Protein AF-A0A8H6ZM53-F1 (afdb_monomer_lite)

Sequence (827 aa):
MFSKSTKFFLAFLAVSLPNMVTGREQWLERDGRAVQLYPRRFGQENPPVIAKLSAACPGQICGVLAGAAITPLLAAQPECSQQDHADAIIDAAKQFDAATQANMIALAIEYRQAEKNTPPDFTTNPPTPRNSVFCQKAPKNPELNGLVQAQDPANDPTIFFDPATKATVRLGDQPNTFPFGQAGGAAPAPAPAVTAAPEAPAPEASPAPETPAPETPAAPAPATGAIGNFGSCSVPQIEFAAGFDNRRETSFRPVDLTSFNHGSAQNPDIIMQFVCDTLVNSCGADQTARTTCATARAAANAAQPAKTGIVADTFNAGFGISTNFAAVQALDNQGAPFGPIVAAPATPAPAPAPAPDASTPATPDTPVVSPPAAGGIGDFGRCTVPQIEFGVGFDNRRETSFRPVDLTNFNHGSAQNINIITRFVCDQLVNFCGADQTARATCATAITAASSAEPAKTGIQADAFNAVFGITTNFASVQAFDDQGRPFGPTGNTAPATPAPAPAPAPATPAAPAPAPVNNAGNLQTFTGALGGVKAPIVTAVGNAFQVENNASFNNLNSALRRSCDVQNRADPFAQFHSIQDAIQALPDSGSFVILVGAGEYHETINITRRGPLTLVGQIAAEASLPSTRTANISESNLVQIWDNKFVVPGMDDADSAVLSVAPSRDAALIGAGPTGAPLQPLSGNADFKAYNIDFQNRAANFSISQALVTDISYANASFYGCSFASYQDTWYTGRNASTYVVDSVIFGQTDYLFGFGTAWFEDVVLANRACGGGIVAWKGTNQTDAPGNRYGAYVSNSRIARSPDANTTVVTADRCFLGENIGLPF

Secondary structure (DSSP, 8-state):
---TTHHHHHHHHTS--------------BTTB--PPPPP-TTSSS-HHHHHHHTSS-HHHHHHHHHHTSGGGSTTS-TTHHHHHHHHHHHHHTTS-HHHHHHHHHHHHHHHTSPPP---BTTSSSPBP-EEPPP-S--SSGGGTT------TTS-TTEEEETTTTEEEETTSSGGGS-TT--S--PPPPP-------------------PPPP-PPPPPPP-TTTT---TTSPPP-EEEEE-GGG-SSEEEEES-TTTS----BSSHHHHHHHHHHHHHHTS---HHHHHHHHHHHHHHHH-SSTTSHHHHHHHHHTTT----GGGSPPB-TTS-B-S---PPPPP-------------------PPPPPPPSSSS---TTSPPP-EEEEE-GGG-SSEEEEES-TTTS----BSSHHHHHHHHHHHIIIII---HHHHHHHHHHHHHHHH-SSTTSHHHHHHHHHHTT----GGGSPEE-TTS-EES--S---PPPPPPPPPP----PPPPPPPPPP-TTB-----PPBTTBPPPPEEEETTEEEETTS-EESSHHHHHHHHHHHHHHT-TT-S-S-HHHHHHTS-SSS-EEEEEPSEEEES-EEE---S-EEEEE---TT-PPPSS----TT---SEEEEE-----TT--GGGG-SEEESSSHHHH---STTT-SPPPS----SSEEEESEEEEE-S-SS--SB--SEEE-SSEEEEES-EEE-SBS-EEE-TT-EEEEES-EEEESBS-EEESSEEEEES-EEEES--SSEEEEE----GGGSTT---EEEEES-EEEE-TTS-TT---TTTSEEEE-TTS--

Foldseek 3Di:
DDDPVVVVVVVVVVVPDQPDFDFDDDDDDDVPDDDDDDDQCPPQLQPVLLVQQCVLDPNVQSVVLSVLLSVCLEALHAQCSQLQSLLVQLVSLVVDDPVSNVSSNVSSLVSQQRARRHDFQPVDVVTADAGEFHDQDAHPDCSCPPGHYDTDPPHDLQWHAHSVVRDIDGQPRDPSSDYHPDDDDDDDDDDDDDDDDDDDDDDDDDDDDDDDDDDDDDDDDDDQPQQFFLAQADQWAKDWDACFVHALWIWIATPPCPLQVDGTDLQVLVRLVSNLVSSVPPRVTDPSNSVLSVVLSVQLVPDPPGSFCSSRQSSCVSRVHHDQRLQYFGADRVNHGDDDSDDDDDDDDDDDDDDDYDDDDDDDDDDDDDADDPDQQFFLAQDDQWAKDWDACFVHALWIWIATPPCPLQVDGTDLAVLVHLVSNLVSSVPPRVTDPSNSVLSVQLSVQLVPFPPRSFCSSRQSSCVSSVHHDDRNQPFTADSVNHTDDDHDDDDDDDDDDDDDDDDDDDDDDDDDDDDPPAFPAPPADQWSNHGQFGWHDDPQWIDGHVDDIGNDPVVNNVVSQLVRLVPNPPDPDSAVQVVLVPDDLADADEDEDIFGEHAAAHEALRAYEYEYTYGADPPDDPPPDLAQDLVDAFRAEQEYQDFDDPPDFLLVLESYEFANDPLQQGQADALVGHDDDPDATYAEYEYERYEFEHPNDLEDDHRREHYGYGNYEYEYYSYEFDDEEQHDEQEYNYEYEYESYEYEYAAQPAEYFAHYEYEAYEYAHLAHDYASHAYSDDDCVVPPPHDGDYHYYNYYYYHRPSRDPPGDPPPRHHNHDYSHDDD

Radius of gyration: 36.06 Å; chains: 1; bounding box: 108×72×116 Å

pLDDT: mean 75.73, std 22.0, range [24.33, 98.62]

InterPro domains:
  IPR000070 Pectinesterase, catalytic [PF01095] (688-820)
  IPR011050 Pectin lyase fold/virulence factor [SSF51126] (572-813)
  IPR012334 Pectin lyase fold [G3DSA:2.160.20.10] (536-824)
  IPR060484 CLU5d, C-terminal domain [PF27672] (532-570)

Organism: Pleurotus ostreatus (NCBI:txid5322)

Structure (mmCIF, N/CA/C/O backbone):
data_AF-A0A8H6ZM53-F1
#
_entry.id   AF-A0A8H6ZM53-F1
#
loop_
_atom_site.group_PDB
_atom_site.id
_atom_site.type_symbol
_atom_site.label_atom_id
_atom_site.label_alt_id
_atom_site.label_comp_id
_atom_site.label_asym_id
_atom_site.label_entity_id
_atom_site.label_seq_id
_atom_site.pdbx_PDB_ins_code
_atom_site.Cartn_x
_atom_site.Cartn_y
_atom_site.Cartn_z
_atom_site.occupancy
_atom_site.B_iso_or_equiv
_atom_site.auth_seq_id
_atom_site.auth_comp_id
_atom_site.auth_asym_id
_atom_site.auth_atom_id
_atom_site.pdbx_PDB_model_num
ATOM 1 N N . MET A 1 1 ? -16.741 -35.962 64.657 1.00 41.09 1 MET A N 1
ATOM 2 C CA . MET A 1 1 ? -17.922 -35.563 63.864 1.00 41.09 1 MET A CA 1
ATOM 3 C C . MET A 1 1 ? -17.644 -34.189 63.269 1.00 41.09 1 MET A C 1
ATOM 5 O O . MET A 1 1 ? -17.834 -33.201 63.956 1.00 41.09 1 MET A O 1
ATOM 9 N N . PHE A 1 2 ? -17.125 -34.110 62.043 1.00 33.84 2 PHE A N 1
ATOM 10 C CA . PHE A 1 2 ? -17.049 -32.843 61.307 1.00 33.84 2 PHE A CA 1
ATOM 11 C C . PHE A 1 2 ? -17.989 -32.955 60.108 1.00 33.84 2 PHE A C 1
ATOM 13 O O . PHE A 1 2 ? -17.917 -33.907 59.331 1.00 33.84 2 PHE A O 1
ATOM 20 N N . SER A 1 3 ? -18.966 -32.052 60.095 1.00 45.28 3 SER A N 1
ATOM 21 C CA . SER A 1 3 ? -20.190 -32.103 59.300 1.00 45.28 3 SER A CA 1
ATOM 22 C C . SER A 1 3 ? -19.923 -32.003 57.797 1.00 45.28 3 SER A C 1
ATOM 24 O O . SER A 1 3 ? -19.054 -31.262 57.342 1.00 45.28 3 SER A O 1
ATOM 26 N N . LYS A 1 4 ? -20.746 -32.720 57.024 1.00 41.47 4 LYS A N 1
ATOM 27 C CA . LYS A 1 4 ? -20.796 -32.730 55.555 1.00 41.47 4 LYS A CA 1
ATOM 28 C C . LYS A 1 4 ? -21.044 -31.341 54.925 1.00 41.47 4 LYS A C 1
ATOM 30 O O . LYS A 1 4 ? -20.901 -31.216 53.715 1.00 41.47 4 LYS A O 1
ATOM 35 N N . SER A 1 5 ? -21.341 -30.300 55.710 1.00 48.53 5 SER A N 1
ATOM 36 C CA . SER A 1 5 ? -21.567 -28.932 55.215 1.00 48.53 5 SER A CA 1
ATOM 37 C C . SER A 1 5 ? -20.317 -28.202 54.713 1.00 48.53 5 SER A C 1
ATOM 39 O O . SER A 1 5 ? -20.440 -27.372 53.818 1.00 48.53 5 SER A O 1
ATOM 41 N N . THR A 1 6 ? -19.110 -28.499 55.207 1.00 45.19 6 THR A N 1
ATOM 42 C CA . THR A 1 6 ? -17.916 -27.713 54.817 1.00 45.19 6 THR A CA 1
ATOM 43 C C . THR A 1 6 ? -17.396 -28.072 53.422 1.00 45.19 6 THR A C 1
ATOM 45 O O . THR A 1 6 ? -16.788 -27.245 52.750 1.00 45.19 6 THR A O 1
ATOM 48 N N . LYS A 1 7 ? -17.687 -29.289 52.938 1.00 41.12 7 LYS A N 1
ATOM 49 C CA . LYS A 1 7 ? -17.311 -29.722 51.581 1.00 41.12 7 LYS A CA 1
ATOM 50 C C . LYS A 1 7 ? -18.216 -29.141 50.492 1.00 41.12 7 LYS A C 1
ATOM 52 O O . LYS A 1 7 ? -17.790 -29.059 49.347 1.00 41.12 7 LYS A O 1
ATOM 57 N N . PHE A 1 8 ? -19.424 -28.697 50.845 1.00 43.62 8 PHE A N 1
ATOM 58 C CA . PHE A 1 8 ? -20.331 -28.049 49.895 1.00 43.62 8 PHE A CA 1
ATOM 59 C C . PHE A 1 8 ? -19.941 -26.583 49.638 1.00 43.62 8 PHE A C 1
ATOM 61 O O . PHE A 1 8 ? -20.109 -26.089 48.530 1.00 43.62 8 PHE A O 1
ATOM 68 N N . PHE A 1 9 ? -19.330 -25.912 50.624 1.00 39.84 9 PHE A N 1
ATOM 69 C CA . PHE A 1 9 ? -18.889 -24.518 50.493 1.00 39.84 9 PHE A CA 1
ATOM 70 C C . PHE A 1 9 ? -17.604 -24.350 49.662 1.00 39.84 9 PHE A C 1
ATOM 72 O O . PHE A 1 9 ? -17.499 -23.384 48.914 1.00 39.84 9 PHE A O 1
ATOM 79 N N . LEU A 1 10 ? -16.658 -25.299 49.715 1.00 39.00 10 LEU A N 1
ATOM 80 C CA . LEU A 1 10 ? -15.466 -25.252 48.849 1.00 39.00 10 LEU A CA 1
ATOM 81 C C . LEU A 1 10 ? -15.773 -25.595 47.382 1.00 39.00 10 LEU A C 1
ATOM 83 O O . LEU A 1 10 ? -15.107 -25.080 46.491 1.00 39.00 10 LEU A O 1
ATOM 87 N N . ALA A 1 11 ? -16.788 -26.425 47.121 1.00 41.00 11 ALA A N 1
ATOM 88 C CA . ALA A 1 11 ? -17.217 -26.727 45.756 1.00 41.00 11 ALA A CA 1
ATOM 89 C C . ALA A 1 11 ? -17.965 -25.545 45.111 1.00 41.00 11 ALA A C 1
ATOM 91 O O . ALA A 1 11 ? -17.824 -25.322 43.914 1.00 41.00 11 ALA A O 1
ATOM 92 N N . PHE A 1 12 ? -18.699 -24.746 45.896 1.00 37.59 12 PHE A N 1
ATOM 93 C CA . PHE A 1 12 ? -19.391 -23.554 45.389 1.00 37.59 12 PHE A CA 1
ATOM 94 C C . PHE A 1 12 ? -18.451 -22.363 45.136 1.00 37.59 12 PHE A C 1
ATOM 96 O O . PHE A 1 12 ? -18.721 -21.569 44.241 1.00 37.59 12 PHE A O 1
ATOM 103 N N . LEU A 1 13 ? -17.320 -22.267 45.851 1.00 33.94 13 LEU A N 1
ATOM 104 C CA . LEU A 1 13 ? -16.314 -21.219 45.614 1.00 33.94 13 LEU A CA 1
ATOM 105 C C . LEU A 1 13 ? -15.494 -21.446 44.327 1.00 33.94 13 LEU A C 1
ATOM 107 O O . LEU A 1 13 ? -14.951 -20.499 43.768 1.00 33.94 13 LEU A O 1
ATOM 111 N N . ALA A 1 14 ? -15.414 -22.691 43.843 1.00 34.22 14 ALA A N 1
ATOM 112 C CA . ALA A 1 14 ? -14.722 -23.037 42.599 1.00 34.22 14 ALA A CA 1
ATOM 113 C C . ALA A 1 14 ? -15.592 -22.848 41.337 1.00 34.22 14 ALA A C 1
ATOM 115 O O . ALA A 1 14 ? -15.062 -22.851 40.231 1.00 34.22 14 ALA A O 1
ATOM 116 N N . VAL A 1 15 ? -16.910 -22.664 41.490 1.00 36.78 15 VAL A N 1
ATOM 117 C CA . VAL A 1 15 ? -17.865 -22.450 40.379 1.00 36.78 15 VAL A CA 1
ATOM 118 C C . VAL A 1 15 ? -18.230 -20.963 40.215 1.00 36.78 15 VAL A C 1
ATOM 120 O O . VAL A 1 15 ? -18.938 -20.592 39.286 1.00 36.78 15 VAL A O 1
ATOM 123 N N . SER A 1 16 ? -17.709 -20.081 41.077 1.00 33.00 16 SER A N 1
ATOM 124 C CA . SER A 1 16 ? -17.955 -18.633 41.031 1.00 33.00 16 SER A CA 1
ATOM 125 C C . SER A 1 16 ? -16.753 -17.808 40.565 1.00 33.00 16 SER A C 1
ATOM 127 O O . SER A 1 16 ? -16.702 -16.614 40.857 1.00 33.00 16 SER A O 1
ATOM 129 N N . LEU A 1 17 ? -15.770 -18.406 39.886 1.00 33.53 17 LEU A N 1
ATOM 130 C CA . LEU A 1 17 ? -14.734 -17.617 39.224 1.00 33.53 17 LEU A CA 1
ATOM 131 C C . LEU A 1 17 ? -15.349 -17.027 37.949 1.00 33.53 17 LEU A C 1
ATOM 133 O O . LEU A 1 17 ? -15.679 -17.795 37.042 1.00 33.53 17 LEU A O 1
ATOM 137 N N . PRO A 1 18 ? -15.552 -15.702 37.856 1.00 36.59 18 PRO A N 1
ATOM 138 C CA . PRO A 1 18 ? -15.854 -15.115 36.567 1.00 36.59 18 PRO A CA 1
ATOM 139 C C . PRO A 1 18 ? -14.715 -15.442 35.605 1.00 36.59 18 PRO A C 1
ATOM 141 O O . PRO A 1 18 ? -13.553 -15.446 36.014 1.00 36.59 18 PRO A O 1
ATOM 144 N N . ASN A 1 19 ? -15.061 -15.749 34.355 1.00 37.78 19 ASN A N 1
ATOM 145 C CA . ASN A 1 19 ? -14.115 -16.005 33.273 1.00 37.78 19 ASN A CA 1
ATOM 146 C C . ASN A 1 19 ? -13.007 -14.941 33.299 1.00 37.78 19 ASN A C 1
ATOM 148 O O . ASN A 1 19 ? -13.241 -13.799 32.909 1.00 37.78 19 ASN A O 1
ATOM 152 N N . MET A 1 20 ? -11.824 -15.289 33.811 1.00 36.81 20 MET A N 1
ATOM 153 C CA . MET A 1 20 ? -10.717 -14.344 33.867 1.00 36.81 20 MET A CA 1
ATOM 154 C C . MET A 1 20 ? -10.234 -14.125 32.436 1.00 36.81 20 MET A C 1
ATOM 156 O O . MET A 1 20 ? -9.831 -15.069 31.758 1.00 36.81 20 MET A O 1
ATOM 160 N N . VAL A 1 21 ? -10.296 -12.880 31.974 1.00 40.81 21 VAL A N 1
ATOM 161 C CA . VAL A 1 21 ? -9.664 -12.445 30.729 1.00 40.81 21 VAL A CA 1
ATOM 162 C C . VAL A 1 21 ? -8.154 -12.620 30.918 1.00 40.81 21 VAL A C 1
ATOM 164 O O . VAL A 1 21 ? -7.541 -11.920 31.720 1.00 40.81 21 VAL A O 1
ATOM 167 N N . THR A 1 22 ? -7.546 -13.594 30.241 1.00 45.25 22 THR A N 1
ATOM 168 C CA . THR A 1 22 ? -6.092 -13.798 30.269 1.00 45.25 22 THR A CA 1
ATOM 169 C C . THR A 1 22 ? -5.456 -13.147 29.044 1.00 45.25 22 THR A C 1
ATOM 171 O O . THR A 1 22 ? -5.722 -13.578 27.923 1.00 45.25 22 THR A O 1
ATOM 174 N N . GLY A 1 23 ? -4.598 -12.149 29.254 1.00 40.84 23 GLY A N 1
ATOM 175 C CA . GLY A 1 23 ? -3.599 -11.705 28.275 1.00 40.84 23 GLY A CA 1
ATOM 176 C C . GLY A 1 23 ? -2.226 -12.266 28.651 1.00 40.84 23 GLY A C 1
ATOM 177 O O . GLY A 1 23 ? -1.924 -12.390 29.841 1.00 40.84 23 GLY A O 1
ATOM 178 N N . ARG A 1 24 ? -1.395 -12.647 27.675 1.00 45.44 24 ARG A N 1
ATOM 179 C CA . ARG A 1 24 ? -0.012 -13.098 27.919 1.00 45.44 24 ARG A CA 1
ATOM 180 C C . ARG A 1 24 ? 0.967 -12.302 27.063 1.00 45.44 24 ARG A C 1
ATOM 182 O O . ARG A 1 24 ? 0.796 -12.225 25.857 1.00 45.44 24 ARG A O 1
ATOM 189 N N . GLU A 1 25 ? 2.027 -11.793 27.684 1.00 39.84 25 GLU A N 1
ATOM 190 C CA . GLU A 1 25 ? 3.215 -11.293 26.986 1.00 39.84 25 GLU A CA 1
ATOM 191 C C . GLU A 1 25 ? 4.151 -12.477 26.696 1.00 39.84 25 GLU A C 1
ATOM 193 O O . GLU A 1 25 ? 4.546 -13.198 27.619 1.00 39.84 25 GLU A O 1
ATOM 198 N N . GLN A 1 26 ? 4.518 -12.703 25.434 1.00 41.62 26 GLN A N 1
ATOM 199 C CA . GLN A 1 26 ? 5.596 -13.631 25.086 1.00 41.62 26 GLN A CA 1
ATOM 200 C C . GLN A 1 26 ? 6.890 -12.852 24.849 1.00 41.62 26 GLN A C 1
ATOM 202 O O . GLN A 1 26 ? 7.023 -12.132 23.865 1.00 41.62 26 GLN A O 1
ATOM 207 N N . TRP A 1 27 ? 7.863 -13.017 25.743 1.00 33.94 27 TRP A N 1
ATOM 208 C CA . TRP A 1 27 ? 9.217 -12.511 25.537 1.00 33.94 27 TRP A CA 1
ATOM 209 C C . TRP A 1 27 ? 9.948 -13.439 24.558 1.00 33.94 27 TRP A C 1
ATOM 211 O O . TRP A 1 27 ? 10.247 -14.587 24.885 1.00 33.94 27 TRP A O 1
ATOM 221 N N . LEU A 1 28 ? 10.195 -12.959 23.339 1.00 37.00 28 LEU A N 1
ATOM 222 C CA . LEU A 1 28 ? 10.900 -13.706 22.297 1.00 37.00 28 LEU A CA 1
ATOM 223 C C . LEU A 1 28 ? 12.414 -13.518 22.436 1.00 37.00 28 LEU A C 1
ATOM 225 O O . LEU A 1 28 ? 12.968 -12.510 22.008 1.00 37.00 28 LEU A O 1
ATOM 229 N N . GLU A 1 29 ? 13.095 -14.520 22.984 1.00 34.66 29 GLU A N 1
ATOM 230 C CA . GLU A 1 29 ? 14.546 -14.681 22.864 1.00 34.66 29 GLU A CA 1
ATOM 231 C C . GLU A 1 29 ? 14.842 -15.853 21.915 1.00 34.66 29 GLU A C 1
ATOM 233 O O . GLU A 1 29 ? 14.245 -16.923 22.046 1.00 34.66 29 GLU A O 1
ATOM 238 N N . ARG A 1 30 ? 15.781 -15.695 20.968 1.00 34.97 30 ARG A N 1
ATOM 239 C CA . ARG A 1 30 ? 16.335 -16.843 20.230 1.00 34.97 30 ARG A CA 1
ATOM 240 C C . ARG A 1 30 ? 17.409 -17.484 21.105 1.00 34.97 30 ARG A C 1
ATOM 242 O O . ARG A 1 30 ? 18.465 -16.889 21.306 1.00 34.97 30 ARG A O 1
ATOM 249 N N . ASP A 1 31 ? 17.128 -18.669 21.640 1.00 38.12 31 ASP A N 1
ATOM 250 C CA . ASP A 1 31 ? 18.049 -19.451 22.482 1.00 38.12 31 ASP A CA 1
ATOM 251 C C . ASP A 1 31 ? 18.613 -18.686 23.697 1.00 38.12 31 ASP A C 1
ATOM 253 O O . ASP A 1 31 ? 19.777 -18.848 24.077 1.00 38.12 31 ASP A O 1
ATOM 257 N N . GLY A 1 32 ? 17.799 -17.828 24.316 1.00 34.09 32 GLY A N 1
ATOM 258 C CA . GLY A 1 32 ? 18.172 -17.142 25.554 1.00 34.09 32 GLY A CA 1
ATOM 259 C C . GLY A 1 32 ? 19.185 -15.999 25.392 1.00 34.09 32 GLY A C 1
ATOM 260 O O . GLY A 1 32 ? 19.946 -15.725 26.324 1.00 34.09 32 GLY A O 1
ATOM 261 N N . ARG A 1 33 ? 19.325 -15.414 24.188 1.00 36.22 33 ARG A N 1
ATOM 262 C CA . ARG A 1 33 ? 20.348 -14.389 23.892 1.00 36.22 33 ARG A CA 1
ATOM 263 C C . ARG A 1 33 ? 19.862 -13.315 22.918 1.00 36.22 33 ARG A C 1
ATOM 265 O O . ARG A 1 33 ? 19.069 -13.575 22.015 1.00 36.22 33 ARG A O 1
ATOM 272 N N . ALA A 1 34 ? 20.427 -12.115 23.061 1.00 33.38 34 ALA A N 1
ATOM 273 C CA . ALA A 1 34 ? 20.240 -11.011 22.126 1.00 33.38 34 ALA A CA 1
ATOM 274 C C . ALA A 1 34 ? 20.761 -11.380 20.725 1.00 33.38 34 ALA A C 1
ATOM 276 O O . ALA A 1 34 ? 21.907 -11.808 20.563 1.00 33.38 34 ALA A O 1
ATOM 277 N N . VAL A 1 35 ? 19.928 -11.180 19.703 1.00 37.88 35 VAL A N 1
ATOM 278 C CA . VAL A 1 35 ? 20.328 -11.315 18.299 1.00 37.88 35 VAL A CA 1
ATOM 279 C C . VAL A 1 35 ? 21.157 -10.085 17.922 1.00 37.88 35 VAL A C 1
ATOM 281 O O . VAL A 1 35 ? 20.619 -9.002 17.714 1.00 37.88 35 VAL A O 1
ATOM 284 N N . GLN A 1 36 ? 22.483 -10.234 17.854 1.00 34.47 36 GLN A N 1
ATOM 285 C CA . GLN A 1 36 ? 23.356 -9.207 17.281 1.00 34.47 36 GLN A CA 1
ATOM 286 C C . GLN A 1 36 ? 23.356 -9.319 15.754 1.00 34.47 36 GLN A C 1
ATOM 288 O O . GLN A 1 36 ? 23.713 -10.351 15.183 1.00 34.47 36 GLN A O 1
ATOM 293 N N . LEU A 1 37 ? 22.930 -8.240 15.100 1.00 34.12 37 LEU A N 1
ATOM 294 C CA . LEU A 1 37 ? 22.851 -8.119 13.649 1.00 34.12 37 LEU A CA 1
ATOM 295 C C . LEU A 1 37 ? 24.244 -7.867 13.056 1.00 34.12 37 LEU A C 1
ATOM 297 O O . LEU A 1 37 ? 24.878 -6.854 13.358 1.00 34.12 37 LEU A O 1
ATOM 301 N N . TYR A 1 38 ? 24.694 -8.747 12.159 1.00 33.59 38 TYR A N 1
ATOM 302 C CA . TYR A 1 38 ? 25.843 -8.474 11.295 1.00 33.59 38 TYR A CA 1
ATOM 303 C C . TYR A 1 38 ? 25.359 -7.803 9.995 1.00 33.59 38 TYR A C 1
ATOM 305 O O . TYR A 1 38 ? 24.459 -8.331 9.340 1.00 33.59 38 TYR A O 1
ATOM 313 N N . PRO A 1 39 ? 25.926 -6.649 9.597 1.00 36.91 39 PRO A N 1
ATOM 314 C CA . PRO A 1 39 ? 25.540 -5.962 8.367 1.00 36.91 39 PRO A CA 1
ATOM 315 C C . PRO A 1 39 ? 25.828 -6.825 7.134 1.00 36.91 39 PRO A C 1
ATOM 317 O O . PRO A 1 39 ? 26.948 -7.314 6.986 1.00 36.91 39 PRO A O 1
ATOM 320 N N . ARG A 1 40 ? 24.890 -6.908 6.183 1.00 38.19 40 ARG A N 1
ATOM 321 C CA . ARG A 1 40 ? 25.266 -7.086 4.771 1.00 38.19 40 ARG A CA 1
ATOM 322 C C . ARG A 1 40 ? 25.519 -5.707 4.164 1.00 38.19 40 ARG A C 1
ATOM 324 O O . ARG A 1 40 ? 24.782 -4.767 4.460 1.00 38.19 40 ARG A O 1
ATOM 331 N N . ARG A 1 41 ? 26.576 -5.568 3.361 1.00 46.34 41 ARG A N 1
ATOM 332 C CA . ARG A 1 41 ? 26.991 -4.296 2.746 1.00 46.34 41 ARG A CA 1
ATOM 333 C C . ARG A 1 41 ? 26.097 -3.950 1.545 1.00 46.34 41 ARG A C 1
ATOM 335 O O . ARG A 1 41 ? 26.548 -3.971 0.415 1.00 46.34 41 ARG A O 1
ATOM 342 N N . PHE A 1 42 ? 24.843 -3.596 1.818 1.00 37.09 42 PHE A N 1
ATOM 343 C CA . PHE A 1 42 ? 23.809 -3.218 0.835 1.00 37.09 42 PHE A CA 1
ATOM 344 C C . PHE A 1 42 ? 24.073 -1.886 0.082 1.00 37.09 42 PHE A C 1
ATOM 346 O O . PHE A 1 42 ? 23.198 -1.349 -0.589 1.00 37.09 42 PHE A O 1
ATOM 353 N N . GLY A 1 43 ? 25.253 -1.282 0.264 1.00 44.62 43 GLY A N 1
ATOM 354 C CA . GLY A 1 43 ? 25.626 0.008 -0.329 1.00 44.62 43 GLY A CA 1
ATOM 355 C C . GLY A 1 43 ? 26.490 -0.106 -1.585 1.00 44.62 43 GLY A C 1
ATOM 356 O O . GLY A 1 43 ? 26.926 0.919 -2.099 1.00 44.62 43 GLY A O 1
ATOM 357 N N . GLN A 1 44 ? 26.781 -1.325 -2.049 1.00 48.81 44 GLN A N 1
ATOM 358 C CA . GLN A 1 44 ? 27.665 -1.576 -3.193 1.00 48.81 44 GLN A CA 1
ATOM 359 C C . GLN A 1 44 ? 26.917 -2.090 -4.435 1.00 48.81 44 GLN A C 1
ATOM 361 O O . GLN A 1 44 ? 27.500 -2.094 -5.512 1.00 48.81 44 GLN A O 1
ATOM 366 N N . GLU A 1 45 ? 25.628 -2.450 -4.338 1.00 50.56 45 GLU A N 1
ATOM 367 C CA . GLU A 1 45 ? 24.814 -2.887 -5.489 1.00 50.56 45 GLU A CA 1
ATOM 368 C C . GLU A 1 45 ? 24.297 -1.738 -6.373 1.00 50.56 45 GLU A C 1
ATOM 370 O O . GLU A 1 45 ? 23.764 -1.989 -7.453 1.00 50.56 45 GLU A O 1
ATOM 375 N N . ASN A 1 46 ? 24.470 -0.482 -5.946 1.00 62.97 46 ASN A N 1
ATOM 376 C CA . ASN A 1 46 ? 24.173 0.708 -6.747 1.00 62.97 46 ASN A CA 1
ATOM 377 C C . ASN A 1 46 ? 25.439 1.562 -6.959 1.00 62.97 46 ASN A C 1
ATOM 379 O O . ASN A 1 46 ? 25.544 2.666 -6.414 1.00 62.97 46 ASN A O 1
ATOM 383 N N . PRO A 1 47 ? 26.454 1.046 -7.681 1.00 72.19 47 PRO A N 1
ATOM 384 C CA . PRO A 1 47 ? 27.671 1.797 -7.938 1.00 72.19 47 PRO A CA 1
ATOM 385 C C . PRO A 1 47 ? 27.353 3.077 -8.733 1.00 72.19 47 PRO A C 1
ATOM 387 O O . PRO A 1 47 ? 26.480 3.050 -9.606 1.00 72.19 47 PRO A O 1
ATOM 390 N N . PRO A 1 48 ? 28.078 4.193 -8.505 1.00 81.19 48 PRO A N 1
ATOM 391 C CA . PRO A 1 48 ? 27.809 5.480 -9.161 1.00 81.19 48 PRO A CA 1
ATOM 392 C C . PRO A 1 48 ? 27.712 5.409 -10.691 1.00 81.19 48 PRO A C 1
ATOM 394 O O . PRO A 1 48 ? 27.013 6.210 -11.310 1.00 81.19 48 PRO A O 1
ATOM 397 N N . VAL A 1 49 ? 28.388 4.433 -11.303 1.00 85.31 49 VAL A N 1
ATOM 398 C CA . VAL A 1 49 ? 28.328 4.144 -12.738 1.00 85.31 49 VAL A CA 1
ATOM 399 C C . VAL A 1 49 ? 26.912 3.861 -13.254 1.00 85.31 49 VAL A C 1
ATOM 401 O O . VAL A 1 49 ? 26.608 4.246 -14.378 1.00 85.31 49 VAL A O 1
ATOM 404 N N . ILE A 1 50 ? 26.013 3.276 -12.450 1.00 83.25 50 ILE A N 1
ATOM 405 C CA . ILE A 1 50 ? 24.625 2.997 -12.865 1.00 83.25 50 ILE A CA 1
ATOM 406 C C . ILE A 1 50 ? 23.851 4.306 -13.053 1.00 83.25 50 ILE A C 1
ATOM 408 O O . ILE A 1 50 ? 23.178 4.497 -14.067 1.00 83.25 50 ILE A O 1
ATOM 412 N N . ALA A 1 51 ? 24.005 5.251 -12.122 1.00 81.00 51 ALA A N 1
ATOM 413 C CA . ALA A 1 51 ? 23.401 6.574 -12.245 1.00 81.00 51 ALA A CA 1
ATOM 414 C C . ALA A 1 51 ? 23.974 7.339 -13.450 1.00 81.00 51 ALA A C 1
ATOM 416 O O . ALA A 1 51 ? 23.215 7.910 -14.234 1.00 81.00 51 ALA A O 1
ATOM 417 N N . LYS A 1 52 ? 25.298 7.291 -13.657 1.00 88.62 52 LYS A N 1
ATOM 418 C CA . LYS A 1 52 ? 25.941 7.895 -14.837 1.00 88.62 52 LYS A CA 1
ATOM 419 C C . LYS A 1 52 ? 25.423 7.289 -16.146 1.00 88.62 52 LYS A C 1
ATOM 421 O O . LYS A 1 52 ? 25.169 8.032 -17.089 1.00 88.62 52 LYS A O 1
ATOM 426 N N . LEU A 1 53 ? 25.228 5.968 -16.190 1.00 86.38 53 LEU A N 1
ATOM 427 C CA . LEU A 1 53 ? 24.692 5.260 -17.353 1.00 86.38 53 LEU A CA 1
ATOM 428 C C . LEU A 1 53 ? 23.279 5.725 -17.691 1.00 86.38 53 LEU A C 1
ATOM 430 O O . LEU A 1 53 ? 23.005 5.988 -18.856 1.00 86.38 53 LEU A O 1
ATOM 434 N N . SER A 1 54 ? 22.413 5.907 -16.690 1.00 82.38 54 SER A N 1
ATOM 435 C CA . SER A 1 54 ? 21.036 6.371 -16.916 1.00 82.38 54 SER A CA 1
ATOM 436 C C . SER A 1 54 ? 20.958 7.740 -17.604 1.00 82.38 54 SER A C 1
ATOM 438 O O . SER A 1 54 ? 20.037 7.987 -18.379 1.00 82.38 54 SER A O 1
ATOM 440 N N . ALA A 1 55 ? 21.954 8.602 -17.373 1.00 84.44 55 ALA A N 1
ATOM 441 C CA . ALA A 1 55 ? 22.046 9.944 -17.940 1.00 84.44 55 ALA A CA 1
ATOM 442 C C . ALA A 1 55 ? 22.867 10.013 -19.243 1.00 84.44 55 ALA A C 1
ATOM 444 O O . ALA A 1 55 ? 23.031 11.095 -19.804 1.00 84.44 55 ALA A O 1
ATOM 445 N N . ALA A 1 56 ? 23.418 8.890 -19.715 1.00 83.12 56 ALA A N 1
ATOM 446 C CA . ALA A 1 56 ? 24.390 8.885 -20.806 1.00 83.12 56 ALA A CA 1
ATOM 447 C C . ALA A 1 56 ? 23.768 9.053 -22.203 1.00 83.12 56 ALA A C 1
ATOM 449 O O . ALA A 1 56 ? 24.477 9.446 -23.124 1.00 83.12 56 ALA A O 1
ATOM 450 N N . CYS A 1 57 ? 22.478 8.750 -22.371 1.00 81.44 57 CYS A N 1
ATOM 451 C CA . CYS A 1 57 ? 21.747 8.802 -23.642 1.00 81.44 57 CYS A CA 1
ATOM 452 C C . CYS A 1 57 ? 20.224 8.925 -23.380 1.00 81.44 57 CYS A C 1
ATOM 454 O O . CYS A 1 57 ? 19.823 8.973 -22.213 1.00 81.44 57 CYS A O 1
ATOM 456 N N . PRO A 1 58 ? 19.351 9.001 -24.409 1.00 77.31 58 PRO A N 1
ATOM 457 C CA . PRO A 1 58 ? 17.902 9.105 -24.219 1.00 77.31 58 PRO A CA 1
ATOM 458 C C . PRO A 1 58 ? 17.340 8.074 -23.230 1.00 77.31 58 PRO A C 1
ATOM 460 O O . PRO A 1 58 ? 17.685 6.888 -23.274 1.00 77.31 58 PRO A O 1
ATOM 463 N N . GLY A 1 59 ? 16.451 8.535 -22.344 1.00 62.31 59 GLY A N 1
ATOM 464 C CA . GLY A 1 59 ? 15.991 7.780 -21.174 1.00 62.31 59 GLY A CA 1
ATOM 465 C C . GLY A 1 59 ? 15.326 6.439 -21.493 1.00 62.31 59 GLY A C 1
ATOM 466 O O . GLY A 1 59 ? 15.436 5.511 -20.698 1.00 62.31 59 GLY A O 1
ATOM 467 N N . GLN A 1 60 ? 14.719 6.283 -22.674 1.00 71.44 60 GLN A N 1
ATOM 468 C CA . GLN A 1 60 ? 14.116 5.012 -23.096 1.00 71.44 60 GLN A CA 1
ATOM 469 C C . GLN A 1 60 ? 15.146 3.892 -23.316 1.00 71.44 60 GLN A C 1
ATOM 471 O O . GLN A 1 60 ? 14.790 2.723 -23.235 1.00 71.44 60 GLN A O 1
ATOM 476 N N . ILE A 1 61 ? 16.410 4.230 -23.592 1.00 74.69 61 ILE A N 1
ATOM 477 C CA . ILE A 1 61 ? 17.478 3.251 -23.843 1.00 74.69 61 ILE A CA 1
ATOM 478 C C . ILE A 1 61 ? 18.406 3.186 -22.631 1.00 74.69 61 ILE A C 1
ATOM 480 O O . ILE A 1 61 ? 18.565 2.130 -22.020 1.00 74.69 61 ILE A O 1
ATOM 484 N N . CYS A 1 62 ? 18.971 4.324 -22.222 1.00 78.44 62 CYS A N 1
ATOM 485 C CA . CYS A 1 62 ? 19.919 4.360 -21.111 1.00 78.44 62 CYS A CA 1
ATOM 486 C C . CYS A 1 62 ? 19.265 4.127 -19.747 1.00 78.44 62 CYS A C 1
ATOM 488 O O . CYS A 1 62 ? 19.882 3.508 -18.882 1.00 78.44 62 CYS A O 1
ATOM 490 N N . GLY A 1 63 ? 18.007 4.536 -19.561 1.00 68.38 63 GLY A N 1
ATOM 491 C CA . GLY A 1 63 ? 17.247 4.218 -18.350 1.00 68.38 63 GLY A CA 1
ATOM 492 C C . GLY A 1 63 ? 16.984 2.718 -18.212 1.00 68.38 63 GLY A C 1
ATOM 493 O O . GLY A 1 63 ? 17.164 2.160 -17.132 1.00 68.38 63 GLY A O 1
ATOM 494 N N . VAL A 1 64 ? 16.655 2.038 -19.317 1.00 75.19 64 VAL A N 1
ATOM 495 C CA . VAL A 1 64 ? 16.442 0.580 -19.339 1.00 75.19 64 VAL A CA 1
ATOM 496 C C . VAL A 1 64 ? 17.747 -0.171 -19.071 1.00 75.19 64 VAL A C 1
ATOM 498 O O . VAL A 1 64 ? 17.778 -1.068 -18.229 1.00 75.19 64 VAL A O 1
ATOM 501 N N . LEU A 1 65 ? 18.845 0.223 -19.726 1.00 81.12 65 LEU A N 1
ATOM 502 C CA . LEU A 1 65 ? 20.165 -0.379 -19.505 1.00 81.12 65 LEU A CA 1
ATOM 503 C C . LEU A 1 65 ? 20.667 -0.167 -18.071 1.00 81.12 65 LEU A C 1
ATOM 505 O O . LEU A 1 65 ? 21.234 -1.089 -17.484 1.00 81.12 65 LEU A O 1
ATOM 509 N N . ALA A 1 66 ? 20.441 1.016 -17.494 1.00 77.88 66 ALA A N 1
ATOM 510 C CA . ALA A 1 66 ? 20.792 1.311 -16.109 1.00 77.88 66 ALA A CA 1
ATOM 511 C C . ALA A 1 66 ? 19.937 0.516 -15.113 1.00 77.88 66 ALA A C 1
ATOM 513 O O . ALA A 1 66 ? 20.484 -0.076 -14.186 1.00 77.88 66 ALA A O 1
ATOM 514 N N . GLY A 1 67 ? 18.621 0.420 -15.329 1.00 70.88 67 GLY A N 1
ATOM 515 C CA . GLY A 1 67 ? 17.741 -0.398 -14.489 1.00 70.88 67 GLY A CA 1
ATOM 516 C C . GLY A 1 67 ? 18.122 -1.881 -14.511 1.00 70.88 67 GLY A C 1
ATOM 517 O O . GLY A 1 67 ? 18.169 -2.537 -13.470 1.00 70.88 67 GLY A O 1
ATOM 518 N N . ALA A 1 68 ? 18.489 -2.400 -15.684 1.00 79.38 68 ALA A N 1
ATOM 519 C CA . ALA A 1 68 ? 18.948 -3.776 -15.841 1.00 79.38 68 ALA A CA 1
ATOM 520 C C . ALA A 1 68 ? 20.344 -4.037 -15.237 1.00 79.38 68 ALA A C 1
ATOM 522 O O . ALA A 1 68 ? 20.661 -5.186 -14.939 1.00 79.38 68 ALA A O 1
ATOM 523 N N . ALA A 1 69 ? 21.162 -3.003 -14.999 1.00 84.06 69 ALA A N 1
ATOM 524 C CA . ALA A 1 69 ? 22.543 -3.140 -14.528 1.00 84.06 69 ALA A CA 1
ATOM 525 C C . ALA A 1 69 ? 22.676 -3.601 -13.065 1.00 84.06 69 ALA A C 1
ATOM 527 O O . ALA A 1 69 ? 23.739 -4.088 -12.675 1.00 84.06 69 ALA A O 1
ATOM 528 N N . ILE A 1 70 ? 21.619 -3.492 -12.256 1.00 82.25 70 ILE A N 1
ATOM 529 C CA . ILE A 1 70 ? 21.644 -3.893 -10.839 1.00 82.25 70 ILE A CA 1
ATOM 530 C C . ILE A 1 70 ? 21.640 -5.415 -10.709 1.00 82.25 70 ILE A C 1
ATOM 532 O O . ILE A 1 70 ? 22.453 -5.983 -9.979 1.00 82.25 70 ILE A O 1
ATOM 536 N N . THR A 1 71 ? 20.744 -6.085 -11.442 1.00 82.75 71 THR A N 1
ATOM 537 C CA . THR A 1 71 ? 20.542 -7.534 -11.331 1.00 82.75 71 THR A CA 1
ATOM 538 C C . THR A 1 71 ? 21.858 -8.303 -11.464 1.00 82.75 71 THR A C 1
ATOM 540 O O . THR A 1 71 ? 22.155 -9.048 -10.533 1.00 82.75 71 THR A O 1
ATOM 543 N N . PRO A 1 72 ? 22.703 -8.095 -12.500 1.00 88.88 72 PRO A N 1
ATOM 544 C CA . PRO A 1 72 ? 23.969 -8.812 -12.668 1.00 88.88 72 PRO A CA 1
ATOM 545 C C . PRO A 1 72 ? 24.981 -8.689 -11.518 1.00 88.88 72 PRO A C 1
ATOM 547 O O . PRO A 1 72 ? 25.850 -9.556 -11.393 1.00 88.88 72 PRO A O 1
ATOM 550 N N . LEU A 1 73 ? 24.879 -7.652 -10.678 1.00 87.25 73 LEU A N 1
ATOM 551 C CA . LEU A 1 73 ? 25.770 -7.427 -9.533 1.00 87.25 73 LEU A CA 1
ATOM 552 C C . LEU A 1 73 ? 25.339 -8.186 -8.268 1.00 87.25 73 LEU A C 1
ATOM 554 O O . LEU A 1 73 ? 26.088 -8.219 -7.289 1.00 87.25 73 LEU A O 1
ATOM 558 N N . LEU A 1 74 ? 24.157 -8.810 -8.271 1.00 82.31 74 LEU A N 1
ATOM 559 C CA . LEU A 1 74 ? 23.634 -9.534 -7.115 1.00 82.31 74 LEU A CA 1
ATOM 560 C C . LEU A 1 74 ? 24.357 -10.870 -6.892 1.00 82.31 74 LEU A C 1
ATOM 562 O O . LEU A 1 74 ? 24.727 -11.577 -7.830 1.00 82.31 74 LEU A O 1
ATOM 566 N N . ALA A 1 75 ? 24.448 -11.261 -5.620 1.00 72.94 75 ALA A N 1
ATOM 567 C CA . ALA A 1 75 ? 25.137 -12.464 -5.153 1.00 72.94 75 ALA A CA 1
ATOM 568 C C . ALA A 1 75 ? 24.741 -13.761 -5.863 1.00 72.94 75 ALA A C 1
ATOM 570 O O . ALA A 1 75 ? 25.588 -14.611 -6.103 1.00 72.94 75 ALA A O 1
ATOM 571 N N . ALA A 1 76 ? 23.459 -13.936 -6.180 1.00 73.31 76 ALA A N 1
ATOM 572 C CA . ALA A 1 76 ? 22.952 -15.174 -6.767 1.00 73.31 76 ALA A CA 1
ATOM 573 C C . ALA A 1 76 ? 23.062 -15.222 -8.298 1.00 73.31 76 ALA A C 1
ATOM 575 O O . ALA A 1 76 ? 22.655 -16.217 -8.897 1.00 73.31 76 ALA A O 1
ATOM 576 N N . GLN A 1 77 ? 23.556 -14.162 -8.945 1.00 87.75 77 GLN A N 1
ATOM 577 C CA . GLN A 1 77 ? 23.626 -14.154 -10.398 1.00 87.75 77 GLN A CA 1
ATOM 578 C C . GLN A 1 77 ? 24.772 -15.003 -10.938 1.00 87.75 77 GLN A C 1
ATOM 580 O O . GLN A 1 77 ? 25.836 -15.062 -10.310 1.00 87.75 77 GLN A O 1
ATOM 585 N N . PRO A 1 78 ? 24.597 -15.573 -12.147 1.00 91.81 78 PRO A N 1
ATOM 586 C CA . PRO A 1 78 ? 25.658 -16.282 -12.845 1.00 91.81 78 PRO A CA 1
ATOM 587 C C . PRO A 1 78 ? 26.968 -15.487 -12.892 1.00 91.81 78 PRO A C 1
ATOM 589 O O . PRO A 1 78 ? 26.983 -14.258 -12.968 1.00 91.81 78 PRO A O 1
ATOM 592 N N . GLU A 1 79 ? 28.090 -16.197 -12.879 1.00 92.62 79 GLU A N 1
ATOM 593 C CA . GLU A 1 79 ? 29.438 -15.614 -12.857 1.00 92.62 79 GLU A CA 1
ATOM 594 C C . GLU A 1 79 ? 29.701 -14.594 -13.982 1.00 92.62 79 GLU A C 1
ATOM 596 O O . GLU A 1 79 ? 30.348 -13.577 -13.740 1.00 92.62 79 GLU A O 1
ATOM 601 N N . CYS A 1 80 ? 29.137 -14.808 -15.177 1.00 95.75 80 CYS A N 1
ATOM 602 C CA . CYS A 1 80 ? 29.340 -13.950 -16.350 1.00 95.75 80 CYS A CA 1
ATOM 603 C C . CYS A 1 80 ? 28.284 -12.862 -16.573 1.00 95.75 80 CYS A C 1
ATOM 605 O O . CYS A 1 80 ? 28.469 -12.033 -17.460 1.00 95.75 80 CYS A O 1
ATOM 607 N N . SER A 1 81 ? 27.212 -12.813 -15.778 1.00 95.19 81 SER A N 1
ATOM 608 C CA . SER A 1 81 ? 26.080 -11.902 -16.022 1.00 95.19 81 SER A CA 1
ATOM 609 C C . SER A 1 81 ? 26.496 -10.429 -16.132 1.00 95.19 81 SER A C 1
ATOM 611 O O . SER A 1 81 ? 25.978 -9.695 -16.968 1.00 95.19 81 SER A O 1
ATOM 613 N N . GLN A 1 82 ? 27.449 -9.987 -15.306 1.00 95.44 82 GLN A N 1
ATOM 614 C CA . GLN A 1 82 ? 27.946 -8.609 -15.308 1.00 95.44 82 GLN A CA 1
ATOM 615 C C . GLN A 1 82 ? 28.715 -8.279 -16.591 1.00 95.44 82 GLN A C 1
ATOM 617 O O . GLN A 1 82 ? 28.589 -7.177 -17.120 1.00 95.44 82 GLN A O 1
ATOM 622 N N . GLN A 1 83 ? 29.507 -9.225 -17.099 1.00 97.56 83 GLN A N 1
ATOM 623 C CA . GLN A 1 83 ? 30.225 -9.044 -18.358 1.00 97.56 83 GLN A CA 1
ATOM 624 C C . GLN A 1 83 ? 29.252 -8.974 -19.530 1.00 97.56 83 GLN A C 1
ATOM 626 O O . GLN A 1 83 ? 29.367 -8.082 -20.361 1.00 97.56 83 GLN A O 1
ATOM 631 N N . ASP A 1 84 ? 28.256 -9.857 -19.537 1.00 97.19 84 ASP A N 1
ATOM 632 C CA . ASP A 1 84 ? 27.240 -9.905 -20.586 1.00 97.19 84 ASP A CA 1
ATOM 633 C C . ASP A 1 84 ? 26.434 -8.605 -20.650 1.00 97.19 84 ASP A C 1
ATOM 635 O O . ASP A 1 84 ? 26.111 -8.114 -21.732 1.00 97.19 84 ASP A O 1
ATOM 639 N N . HIS A 1 85 ? 26.157 -8.002 -19.492 1.00 96.88 85 HIS A N 1
ATOM 640 C CA . HIS A 1 85 ? 25.489 -6.707 -19.438 1.00 96.88 85 HIS A CA 1
ATOM 641 C C . HIS A 1 85 ? 26.398 -5.551 -19.874 1.00 96.88 85 HIS A C 1
ATOM 643 O O . HIS A 1 85 ? 25.953 -4.663 -20.597 1.00 96.88 85 HIS A O 1
ATOM 649 N N . ALA A 1 86 ? 27.684 -5.571 -19.505 1.00 97.56 86 ALA A N 1
ATOM 650 C CA . ALA A 1 86 ? 28.661 -4.604 -20.014 1.00 97.56 86 ALA A CA 1
ATOM 651 C C . ALA A 1 86 ? 28.778 -4.672 -21.550 1.00 97.56 86 ALA A C 1
ATOM 653 O O . ALA A 1 86 ? 28.808 -3.639 -22.219 1.00 97.56 86 ALA A O 1
ATOM 654 N N . ASP A 1 87 ? 28.760 -5.881 -22.117 1.00 98.12 87 ASP A N 1
ATOM 655 C CA . ASP A 1 87 ? 28.718 -6.105 -23.562 1.00 98.12 87 ASP A CA 1
ATOM 656 C C . ASP A 1 87 ? 27.445 -5.524 -24.201 1.00 98.12 87 ASP A C 1
ATOM 658 O O . ASP A 1 87 ? 27.519 -4.877 -25.248 1.00 98.12 87 ASP A O 1
ATOM 662 N N . ALA A 1 88 ? 26.285 -5.692 -23.558 1.00 96.88 88 ALA A N 1
ATOM 663 C CA . ALA A 1 88 ? 25.020 -5.127 -24.028 1.00 96.88 88 ALA A CA 1
ATOM 664 C C . ALA A 1 88 ? 25.026 -3.587 -24.039 1.00 96.88 88 ALA A C 1
ATOM 666 O O . ALA A 1 88 ? 24.484 -2.977 -24.963 1.00 96.88 88 ALA A O 1
ATOM 667 N N . ILE A 1 89 ? 25.674 -2.949 -23.056 1.00 96.81 89 ILE A N 1
ATOM 668 C CA . ILE A 1 89 ? 25.844 -1.487 -23.027 1.00 96.81 89 ILE A CA 1
ATOM 669 C C . ILE A 1 89 ? 26.679 -1.020 -24.229 1.00 96.81 89 ILE A C 1
ATOM 671 O O . ILE A 1 89 ? 26.298 -0.057 -24.895 1.00 96.81 89 ILE A O 1
ATOM 675 N N . ILE A 1 90 ? 27.779 -1.713 -24.549 1.00 97.56 90 ILE A N 1
ATOM 676 C CA . ILE A 1 90 ? 28.630 -1.382 -25.707 1.00 97.56 90 ILE A CA 1
ATOM 677 C C . ILE A 1 90 ? 27.886 -1.618 -27.028 1.00 97.56 90 ILE A C 1
ATOM 679 O O . ILE A 1 90 ? 27.999 -0.819 -27.957 1.00 97.56 90 ILE A O 1
ATOM 683 N N . ASP A 1 91 ? 27.092 -2.684 -27.127 1.00 96.44 91 ASP A N 1
ATOM 684 C CA . ASP A 1 91 ? 26.287 -2.947 -28.321 1.00 96.44 91 ASP A CA 1
ATOM 685 C C . ASP A 1 91 ? 25.224 -1.868 -28.556 1.00 96.44 91 ASP A C 1
ATOM 687 O O . ASP A 1 91 ? 25.040 -1.427 -29.692 1.00 96.44 91 ASP A O 1
ATOM 691 N N . ALA A 1 92 ? 24.565 -1.399 -27.495 1.00 92.88 92 ALA A N 1
ATOM 692 C CA . ALA A 1 92 ? 23.627 -0.284 -27.581 1.00 92.88 92 ALA A CA 1
ATOM 693 C C . ALA A 1 92 ? 24.330 1.033 -27.948 1.00 92.88 92 ALA A C 1
ATOM 695 O O . ALA A 1 92 ? 23.801 1.812 -28.739 1.00 92.88 92 ALA A O 1
ATOM 696 N N . ALA A 1 93 ? 25.546 1.258 -27.438 1.00 95.56 93 ALA A N 1
ATOM 697 C CA . ALA A 1 93 ? 26.332 2.462 -27.704 1.00 95.56 93 ALA A CA 1
ATOM 698 C C . ALA A 1 93 ? 26.581 2.699 -29.207 1.00 95.56 93 ALA A C 1
ATOM 700 O O . ALA A 1 93 ? 26.614 3.846 -29.647 1.00 95.56 93 ALA A O 1
ATOM 701 N N . LYS A 1 94 ? 26.701 1.628 -30.008 1.00 92.19 94 LYS A N 1
ATOM 702 C CA . LYS A 1 94 ? 26.941 1.681 -31.468 1.00 92.19 94 LYS A CA 1
ATOM 703 C C . LYS A 1 94 ? 25.815 2.357 -32.262 1.00 92.19 94 LYS A C 1
ATOM 705 O O . LYS A 1 94 ? 26.003 2.654 -33.437 1.00 92.19 94 LYS A O 1
ATOM 710 N N . GLN A 1 95 ? 24.647 2.562 -31.653 1.00 91.94 95 GLN A N 1
ATOM 711 C CA . GLN A 1 95 ? 23.482 3.181 -32.293 1.00 91.94 95 GLN A CA 1
ATOM 712 C C . GLN A 1 95 ? 23.494 4.716 -32.206 1.00 91.94 95 GLN A C 1
ATOM 714 O O . GLN A 1 95 ? 22.669 5.367 -32.847 1.00 91.94 95 GLN A O 1
ATOM 719 N N . PHE A 1 96 ? 24.401 5.296 -31.414 1.00 93.38 96 PHE A N 1
ATOM 720 C CA . PHE A 1 96 ? 24.458 6.732 -31.148 1.00 93.38 96 PHE A CA 1
ATOM 721 C C . PHE A 1 96 ? 25.618 7.419 -31.873 1.00 93.38 96 PHE A C 1
ATOM 723 O O . PHE A 1 96 ? 26.454 6.785 -32.514 1.00 93.38 96 PHE A O 1
ATOM 730 N N . ASP A 1 97 ? 25.662 8.748 -31.779 1.00 93.56 97 ASP A N 1
ATOM 731 C CA . ASP A 1 97 ? 26.782 9.536 -32.280 1.00 93.56 97 ASP A CA 1
ATOM 732 C C . ASP A 1 97 ? 28.092 9.204 -31.542 1.00 93.56 97 ASP A C 1
ATOM 734 O O . ASP A 1 97 ? 28.095 8.672 -30.431 1.00 93.56 97 ASP A O 1
ATOM 738 N N . ALA A 1 98 ? 29.222 9.566 -32.152 1.00 92.81 98 ALA A N 1
ATOM 739 C CA . ALA A 1 98 ? 30.547 9.186 -31.669 1.00 92.81 98 ALA A CA 1
ATOM 740 C C . ALA A 1 98 ? 30.849 9.645 -30.228 1.00 92.81 98 ALA A C 1
ATOM 742 O O . ALA A 1 98 ? 31.574 8.953 -29.513 1.00 92.81 98 ALA A O 1
ATOM 743 N N . ALA A 1 99 ? 30.307 10.787 -29.784 1.00 93.12 99 ALA A N 1
ATOM 744 C CA . ALA A 1 99 ? 30.545 11.283 -28.430 1.00 93.12 99 ALA A CA 1
ATOM 745 C C . ALA A 1 99 ? 29.736 10.487 -27.397 1.00 93.12 99 ALA A C 1
ATOM 747 O O . ALA A 1 99 ? 30.283 10.048 -26.383 1.00 93.12 99 ALA A O 1
ATOM 748 N N . THR A 1 100 ? 28.457 10.242 -27.684 1.00 91.75 100 THR A N 1
ATOM 749 C CA . THR A 1 100 ? 27.585 9.409 -26.845 1.00 91.75 100 THR A CA 1
ATOM 750 C C . THR A 1 100 ? 28.089 7.968 -26.780 1.00 91.75 100 THR A C 1
ATOM 752 O O . THR A 1 100 ? 28.187 7.390 -25.695 1.00 91.75 100 THR A O 1
ATOM 755 N N . GLN A 1 101 ? 28.495 7.409 -27.923 1.00 95.88 101 GLN A N 1
ATOM 756 C CA . GLN A 1 101 ? 29.072 6.072 -28.008 1.00 95.88 101 GLN A CA 1
ATOM 757 C C . GLN A 1 101 ? 30.325 5.947 -27.131 1.00 95.88 101 GLN A C 1
ATOM 759 O O . GLN A 1 101 ? 30.418 5.023 -26.323 1.00 95.88 101 GLN A O 1
ATOM 764 N N . ALA A 1 102 ? 31.270 6.889 -27.238 1.00 95.62 102 ALA A N 1
ATOM 765 C CA . ALA A 1 102 ? 32.496 6.873 -26.439 1.00 95.62 102 ALA A CA 1
ATOM 766 C C . ALA A 1 102 ? 32.213 6.953 -24.927 1.00 95.62 102 ALA A C 1
ATOM 768 O O . ALA A 1 102 ? 32.839 6.236 -24.144 1.00 95.62 102 ALA A O 1
ATOM 769 N N . ASN A 1 103 ? 31.244 7.777 -24.516 1.00 96.50 103 ASN A N 1
ATOM 770 C CA . ASN A 1 103 ? 30.826 7.882 -23.118 1.00 96.50 103 ASN A CA 1
ATOM 771 C C . ASN A 1 103 ? 30.223 6.564 -22.599 1.00 96.50 103 ASN A C 1
ATOM 773 O O . ASN A 1 103 ? 30.623 6.067 -21.549 1.00 96.50 103 ASN A O 1
ATOM 777 N N . MET A 1 104 ? 29.304 5.953 -23.350 1.00 96.38 104 MET A N 1
ATOM 778 C CA . MET A 1 104 ? 28.688 4.681 -22.956 1.00 96.38 104 MET A CA 1
ATOM 779 C C . MET A 1 104 ? 29.703 3.534 -22.876 1.00 96.38 104 MET A C 1
ATOM 781 O O . MET A 1 104 ? 29.626 2.726 -21.953 1.00 96.38 104 MET A O 1
ATOM 785 N N . ILE A 1 105 ? 30.685 3.482 -23.784 1.00 97.69 105 ILE A N 1
ATOM 786 C CA . ILE A 1 105 ? 31.783 2.502 -23.723 1.00 97.69 105 ILE A CA 1
ATOM 787 C C . ILE A 1 105 ? 32.613 2.696 -22.446 1.00 97.69 105 ILE A C 1
ATOM 789 O O . ILE A 1 105 ? 32.899 1.724 -21.747 1.00 97.69 105 ILE A O 1
ATOM 793 N N . ALA A 1 106 ? 32.952 3.940 -22.089 1.00 97.19 106 ALA A N 1
ATOM 794 C CA . ALA A 1 106 ? 33.677 4.227 -20.851 1.00 97.19 106 ALA A CA 1
ATOM 795 C C . ALA A 1 106 ? 32.893 3.781 -19.603 1.00 97.19 106 ALA A C 1
ATOM 797 O O . ALA A 1 106 ? 33.468 3.211 -18.675 1.00 97.19 106 ALA A O 1
ATOM 798 N N . LEU A 1 107 ? 31.573 3.977 -19.601 1.00 96.50 107 LEU A N 1
ATOM 799 C CA . LEU A 1 107 ? 30.701 3.532 -18.512 1.00 96.50 107 LEU A CA 1
ATOM 800 C C . LEU A 1 107 ? 30.553 2.008 -18.460 1.00 96.50 107 LEU A C 1
ATOM 802 O O . LEU A 1 107 ? 30.492 1.451 -17.368 1.00 96.50 107 LEU A O 1
ATOM 806 N N . ALA A 1 108 ? 30.548 1.315 -19.601 1.00 97.44 108 ALA A N 1
ATOM 807 C CA . ALA A 1 108 ? 30.561 -0.147 -19.639 1.00 97.44 108 ALA A CA 1
ATOM 808 C C . ALA A 1 108 ? 31.852 -0.726 -19.036 1.00 97.44 108 ALA A C 1
ATOM 810 O O . ALA A 1 108 ? 31.797 -1.706 -18.291 1.00 97.44 108 ALA A O 1
ATOM 811 N N . ILE A 1 109 ? 32.999 -0.092 -19.305 1.00 97.31 109 ILE A N 1
ATOM 812 C CA . ILE A 1 109 ? 34.298 -0.436 -18.707 1.00 97.31 109 ILE A CA 1
ATOM 813 C C . ILE A 1 109 ? 34.259 -0.228 -17.186 1.00 97.31 109 ILE A C 1
ATOM 815 O O . ILE A 1 109 ? 34.571 -1.155 -16.439 1.00 97.31 109 ILE A O 1
ATOM 819 N N . GLU A 1 110 ? 33.812 0.947 -16.721 1.00 95.25 110 GLU A N 1
ATOM 820 C CA . GLU A 1 110 ? 33.660 1.244 -15.285 1.00 95.25 110 GLU A CA 1
ATOM 821 C C . GLU A 1 110 ? 32.708 0.234 -14.612 1.00 95.25 110 GLU A C 1
ATOM 823 O O . GLU A 1 110 ? 33.006 -0.302 -13.545 1.00 95.25 110 GLU A O 1
ATOM 828 N N . TYR A 1 111 ? 31.592 -0.100 -15.265 1.00 95.31 111 TYR A N 1
ATOM 829 C CA . TYR A 1 111 ? 30.611 -1.063 -14.768 1.00 95.31 111 TYR A CA 1
ATOM 830 C C . TYR A 1 111 ? 31.160 -2.492 -14.705 1.00 95.31 111 TYR A C 1
ATOM 832 O O . TYR A 1 111 ? 30.904 -3.205 -13.731 1.00 95.31 111 TYR A O 1
ATOM 840 N N . ARG A 1 112 ? 31.957 -2.918 -15.695 1.00 96.25 112 ARG A N 1
ATOM 841 C CA . ARG A 1 112 ? 32.585 -4.249 -15.703 1.00 96.25 112 ARG A CA 1
ATOM 842 C C . ARG A 1 112 ? 33.506 -4.452 -14.502 1.00 96.25 112 ARG A C 1
ATOM 844 O O . ARG A 1 112 ? 33.643 -5.588 -14.047 1.00 96.25 112 ARG A O 1
ATOM 851 N N . GLN A 1 113 ? 34.098 -3.372 -14.002 1.00 93.75 113 GLN A N 1
ATOM 852 C CA . GLN A 1 113 ? 35.018 -3.363 -12.869 1.00 93.75 113 GLN A CA 1
ATOM 853 C C . GLN A 1 113 ? 34.329 -3.113 -11.521 1.00 93.75 113 GLN A C 1
ATOM 855 O O . GLN A 1 113 ? 34.987 -3.204 -10.487 1.00 93.75 113 GLN A O 1
ATOM 860 N N . ALA A 1 114 ? 33.020 -2.842 -11.501 1.00 90.44 114 ALA A N 1
ATOM 861 C CA . ALA A 1 114 ? 32.272 -2.704 -10.257 1.00 90.44 114 ALA A CA 1
ATOM 862 C C . ALA A 1 114 ? 32.301 -4.008 -9.443 1.00 90.44 114 ALA A C 1
ATOM 864 O O . ALA A 1 114 ? 32.272 -5.104 -10.008 1.00 90.44 114 ALA A O 1
ATOM 865 N N . GLU A 1 115 ? 32.354 -3.889 -8.117 1.00 86.62 115 GLU A N 1
ATOM 866 C CA . GLU A 1 115 ? 32.304 -5.040 -7.212 1.00 86.62 115 GLU A CA 1
ATOM 867 C C . GLU A 1 115 ? 30.950 -5.760 -7.320 1.00 86.62 115 GLU A C 1
ATOM 869 O O . GLU A 1 115 ? 29.899 -5.127 -7.438 1.00 86.62 115 GLU A O 1
ATOM 874 N N . LYS A 1 116 ? 30.966 -7.097 -7.248 1.00 85.75 116 LYS A N 1
ATOM 875 C CA . LYS A 1 116 ? 29.742 -7.898 -7.100 1.00 85.75 116 LYS A CA 1
ATOM 876 C C . LYS A 1 116 ? 29.451 -8.126 -5.623 1.00 85.75 116 LYS A C 1
ATOM 878 O O . LYS A 1 116 ? 30.354 -8.470 -4.855 1.00 85.75 116 LYS A O 1
ATOM 883 N N . ASN A 1 117 ? 28.180 -8.041 -5.236 1.00 80.75 117 ASN A N 1
ATOM 884 C CA . ASN A 1 117 ? 27.778 -8.425 -3.889 1.00 80.75 117 ASN A CA 1
ATOM 885 C C . ASN A 1 117 ? 28.082 -9.912 -3.681 1.00 80.75 117 ASN A C 1
ATOM 887 O O . ASN A 1 117 ? 27.635 -10.758 -4.452 1.00 80.75 117 ASN A O 1
ATOM 891 N N . THR A 1 118 ? 28.835 -10.226 -2.631 1.00 83.25 118 THR A N 1
ATOM 892 C CA . THR A 1 118 ? 29.219 -11.594 -2.302 1.00 83.25 118 THR A CA 1
ATOM 893 C C . THR A 1 118 ? 28.840 -11.904 -0.853 1.00 83.25 118 THR A C 1
ATOM 895 O O . THR A 1 118 ? 29.241 -11.179 0.060 1.00 83.25 118 THR A O 1
ATOM 898 N N . PRO A 1 119 ? 28.053 -12.963 -0.589 1.00 76.25 119 PRO A N 1
ATOM 899 C CA . PRO A 1 119 ? 27.591 -13.254 0.755 1.00 76.25 119 PRO A CA 1
ATOM 900 C C . PRO A 1 119 ? 28.746 -13.806 1.606 1.00 76.25 119 PRO A C 1
ATOM 902 O O . PRO A 1 119 ? 29.439 -14.720 1.151 1.00 76.25 119 PRO A O 1
ATOM 905 N N . PRO A 1 120 ? 28.914 -13.363 2.864 1.00 78.12 120 PRO A N 1
ATOM 906 C CA . PRO A 1 120 ? 29.796 -14.033 3.814 1.00 78.12 120 PRO A CA 1
ATOM 907 C C . PRO A 1 120 ? 29.382 -15.490 4.040 1.00 78.12 120 PRO A C 1
ATOM 909 O O . PRO A 1 120 ? 28.224 -15.865 3.838 1.00 78.12 120 PRO A O 1
ATOM 912 N N . ASP A 1 121 ? 30.329 -16.319 4.457 1.00 81.31 121 ASP A N 1
ATOM 913 C CA . ASP A 1 121 ? 30.045 -17.638 4.999 1.00 81.31 121 ASP A CA 1
ATOM 914 C C . ASP A 1 121 ? 29.480 -17.479 6.417 1.00 81.31 121 ASP A C 1
ATOM 916 O O . ASP A 1 121 ? 30.188 -17.085 7.342 1.00 81.31 121 ASP A O 1
ATOM 920 N N . PHE A 1 122 ? 28.184 -17.745 6.576 1.00 74.25 122 PHE A N 1
ATOM 921 C CA . PHE A 1 122 ? 27.483 -17.628 7.858 1.00 74.25 122 PHE A CA 1
ATOM 922 C C . PHE A 1 122 ? 27.647 -18.865 8.754 1.00 74.25 122 PHE A C 1
ATOM 924 O O . PHE A 1 122 ? 27.093 -18.889 9.851 1.00 74.25 122 PHE A O 1
ATOM 931 N N . THR A 1 123 ? 28.375 -19.897 8.309 1.00 75.69 123 THR A N 1
ATOM 932 C CA . THR A 1 123 ? 28.662 -21.081 9.139 1.00 75.69 123 THR A CA 1
ATOM 933 C C . THR A 1 123 ? 29.770 -20.823 10.167 1.00 75.69 123 THR A C 1
ATOM 935 O O . THR A 1 123 ? 29.947 -21.612 11.096 1.00 75.69 123 THR A O 1
ATOM 938 N N . THR A 1 124 ? 30.488 -19.704 10.047 1.00 70.75 124 THR A N 1
ATOM 939 C CA . THR A 1 124 ? 31.542 -19.266 10.966 1.00 70.75 124 THR A CA 1
ATOM 940 C C . THR A 1 124 ? 31.088 -18.064 11.803 1.00 70.75 124 THR A C 1
ATOM 942 O O . THR A 1 124 ? 30.190 -17.314 11.419 1.00 70.75 124 THR A O 1
ATOM 945 N N . ASN A 1 125 ? 31.689 -17.881 12.986 1.00 63.59 125 ASN A N 1
ATOM 946 C CA . ASN A 1 125 ? 31.426 -16.731 13.855 1.00 63.59 125 ASN A CA 1
ATOM 947 C C . ASN A 1 125 ? 32.749 -16.107 14.351 1.00 63.59 125 ASN A C 1
ATOM 949 O O . ASN A 1 125 ? 33.454 -16.763 15.124 1.00 63.59 125 ASN A O 1
ATOM 953 N N . PRO A 1 126 ? 33.091 -14.866 13.949 1.00 68.75 126 PRO A N 1
ATOM 954 C CA . PRO A 1 126 ? 32.327 -14.000 13.041 1.00 68.75 126 PRO A CA 1
ATOM 955 C C . PRO A 1 126 ? 32.224 -14.588 11.615 1.00 68.75 126 PRO A C 1
ATOM 957 O O . PRO A 1 126 ? 33.113 -15.352 11.230 1.00 68.75 126 PRO A O 1
ATOM 960 N N . PRO A 1 127 ? 31.171 -14.249 10.838 1.00 74.06 127 PRO A N 1
ATOM 961 C CA . PRO A 1 127 ? 31.020 -14.719 9.459 1.00 74.06 127 PRO A CA 1
ATOM 962 C C . PRO A 1 127 ? 32.247 -14.396 8.602 1.00 74.06 127 PRO A C 1
ATOM 964 O O . PRO A 1 127 ? 32.776 -13.285 8.673 1.00 74.06 127 PRO A O 1
ATOM 967 N N . THR A 1 128 ? 32.688 -15.343 7.775 1.00 83.69 128 THR A N 1
ATOM 968 C CA . THR A 1 128 ? 33.898 -15.195 6.948 1.00 83.69 128 THR A CA 1
ATOM 969 C C . THR A 1 128 ? 33.565 -14.502 5.619 1.00 83.69 128 THR A C 1
ATOM 971 O O . THR A 1 128 ? 32.773 -15.044 4.848 1.00 83.69 128 THR A O 1
ATOM 974 N N . PRO A 1 129 ? 34.137 -13.324 5.305 1.00 85.38 129 PRO A N 1
ATOM 975 C CA . PRO A 1 129 ? 33.943 -12.664 4.011 1.00 85.38 129 PRO A CA 1
ATOM 976 C C . PRO A 1 129 ? 34.515 -13.482 2.840 1.00 85.38 129 PRO A C 1
ATOM 978 O O . PRO A 1 129 ? 35.453 -14.258 3.026 1.00 85.38 129 PRO A O 1
ATOM 981 N N . ARG A 1 130 ? 33.948 -13.330 1.637 1.00 89.88 130 ARG A N 1
ATOM 982 C CA . ARG A 1 130 ? 34.307 -14.115 0.439 1.00 89.88 130 ARG A CA 1
ATOM 983 C C . ARG A 1 130 ? 34.320 -13.239 -0.810 1.00 89.88 130 ARG A C 1
ATOM 985 O O . ARG A 1 130 ? 33.513 -12.319 -0.910 1.00 89.88 130 ARG A O 1
ATOM 992 N N . ASN A 1 131 ? 35.176 -13.581 -1.768 1.00 93.00 131 ASN A N 1
ATOM 993 C CA . ASN A 1 131 ? 35.272 -12.954 -3.089 1.00 93.00 131 ASN A CA 1
ATOM 994 C C . ASN A 1 131 ? 34.282 -13.542 -4.097 1.00 93.00 131 ASN A C 1
ATOM 996 O O . ASN A 1 131 ? 33.847 -14.686 -3.970 1.00 93.00 131 ASN A O 1
ATOM 1000 N N . SER A 1 132 ? 33.954 -12.784 -5.136 1.00 93.25 132 SER A N 1
ATOM 1001 C CA . SER A 1 132 ? 33.150 -13.281 -6.256 1.00 93.25 132 SER A CA 1
ATOM 1002 C C . SER A 1 132 ? 34.011 -14.087 -7.230 1.00 93.25 132 SER A C 1
ATOM 1004 O O . SER A 1 132 ? 35.131 -13.686 -7.545 1.00 93.25 132 SER A O 1
ATOM 1006 N N . VAL A 1 133 ? 33.499 -15.203 -7.747 1.00 95.12 133 VAL A N 1
ATOM 1007 C CA . VAL A 1 133 ? 34.168 -15.950 -8.829 1.00 95.12 133 VAL A CA 1
ATOM 1008 C C . VAL A 1 133 ? 34.211 -15.150 -10.140 1.00 95.12 133 VAL A C 1
ATOM 1010 O O . VAL A 1 133 ? 33.345 -14.316 -10.414 1.00 95.12 133 VAL A O 1
ATOM 1013 N N . PHE A 1 134 ? 35.223 -15.393 -10.967 1.00 95.62 134 PHE A N 1
ATOM 1014 C CA . PHE A 1 134 ? 35.467 -14.701 -12.232 1.00 95.62 134 PHE A CA 1
ATOM 1015 C C . PHE A 1 134 ? 34.740 -15.360 -13.404 1.00 95.62 134 PHE A C 1
ATOM 1017 O O . PHE A 1 134 ? 34.772 -16.579 -13.561 1.00 95.62 134 PHE A O 1
ATOM 1024 N N . CYS A 1 135 ? 34.166 -14.545 -14.291 1.00 95.62 135 CYS A N 1
ATOM 1025 C CA . CYS A 1 135 ? 33.600 -15.032 -15.548 1.00 95.62 135 CYS A CA 1
ATOM 1026 C C . CYS A 1 135 ? 34.644 -15.810 -16.364 1.00 95.62 135 CYS A C 1
ATOM 1028 O O . CYS A 1 135 ? 35.753 -15.321 -16.553 1.00 95.62 135 CYS A O 1
ATOM 1030 N N . GLN A 1 136 ? 34.276 -16.995 -16.864 1.00 94.56 136 GLN A N 1
ATOM 1031 C CA . GLN A 1 136 ? 35.142 -17.870 -17.673 1.00 94.56 136 GLN A CA 1
ATOM 1032 C C . GLN A 1 136 ? 34.815 -17.837 -19.171 1.00 94.56 136 GLN A C 1
ATOM 1034 O O . GLN A 1 136 ? 35.144 -18.757 -19.919 1.00 94.56 136 GLN A O 1
ATOM 1039 N N . LYS A 1 137 ? 34.152 -16.773 -19.619 1.00 93.56 137 LYS A N 1
ATOM 1040 C CA . LYS A 1 137 ? 33.779 -16.549 -21.014 1.00 93.56 137 LYS A CA 1
ATOM 1041 C C . LYS A 1 137 ? 34.532 -15.331 -21.541 1.00 93.56 137 LYS A C 1
ATOM 1043 O O . LYS A 1 137 ? 34.615 -14.323 -20.843 1.00 93.56 137 LYS A O 1
ATOM 1048 N N . ALA A 1 138 ? 35.035 -15.399 -22.773 1.00 93.19 138 ALA A N 1
ATOM 1049 C CA . ALA A 1 138 ? 35.583 -14.224 -23.450 1.00 93.19 138 ALA A CA 1
ATOM 1050 C C . ALA A 1 138 ? 34.482 -13.156 -23.636 1.00 93.19 138 ALA A C 1
ATOM 1052 O O . ALA A 1 138 ? 33.348 -13.529 -23.956 1.00 93.19 138 ALA A O 1
ATOM 1053 N N . PRO A 1 139 ? 34.770 -11.858 -23.436 1.00 96.31 139 PRO A N 1
ATOM 1054 C CA . PRO A 1 139 ? 33.797 -10.808 -23.718 1.00 96.31 139 PRO A CA 1
ATOM 1055 C C . PRO A 1 139 ? 33.495 -10.736 -25.217 1.00 96.31 139 PRO A C 1
ATOM 1057 O O . PRO A 1 139 ? 34.338 -11.069 -26.053 1.00 96.31 139 PRO A O 1
ATOM 1060 N N . LYS A 1 140 ? 32.281 -10.301 -25.561 1.00 96.81 140 LYS A N 1
ATOM 1061 C CA . LYS A 1 140 ? 31.870 -10.113 -26.959 1.00 96.81 140 LYS A CA 1
ATOM 1062 C C . LYS A 1 140 ? 32.565 -8.901 -27.580 1.00 96.81 140 LYS A C 1
ATOM 1064 O O . LYS A 1 140 ? 32.932 -8.945 -28.753 1.00 96.81 140 LYS A O 1
ATOM 1069 N N . ASN A 1 141 ? 32.727 -7.829 -26.807 1.00 96.81 141 ASN A N 1
ATOM 1070 C CA . ASN A 1 141 ? 33.339 -6.582 -27.243 1.00 96.81 141 ASN A CA 1
ATOM 1071 C C . ASN A 1 141 ? 34.791 -6.476 -26.732 1.00 96.81 141 ASN A C 1
ATOM 1073 O O . ASN A 1 141 ? 35.046 -6.688 -25.541 1.00 96.81 141 ASN A O 1
ATOM 1077 N N . PRO A 1 142 ? 35.764 -6.159 -27.610 1.00 95.81 142 PRO A N 1
ATOM 1078 C CA . PRO A 1 142 ? 37.187 -6.172 -27.270 1.00 95.81 142 PRO A CA 1
ATOM 1079 C C . PRO A 1 142 ? 37.590 -5.132 -26.216 1.00 95.81 142 PRO A C 1
ATOM 1081 O O . PRO A 1 142 ? 38.618 -5.302 -25.562 1.00 95.81 142 PRO A O 1
ATOM 1084 N N . GLU A 1 143 ? 36.789 -4.087 -26.015 1.00 96.50 143 GLU A N 1
ATOM 1085 C CA . GLU A 1 143 ? 36.978 -3.054 -24.994 1.00 96.50 143 GLU A CA 1
ATOM 1086 C C . GLU A 1 143 ? 36.934 -3.619 -23.564 1.00 96.50 143 GLU A C 1
ATOM 1088 O O . GLU A 1 143 ? 37.453 -2.995 -22.641 1.00 96.50 143 GLU A O 1
ATOM 1093 N N . LEU A 1 144 ? 36.351 -4.809 -23.374 1.00 96.88 144 LEU A N 1
ATOM 1094 C CA . LEU A 1 144 ? 36.272 -5.486 -22.078 1.00 96.88 144 LEU A CA 1
ATOM 1095 C C . LEU A 1 144 ? 37.372 -6.540 -21.865 1.00 96.88 144 LEU A C 1
ATOM 1097 O O . LEU A 1 144 ? 37.398 -7.200 -20.823 1.00 96.88 144 LEU A O 1
ATOM 1101 N N . ASN A 1 145 ? 38.278 -6.729 -22.830 1.00 94.00 145 ASN A N 1
ATOM 1102 C CA . ASN A 1 145 ? 39.320 -7.750 -22.748 1.00 94.00 145 ASN A CA 1
ATOM 1103 C C . ASN A 1 145 ? 40.211 -7.564 -21.511 1.00 94.00 145 ASN A C 1
ATOM 1105 O O . ASN A 1 145 ? 40.792 -6.505 -21.289 1.00 94.00 145 ASN A O 1
ATOM 1109 N N . GLY A 1 146 ? 40.346 -8.631 -20.718 1.00 88.81 146 GLY A N 1
ATOM 1110 C CA . GLY A 1 146 ? 41.178 -8.644 -19.511 1.00 88.81 146 GLY A CA 1
ATOM 1111 C C . GLY A 1 146 ? 40.580 -7.913 -18.304 1.00 88.81 146 GLY A C 1
ATOM 1112 O O . GLY A 1 146 ? 41.209 -7.899 -17.247 1.00 88.81 146 GLY A O 1
ATOM 1113 N N . LEU A 1 147 ? 39.379 -7.336 -18.422 1.00 95.00 147 LEU A N 1
ATOM 1114 C CA . LEU A 1 147 ? 38.705 -6.679 -17.306 1.00 95.00 147 LEU A CA 1
ATOM 1115 C C . LEU A 1 147 ? 37.953 -7.693 -16.439 1.00 95.00 147 LEU A C 1
ATOM 1117 O O . LEU A 1 147 ? 37.186 -8.527 -16.923 1.00 95.00 147 LEU A O 1
ATOM 1121 N N . VAL A 1 148 ? 38.131 -7.569 -15.128 1.00 94.25 148 VAL A N 1
ATOM 1122 C CA . VAL A 1 148 ? 37.414 -8.349 -14.117 1.00 94.25 148 VAL A CA 1
ATOM 1123 C C . VAL A 1 148 ? 36.734 -7.422 -13.126 1.00 94.25 148 VAL A C 1
ATOM 1125 O O . VAL A 1 148 ? 37.132 -6.266 -12.969 1.00 94.25 148 VAL A O 1
ATOM 1128 N N . GLN A 1 149 ? 35.719 -7.944 -12.447 1.00 92.31 149 GLN A N 1
ATOM 1129 C CA . GLN A 1 149 ? 35.094 -7.241 -11.341 1.00 92.31 149 GLN A CA 1
ATOM 1130 C C . GLN A 1 149 ? 36.093 -7.021 -10.203 1.00 92.31 149 GLN A C 1
ATOM 1132 O O . GLN 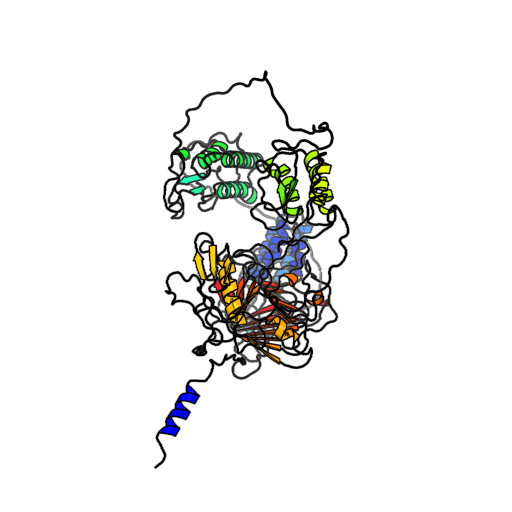A 1 149 ? 36.936 -7.886 -9.932 1.00 92.31 149 GLN A O 1
ATOM 1137 N N . ALA A 1 150 ? 35.983 -5.882 -9.525 1.00 90.25 150 ALA A N 1
ATOM 1138 C CA . ALA A 1 150 ? 36.734 -5.641 -8.307 1.00 90.25 150 ALA A CA 1
ATOM 1139 C C . ALA A 1 150 ? 36.324 -6.635 -7.205 1.00 90.25 150 ALA A C 1
ATOM 1141 O O . ALA A 1 150 ? 35.193 -7.127 -7.155 1.00 90.25 150 ALA A O 1
ATOM 1142 N N . GLN A 1 151 ? 37.282 -6.936 -6.332 1.00 90.25 151 GLN A N 1
ATOM 1143 C CA . GLN A 1 151 ? 37.096 -7.753 -5.137 1.00 90.25 151 GLN A CA 1
ATOM 1144 C C . GLN A 1 151 ? 37.315 -6.862 -3.919 1.00 90.25 151 GLN A C 1
ATOM 1146 O O . GLN A 1 151 ? 38.199 -6.005 -3.957 1.00 90.25 151 GLN A O 1
ATOM 1151 N N . ASP A 1 152 ? 36.553 -7.085 -2.847 1.00 81.19 152 ASP A N 1
ATOM 1152 C CA . ASP A 1 152 ? 36.719 -6.314 -1.613 1.00 81.19 152 ASP A CA 1
ATOM 1153 C C . ASP A 1 152 ? 38.139 -6.538 -1.055 1.00 81.19 152 ASP A C 1
ATOM 1155 O O . ASP A 1 152 ? 38.493 -7.675 -0.723 1.00 81.19 152 ASP A O 1
ATOM 1159 N N . PRO A 1 153 ? 38.960 -5.481 -0.905 1.00 81.12 153 PRO A N 1
ATOM 1160 C CA . PRO A 1 153 ? 40.318 -5.600 -0.379 1.00 81.12 153 PRO A CA 1
ATOM 1161 C C . PRO A 1 153 ? 40.397 -6.162 1.048 1.00 81.12 153 PRO A C 1
ATOM 1163 O O . PRO A 1 153 ? 41.471 -6.579 1.479 1.00 81.12 153 PRO A O 1
ATOM 1166 N N . ALA A 1 154 ? 39.293 -6.140 1.803 1.00 77.38 154 ALA A N 1
ATOM 1167 C CA . ALA A 1 154 ? 39.210 -6.700 3.149 1.00 77.38 154 ALA A CA 1
ATOM 1168 C C . ALA A 1 154 ? 38.976 -8.222 3.170 1.00 77.38 154 ALA A C 1
ATOM 1170 O O . ALA A 1 154 ? 39.080 -8.833 4.237 1.00 77.38 154 ALA A O 1
ATOM 1171 N N . ASN A 1 155 ? 38.643 -8.837 2.033 1.00 85.94 155 ASN A N 1
ATOM 1172 C CA . ASN A 1 155 ? 38.444 -10.278 1.939 1.00 85.94 155 ASN A CA 1
ATOM 1173 C C . ASN A 1 155 ? 39.779 -11.026 1.873 1.00 85.94 155 ASN A C 1
ATOM 1175 O O . ASN A 1 155 ? 40.762 -10.544 1.312 1.00 85.94 155 ASN A O 1
ATOM 1179 N N . ASP A 1 156 ? 39.789 -12.265 2.367 1.00 89.81 156 ASP A N 1
ATOM 1180 C CA . ASP A 1 156 ? 40.887 -13.187 2.081 1.00 89.81 156 ASP A CA 1
ATOM 1181 C C . ASP A 1 156 ? 40.899 -13.488 0.567 1.00 89.81 156 ASP A C 1
ATOM 1183 O O . ASP A 1 156 ? 39.911 -14.026 0.056 1.00 89.81 156 ASP A O 1
ATOM 1187 N N . PRO A 1 157 ? 41.985 -13.176 -0.170 1.00 89.81 157 PRO A N 1
ATOM 1188 C CA . PRO A 1 157 ? 42.056 -13.352 -1.623 1.00 89.81 157 PRO A CA 1
ATOM 1189 C C . PRO A 1 157 ? 41.970 -14.820 -2.060 1.00 89.81 157 PRO A C 1
ATOM 1191 O O . PRO A 1 157 ? 41.843 -15.103 -3.249 1.00 89.81 157 PRO A O 1
ATOM 1194 N N . THR A 1 158 ? 42.048 -15.764 -1.119 1.00 93.69 158 THR A N 1
ATOM 1195 C CA . THR A 1 158 ? 41.981 -17.201 -1.384 1.00 93.69 158 THR A CA 1
ATOM 1196 C C . THR A 1 158 ? 40.587 -17.796 -1.222 1.00 93.69 158 THR A C 1
ATOM 1198 O O . THR A 1 158 ? 40.413 -18.979 -1.510 1.00 93.69 158 THR A O 1
ATOM 1201 N N . ILE A 1 159 ? 39.598 -17.019 -0.771 1.00 93.50 159 ILE A N 1
ATOM 1202 C CA . ILE A 1 159 ? 38.258 -17.515 -0.447 1.00 93.50 159 ILE A CA 1
ATOM 1203 C C . ILE A 1 159 ? 37.225 -16.868 -1.366 1.00 93.50 159 ILE A C 1
ATOM 1205 O O . ILE A 1 159 ? 37.089 -15.647 -1.402 1.00 93.50 159 ILE A O 1
ATOM 1209 N N . PHE A 1 160 ? 36.454 -17.696 -2.065 1.00 94.81 160 PHE A N 1
ATOM 1210 C CA . PHE A 1 160 ? 35.446 -17.277 -3.029 1.00 94.81 160 PHE A CA 1
ATOM 1211 C C . PHE A 1 160 ? 34.075 -17.872 -2.699 1.00 94.81 160 PHE A C 1
ATOM 1213 O O . PHE A 1 160 ? 33.958 -18.899 -2.030 1.00 94.81 160 PHE A O 1
ATOM 1220 N N . PHE A 1 161 ? 33.024 -17.219 -3.177 1.00 93.94 161 PHE A N 1
ATOM 1221 C CA . PHE A 1 161 ? 31.665 -17.737 -3.208 1.00 93.94 161 PHE A CA 1
ATOM 1222 C C . PHE A 1 161 ? 31.295 -18.095 -4.641 1.00 93.94 161 PHE A C 1
ATOM 1224 O O . PHE A 1 161 ? 31.372 -17.255 -5.541 1.00 93.94 161 PHE A O 1
ATOM 1231 N N . ASP A 1 162 ? 30.842 -19.326 -4.825 1.00 93.12 162 ASP A N 1
ATOM 1232 C CA . ASP A 1 162 ? 30.336 -19.799 -6.101 1.00 93.12 162 ASP A CA 1
ATOM 1233 C C . ASP A 1 162 ? 28.796 -19.706 -6.127 1.00 93.12 162 ASP A C 1
ATOM 1235 O O . ASP A 1 162 ? 28.127 -20.392 -5.346 1.00 93.12 162 ASP A O 1
ATOM 1239 N N . PRO A 1 163 ? 28.201 -18.881 -7.011 1.00 89.38 163 PRO A N 1
ATOM 1240 C CA . PRO A 1 163 ? 26.752 -18.727 -7.106 1.00 89.38 163 PRO A CA 1
ATOM 1241 C C . PRO A 1 163 ? 26.035 -19.983 -7.625 1.00 89.38 163 PRO A C 1
ATOM 1243 O O . PRO A 1 163 ? 24.860 -20.172 -7.304 1.00 89.38 163 PRO A O 1
ATOM 1246 N N . ALA A 1 164 ? 26.711 -20.854 -8.383 1.00 88.75 164 ALA A N 1
ATOM 1247 C CA . ALA A 1 164 ? 26.118 -22.078 -8.919 1.00 88.75 164 ALA A CA 1
ATOM 1248 C C . ALA A 1 164 ? 25.930 -23.135 -7.822 1.00 88.75 164 ALA A C 1
ATOM 1250 O O . ALA A 1 164 ? 24.871 -23.756 -7.721 1.00 88.75 164 ALA A O 1
ATOM 1251 N N . THR A 1 165 ? 26.939 -23.307 -6.967 1.00 88.56 165 THR A N 1
ATOM 1252 C CA . THR A 1 165 ? 26.913 -24.281 -5.861 1.00 88.56 165 THR A CA 1
ATOM 1253 C C . THR A 1 165 ? 26.427 -23.682 -4.541 1.00 88.56 165 THR A C 1
ATOM 1255 O O . THR A 1 165 ? 26.091 -24.418 -3.614 1.00 88.56 165 THR A O 1
ATOM 1258 N N . LYS A 1 166 ? 26.352 -22.347 -4.454 1.00 85.81 166 LYS A N 1
ATOM 1259 C CA . LYS A 1 166 ? 26.029 -21.565 -3.249 1.00 85.81 166 LYS A CA 1
ATOM 1260 C C . LYS A 1 166 ? 26.976 -21.849 -2.077 1.00 85.81 166 LYS A C 1
ATOM 1262 O O . LYS A 1 166 ? 26.591 -21.696 -0.916 1.00 85.81 166 LYS A O 1
ATOM 1267 N N . ALA A 1 167 ? 28.211 -22.243 -2.376 1.00 88.69 167 ALA A N 1
ATOM 1268 C CA . ALA A 1 167 ? 29.196 -22.694 -1.402 1.00 88.69 167 ALA A CA 1
ATOM 1269 C C . ALA A 1 167 ? 30.475 -21.843 -1.425 1.00 88.69 167 ALA A C 1
ATOM 1271 O O . ALA A 1 167 ? 30.716 -21.049 -2.336 1.00 88.69 167 ALA A O 1
ATOM 1272 N N . THR A 1 168 ? 31.286 -22.008 -0.379 1.00 92.62 168 THR A N 1
ATOM 1273 C CA . THR A 1 168 ? 32.652 -21.478 -0.329 1.00 92.62 168 THR A CA 1
ATOM 1274 C C . THR A 1 168 ? 33.565 -22.357 -1.181 1.00 92.62 168 THR A C 1
ATOM 1276 O O . THR A 1 168 ? 33.569 -23.574 -1.004 1.00 92.62 168 THR A O 1
ATOM 1279 N N . VAL A 1 169 ? 34.370 -21.748 -2.049 1.00 93.62 169 VAL A N 1
ATOM 1280 C CA . VAL A 1 169 ? 35.415 -22.415 -2.844 1.00 93.62 169 VAL A CA 1
ATOM 1281 C C . VAL A 1 169 ? 36.746 -21.696 -2.635 1.00 93.62 169 VAL A C 1
ATOM 1283 O O . VAL A 1 169 ? 36.762 -20.485 -2.396 1.00 93.62 169 VAL A O 1
ATOM 1286 N N . ARG A 1 170 ? 37.871 -22.415 -2.664 1.00 94.06 170 ARG A N 1
ATOM 1287 C CA . ARG A 1 170 ? 39.198 -21.814 -2.478 1.00 94.06 170 ARG A CA 1
ATOM 1288 C C . ARG A 1 170 ? 39.892 -21.583 -3.810 1.00 94.06 170 ARG A C 1
ATOM 1290 O O . ARG A 1 170 ? 39.625 -22.261 -4.798 1.00 94.06 170 ARG A O 1
ATOM 1297 N N . LEU A 1 171 ? 40.809 -20.622 -3.825 1.00 94.12 171 LEU A N 1
ATOM 1298 C CA . LEU A 1 171 ? 41.672 -20.357 -4.972 1.00 94.12 171 LEU A CA 1
ATOM 1299 C C . LEU A 1 171 ? 42.361 -21.645 -5.441 1.00 94.12 171 LEU A C 1
ATOM 1301 O O . LEU A 1 171 ? 43.079 -22.277 -4.668 1.00 94.12 171 LEU A O 1
ATOM 1305 N N . GLY A 1 172 ? 42.169 -22.001 -6.710 1.00 90.69 172 GLY A N 1
ATOM 1306 C CA . GLY A 1 172 ? 42.710 -23.229 -7.294 1.00 90.69 172 GLY A CA 1
ATOM 1307 C C . GLY A 1 172 ? 41.745 -24.412 -7.323 1.00 90.69 172 GLY A C 1
ATOM 1308 O O . GLY A 1 172 ? 41.967 -25.321 -8.120 1.00 90.69 172 GLY A O 1
ATOM 1309 N N . ASP A 1 173 ? 40.663 -24.392 -6.539 1.00 90.50 173 ASP A N 1
ATOM 1310 C CA . ASP A 1 173 ? 39.704 -25.506 -6.492 1.00 90.50 173 ASP A CA 1
ATOM 1311 C C . ASP A 1 173 ? 38.919 -25.643 -7.802 1.00 90.50 173 ASP A C 1
ATOM 1313 O O . ASP A 1 173 ? 38.503 -26.739 -8.177 1.00 90.50 173 ASP A O 1
ATOM 1317 N N . GLN A 1 174 ? 38.720 -24.531 -8.514 1.00 93.62 174 GLN A N 1
ATOM 1318 C CA . GLN A 1 174 ? 37.998 -24.502 -9.782 1.00 93.62 174 GLN A CA 1
ATOM 1319 C C . GLN A 1 174 ? 38.443 -23.344 -10.693 1.00 93.62 174 GLN A C 1
ATOM 1321 O O . GLN A 1 174 ? 38.967 -22.341 -10.195 1.00 93.62 174 GLN A O 1
ATOM 1326 N N . PRO A 1 175 ? 38.230 -23.444 -12.025 1.00 92.25 175 PRO A N 1
ATOM 1327 C CA . PRO A 1 175 ? 38.743 -22.470 -12.995 1.00 92.25 175 PRO A CA 1
ATOM 1328 C C . PRO A 1 175 ? 38.295 -21.029 -12.737 1.00 92.25 175 PRO A C 1
ATOM 1330 O O . PRO A 1 175 ? 39.103 -20.112 -12.829 1.00 92.25 175 PRO A O 1
ATOM 1333 N N . ASN A 1 176 ? 37.038 -20.828 -12.323 1.00 93.44 176 ASN A N 1
ATOM 1334 C CA . ASN A 1 176 ? 36.468 -19.506 -12.044 1.00 93.44 176 ASN A CA 1
ATOM 1335 C C . ASN A 1 176 ? 37.014 -18.830 -10.768 1.00 93.44 176 ASN A C 1
ATOM 1337 O O . ASN A 1 176 ? 36.554 -17.755 -10.393 1.00 93.44 176 ASN A O 1
ATOM 1341 N N . THR A 1 177 ? 38.043 -19.397 -10.134 1.00 94.69 177 THR A N 1
ATOM 1342 C CA . THR A 1 177 ? 38.854 -18.703 -9.119 1.00 94.69 177 THR A CA 1
ATOM 1343 C C . THR A 1 177 ? 40.041 -17.937 -9.711 1.00 94.69 177 THR A C 1
ATOM 1345 O O . THR A 1 177 ? 40.719 -17.210 -8.989 1.00 94.69 177 THR A O 1
ATOM 1348 N N . PHE A 1 178 ? 40.249 -18.018 -11.030 1.00 93.25 178 PHE A N 1
ATOM 1349 C CA . PHE A 1 178 ? 41.194 -17.191 -11.780 1.00 93.25 178 PHE A CA 1
ATOM 1350 C C . PHE A 1 178 ? 40.475 -16.346 -12.840 1.00 93.25 178 PHE A C 1
ATOM 1352 O O . PHE A 1 178 ? 39.464 -16.790 -13.393 1.00 93.25 178 PHE A O 1
ATOM 1359 N N . PRO A 1 179 ? 40.983 -15.144 -13.171 1.00 93.50 179 PRO A N 1
ATOM 1360 C CA . PRO A 1 179 ? 40.532 -14.399 -14.342 1.00 93.50 179 PRO A CA 1
ATOM 1361 C C . PRO A 1 179 ? 40.574 -15.251 -15.614 1.00 93.50 179 PRO A C 1
ATOM 1363 O O . PRO A 1 179 ? 41.475 -16.073 -15.789 1.00 93.50 179 PRO A O 1
ATOM 1366 N N . PHE A 1 180 ? 39.623 -15.032 -16.524 1.00 91.00 180 PHE A N 1
ATOM 1367 C CA . PHE A 1 180 ? 39.568 -15.754 -17.794 1.00 91.00 180 PHE A CA 1
ATOM 1368 C C . PHE A 1 180 ? 40.914 -15.719 -18.534 1.00 91.00 180 PHE A C 1
ATOM 1370 O O . PHE A 1 180 ? 41.535 -14.666 -18.681 1.00 91.00 180 PHE A O 1
ATOM 1377 N N . GLY A 1 181 ? 41.362 -16.883 -19.006 1.00 82.38 181 GLY A N 1
ATOM 1378 C CA . GLY A 1 181 ? 42.637 -17.024 -19.713 1.00 82.38 181 GLY A CA 1
ATOM 1379 C C . GLY A 1 181 ? 43.879 -17.035 -18.814 1.00 82.38 181 GLY A C 1
ATOM 1380 O O . GLY A 1 181 ? 44.983 -17.182 -19.335 1.00 82.38 181 GLY A O 1
ATOM 1381 N N . GLN A 1 182 ? 43.730 -16.931 -17.488 1.00 81.31 182 GLN A N 1
ATOM 1382 C CA . GLN A 1 182 ? 44.817 -17.128 -16.528 1.00 81.31 182 GLN A CA 1
ATOM 1383 C C . GLN A 1 182 ? 44.679 -18.495 -15.844 1.00 81.31 182 GLN A C 1
ATOM 1385 O O . GLN A 1 182 ? 43.625 -18.836 -15.317 1.00 81.31 182 GLN A O 1
ATOM 1390 N N . ALA A 1 183 ? 45.755 -19.284 -15.838 1.00 59.47 183 ALA A N 1
ATOM 1391 C CA . ALA A 1 183 ? 45.856 -20.516 -15.057 1.00 59.47 183 ALA A CA 1
ATOM 1392 C C . ALA A 1 183 ? 46.872 -20.312 -13.925 1.00 59.47 183 ALA A C 1
ATOM 1394 O O . ALA A 1 183 ? 47.927 -19.717 -14.143 1.00 59.47 183 ALA A O 1
ATOM 1395 N N . GLY A 1 184 ? 46.540 -20.785 -12.719 1.00 57.72 184 GLY A N 1
ATOM 1396 C CA . GLY A 1 184 ? 47.295 -20.541 -11.489 1.00 57.72 184 GLY A CA 1
ATOM 1397 C C . GLY A 1 184 ? 48.796 -20.821 -11.592 1.00 57.72 184 GLY A C 1
ATOM 1398 O O . GLY A 1 184 ? 49.225 -21.971 -11.637 1.00 57.72 184 GLY A O 1
ATOM 1399 N N . GLY A 1 185 ? 49.591 -19.749 -11.562 1.00 39.47 185 GLY A N 1
ATOM 1400 C CA . GLY A 1 185 ? 51.049 -19.805 -11.525 1.00 39.47 185 GLY A CA 1
ATOM 1401 C C . GLY A 1 185 ? 51.686 -18.448 -11.208 1.00 39.47 185 GLY A C 1
ATOM 1402 O O . GLY A 1 185 ? 51.947 -17.674 -12.116 1.00 39.47 185 GLY A O 1
ATOM 1403 N N . ALA A 1 186 ? 51.989 -18.235 -9.920 1.00 33.78 186 ALA A N 1
ATOM 1404 C CA . ALA A 1 186 ? 52.857 -17.203 -9.320 1.00 33.78 186 ALA A CA 1
ATOM 1405 C C . ALA A 1 186 ? 52.420 -15.712 -9.365 1.00 33.78 186 ALA A C 1
ATOM 1407 O O . ALA A 1 186 ? 51.989 -15.171 -10.375 1.00 33.78 186 ALA A O 1
ATOM 1408 N N . ALA A 1 187 ? 52.561 -15.057 -8.205 1.00 34.22 187 ALA A N 1
ATOM 1409 C CA . ALA A 1 187 ? 52.071 -13.721 -7.840 1.00 34.22 187 ALA A CA 1
ATOM 1410 C C . ALA A 1 187 ? 52.679 -12.539 -8.636 1.00 34.22 187 ALA A C 1
ATOM 1412 O O . ALA A 1 187 ? 53.870 -12.586 -8.952 1.00 34.22 187 ALA A O 1
ATOM 1413 N N . PRO A 1 188 ? 51.941 -11.427 -8.861 1.00 35.09 188 PRO A N 1
ATOM 1414 C CA . PRO A 1 188 ? 52.521 -10.208 -9.414 1.00 35.09 188 PRO A CA 1
ATOM 1415 C C . PRO A 1 188 ? 53.039 -9.253 -8.319 1.00 35.09 188 PRO A C 1
ATOM 1417 O O . PRO A 1 188 ? 52.359 -8.957 -7.337 1.00 35.09 188 PRO A O 1
ATOM 1420 N N . ALA A 1 189 ? 54.258 -8.749 -8.525 1.00 30.66 189 ALA A N 1
ATOM 1421 C CA . ALA A 1 189 ? 54.824 -7.572 -7.859 1.00 30.66 189 ALA A CA 1
ATOM 1422 C C . ALA A 1 189 ? 54.189 -6.269 -8.420 1.00 30.66 189 ALA A C 1
ATOM 1424 O O . ALA A 1 189 ? 53.589 -6.313 -9.497 1.00 30.66 189 ALA A O 1
ATOM 1425 N N . PRO A 1 190 ? 54.272 -5.114 -7.723 1.00 37.09 190 PRO A N 1
ATOM 1426 C CA . PRO A 1 190 ? 53.389 -3.975 -7.969 1.00 37.09 190 PRO A CA 1
ATOM 1427 C C . PRO A 1 190 ? 53.749 -3.169 -9.230 1.00 37.09 190 PRO A C 1
ATOM 1429 O O . PRO A 1 190 ? 54.897 -3.128 -9.669 1.00 37.09 190 PRO A O 1
ATOM 1432 N N . ALA A 1 191 ? 52.721 -2.522 -9.784 1.00 33.97 191 ALA A N 1
ATOM 1433 C CA . ALA A 1 191 ? 52.700 -1.789 -11.050 1.00 33.97 191 ALA A CA 1
ATOM 1434 C C . ALA A 1 191 ? 53.651 -0.575 -11.129 1.00 33.97 191 ALA A C 1
ATOM 1436 O O . ALA A 1 191 ? 53.902 0.075 -10.111 1.00 33.97 191 ALA A O 1
ATOM 1437 N N . PRO A 1 192 ? 54.038 -0.157 -12.354 1.00 31.31 192 PRO A N 1
ATOM 1438 C CA . PRO A 1 192 ? 54.378 1.231 -12.623 1.00 31.31 192 PRO A CA 1
ATOM 1439 C C . PRO A 1 192 ? 53.417 1.936 -13.604 1.00 31.31 192 PRO A C 1
ATOM 1441 O O . PRO A 1 192 ? 52.699 1.334 -14.397 1.00 31.31 192 PRO A O 1
ATOM 1444 N N . ALA A 1 193 ? 53.451 3.259 -13.468 1.00 27.41 193 ALA A N 1
ATOM 1445 C CA . ALA A 1 193 ? 52.652 4.342 -14.034 1.00 27.41 193 ALA A CA 1
ATOM 1446 C C . ALA A 1 193 ? 52.653 4.542 -15.576 1.00 27.41 193 ALA A C 1
ATOM 1448 O O . ALA A 1 193 ? 53.681 4.393 -16.223 1.00 27.41 193 ALA A O 1
ATOM 1449 N N . VAL A 1 194 ? 51.487 5.011 -16.067 1.00 33.31 194 VAL A N 1
ATOM 1450 C CA . VAL A 1 194 ? 51.149 5.987 -17.146 1.00 33.31 194 VAL A CA 1
ATOM 1451 C C . VAL A 1 194 ? 51.977 6.013 -18.451 1.00 33.31 194 VAL A C 1
ATOM 1453 O O . VAL A 1 194 ? 53.162 6.315 -18.404 1.00 33.31 194 VAL A O 1
ATOM 1456 N N . THR A 1 195 ? 51.325 5.896 -19.629 1.00 24.50 195 THR A N 1
ATOM 1457 C CA . THR A 1 195 ? 51.356 6.861 -20.777 1.00 24.50 195 THR A CA 1
ATOM 1458 C C . THR A 1 195 ? 50.615 6.355 -22.038 1.00 24.50 195 THR A C 1
ATOM 1460 O O . THR A 1 195 ? 50.200 5.207 -22.110 1.00 24.50 195 THR A O 1
ATOM 1463 N N . ALA A 1 196 ? 50.362 7.296 -22.958 1.00 27.52 196 ALA A N 1
ATOM 1464 C CA . ALA A 1 196 ? 49.327 7.378 -23.994 1.00 27.52 196 ALA A CA 1
ATOM 1465 C C . ALA A 1 196 ? 49.495 6.528 -25.283 1.00 27.52 196 ALA 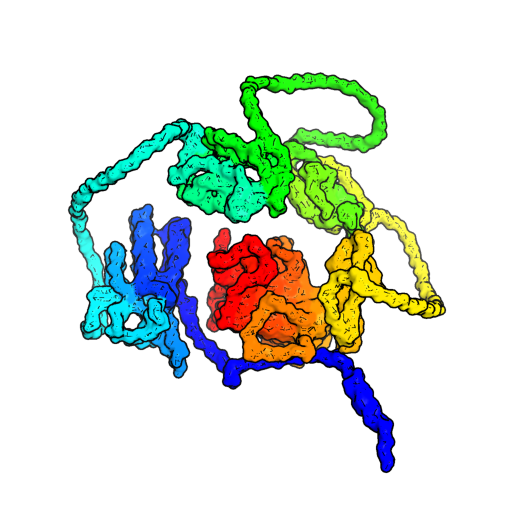A C 1
ATOM 1467 O O . ALA A 1 196 ? 50.536 5.928 -25.526 1.00 27.52 196 ALA A O 1
ATOM 1468 N N . ALA A 1 197 ? 48.427 6.552 -26.101 1.00 29.48 197 ALA A N 1
ATOM 1469 C CA . ALA A 1 197 ? 48.201 5.908 -27.411 1.00 29.48 197 ALA A CA 1
ATOM 1470 C C . ALA A 1 197 ? 49.263 6.215 -28.501 1.00 29.48 197 ALA A C 1
ATOM 1472 O O . ALA A 1 197 ? 50.019 7.178 -28.342 1.00 29.48 197 ALA A O 1
ATOM 1473 N N . PRO A 1 198 ? 49.310 5.450 -29.624 1.00 32.28 198 PRO A N 1
ATOM 1474 C CA . PRO A 1 198 ? 48.454 5.781 -30.786 1.00 32.28 198 PRO A CA 1
ATOM 1475 C C . PRO A 1 198 ? 47.967 4.609 -31.697 1.00 32.28 198 PRO A C 1
ATOM 1477 O O . PRO A 1 198 ? 48.629 3.590 -31.837 1.00 32.28 198 PRO A O 1
ATOM 1480 N N . GLU A 1 199 ? 46.807 4.855 -32.330 1.00 26.12 199 GLU A N 1
ATOM 1481 C CA . GLU A 1 199 ? 46.399 4.680 -33.753 1.00 26.12 199 GLU A CA 1
ATOM 1482 C C . GLU A 1 199 ? 46.399 3.316 -34.509 1.00 26.12 199 GLU A C 1
ATOM 1484 O O . GLU A 1 199 ? 47.247 2.447 -34.343 1.00 26.12 199 GLU A O 1
ATOM 1489 N N . ALA A 1 200 ? 45.378 3.176 -35.374 1.00 29.14 200 ALA A N 1
ATOM 1490 C CA . ALA A 1 200 ? 44.886 1.987 -36.093 1.00 29.14 200 ALA A CA 1
ATOM 1491 C C . ALA A 1 200 ? 45.675 1.581 -37.365 1.00 29.14 200 ALA A C 1
ATOM 1493 O O . ALA A 1 200 ? 46.533 2.326 -37.839 1.00 29.14 200 ALA A O 1
ATOM 1494 N N . PRO A 1 201 ? 45.317 0.437 -37.992 1.00 29.30 201 PRO A N 1
ATOM 1495 C CA . PRO A 1 201 ? 44.633 0.539 -39.293 1.00 29.30 201 PRO A CA 1
ATOM 1496 C C . PRO A 1 201 ? 43.450 -0.440 -39.493 1.00 29.30 201 PRO A C 1
ATOM 1498 O O . PRO A 1 201 ? 43.256 -1.394 -38.746 1.00 29.30 201 PRO A O 1
ATOM 1501 N N . ALA A 1 202 ? 42.646 -0.138 -40.519 1.00 29.19 202 ALA A N 1
ATOM 1502 C CA . ALA A 1 202 ? 41.359 -0.740 -40.892 1.00 29.19 202 ALA A CA 1
ATOM 1503 C C . ALA A 1 202 ? 41.498 -1.880 -41.960 1.00 29.19 202 ALA A C 1
ATOM 1505 O O . ALA A 1 202 ? 42.602 -2.392 -42.122 1.00 29.19 202 ALA A O 1
ATOM 1506 N N . PRO A 1 203 ? 40.431 -2.349 -42.656 1.00 41.47 203 PRO A N 1
ATOM 1507 C CA . PRO A 1 203 ? 39.873 -3.701 -42.502 1.00 41.47 203 PRO A CA 1
ATOM 1508 C C . PRO A 1 203 ? 39.955 -4.575 -43.776 1.00 41.47 203 PRO A C 1
ATOM 1510 O O . PRO A 1 203 ? 40.110 -4.057 -44.879 1.00 41.47 203 PRO A O 1
ATOM 1513 N N . GLU A 1 204 ? 39.730 -5.891 -43.664 1.00 26.91 204 GLU A N 1
ATOM 1514 C CA . GLU A 1 204 ? 39.507 -6.757 -44.835 1.00 26.91 204 GLU A CA 1
ATOM 1515 C C . GLU A 1 204 ? 38.270 -7.668 -44.711 1.00 26.91 204 GLU A C 1
ATOM 1517 O O . GLU A 1 204 ? 38.123 -8.452 -43.779 1.00 26.91 204 GLU A O 1
ATOM 1522 N N . ALA A 1 205 ? 37.407 -7.497 -45.719 1.00 28.58 205 ALA A N 1
ATOM 1523 C CA . ALA A 1 205 ? 36.651 -8.472 -46.511 1.00 28.58 205 ALA A CA 1
ATOM 1524 C C . ALA A 1 205 ? 35.747 -9.540 -45.850 1.00 28.58 205 ALA A C 1
ATOM 1526 O O . ALA A 1 205 ? 36.173 -10.499 -45.217 1.00 28.58 205 ALA A O 1
ATOM 1527 N N . SER A 1 206 ? 34.460 -9.421 -46.193 1.00 29.70 206 SER A N 1
ATOM 1528 C CA . SER A 1 206 ? 33.407 -10.444 -46.119 1.00 29.70 206 SER A CA 1
ATOM 1529 C C . SER A 1 206 ? 33.571 -11.521 -47.212 1.00 29.70 206 SER A C 1
ATOM 1531 O O . SER A 1 206 ? 34.205 -11.262 -48.239 1.00 29.70 206 SER A O 1
ATOM 1533 N N . PRO A 1 207 ? 32.909 -12.684 -47.066 1.00 30.44 207 PRO A N 1
ATOM 1534 C CA . PRO A 1 207 ? 31.970 -13.067 -48.123 1.00 30.44 207 PRO A CA 1
ATOM 1535 C C . PRO A 1 207 ? 30.591 -13.514 -47.599 1.00 30.44 207 PRO A C 1
ATOM 1537 O O . PRO A 1 207 ? 30.440 -14.015 -46.487 1.00 30.44 207 PRO A O 1
ATOM 1540 N N . ALA A 1 208 ? 29.591 -13.303 -48.456 1.00 29.58 208 ALA A N 1
ATOM 1541 C CA . ALA A 1 208 ? 28.173 -13.643 -48.317 1.00 29.58 208 ALA A CA 1
ATOM 1542 C C . ALA A 1 208 ? 27.855 -15.033 -48.953 1.00 29.58 208 ALA A C 1
ATOM 1544 O O . ALA A 1 208 ? 28.786 -15.768 -49.276 1.00 29.58 208 ALA A O 1
ATOM 1545 N N . PRO A 1 209 ? 26.589 -15.378 -49.268 1.00 35.03 209 PRO A N 1
ATOM 1546 C CA . PRO A 1 209 ? 25.562 -15.928 -48.374 1.00 35.03 209 PRO A CA 1
ATOM 1547 C C . PRO A 1 209 ? 25.044 -17.309 -48.858 1.00 35.03 209 PRO A C 1
ATOM 1549 O O . PRO A 1 209 ? 25.155 -17.638 -50.037 1.00 35.03 209 PRO A O 1
ATOM 1552 N N . GLU A 1 210 ? 24.382 -18.091 -47.998 1.00 25.38 210 GLU A N 1
ATOM 1553 C CA . GLU A 1 210 ? 23.595 -19.266 -48.426 1.00 25.38 210 GLU A CA 1
ATOM 1554 C C . GLU A 1 210 ? 22.083 -19.015 -48.301 1.00 25.38 210 GLU A C 1
ATOM 1556 O O . GLU A 1 210 ? 21.604 -18.348 -47.387 1.00 25.38 210 GLU A O 1
ATOM 1561 N N . THR A 1 211 ? 21.351 -19.507 -49.303 1.00 27.61 211 THR A N 1
ATOM 1562 C CA . THR A 1 211 ? 19.939 -19.227 -49.630 1.00 27.61 211 THR A CA 1
ATOM 1563 C C . THR A 1 211 ? 19.022 -20.328 -49.055 1.00 27.61 211 THR A C 1
ATOM 1565 O O . THR A 1 211 ? 19.469 -21.472 -48.975 1.00 27.61 211 THR A O 1
ATOM 1568 N N . PRO A 1 212 ? 17.758 -20.042 -48.671 1.00 32.22 212 PRO A N 1
ATOM 1569 C CA . PRO A 1 212 ? 16.895 -20.986 -47.954 1.00 32.22 212 PRO A CA 1
ATOM 1570 C C . PRO A 1 212 ? 16.026 -21.873 -48.870 1.00 32.22 212 PRO A C 1
ATOM 1572 O O . PRO A 1 212 ? 15.820 -21.578 -50.048 1.00 32.22 212 PRO A O 1
ATOM 1575 N N . ALA A 1 213 ? 15.497 -22.962 -48.299 1.00 28.23 213 ALA A N 1
ATOM 1576 C CA . ALA A 1 213 ? 14.557 -23.900 -48.925 1.00 28.23 213 ALA A CA 1
ATOM 1577 C C . ALA A 1 213 ? 13.078 -23.435 -48.796 1.00 28.23 213 ALA A C 1
ATOM 1579 O O . ALA A 1 213 ? 12.787 -22.606 -47.934 1.00 28.23 213 ALA A O 1
ATOM 1580 N N . PRO A 1 214 ? 12.146 -23.930 -49.643 1.00 27.61 214 PRO A N 1
ATOM 1581 C CA . PRO A 1 214 ? 10.895 -23.238 -49.967 1.00 27.61 214 PRO A CA 1
ATOM 1582 C C . PRO A 1 214 ? 9.665 -23.757 -49.202 1.00 27.61 214 PRO A C 1
ATOM 1584 O O . PRO A 1 214 ? 9.501 -24.963 -49.024 1.00 27.61 214 PRO A O 1
ATOM 1587 N N . GLU A 1 215 ? 8.731 -22.858 -48.876 1.00 26.05 215 GLU A N 1
ATOM 1588 C CA . GLU A 1 215 ? 7.348 -23.198 -48.509 1.00 26.05 215 GLU A CA 1
ATOM 1589 C C . GLU A 1 215 ? 6.352 -22.805 -49.621 1.00 26.05 215 GLU A C 1
ATOM 1591 O O . GLU A 1 215 ? 6.570 -21.883 -50.406 1.00 26.05 215 GLU A O 1
ATOM 1596 N N . THR A 1 216 ? 5.275 -23.589 -49.711 1.00 25.39 216 THR A N 1
ATOM 1597 C CA . THR A 1 216 ? 4.208 -23.609 -50.739 1.00 25.39 216 THR A CA 1
ATOM 1598 C C . THR A 1 216 ? 3.067 -22.633 -50.348 1.00 25.39 216 THR A C 1
ATOM 1600 O O . THR A 1 216 ? 2.951 -22.297 -49.173 1.00 25.39 216 THR A O 1
ATOM 1603 N N . PRO A 1 217 ? 2.248 -22.114 -51.292 1.00 28.17 217 PRO A N 1
ATOM 1604 C CA . PRO A 1 217 ? 1.825 -20.711 -51.297 1.00 28.17 217 PRO A CA 1
ATOM 1605 C C . PRO A 1 217 ? 0.528 -20.392 -50.541 1.00 28.17 217 PRO A C 1
ATOM 1607 O O . PRO A 1 217 ? -0.455 -21.132 -50.596 1.00 28.17 217 PRO A O 1
ATOM 1610 N N . ALA A 1 218 ? 0.514 -19.203 -49.933 1.00 27.34 218 ALA A N 1
ATOM 1611 C CA . ALA A 1 218 ? -0.673 -18.547 -49.397 1.00 27.34 218 ALA A CA 1
ATOM 1612 C C . ALA A 1 218 ? -1.566 -17.969 -50.516 1.00 27.34 218 ALA A C 1
ATOM 1614 O O . ALA A 1 218 ? -1.086 -17.401 -51.499 1.00 27.34 218 ALA A O 1
ATOM 1615 N N . ALA A 1 219 ? -2.880 -18.109 -50.332 1.00 31.78 219 ALA A N 1
ATOM 1616 C CA . ALA A 1 219 ? -3.933 -17.468 -51.121 1.00 31.78 219 ALA A CA 1
ATOM 1617 C C . ALA A 1 219 ? -3.985 -15.937 -50.853 1.00 31.78 219 ALA A C 1
ATOM 1619 O O . ALA A 1 219 ? -3.408 -15.470 -49.870 1.00 31.78 219 ALA A O 1
ATOM 1620 N N . PRO A 1 220 ? -4.614 -15.135 -51.734 1.00 33.59 220 PRO A N 1
ATOM 1621 C CA .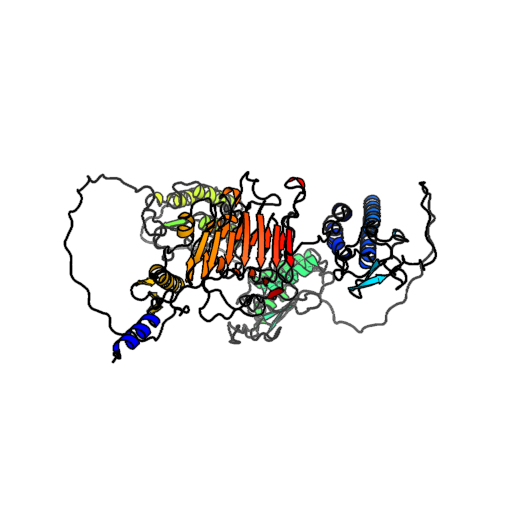 PRO A 1 220 ? -4.211 -13.755 -51.994 1.00 33.59 220 PRO A CA 1
ATOM 1622 C C . PRO A 1 220 ? -4.680 -12.768 -50.916 1.00 33.59 220 PRO A C 1
ATOM 1624 O O . PRO A 1 220 ? -5.829 -12.801 -50.481 1.00 33.59 220 PRO A O 1
ATOM 1627 N N . ALA A 1 221 ? -3.793 -11.842 -50.547 1.00 32.34 221 ALA A N 1
ATOM 1628 C CA . ALA A 1 221 ? -4.097 -10.709 -49.678 1.00 32.34 221 ALA A CA 1
ATOM 1629 C C . ALA A 1 221 ? -5.002 -9.676 -50.391 1.00 32.34 221 ALA A C 1
ATOM 1631 O O . ALA A 1 221 ? -4.763 -9.377 -51.568 1.00 32.34 221 ALA A O 1
ATOM 1632 N N . PRO A 1 222 ? -6.000 -9.073 -49.711 1.00 34.28 222 PRO A N 1
ATOM 1633 C CA . PRO A 1 222 ? -6.693 -7.895 -50.219 1.00 34.28 222 PRO A CA 1
ATOM 1634 C C . PRO A 1 222 ? -5.786 -6.657 -50.123 1.00 34.28 222 PRO A C 1
ATOM 1636 O O . PRO A 1 222 ? -4.901 -6.573 -49.274 1.00 34.28 222 PRO A O 1
ATOM 1639 N N . ALA A 1 223 ? -6.008 -5.690 -51.013 1.00 36.75 223 ALA A N 1
ATOM 1640 C CA . ALA A 1 223 ? -5.165 -4.512 -51.212 1.00 36.75 223 ALA A CA 1
ATOM 1641 C C . ALA A 1 223 ? -4.949 -3.675 -49.928 1.00 36.75 223 ALA A C 1
ATOM 1643 O O . ALA A 1 223 ? -5.857 -3.005 -49.438 1.00 36.75 223 ALA A O 1
ATOM 1644 N N . THR A 1 224 ? -3.710 -3.645 -49.433 1.00 43.25 224 THR A N 1
ATOM 1645 C CA . THR A 1 224 ? -3.255 -3.004 -48.180 1.00 43.25 224 THR A CA 1
ATOM 1646 C C . THR A 1 224 ? -3.171 -1.470 -48.218 1.00 43.25 224 THR A C 1
ATOM 1648 O O . THR A 1 224 ? -2.637 -0.852 -47.302 1.00 43.25 224 THR A O 1
ATOM 1651 N N . GLY A 1 225 ? -3.717 -0.814 -49.245 1.00 51.41 225 GLY A N 1
ATOM 1652 C CA . GLY A 1 225 ? -3.627 0.645 -49.380 1.00 51.41 225 GLY A CA 1
ATOM 1653 C C . GLY A 1 225 ? -4.568 1.441 -48.466 1.00 51.41 225 GLY A C 1
ATOM 1654 O O . GLY A 1 225 ? -4.273 2.590 -48.160 1.00 51.41 225 GLY A O 1
ATOM 1655 N N . ALA A 1 226 ? -5.695 0.859 -48.036 1.00 68.88 226 ALA A N 1
ATOM 1656 C CA . ALA A 1 226 ? -6.778 1.608 -47.380 1.00 68.88 226 ALA A CA 1
ATOM 1657 C C . ALA A 1 226 ? -6.832 1.475 -45.846 1.00 68.88 226 ALA A C 1
ATOM 1659 O O . ALA A 1 226 ? -7.383 2.354 -45.193 1.00 68.88 226 ALA A O 1
ATOM 1660 N N . ILE A 1 227 ? -6.270 0.404 -45.274 1.00 85.25 227 ILE A N 1
ATOM 1661 C CA . ILE A 1 227 ? -6.352 0.110 -43.828 1.00 85.25 227 ILE A CA 1
ATOM 1662 C C . ILE A 1 227 ? -5.035 0.345 -43.070 1.00 85.25 227 ILE A C 1
ATOM 1664 O O . ILE A 1 227 ? -5.047 0.352 -41.843 1.00 85.25 227 ILE A O 1
ATOM 1668 N N . GLY A 1 228 ? -3.934 0.617 -43.784 1.00 86.62 228 GLY A N 1
ATOM 1669 C CA . GLY A 1 228 ? -2.599 0.871 -43.225 1.00 86.62 228 GLY A CA 1
ATOM 1670 C C . GLY A 1 228 ? -1.698 -0.366 -43.122 1.00 86.62 228 GLY A C 1
ATOM 1671 O O . GLY A 1 228 ? -2.131 -1.490 -43.373 1.00 86.62 228 GLY A O 1
ATOM 1672 N N . ASN A 1 229 ? -0.427 -0.145 -42.774 1.00 88.75 229 ASN A N 1
ATOM 1673 C CA . ASN A 1 229 ? 0.577 -1.187 -42.539 1.00 88.75 229 ASN A CA 1
ATOM 1674 C C . ASN A 1 229 ? 0.662 -1.553 -41.046 1.00 88.75 229 ASN A C 1
ATOM 1676 O O . ASN A 1 229 ? 0.982 -0.707 -40.211 1.00 88.75 229 ASN A O 1
ATOM 1680 N N . PHE A 1 230 ? 0.429 -2.825 -40.720 1.00 90.19 230 PHE A N 1
ATOM 1681 C CA . PHE A 1 230 ? 0.426 -3.356 -39.349 1.00 90.19 230 PHE A CA 1
ATOM 1682 C C . PHE A 1 230 ? 1.814 -3.786 -38.839 1.00 90.19 230 PHE A C 1
ATOM 1684 O O . PHE A 1 230 ? 1.934 -4.276 -37.718 1.00 90.19 230 PHE A O 1
ATOM 1691 N N . GLY A 1 231 ? 2.866 -3.562 -39.631 1.00 89.62 231 GLY A N 1
ATOM 1692 C CA . GLY A 1 231 ? 4.249 -3.845 -39.263 1.00 89.62 231 GLY A CA 1
ATOM 1693 C C . GLY A 1 231 ? 4.529 -5.346 -39.170 1.00 89.62 231 GLY A C 1
ATOM 1694 O O . GLY A 1 231 ? 4.254 -6.077 -40.119 1.00 89.62 231 GLY A O 1
ATOM 1695 N N . SER A 1 232 ? 5.103 -5.811 -38.058 1.00 89.06 232 SER A N 1
ATOM 1696 C CA . SER A 1 232 ? 5.394 -7.238 -37.836 1.00 89.06 232 SER A CA 1
ATOM 1697 C C . SER A 1 232 ? 4.173 -8.075 -37.436 1.00 89.06 232 SER A C 1
ATOM 1699 O O . SER A 1 232 ? 4.280 -9.299 -37.385 1.00 89.06 232 SER A O 1
ATOM 1701 N N . CYS A 1 233 ? 3.027 -7.444 -37.165 1.00 90.69 233 CYS A N 1
ATOM 1702 C CA . CYS A 1 233 ? 1.810 -8.125 -36.731 1.00 90.69 233 CYS A CA 1
ATOM 1703 C C . CYS A 1 233 ? 0.834 -8.376 -37.878 1.00 90.69 233 CYS A C 1
ATOM 1705 O O . CYS A 1 233 ? 0.823 -7.674 -38.892 1.00 90.69 233 CYS A O 1
ATOM 1707 N N . SER A 1 234 ? -0.025 -9.376 -37.691 1.00 92.75 234 SER A N 1
ATOM 1708 C CA . SER A 1 234 ? -1.137 -9.648 -38.598 1.00 92.75 234 SER A CA 1
ATOM 1709 C C . SER A 1 234 ? -2.222 -8.563 -38.531 1.00 92.75 234 SER A C 1
ATOM 1711 O O . SER A 1 234 ? -2.266 -7.735 -37.616 1.00 92.75 234 SER A O 1
ATOM 1713 N N . VAL A 1 235 ? -3.116 -8.564 -39.526 1.00 94.75 235 VAL A N 1
ATOM 1714 C CA . VAL A 1 235 ? -4.302 -7.700 -39.514 1.00 94.75 235 VAL A CA 1
ATOM 1715 C C . VAL A 1 235 ? -5.183 -8.094 -38.319 1.00 94.75 235 VAL A C 1
ATOM 1717 O O . VAL A 1 235 ? -5.524 -9.273 -38.198 1.00 94.75 235 VAL A O 1
ATOM 1720 N N . PRO A 1 236 ? -5.574 -7.144 -37.453 1.00 96.38 236 PRO A N 1
ATOM 1721 C CA . PRO A 1 236 ? -6.433 -7.417 -36.310 1.00 96.38 236 PRO A CA 1
ATOM 1722 C C . PRO A 1 236 ? -7.719 -8.167 -36.662 1.00 96.38 236 PRO A C 1
ATOM 1724 O O . PRO A 1 236 ? -8.491 -7.745 -37.522 1.00 96.38 236 PRO A O 1
ATOM 1727 N N . GLN A 1 237 ? -7.982 -9.244 -35.925 1.00 96.25 237 GLN A N 1
ATOM 1728 C CA . GLN A 1 237 ? -9.244 -9.973 -35.969 1.00 96.25 237 GLN A CA 1
ATOM 1729 C C . GLN A 1 237 ? -9.554 -10.545 -34.583 1.00 96.25 237 GLN A C 1
ATOM 1731 O O . GLN A 1 237 ? -8.672 -11.112 -33.931 1.00 96.25 237 GLN A O 1
ATOM 1736 N N . ILE A 1 238 ? -10.809 -10.428 -34.146 1.00 96.12 238 ILE A N 1
ATOM 1737 C CA . ILE A 1 238 ? -11.302 -11.034 -32.904 1.00 96.12 238 ILE A CA 1
ATOM 1738 C C . ILE A 1 238 ? -12.424 -12.034 -33.188 1.00 96.12 238 ILE A C 1
ATOM 1740 O O . ILE A 1 238 ? -13.220 -11.863 -34.110 1.00 96.12 238 ILE A O 1
ATOM 1744 N N . GLU A 1 239 ? -12.492 -13.082 -32.380 1.00 95.19 239 GLU A N 1
ATOM 1745 C CA . GLU A 1 239 ? -13.516 -14.123 -32.429 1.00 95.19 239 GLU A CA 1
ATOM 1746 C C . GLU A 1 239 ? -14.419 -14.077 -31.196 1.00 95.19 239 GLU A C 1
ATOM 1748 O O . GLU A 1 239 ? -13.999 -13.616 -30.135 1.00 95.19 239 GLU A O 1
ATOM 1753 N N . PHE A 1 240 ? -15.661 -14.555 -31.335 1.00 96.69 240 PHE A N 1
ATOM 1754 C CA . PHE A 1 240 ? -16.633 -14.651 -30.244 1.00 96.69 240 PHE A CA 1
ATOM 1755 C C . PHE A 1 240 ? -17.258 -16.046 -30.194 1.00 96.69 240 PHE A C 1
ATOM 1757 O O . PHE A 1 240 ? -17.952 -16.464 -31.123 1.00 96.69 240 PHE A O 1
ATOM 1764 N N . ALA A 1 241 ? -17.019 -16.766 -29.100 1.00 90.31 241 ALA A N 1
ATOM 1765 C CA . ALA A 1 241 ? -17.565 -18.099 -28.870 1.00 90.31 241 ALA A CA 1
ATOM 1766 C C . ALA A 1 241 ? -17.561 -18.453 -27.376 1.00 90.31 241 ALA A C 1
ATOM 1768 O O . ALA A 1 241 ? -16.963 -17.760 -26.549 1.00 90.31 241 ALA A O 1
ATOM 1769 N N . ALA A 1 242 ? -18.240 -19.545 -27.028 1.00 86.69 242 ALA A N 1
ATOM 1770 C CA . ALA A 1 242 ? -18.109 -20.184 -25.721 1.00 86.69 242 ALA A CA 1
ATOM 1771 C C . ALA A 1 242 ? -16.919 -21.156 -25.714 1.00 86.69 242 ALA A C 1
ATOM 1773 O O . ALA A 1 242 ? -16.521 -21.666 -26.761 1.00 86.69 242 ALA A O 1
ATOM 1774 N N . GLY A 1 243 ? -16.373 -21.444 -24.531 1.00 76.50 243 GLY A N 1
ATOM 1775 C CA . GLY A 1 243 ? -15.304 -22.434 -24.365 1.00 76.50 243 GLY A CA 1
ATOM 1776 C C . GLY A 1 243 ? -13.880 -21.896 -24.508 1.00 76.50 243 GLY A C 1
ATOM 1777 O O . GLY A 1 243 ? -12.936 -22.644 -24.251 1.00 76.50 243 GLY A O 1
ATOM 1778 N N . PHE A 1 244 ? -13.691 -20.615 -24.849 1.00 86.88 244 PHE A N 1
ATOM 1779 C CA . PHE A 1 244 ? -12.365 -20.001 -24.758 1.00 86.88 244 PHE A CA 1
ATOM 1780 C C . PHE A 1 244 ? -11.874 -20.014 -23.310 1.00 86.88 244 PHE A C 1
ATOM 1782 O O . PHE A 1 244 ? -12.642 -19.761 -22.387 1.00 86.88 244 PHE A O 1
ATOM 1789 N N . ASP A 1 245 ? -10.607 -20.384 -23.120 1.00 80.50 245 ASP A N 1
ATOM 1790 C CA . ASP A 1 245 ? -9.940 -20.520 -21.817 1.00 80.50 245 ASP A CA 1
ATOM 1791 C C . ASP A 1 245 ? -10.738 -21.328 -20.776 1.00 80.50 245 ASP A C 1
ATOM 1793 O O . ASP A 1 245 ? -10.700 -21.045 -19.580 1.00 80.50 245 ASP A O 1
ATOM 1797 N N . ASN A 1 246 ? -11.469 -22.353 -21.237 1.00 77.50 246 ASN A N 1
ATOM 1798 C CA . ASN A 1 246 ? -12.343 -23.211 -20.425 1.00 77.50 246 ASN A CA 1
ATOM 1799 C C . ASN A 1 246 ? -13.501 -22.472 -19.722 1.00 77.50 246 ASN A C 1
ATOM 1801 O O . ASN A 1 246 ? -14.027 -22.945 -18.711 1.00 77.50 246 ASN A O 1
ATOM 1805 N N . ARG A 1 247 ? -13.922 -21.327 -20.264 1.00 75.25 247 ARG A N 1
ATOM 1806 C CA . ARG A 1 247 ? -15.070 -20.548 -19.784 1.00 75.25 247 ARG A CA 1
ATOM 1807 C C . ARG A 1 247 ? -16.387 -21.136 -20.295 1.00 75.25 247 ARG A C 1
ATOM 1809 O O . ARG A 1 247 ? -16.439 -21.702 -21.388 1.00 75.25 247 ARG A O 1
ATOM 1816 N N . ARG A 1 248 ? -17.459 -21.026 -19.502 1.00 77.25 248 ARG A N 1
ATOM 1817 C CA . ARG A 1 248 ? -18.799 -21.540 -19.871 1.00 77.25 248 ARG A CA 1
ATOM 1818 C C . ARG A 1 248 ? -19.623 -20.495 -20.620 1.00 77.25 248 ARG A C 1
ATOM 1820 O O . ARG A 1 248 ? -20.451 -20.844 -21.455 1.00 77.25 248 ARG A O 1
ATOM 1827 N N . GLU A 1 249 ? -19.372 -19.233 -20.316 1.00 85.50 249 GLU A N 1
ATOM 1828 C CA . GLU A 1 249 ? -19.892 -18.061 -21.000 1.00 85.50 249 GLU A CA 1
ATOM 1829 C C . GLU A 1 249 ? -19.295 -17.885 -22.406 1.00 85.50 249 GLU A C 1
ATOM 1831 O O . GLU A 1 249 ? -18.198 -18.362 -22.712 1.00 85.50 249 GLU A O 1
ATOM 1836 N N . THR A 1 250 ? -19.981 -17.119 -23.252 1.00 91.19 250 THR A N 1
ATOM 1837 C CA . THR A 1 250 ? -19.381 -16.608 -24.491 1.00 91.19 250 THR A CA 1
ATOM 1838 C C . THR A 1 250 ? -18.431 -15.451 -24.197 1.00 91.19 250 THR A C 1
ATOM 1840 O O . THR A 1 250 ? -18.731 -14.590 -23.367 1.00 91.19 250 THR A O 1
ATOM 1843 N N . SER A 1 251 ? -17.298 -15.400 -24.893 1.00 92.88 251 SER A N 1
ATOM 1844 C CA . SER A 1 251 ? -16.261 -14.382 -24.700 1.00 92.88 251 SER A CA 1
ATOM 1845 C C . SER A 1 251 ? -15.544 -14.045 -26.010 1.00 92.88 251 SER A C 1
ATOM 1847 O O . SER A 1 251 ? -15.674 -14.763 -27.000 1.00 92.88 251 SER A O 1
ATOM 1849 N N . PHE A 1 252 ? -14.821 -12.924 -26.011 1.00 96.12 252 PHE A N 1
ATOM 1850 C CA . PHE A 1 252 ? -14.052 -12.401 -27.139 1.00 96.12 252 PHE A CA 1
ATOM 1851 C C . PHE A 1 252 ? -12.571 -12.723 -26.970 1.00 96.12 252 PHE A C 1
ATOM 1853 O O . PHE A 1 252 ? -12.067 -12.609 -25.855 1.00 96.12 252 PHE A O 1
ATOM 1860 N N . ARG A 1 253 ? -11.858 -13.052 -28.048 1.00 93.00 253 ARG A N 1
ATOM 1861 C CA . ARG A 1 253 ? -10.399 -13.280 -28.042 1.00 93.00 253 ARG A CA 1
ATOM 1862 C C . ARG A 1 253 ? -9.777 -12.872 -29.387 1.00 93.00 253 ARG A C 1
ATOM 1864 O O . ARG A 1 253 ? -10.494 -12.926 -30.385 1.00 93.00 253 ARG A O 1
ATOM 1871 N N . PRO A 1 254 ? -8.488 -12.487 -29.469 1.00 96.06 254 PRO A N 1
ATOM 1872 C CA . PRO A 1 254 ? -7.806 -12.369 -30.756 1.00 96.06 254 PRO A CA 1
ATOM 1873 C C . PRO A 1 254 ? -7.711 -13.721 -31.473 1.00 96.06 254 PRO A C 1
ATOM 1875 O O . PRO A 1 254 ? -7.508 -14.755 -30.836 1.00 96.06 254 PRO A O 1
ATOM 1878 N N . VAL A 1 255 ? -7.828 -13.710 -32.800 1.00 94.19 255 VAL A N 1
ATOM 1879 C CA . VAL A 1 255 ? -7.641 -14.920 -33.618 1.00 94.19 255 VAL A CA 1
ATOM 1880 C C . VAL A 1 255 ? -6.156 -15.285 -33.707 1.00 94.19 255 VAL A C 1
ATOM 1882 O O . VAL A 1 255 ? -5.784 -16.439 -33.504 1.00 94.19 255 VAL A O 1
ATOM 1885 N N . ASP A 1 256 ? -5.292 -14.298 -33.963 1.00 90.38 256 ASP A N 1
ATOM 1886 C CA . ASP A 1 256 ? -3.842 -14.490 -33.973 1.00 90.38 256 ASP A CA 1
ATOM 1887 C C . ASP A 1 256 ? -3.238 -14.195 -32.597 1.00 90.38 256 ASP A C 1
ATOM 1889 O O . ASP A 1 256 ? -2.880 -13.062 -32.273 1.00 90.38 256 ASP A O 1
ATOM 1893 N N . LEU A 1 257 ? -3.089 -15.250 -31.799 1.00 87.00 257 LEU A N 1
ATOM 1894 C CA . LEU A 1 257 ? -2.466 -15.184 -30.477 1.00 87.00 257 LEU A CA 1
ATOM 1895 C C . LEU A 1 257 ? -0.942 -15.014 -30.517 1.00 87.00 257 LEU A C 1
ATOM 1897 O O . LEU A 1 257 ? -0.334 -14.790 -29.474 1.00 87.00 257 LEU A O 1
ATOM 1901 N N . THR A 1 258 ? -0.317 -15.124 -31.692 1.00 84.94 258 THR A N 1
ATOM 1902 C CA . THR A 1 258 ? 1.129 -14.912 -31.845 1.00 84.94 258 THR A CA 1
ATOM 1903 C C . THR A 1 258 ? 1.427 -13.421 -31.899 1.00 84.94 258 THR A C 1
ATOM 1905 O O . THR A 1 258 ? 2.286 -12.942 -31.162 1.00 84.94 258 THR A O 1
ATOM 1908 N N . SER A 1 259 ? 0.676 -12.683 -32.724 1.00 82.25 259 SER A N 1
ATOM 1909 C CA . SER A 1 259 ? 0.759 -11.217 -32.780 1.00 82.25 259 SER A CA 1
ATOM 1910 C C . SER A 1 259 ? 0.074 -10.562 -31.580 1.00 82.25 259 SER A C 1
ATOM 1912 O O . SER A 1 259 ? 0.559 -9.558 -31.067 1.00 82.25 259 SER A O 1
ATOM 1914 N N . PHE A 1 260 ? -1.040 -11.135 -31.108 1.00 90.06 260 PHE A N 1
ATOM 1915 C CA . PHE A 1 260 ? -1.874 -10.571 -30.048 1.00 90.06 260 PHE A CA 1
ATOM 1916 C C . PHE A 1 260 ? -2.106 -11.597 -28.934 1.00 90.06 260 PHE A C 1
ATOM 1918 O O . PHE A 1 260 ? -3.191 -12.165 -28.797 1.00 90.06 260 PHE A O 1
ATOM 1925 N N . ASN A 1 261 ? -1.076 -11.835 -28.119 1.00 83.94 261 ASN A N 1
ATOM 1926 C CA . ASN A 1 261 ? -1.112 -12.827 -27.041 1.00 83.94 261 ASN A CA 1
ATOM 1927 C C . ASN A 1 261 ? -1.948 -12.355 -25.837 1.00 83.94 261 ASN A C 1
ATOM 1929 O O . ASN A 1 261 ? -1.419 -11.959 -24.797 1.00 83.94 261 ASN A O 1
ATOM 1933 N N . HIS A 1 262 ? -3.268 -12.383 -25.994 1.00 86.38 262 HIS A N 1
ATOM 1934 C CA . HIS A 1 262 ? -4.231 -12.051 -24.954 1.00 86.38 262 HIS A CA 1
ATOM 1935 C C . HIS A 1 262 ? -5.296 -13.142 -24.854 1.00 86.38 262 HIS A C 1
ATOM 1937 O O . HIS A 1 262 ? -5.798 -13.638 -25.862 1.00 86.38 262 HIS A O 1
ATOM 1943 N N . GLY A 1 263 ? -5.658 -13.505 -23.623 1.00 79.19 263 GLY A N 1
ATOM 1944 C CA . GLY A 1 263 ? -6.743 -14.450 -23.357 1.00 79.19 263 GLY A CA 1
ATOM 1945 C C . GLY A 1 263 ? -8.122 -13.884 -23.706 1.00 79.19 263 GLY A C 1
ATOM 1946 O O . GLY A 1 263 ? -8.268 -12.759 -24.182 1.00 79.19 263 GLY A O 1
ATOM 1947 N N . SER A 1 264 ? -9.161 -14.661 -23.444 1.00 90.12 264 SER A N 1
ATOM 1948 C CA . SER A 1 264 ? -10.546 -14.295 -23.709 1.00 90.12 264 SER A CA 1
ATOM 1949 C C . SER A 1 264 ? -11.156 -13.406 -22.620 1.00 90.12 264 SER A C 1
ATOM 1951 O O . SER A 1 264 ? -10.950 -13.605 -21.420 1.00 90.12 264 SER A O 1
ATOM 1953 N N . ALA A 1 265 ? -11.973 -12.430 -23.014 1.00 85.75 265 ALA A N 1
ATOM 1954 C CA . ALA A 1 265 ? -12.677 -11.525 -22.106 1.00 85.75 265 ALA A CA 1
ATOM 1955 C C . ALA A 1 265 ? -14.154 -11.387 -22.486 1.00 85.75 265 ALA A C 1
ATOM 1957 O O . ALA A 1 265 ? -14.516 -11.416 -23.656 1.00 85.75 265 ALA A O 1
ATOM 1958 N N . GLN A 1 266 ? -15.030 -11.189 -21.498 1.00 85.56 266 GLN A N 1
ATOM 1959 C CA . GLN A 1 266 ? -16.442 -10.868 -21.754 1.00 85.56 266 GLN A CA 1
ATOM 1960 C C . GLN A 1 266 ? -16.664 -9.409 -22.145 1.00 85.56 266 GLN A C 1
ATOM 1962 O O . GLN A 1 266 ? -17.667 -9.086 -22.779 1.00 85.56 266 GLN A O 1
ATOM 1967 N N . ASN A 1 267 ? -15.762 -8.522 -21.722 1.00 87.38 267 ASN A N 1
ATOM 1968 C CA . ASN A 1 267 ? -15.765 -7.148 -22.183 1.00 87.38 267 ASN A CA 1
ATOM 1969 C C . ASN A 1 267 ? -14.913 -7.070 -23.463 1.00 87.38 267 ASN A C 1
ATOM 1971 O O . ASN A 1 267 ? -13.690 -7.193 -23.359 1.00 87.38 267 ASN A O 1
ATOM 1975 N N . PRO A 1 268 ? -15.526 -6.879 -24.644 1.00 85.62 268 PRO A N 1
ATOM 1976 C CA . PRO A 1 268 ? -14.793 -6.827 -25.905 1.00 85.62 268 PRO A CA 1
ATOM 1977 C C . PRO A 1 268 ? -13.801 -5.661 -25.951 1.00 85.62 268 PRO A C 1
ATOM 1979 O O . PRO A 1 268 ? -12.767 -5.783 -26.602 1.00 85.62 268 PRO A O 1
ATOM 1982 N N . ASP A 1 269 ? -14.056 -4.562 -25.226 1.00 89.19 269 ASP A N 1
ATOM 1983 C CA . ASP A 1 269 ? -13.179 -3.387 -25.246 1.00 89.19 269 ASP A CA 1
ATOM 1984 C C . ASP A 1 269 ? -11.780 -3.683 -24.694 1.00 89.19 269 ASP A C 1
ATOM 1986 O O . ASP A 1 269 ? -10.804 -3.129 -25.185 1.00 89.19 269 ASP A O 1
ATOM 1990 N N . ILE A 1 270 ? -11.661 -4.625 -23.750 1.00 84.81 270 ILE A N 1
ATOM 1991 C CA . ILE A 1 270 ? -10.366 -5.068 -23.206 1.00 84.81 270 ILE A CA 1
ATOM 1992 C C . ILE A 1 270 ? -9.513 -5.697 -24.314 1.00 84.81 270 ILE A C 1
ATOM 1994 O O . ILE A 1 270 ? -8.333 -5.382 -24.446 1.00 84.81 270 ILE A O 1
ATOM 1998 N N . ILE A 1 271 ? -10.126 -6.550 -25.141 1.00 91.88 271 ILE A N 1
ATOM 1999 C CA . ILE A 1 271 ? -9.439 -7.215 -26.252 1.00 91.88 271 ILE A CA 1
ATOM 2000 C C . ILE A 1 271 ? -9.098 -6.202 -27.343 1.00 91.88 271 ILE A C 1
ATOM 2002 O O . ILE A 1 271 ? -7.967 -6.165 -27.817 1.00 91.88 271 ILE A O 1
ATOM 2006 N N . MET A 1 272 ? -10.057 -5.353 -27.724 1.00 93.44 272 MET A N 1
ATOM 2007 C CA . MET A 1 272 ? -9.866 -4.369 -28.793 1.00 93.44 272 MET A CA 1
ATOM 2008 C C . MET A 1 272 ? -8.827 -3.304 -28.420 1.00 93.44 272 MET A C 1
ATOM 2010 O O . MET A 1 272 ? -8.017 -2.928 -29.264 1.00 93.44 272 MET A O 1
ATOM 2014 N N . GLN A 1 273 ? -8.807 -2.845 -27.163 1.00 86.56 273 GLN A N 1
ATOM 2015 C CA . GLN A 1 273 ? -7.780 -1.941 -26.639 1.00 86.56 273 GLN A CA 1
ATOM 2016 C C . GLN A 1 273 ? -6.403 -2.606 -26.692 1.00 86.56 273 GLN A C 1
ATOM 2018 O O . GLN A 1 273 ? -5.495 -2.041 -27.291 1.00 86.56 273 GLN A O 1
ATOM 2023 N N . PHE A 1 274 ? -6.266 -3.827 -26.162 1.00 92.69 274 PHE A N 1
ATOM 2024 C CA . PHE A 1 274 ? -4.998 -4.559 -26.193 1.00 92.69 274 PHE A CA 1
ATOM 2025 C C . PHE A 1 274 ? -4.471 -4.753 -27.621 1.00 92.69 274 PHE A C 1
ATOM 2027 O O . PHE A 1 274 ? -3.291 -4.524 -27.890 1.00 92.69 274 PHE A O 1
ATOM 2034 N N . VAL A 1 275 ? -5.343 -5.151 -28.550 1.00 90.94 275 VAL A N 1
ATOM 2035 C CA . VAL A 1 275 ? -4.986 -5.353 -29.959 1.00 90.94 275 VAL A CA 1
ATOM 2036 C C . VAL A 1 275 ? -4.502 -4.042 -30.585 1.00 90.94 275 VAL A C 1
ATOM 2038 O O . VAL A 1 275 ? -3.437 -4.023 -31.202 1.00 90.94 275 VAL A O 1
ATOM 2041 N N . CYS A 1 276 ? -5.210 -2.928 -30.369 1.00 89.56 276 CYS A N 1
ATOM 2042 C CA . CYS A 1 276 ? -4.778 -1.629 -30.888 1.00 89.56 276 CYS A CA 1
ATOM 2043 C C . CYS A 1 276 ? -3.501 -1.099 -30.214 1.00 89.56 276 CYS A C 1
ATOM 2045 O O . CYS A 1 276 ? -2.680 -0.489 -30.894 1.00 89.56 276 CYS A O 1
ATOM 2047 N N . ASP A 1 277 ? -3.281 -1.365 -28.926 1.00 86.94 277 ASP A N 1
ATOM 2048 C CA . ASP A 1 277 ? -2.062 -0.951 -28.218 1.00 86.94 277 ASP A CA 1
ATOM 2049 C C . ASP A 1 277 ? -0.846 -1.767 -28.656 1.00 86.94 277 ASP A C 1
ATOM 2051 O O . ASP A 1 277 ? 0.250 -1.229 -28.807 1.00 86.94 277 ASP A O 1
ATOM 2055 N N . THR A 1 278 ? -1.030 -3.059 -28.928 1.00 88.50 278 THR A N 1
ATOM 2056 C CA . THR A 1 278 ? 0.043 -3.940 -29.409 1.00 88.50 278 THR A CA 1
ATOM 2057 C C . THR A 1 278 ? 0.566 -3.472 -30.769 1.00 88.50 278 THR A C 1
ATOM 2059 O O . THR A 1 278 ? 1.781 -3.435 -30.987 1.00 88.50 278 THR A O 1
ATOM 2062 N N . LEU A 1 279 ? -0.327 -2.994 -31.647 1.00 82.12 279 LEU A N 1
ATOM 2063 C CA . LEU A 1 279 ? 0.058 -2.371 -32.919 1.00 82.12 279 LEU A CA 1
ATOM 2064 C C . LEU A 1 279 ? 0.989 -1.163 -32.734 1.00 82.12 279 LEU A C 1
ATOM 2066 O O . LEU A 1 279 ? 1.925 -0.983 -33.516 1.00 82.12 279 LEU A O 1
ATOM 2070 N N . VAL A 1 280 ? 0.749 -0.356 -31.696 1.00 75.69 280 VAL A N 1
ATOM 2071 C CA . VAL A 1 280 ? 1.545 0.840 -31.374 1.00 75.69 280 VAL A CA 1
ATOM 2072 C C . VAL A 1 280 ? 2.879 0.460 -30.734 1.00 75.69 280 VAL A C 1
ATOM 2074 O O . VAL A 1 280 ? 3.917 1.004 -31.102 1.00 75.69 280 VAL A O 1
ATOM 2077 N N . ASN A 1 281 ? 2.851 -0.469 -29.783 1.00 66.69 281 ASN A N 1
ATOM 2078 C CA . ASN A 1 281 ? 3.960 -0.695 -28.861 1.00 66.69 281 ASN A CA 1
ATOM 2079 C C . ASN A 1 281 ? 4.947 -1.765 -29.334 1.00 66.69 281 ASN A C 1
ATOM 2081 O O . ASN A 1 281 ? 6.102 -1.756 -28.915 1.00 66.69 281 ASN A O 1
ATOM 2085 N N . SER A 1 282 ? 4.505 -2.708 -30.166 1.00 83.62 282 SER A N 1
ATOM 2086 C CA . SER A 1 282 ? 5.283 -3.920 -30.460 1.00 83.62 282 SER A CA 1
ATOM 2087 C C . SER A 1 282 ? 5.367 -4.252 -31.945 1.00 83.62 282 SER A C 1
ATOM 2089 O O . SER A 1 282 ? 6.365 -4.821 -32.379 1.00 83.62 282 SER A O 1
ATOM 2091 N N . CYS A 1 283 ? 4.362 -3.871 -32.734 1.00 81.00 283 CYS A N 1
ATOM 2092 C CA . CYS A 1 283 ? 4.303 -4.247 -34.145 1.00 81.00 283 CYS A CA 1
ATOM 2093 C C . CYS A 1 283 ? 4.991 -3.248 -35.084 1.00 81.00 283 CYS A C 1
ATOM 2095 O O . CYS A 1 283 ? 5.332 -3.599 -36.210 1.00 81.00 283 CYS A O 1
ATOM 2097 N N . GLY A 1 284 ? 5.182 -1.995 -34.657 1.00 80.75 284 GLY A N 1
ATOM 2098 C CA . GLY A 1 284 ? 5.679 -0.926 -35.531 1.00 80.75 284 GLY A CA 1
ATOM 2099 C C . GLY A 1 284 ? 4.663 -0.502 -36.599 1.00 80.75 284 GLY A C 1
ATOM 2100 O O . GLY A 1 284 ? 5.055 -0.173 -37.719 1.00 80.75 284 GLY A O 1
ATOM 2101 N N . ALA A 1 285 ? 3.364 -0.539 -36.276 1.00 87.25 285 ALA A N 1
ATOM 2102 C CA . ALA A 1 285 ? 2.299 -0.187 -37.210 1.00 87.25 285 ALA A CA 1
ATOM 2103 C C . ALA A 1 285 ? 2.314 1.310 -37.577 1.00 87.25 285 ALA A C 1
ATOM 2105 O O . ALA A 1 285 ? 2.607 2.184 -36.753 1.00 87.25 285 ALA A O 1
ATOM 2106 N N . ASP A 1 286 ? 1.953 1.625 -38.821 1.00 83.75 286 ASP A N 1
ATOM 2107 C CA . ASP A 1 286 ? 1.925 3.002 -39.307 1.00 83.75 286 ASP A CA 1
ATOM 2108 C C . ASP A 1 286 ? 0.737 3.811 -38.739 1.00 83.75 286 ASP A C 1
ATOM 2110 O O . ASP A 1 286 ? -0.122 3.317 -38.005 1.00 83.75 286 ASP A O 1
ATOM 2114 N N . GLN A 1 287 ? 0.701 5.120 -39.009 1.00 80.12 287 GLN A N 1
ATOM 2115 C CA . GLN A 1 287 ? -0.371 5.989 -38.500 1.00 80.12 287 GLN A CA 1
ATOM 2116 C C . GLN A 1 287 ? -1.754 5.622 -39.065 1.00 80.12 287 GLN A C 1
ATOM 2118 O O . GLN A 1 287 ? -2.764 5.799 -38.379 1.00 80.12 287 GLN A O 1
ATOM 2123 N N . THR A 1 288 ? -1.813 5.098 -40.289 1.00 86.69 288 THR A N 1
ATOM 2124 C CA . THR A 1 288 ? -3.066 4.693 -40.934 1.00 86.69 288 THR A CA 1
ATOM 2125 C C . THR A 1 288 ? -3.637 3.457 -40.245 1.00 86.69 288 THR A C 1
ATOM 2127 O O . THR A 1 288 ? -4.804 3.469 -39.876 1.00 86.69 288 THR A O 1
ATOM 2130 N N . ALA A 1 289 ? -2.811 2.451 -39.952 1.00 86.81 289 ALA A N 1
ATOM 2131 C CA . ALA A 1 289 ? -3.198 1.238 -39.232 1.00 86.81 289 ALA A CA 1
ATOM 2132 C C . ALA A 1 289 ? -3.676 1.544 -37.809 1.00 86.81 289 ALA A C 1
ATOM 2134 O O . ALA A 1 289 ? -4.700 1.020 -37.364 1.00 86.81 289 ALA A O 1
ATOM 2135 N N . ARG A 1 290 ? -2.991 2.464 -37.118 1.00 88.00 290 ARG A N 1
ATOM 2136 C CA . ARG A 1 290 ? -3.405 2.948 -35.792 1.00 88.00 290 ARG A CA 1
ATOM 2137 C C . ARG A 1 290 ? -4.767 3.644 -35.829 1.00 88.00 290 ARG A C 1
ATOM 2139 O O . ARG A 1 290 ? -5.619 3.375 -34.985 1.00 88.00 290 ARG A O 1
ATOM 2146 N N . THR A 1 291 ? -4.992 4.496 -36.830 1.00 85.12 291 THR A N 1
ATOM 2147 C CA . THR A 1 291 ? -6.267 5.211 -37.005 1.00 85.12 291 THR A CA 1
ATOM 2148 C C . THR A 1 291 ? -7.398 4.241 -37.344 1.00 85.12 291 THR A C 1
ATOM 2150 O O . THR A 1 291 ? -8.447 4.285 -36.706 1.00 85.12 291 THR A O 1
ATOM 2153 N N . THR A 1 292 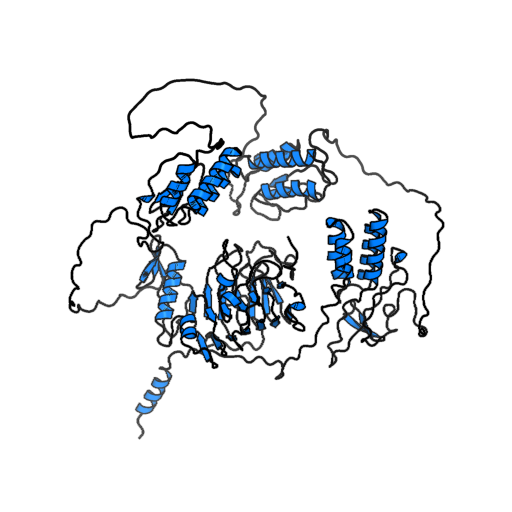? -7.161 3.307 -38.269 1.00 90.00 292 THR A N 1
ATOM 2154 C CA . THR A 1 292 ? -8.117 2.251 -38.628 1.00 90.00 292 THR A CA 1
ATOM 2155 C C . THR A 1 292 ? -8.515 1.421 -37.409 1.00 90.00 292 THR A C 1
ATOM 2157 O O . THR A 1 292 ? -9.704 1.203 -37.187 1.00 90.00 292 THR A O 1
ATOM 2160 N N . CYS A 1 293 ? -7.551 1.025 -36.566 1.00 92.12 293 CYS A N 1
ATOM 2161 C CA . CYS A 1 293 ? -7.838 0.253 -35.354 1.00 92.12 293 CYS A CA 1
ATOM 2162 C C . CYS A 1 293 ? -8.682 1.042 -34.345 1.00 92.12 293 CYS A C 1
ATOM 2164 O O . CYS A 1 293 ? -9.663 0.521 -33.812 1.00 92.12 293 CYS A O 1
ATOM 2166 N N . ALA A 1 294 ? -8.365 2.324 -34.134 1.00 86.19 294 ALA A N 1
ATOM 2167 C CA . ALA A 1 294 ? -9.145 3.195 -33.259 1.00 86.19 294 ALA A CA 1
ATOM 2168 C C . ALA A 1 294 ? -10.589 3.384 -33.762 1.00 86.19 294 ALA A C 1
ATOM 2170 O O . ALA A 1 294 ? -11.534 3.321 -32.973 1.00 86.19 294 ALA A O 1
ATOM 2171 N N . THR A 1 295 ? -10.781 3.559 -35.074 1.00 88.88 295 THR A N 1
ATOM 2172 C CA . THR A 1 295 ? -12.111 3.672 -35.688 1.00 88.88 295 THR A CA 1
ATOM 2173 C C . THR A 1 295 ? -12.904 2.368 -35.582 1.00 88.88 295 THR A C 1
ATOM 2175 O O . THR A 1 295 ? -14.070 2.403 -35.186 1.00 88.88 295 THR A O 1
ATOM 2178 N N . ALA A 1 296 ? -12.279 1.221 -35.867 1.00 89.69 296 ALA A N 1
ATOM 2179 C CA . ALA A 1 296 ? -12.906 -0.096 -35.745 1.00 89.69 296 ALA A CA 1
ATOM 2180 C C . ALA A 1 296 ? -13.370 -0.373 -34.305 1.00 89.69 296 ALA A C 1
ATOM 2182 O O . ALA A 1 296 ? -14.496 -0.817 -34.079 1.00 89.69 296 ALA A O 1
ATOM 2183 N N . ARG A 1 297 ? -12.535 -0.032 -33.317 1.00 92.56 297 ARG A N 1
ATOM 2184 C CA . ARG A 1 297 ? -12.864 -0.154 -31.893 1.00 92.56 297 ARG A CA 1
ATOM 2185 C C . ARG A 1 297 ? -14.009 0.766 -31.468 1.00 92.56 297 ARG A C 1
ATOM 2187 O O . ARG A 1 297 ? -14.919 0.321 -30.774 1.00 92.56 297 ARG A O 1
ATOM 2194 N N . ALA A 1 298 ? -13.997 2.030 -31.890 1.00 81.75 298 ALA A N 1
ATOM 2195 C CA . ALA A 1 298 ? -15.076 2.966 -31.576 1.00 81.75 298 ALA A CA 1
ATOM 2196 C C . ALA A 1 298 ? -16.426 2.500 -32.151 1.00 81.75 298 ALA A C 1
ATOM 2198 O O . ALA A 1 298 ? -17.441 2.548 -31.456 1.00 81.75 298 ALA A O 1
ATOM 2199 N N . ALA A 1 299 ? -16.430 1.990 -33.388 1.00 80.62 299 ALA A N 1
ATOM 2200 C CA . ALA A 1 299 ? -17.621 1.422 -34.017 1.00 80.62 299 ALA A CA 1
ATOM 2201 C C . ALA A 1 299 ? -18.128 0.176 -33.269 1.00 80.62 299 ALA A C 1
ATOM 2203 O O . ALA A 1 299 ? -19.322 0.060 -32.998 1.00 80.62 299 ALA A O 1
ATOM 2204 N N . ALA A 1 300 ? -17.223 -0.721 -32.874 1.00 88.56 300 ALA A N 1
ATOM 2205 C CA . ALA A 1 300 ? -17.560 -1.923 -32.120 1.00 88.56 300 ALA A CA 1
ATOM 2206 C C . ALA A 1 300 ? -18.123 -1.610 -30.719 1.00 88.56 300 ALA A C 1
ATOM 2208 O O . ALA A 1 300 ? -19.094 -2.236 -30.298 1.00 88.56 300 ALA A O 1
ATOM 2209 N N . ASN A 1 301 ? -17.602 -0.593 -30.026 1.00 86.06 301 ASN A N 1
ATOM 2210 C CA . ASN A 1 301 ? -18.128 -0.148 -28.727 1.00 86.06 301 ASN A CA 1
ATOM 2211 C C . ASN A 1 301 ? -19.529 0.475 -28.814 1.00 86.06 301 ASN A C 1
ATOM 2213 O O . ASN A 1 301 ? -20.282 0.446 -27.840 1.00 86.06 301 ASN A O 1
ATOM 2217 N N . ALA A 1 302 ? -19.893 1.020 -29.976 1.00 82.06 302 ALA A N 1
ATOM 2218 C CA . ALA A 1 302 ? -21.236 1.524 -30.243 1.00 82.06 302 ALA A CA 1
ATOM 2219 C C . ALA A 1 302 ? -22.221 0.421 -30.683 1.00 82.06 302 ALA A C 1
ATOM 2221 O O . ALA A 1 302 ? -23.430 0.662 -30.706 1.00 82.06 302 ALA A O 1
ATOM 2222 N N . ALA A 1 303 ? -21.738 -0.780 -31.026 1.00 85.12 303 ALA A N 1
ATOM 2223 C CA . ALA A 1 303 ? -22.569 -1.861 -31.540 1.00 85.12 303 ALA A CA 1
ATOM 2224 C C . ALA A 1 303 ? -23.511 -2.426 -30.462 1.00 85.12 303 ALA A C 1
ATOM 2226 O O . ALA A 1 303 ? -23.121 -2.668 -29.318 1.00 85.12 303 ALA A O 1
ATOM 2227 N N . GLN A 1 304 ? -24.769 -2.661 -30.844 1.00 83.19 304 GLN A N 1
ATOM 2228 C CA . GLN A 1 304 ? -25.803 -3.231 -29.981 1.00 83.19 304 GLN A CA 1
ATOM 2229 C C . GLN A 1 304 ? -26.413 -4.488 -30.618 1.00 83.19 304 GLN A C 1
ATOM 2231 O O . GLN A 1 304 ? -26.599 -4.504 -31.835 1.00 83.19 304 GLN A O 1
ATOM 2236 N N . PRO A 1 305 ? -26.783 -5.511 -29.822 1.00 85.12 305 PRO A N 1
ATOM 2237 C CA . PRO A 1 305 ? -26.685 -5.572 -28.359 1.00 85.12 305 PRO A CA 1
ATOM 2238 C C . PRO A 1 305 ? -25.244 -5.754 -27.857 1.00 85.12 305 PRO A C 1
ATOM 2240 O O . PRO A 1 305 ? -24.501 -6.598 -28.365 1.00 85.12 305 PRO A O 1
ATOM 2243 N N . ALA A 1 306 ? -24.859 -4.985 -26.836 1.00 81.81 306 ALA A N 1
ATOM 2244 C CA . ALA A 1 306 ? -23.531 -5.081 -26.234 1.00 81.81 306 ALA A CA 1
ATOM 2245 C C . ALA A 1 306 ? -23.240 -6.499 -25.698 1.00 81.81 306 ALA A C 1
ATOM 2247 O O . ALA A 1 306 ? -24.140 -7.197 -25.228 1.00 81.81 306 ALA A O 1
ATOM 2248 N N . LYS A 1 307 ? -21.960 -6.903 -25.727 1.00 84.25 307 LYS A N 1
ATOM 2249 C CA . LYS A 1 307 ? -21.460 -8.229 -25.289 1.00 84.25 307 LYS A CA 1
ATOM 2250 C C . LYS A 1 307 ? -21.960 -9.431 -26.110 1.00 84.25 307 LYS A C 1
ATOM 2252 O O . LYS A 1 307 ? -21.897 -10.561 -25.636 1.00 84.25 307 LYS A O 1
ATOM 2257 N N . THR A 1 308 ? -22.423 -9.204 -27.337 1.00 91.88 308 THR A N 1
ATOM 2258 C CA . THR A 1 308 ? -22.781 -10.269 -28.289 1.00 91.88 308 THR A CA 1
ATOM 2259 C C . THR A 1 308 ? -21.815 -10.290 -29.473 1.00 91.88 308 THR A C 1
ATOM 2261 O O . THR A 1 308 ? -21.032 -9.355 -29.663 1.00 91.88 308 THR A O 1
ATOM 2264 N N . GLY A 1 309 ? -21.874 -11.334 -30.303 1.00 89.50 309 GLY A N 1
ATOM 2265 C CA . GLY A 1 309 ? -20.975 -11.487 -31.448 1.00 89.50 309 GLY A CA 1
ATOM 2266 C C . GLY A 1 309 ? -21.055 -10.366 -32.491 1.00 89.50 309 GLY A C 1
ATOM 2267 O O . GLY A 1 309 ? -20.101 -10.184 -33.241 1.00 89.50 309 GLY A O 1
ATOM 2268 N N . ILE A 1 310 ? -22.102 -9.531 -32.473 1.00 90.12 310 ILE A N 1
ATOM 2269 C CA . ILE A 1 310 ? -22.180 -8.342 -33.335 1.00 90.12 310 ILE A CA 1
ATOM 2270 C C . ILE A 1 310 ? -21.041 -7.349 -33.077 1.00 90.12 310 ILE A C 1
ATOM 2272 O O . ILE A 1 310 ? -20.625 -6.632 -33.985 1.00 90.12 310 ILE A O 1
ATOM 2276 N N . VAL A 1 311 ? -20.494 -7.330 -31.856 1.00 93.06 311 VAL A N 1
ATOM 2277 C CA . VAL A 1 311 ? -19.340 -6.493 -31.510 1.00 93.06 311 VAL A CA 1
ATOM 2278 C C . VAL A 1 311 ? -18.074 -7.000 -32.209 1.00 93.06 311 VAL A C 1
ATOM 2280 O O . VAL A 1 311 ? -17.312 -6.196 -32.743 1.00 93.06 311 VAL A O 1
ATOM 2283 N N . ALA A 1 312 ? -17.884 -8.323 -32.278 1.00 94.88 312 ALA A N 1
ATOM 2284 C CA . ALA A 1 312 ? -16.770 -8.934 -33.006 1.00 94.88 312 ALA A CA 1
ATOM 2285 C C . ALA A 1 312 ? -16.897 -8.700 -34.515 1.00 94.88 312 ALA A C 1
ATOM 2287 O O . ALA A 1 312 ? -15.936 -8.272 -35.149 1.00 94.88 312 ALA A O 1
ATOM 2288 N N . ASP A 1 313 ? -18.098 -8.889 -35.067 1.00 93.00 313 ASP A N 1
ATOM 2289 C CA . ASP A 1 313 ? -18.367 -8.639 -36.486 1.00 93.00 313 ASP A CA 1
ATOM 2290 C C . ASP A 1 313 ? -18.102 -7.178 -36.868 1.00 93.00 313 ASP A C 1
ATOM 2292 O O . ASP A 1 313 ? -17.484 -6.905 -37.897 1.00 93.00 313 ASP A O 1
ATOM 2296 N N . THR A 1 314 ? -18.512 -6.236 -36.012 1.00 92.69 314 THR A N 1
ATOM 2297 C CA . THR A 1 314 ? -18.312 -4.796 -36.235 1.00 92.69 314 THR A CA 1
ATOM 2298 C C . THR A 1 314 ? -16.834 -4.409 -36.173 1.00 92.69 314 THR A C 1
ATOM 2300 O O . THR A 1 314 ? -16.372 -3.633 -37.009 1.00 92.69 314 THR A O 1
ATOM 2303 N N . PHE A 1 315 ? -16.071 -4.970 -35.229 1.00 95.75 315 PHE A N 1
ATOM 2304 C CA . PHE A 1 315 ? -14.628 -4.736 -35.146 1.00 95.75 315 PHE A CA 1
ATOM 2305 C C . PHE A 1 315 ? -13.898 -5.291 -36.376 1.00 95.75 315 PHE A C 1
ATOM 2307 O O . PHE A 1 315 ? -13.130 -4.576 -37.016 1.00 95.75 315 PHE A O 1
ATOM 2314 N N . ASN A 1 316 ? -14.193 -6.537 -36.757 1.00 95.31 316 ASN A N 1
ATOM 2315 C CA . ASN A 1 316 ? -13.573 -7.211 -37.900 1.00 95.31 316 ASN A CA 1
ATOM 2316 C C . ASN A 1 316 ? -13.894 -6.503 -39.229 1.00 95.31 316 ASN A C 1
ATOM 2318 O O . ASN A 1 316 ? -13.015 -6.348 -40.082 1.00 95.31 316 ASN A O 1
ATOM 2322 N N . ALA A 1 317 ? -15.119 -5.984 -39.380 1.00 93.56 317 ALA A N 1
ATOM 2323 C CA . ALA A 1 317 ? -15.520 -5.208 -40.551 1.00 93.56 317 ALA A CA 1
ATOM 2324 C C . ALA A 1 317 ? -14.681 -3.931 -40.732 1.00 93.56 317 ALA A C 1
ATOM 2326 O O . ALA A 1 317 ? -14.423 -3.531 -41.868 1.00 93.56 317 ALA A O 1
ATOM 2327 N N . GLY A 1 318 ? -14.190 -3.333 -39.639 1.00 89.50 318 GLY A N 1
ATOM 2328 C CA . GLY A 1 318 ? -13.279 -2.184 -39.675 1.00 89.50 318 GLY A CA 1
ATOM 2329 C C . GLY A 1 318 ? -11.941 -2.466 -40.371 1.00 89.50 318 GLY A C 1
ATOM 2330 O O . GLY A 1 318 ? -11.314 -1.543 -40.883 1.00 89.50 318 GLY A O 1
ATOM 2331 N N . PHE A 1 319 ? -11.546 -3.738 -40.473 1.00 93.25 319 PHE A N 1
ATOM 2332 C CA . PHE A 1 319 ? -10.356 -4.192 -41.202 1.00 93.25 319 PHE A CA 1
ATOM 2333 C C . PHE A 1 319 ? -10.694 -4.857 -42.544 1.00 93.25 319 PHE A C 1
ATOM 2335 O O . PHE A 1 319 ? -9.836 -5.473 -43.173 1.00 93.25 319 PHE A O 1
ATOM 2342 N N . GLY A 1 320 ? -11.949 -4.752 -42.995 1.00 89.81 320 GLY A N 1
ATOM 2343 C CA . GLY A 1 320 ? -12.433 -5.402 -44.213 1.00 89.81 320 GLY A CA 1
ATOM 2344 C C . GLY A 1 320 ? -12.660 -6.911 -44.070 1.00 89.81 320 GLY A C 1
ATOM 2345 O O . GLY A 1 320 ? -12.812 -7.599 -45.079 1.00 89.81 320 GLY A O 1
ATOM 2346 N N . ILE A 1 321 ? -12.693 -7.436 -42.841 1.00 91.62 321 ILE A N 1
ATOM 2347 C CA . ILE A 1 321 ? -12.904 -8.857 -42.558 1.00 91.62 321 ILE A CA 1
ATOM 2348 C C . ILE A 1 321 ? -14.385 -9.087 -42.249 1.00 91.62 321 ILE A C 1
ATOM 2350 O O . ILE A 1 321 ? -14.918 -8.604 -41.251 1.00 91.62 321 ILE A O 1
ATOM 2354 N N . SER A 1 322 ? -15.066 -9.858 -43.096 1.00 92.44 322 SER A N 1
ATOM 2355 C CA . SER A 1 322 ? -16.456 -10.247 -42.850 1.00 92.44 322 SER A CA 1
ATOM 2356 C C . SER A 1 322 ? -16.510 -11.485 -41.957 1.00 92.44 322 SER A C 1
ATOM 2358 O O . SER A 1 322 ? -15.929 -12.521 -42.275 1.00 92.44 322 SER A O 1
ATOM 2360 N N . THR A 1 323 ? -17.210 -11.367 -40.830 1.00 93.75 323 THR A N 1
ATOM 2361 C CA . THR A 1 323 ? -17.478 -12.453 -39.873 1.00 93.75 323 THR A CA 1
ATOM 2362 C C . THR A 1 323 ? -18.981 -12.506 -39.558 1.00 93.75 323 THR A C 1
ATOM 2364 O O . THR A 1 323 ? -19.726 -11.623 -39.984 1.00 93.75 323 THR A O 1
ATOM 2367 N N . ASN A 1 324 ? -19.451 -13.593 -38.932 1.00 93.31 324 ASN A N 1
ATOM 2368 C CA . ASN A 1 324 ? -20.875 -13.821 -38.632 1.00 93.31 324 ASN A CA 1
ATOM 2369 C C . ASN A 1 324 ? -21.070 -14.354 -37.202 1.00 93.31 324 ASN A C 1
ATOM 2371 O O . ASN A 1 324 ? -21.782 -15.332 -36.958 1.00 93.31 324 ASN A O 1
ATOM 2375 N N . PHE A 1 325 ? -20.379 -13.747 -36.246 1.00 95.12 325 PHE A N 1
ATOM 2376 C CA . PHE A 1 325 ? -20.494 -14.071 -34.834 1.00 95.12 325 PHE A CA 1
ATOM 2377 C C . PHE A 1 325 ? -21.820 -13.604 -34.225 1.00 95.12 325 PHE A C 1
ATOM 2379 O O . PHE A 1 325 ? -22.233 -14.153 -33.208 1.00 95.12 325 PHE A O 1
ATOM 2386 N N . ALA A 1 326 ? -22.540 -12.661 -34.836 1.00 89.56 326 ALA A N 1
ATOM 2387 C CA . ALA A 1 326 ? -23.895 -12.273 -34.434 1.00 89.56 326 ALA A CA 1
ATOM 2388 C C . ALA A 1 326 ? -24.896 -13.451 -34.440 1.00 89.56 326 ALA A C 1
ATOM 2390 O O . ALA A 1 326 ? -25.904 -13.414 -33.730 1.00 89.56 326 ALA A O 1
ATOM 2391 N N . ALA A 1 327 ? -24.591 -14.521 -35.187 1.00 87.31 327 ALA A N 1
ATOM 2392 C CA . ALA A 1 327 ? -25.346 -15.772 -35.185 1.00 87.31 327 ALA A CA 1
ATOM 2393 C C . ALA A 1 327 ? -25.027 -16.700 -33.990 1.00 87.31 327 ALA A C 1
ATOM 2395 O O . ALA A 1 327 ? -25.707 -17.710 -33.802 1.00 87.31 327 ALA A O 1
ATOM 2396 N N . VAL A 1 328 ? -24.008 -16.391 -33.180 1.00 89.50 328 VAL A N 1
ATOM 2397 C CA . VAL A 1 328 ? -23.632 -17.159 -31.985 1.00 89.50 328 VAL A CA 1
ATOM 2398 C C . VAL A 1 328 ? -24.482 -16.706 -30.797 1.00 89.50 328 VAL A C 1
ATOM 2400 O O . VAL A 1 328 ? -24.480 -15.533 -30.426 1.00 89.50 328 VAL A O 1
ATOM 2403 N N . GLN A 1 329 ? -25.187 -17.648 -30.163 1.00 90.62 329 GLN A N 1
ATOM 2404 C CA . GLN A 1 329 ? -25.968 -17.385 -28.951 1.00 90.62 329 GLN A CA 1
ATOM 2405 C C . GLN A 1 329 ? -25.046 -16.941 -27.808 1.00 90.62 329 GLN A C 1
ATOM 2407 O O . GLN A 1 329 ? -24.200 -17.720 -27.369 1.00 90.62 329 GLN A O 1
ATOM 2412 N N . ALA A 1 330 ? -25.238 -15.723 -27.295 1.00 89.62 330 ALA A N 1
ATOM 2413 C CA . ALA A 1 330 ? -24.489 -15.242 -26.139 1.00 89.62 330 ALA A CA 1
ATOM 2414 C C . ALA A 1 330 ? -24.931 -15.976 -24.861 1.00 89.62 330 ALA A C 1
ATOM 2416 O O . ALA A 1 330 ? -26.132 -16.175 -24.645 1.00 89.62 330 ALA A O 1
ATOM 2417 N N . LEU A 1 331 ? -23.956 -16.389 -24.046 1.00 87.06 331 LEU A N 1
ATOM 2418 C CA . LEU A 1 331 ? -24.130 -17.147 -22.803 1.00 87.06 331 LEU A CA 1
ATOM 2419 C C . LEU A 1 331 ? -23.528 -16.382 -21.622 1.00 87.06 331 LEU A C 1
ATOM 2421 O O . LEU A 1 331 ? -22.401 -15.891 -21.721 1.00 87.06 331 LEU A O 1
ATOM 2425 N N . ASP A 1 332 ? -24.265 -16.292 -20.517 1.00 82.31 332 ASP A N 1
ATOM 2426 C CA . ASP A 1 332 ? -23.826 -15.641 -19.281 1.00 82.31 332 ASP A CA 1
ATOM 2427 C C . ASP A 1 332 ? -22.892 -16.535 -18.444 1.00 82.31 332 ASP A C 1
ATOM 2429 O O . ASP A 1 332 ? -22.528 -17.644 -18.841 1.00 82.31 332 ASP A O 1
ATOM 2433 N N . ASN A 1 333 ? -22.498 -16.050 -17.264 1.00 75.94 333 ASN A N 1
ATOM 2434 C CA . ASN A 1 333 ? -21.542 -16.716 -16.366 1.00 75.94 333 ASN A CA 1
ATOM 2435 C C . ASN A 1 333 ? -22.064 -18.051 -15.807 1.00 75.94 333 ASN A C 1
ATOM 2437 O O . ASN A 1 333 ? -21.308 -18.821 -15.215 1.00 75.94 333 ASN A O 1
ATOM 2441 N N . GLN A 1 334 ? -23.356 -18.324 -15.965 1.00 76.19 334 GLN A N 1
ATOM 2442 C CA . GLN A 1 334 ? -24.017 -19.557 -15.571 1.00 76.19 334 GLN A CA 1
ATOM 2443 C C . GLN A 1 334 ? -24.222 -20.493 -16.775 1.00 76.19 334 GLN A C 1
ATOM 2445 O O . GLN A 1 334 ? -24.679 -21.623 -16.597 1.00 76.19 334 GLN A O 1
ATOM 2450 N N . GLY A 1 335 ? -23.842 -20.061 -17.984 1.00 71.12 335 GLY A N 1
ATOM 2451 C CA . GLY A 1 335 ? -24.073 -20.770 -19.240 1.00 71.12 335 GLY A CA 1
ATOM 2452 C C . GLY A 1 335 ? -25.504 -20.619 -19.760 1.00 71.12 335 GLY A C 1
ATOM 2453 O O . GLY A 1 335 ? -25.916 -21.396 -20.622 1.00 71.12 335 GLY A O 1
ATOM 2454 N N . ALA A 1 336 ? -26.275 -19.662 -19.234 1.00 78.19 336 ALA A N 1
ATOM 2455 C CA . ALA A 1 336 ? -27.634 -19.398 -19.680 1.00 78.19 336 ALA A CA 1
ATOM 2456 C C . ALA A 1 336 ? -27.640 -18.399 -20.854 1.00 78.19 336 ALA A C 1
ATOM 2458 O O . ALA A 1 336 ? -26.855 -17.448 -20.870 1.00 78.19 336 ALA A O 1
ATOM 2459 N N . PRO A 1 337 ? -28.507 -18.601 -21.861 1.00 82.12 337 PRO A N 1
ATOM 2460 C CA . PRO A 1 337 ? -28.572 -17.723 -23.019 1.00 82.12 337 PRO A CA 1
ATOM 2461 C C . PRO A 1 337 ? -29.134 -16.346 -22.650 1.00 82.12 337 PRO A C 1
ATOM 2463 O O . PRO A 1 337 ? -30.174 -16.249 -21.999 1.00 82.12 337 PRO A O 1
ATOM 2466 N N . PHE A 1 338 ? -28.485 -15.280 -23.122 1.00 81.12 338 PHE A N 1
ATOM 2467 C CA . PHE A 1 338 ? -28.981 -13.908 -23.010 1.00 81.12 338 PHE A CA 1
ATOM 2468 C C . PHE A 1 338 ? -28.851 -13.161 -24.343 1.00 81.12 338 PHE A C 1
ATOM 2470 O O . PHE A 1 338 ? -27.971 -13.446 -25.149 1.00 81.12 338 PHE A O 1
ATOM 2477 N N . GLY A 1 339 ? -29.732 -12.184 -24.570 1.00 70.19 339 GLY A N 1
ATOM 2478 C CA . GLY A 1 339 ? -29.747 -11.382 -25.797 1.00 70.19 339 GLY A CA 1
ATOM 2479 C C . GLY A 1 339 ? -30.299 -12.119 -27.035 1.00 70.19 339 GLY A C 1
ATOM 2480 O O . GLY A 1 339 ? -30.388 -13.349 -27.052 1.00 70.19 339 GLY A O 1
ATOM 2481 N N . PRO A 1 340 ? -30.730 -11.374 -28.070 1.00 65.19 340 PRO A N 1
ATOM 2482 C CA . PRO A 1 340 ? -31.260 -11.956 -29.299 1.00 65.19 340 PRO A CA 1
ATOM 2483 C C . PRO A 1 340 ? -30.144 -12.527 -30.188 1.00 65.19 340 PRO A C 1
ATOM 2485 O O . PRO A 1 340 ? -29.087 -11.915 -30.329 1.00 65.19 340 PRO A O 1
ATOM 2488 N N . ILE A 1 341 ? -30.412 -13.657 -30.853 1.00 67.06 341 ILE A N 1
ATOM 2489 C CA . ILE A 1 341 ? -29.627 -14.097 -32.017 1.00 67.06 341 ILE A CA 1
ATOM 2490 C C . ILE A 1 341 ? -30.028 -13.196 -33.183 1.00 67.06 341 ILE A C 1
ATOM 2492 O O . ILE A 1 341 ? -31.189 -13.200 -33.601 1.00 67.06 341 ILE A O 1
ATOM 2496 N N . VAL A 1 342 ? -29.089 -12.409 -33.699 1.00 57.72 342 VAL A N 1
ATOM 2497 C CA . VAL A 1 342 ? -29.363 -11.506 -34.819 1.00 57.72 342 VAL A CA 1
ATOM 2498 C C . VAL A 1 342 ? -28.984 -12.234 -36.104 1.00 57.72 342 VAL A C 1
ATOM 2500 O O . VAL A 1 342 ? -27.810 -12.465 -36.377 1.00 57.72 342 VAL A O 1
ATOM 2503 N N . ALA A 1 343 ? -29.982 -12.643 -36.891 1.00 50.75 343 ALA A N 1
ATOM 2504 C CA . ALA A 1 343 ? -29.737 -13.195 -38.220 1.00 50.75 343 ALA A CA 1
ATOM 2505 C C . ALA A 1 343 ? -29.209 -12.090 -39.153 1.00 50.75 343 ALA A C 1
ATOM 2507 O O . ALA A 1 343 ? -29.721 -10.970 -39.135 1.00 50.75 343 ALA A O 1
ATOM 2508 N N . ALA A 1 344 ? -28.185 -12.415 -39.947 1.00 37.69 344 ALA A N 1
ATOM 2509 C CA . ALA A 1 344 ? -27.434 -11.477 -40.781 1.00 37.69 344 ALA A CA 1
ATOM 2510 C C . ALA A 1 344 ? -28.335 -10.523 -41.602 1.00 37.69 344 ALA A C 1
ATOM 2512 O O . ALA A 1 344 ? -29.233 -10.997 -42.307 1.00 37.69 344 ALA A O 1
ATOM 2513 N N . PRO A 1 345 ? -28.090 -9.198 -41.588 1.00 36.22 345 PRO A N 1
ATOM 2514 C CA . PRO A 1 345 ? -28.755 -8.297 -42.513 1.00 36.22 345 PRO A CA 1
ATOM 2515 C C . PRO A 1 345 ? -28.123 -8.407 -43.908 1.00 36.22 345 PRO A C 1
ATOM 2517 O O . PRO A 1 345 ? -26.915 -8.253 -44.081 1.00 36.22 345 PRO A O 1
ATOM 2520 N N . ALA A 1 346 ? -28.964 -8.647 -44.917 1.00 35.69 346 ALA A N 1
ATOM 2521 C CA . ALA A 1 346 ? -28.617 -8.442 -46.319 1.00 35.69 346 ALA A CA 1
ATOM 2522 C C . ALA A 1 346 ? -28.473 -6.934 -46.600 1.00 35.69 346 ALA A C 1
ATOM 2524 O O . ALA A 1 346 ? -29.288 -6.127 -46.155 1.00 35.69 346 ALA A O 1
ATOM 2525 N N . THR A 1 347 ? -27.427 -6.562 -47.332 1.00 39.38 347 THR A N 1
ATOM 2526 C CA . THR A 1 347 ? -27.046 -5.188 -47.693 1.00 39.38 347 THR A CA 1
ATOM 2527 C C . THR A 1 347 ? -28.137 -4.413 -48.449 1.00 39.38 347 THR A C 1
ATOM 2529 O O . THR A 1 347 ? -28.718 -4.944 -49.398 1.00 39.38 347 THR A O 1
ATOM 2532 N N . PRO A 1 348 ? -28.334 -3.113 -48.133 1.00 32.34 348 PRO A N 1
ATOM 2533 C CA . PRO A 1 348 ? -28.742 -2.153 -49.165 1.00 32.34 348 PRO A CA 1
ATOM 2534 C C . PRO A 1 348 ? -27.984 -0.802 -49.157 1.00 32.34 348 PRO A C 1
ATOM 2536 O O . PRO A 1 348 ? -27.394 -0.381 -48.165 1.00 32.34 348 PRO A O 1
ATOM 2539 N N . ALA A 1 349 ? -28.012 -0.162 -50.333 1.00 28.52 349 ALA A N 1
ATOM 2540 C CA . ALA A 1 349 ? -27.292 1.033 -50.805 1.00 28.52 349 ALA A CA 1
ATOM 2541 C C . ALA A 1 349 ? -27.785 2.394 -50.222 1.00 28.52 349 ALA A C 1
ATOM 2543 O O . ALA A 1 349 ? -28.838 2.425 -49.587 1.00 28.52 349 ALA A O 1
ATOM 2544 N N . PRO A 1 350 ? -27.072 3.531 -50.436 1.00 39.47 350 PRO A N 1
ATOM 2545 C CA . PRO A 1 350 ? -27.304 4.781 -49.696 1.00 39.47 350 PRO A CA 1
ATOM 2546 C C . PRO A 1 350 ? -28.202 5.812 -50.417 1.00 39.47 350 PRO A C 1
ATOM 2548 O O . PRO A 1 350 ? -28.190 5.862 -51.647 1.00 39.47 350 PRO A O 1
ATOM 2551 N N . ALA A 1 351 ? -28.882 6.670 -49.622 1.00 28.89 351 ALA A N 1
ATOM 2552 C CA . ALA A 1 351 ? -29.325 8.081 -49.843 1.00 28.89 351 ALA A CA 1
ATOM 2553 C C . ALA A 1 351 ? -30.769 8.360 -49.322 1.00 28.89 351 ALA A C 1
ATOM 2555 O O . ALA A 1 351 ? -31.542 7.413 -49.204 1.00 28.89 351 ALA A O 1
ATOM 2556 N N . PRO A 1 352 ? -31.242 9.627 -49.191 1.00 32.56 352 PRO A N 1
ATOM 2557 C CA . PRO A 1 352 ? -30.667 10.838 -48.572 1.00 32.56 352 PRO A CA 1
ATOM 2558 C C . PRO A 1 352 ? -31.645 11.531 -47.560 1.00 32.56 352 PRO A C 1
ATOM 2560 O O . PRO A 1 352 ? -32.760 11.072 -47.332 1.00 32.56 352 PRO A O 1
ATOM 2563 N N . ALA A 1 353 ? -31.217 12.646 -46.944 1.00 39.16 353 ALA A N 1
ATOM 2564 C CA . ALA A 1 353 ? -31.910 13.420 -45.890 1.00 39.16 353 ALA A CA 1
ATOM 2565 C C . ALA A 1 353 ? -33.197 14.178 -46.314 1.00 39.16 353 ALA A C 1
ATOM 2567 O O . ALA A 1 353 ? -33.338 14.521 -47.489 1.00 39.16 353 ALA A O 1
ATOM 2568 N N . PRO A 1 354 ? -34.060 14.568 -45.343 1.00 28.62 354 PRO A N 1
ATOM 2569 C CA . PRO A 1 354 ? -34.813 15.828 -45.463 1.00 28.62 354 PRO A CA 1
ATOM 2570 C C . PRO A 1 354 ? -34.961 16.661 -44.160 1.00 28.62 354 PRO A C 1
ATOM 2572 O O . PRO A 1 354 ? -34.884 16.150 -43.045 1.00 28.62 354 PRO A O 1
ATOM 2575 N N . ALA A 1 355 ? -35.228 17.961 -44.346 1.00 25.12 355 ALA A N 1
ATOM 2576 C CA . ALA A 1 355 ? -35.715 18.960 -43.373 1.00 25.12 355 ALA A CA 1
ATOM 2577 C C . ALA A 1 355 ? -37.160 19.413 -43.771 1.00 25.12 355 ALA A C 1
ATOM 2579 O O . ALA A 1 355 ? -37.676 18.874 -44.751 1.00 25.12 355 ALA A O 1
ATOM 2580 N N . PRO A 1 356 ? -37.784 20.458 -43.173 1.00 53.69 356 PRO A N 1
ATOM 2581 C CA . PRO A 1 356 ? -38.490 20.505 -41.878 1.00 53.69 356 PRO A CA 1
ATOM 2582 C C . PRO A 1 356 ? -39.993 20.949 -41.980 1.00 53.69 356 PRO A C 1
ATOM 2584 O O . PRO A 1 356 ? -40.493 21.189 -43.074 1.00 53.69 356 PRO A O 1
ATOM 2587 N N . ASP A 1 357 ? -40.648 21.107 -40.809 1.00 25.58 357 ASP A N 1
ATOM 2588 C CA . ASP A 1 357 ? -41.789 22.000 -40.433 1.00 25.58 357 ASP A CA 1
ATOM 2589 C C . ASP A 1 357 ? -43.262 21.520 -40.197 1.00 25.58 357 ASP A C 1
ATOM 2591 O O . ASP A 1 357 ? -43.950 21.040 -41.094 1.00 25.58 357 ASP A O 1
ATOM 2595 N N . ALA A 1 358 ? -43.740 21.824 -38.961 1.00 26.92 358 ALA A N 1
ATOM 2596 C CA . ALA A 1 358 ? -44.889 22.691 -38.563 1.00 26.92 358 ALA A CA 1
ATOM 2597 C C . ALA A 1 358 ? -46.239 22.172 -37.949 1.00 26.92 358 ALA A C 1
ATOM 2599 O O . ALA A 1 358 ? -47.014 21.453 -38.574 1.00 26.92 358 ALA A O 1
ATOM 2600 N N . SER A 1 359 ? -46.576 22.806 -36.792 1.00 26.14 359 SER A N 1
ATOM 2601 C CA . SER A 1 359 ? -47.881 23.256 -36.182 1.00 26.14 359 SER A CA 1
ATOM 2602 C C . SER A 1 359 ? -48.792 22.286 -35.366 1.00 26.14 359 SER A C 1
ATOM 2604 O O . SER A 1 359 ? -49.287 21.324 -35.936 1.00 26.14 359 SER A O 1
ATOM 2606 N N . THR A 1 360 ? -48.906 22.346 -34.007 1.00 25.89 360 THR A N 1
ATOM 2607 C CA . THR A 1 360 ? -49.679 23.201 -33.006 1.00 25.89 360 THR A CA 1
ATOM 2608 C C . THR A 1 360 ? -51.202 22.896 -32.868 1.00 25.89 360 THR A C 1
ATOM 2610 O O . THR A 1 360 ? -51.725 22.400 -33.861 1.00 25.89 360 THR A O 1
ATOM 2613 N N . PRO A 1 361 ? -51.965 23.151 -31.738 1.00 32.50 361 PRO A N 1
ATOM 2614 C CA . PRO A 1 361 ? -51.773 24.106 -30.595 1.00 32.50 361 PRO A CA 1
ATOM 2615 C C . PRO A 1 361 ? -52.241 23.743 -29.118 1.00 32.50 361 PRO A C 1
ATOM 2617 O O . PRO A 1 361 ? -53.115 22.908 -28.922 1.00 32.50 361 PRO A O 1
ATOM 2620 N N . ALA A 1 362 ? -51.651 24.462 -28.121 1.00 26.70 362 ALA A N 1
ATOM 2621 C CA . ALA A 1 362 ? -52.118 25.172 -26.868 1.00 26.70 362 ALA A CA 1
ATOM 2622 C C . ALA A 1 362 ? -53.299 24.669 -25.960 1.00 26.70 362 ALA A C 1
ATOM 2624 O O . ALA A 1 362 ? -54.267 24.159 -26.505 1.00 26.70 362 ALA A O 1
ATOM 2625 N N . THR A 1 363 ? -53.442 24.854 -24.617 1.00 24.33 363 THR A N 1
ATOM 2626 C CA . THR A 1 363 ? -52.821 25.529 -23.405 1.00 24.33 363 THR A CA 1
ATOM 2627 C C . THR A 1 363 ? -53.660 25.109 -22.130 1.00 24.33 363 THR A C 1
ATOM 2629 O O . THR A 1 363 ? -54.588 24.327 -22.362 1.00 24.33 363 THR A O 1
ATOM 2632 N N . PRO A 1 364 ? -53.507 25.566 -20.833 1.00 34.75 364 PRO A N 1
ATOM 2633 C CA . PRO A 1 364 ? -52.635 26.598 -20.202 1.00 34.75 364 PRO A CA 1
ATOM 2634 C C . PRO A 1 364 ? -51.932 26.287 -18.829 1.00 34.75 364 PRO A C 1
ATOM 2636 O O . PRO A 1 364 ? -52.460 25.597 -17.961 1.00 34.75 364 PRO A O 1
ATOM 2639 N N . ASP A 1 365 ? -50.773 26.945 -18.657 1.00 25.77 365 ASP A N 1
ATOM 2640 C CA . ASP A 1 365 ? -50.134 27.644 -17.510 1.00 25.77 365 ASP A CA 1
ATOM 2641 C C . ASP A 1 365 ? -49.856 27.042 -16.109 1.00 25.77 365 ASP A C 1
ATOM 2643 O O . ASP A 1 365 ? -50.733 26.861 -15.269 1.00 25.77 365 ASP A O 1
ATOM 2647 N N . THR A 1 366 ? -48.549 26.983 -15.793 1.00 24.89 366 THR A N 1
ATOM 2648 C CA . THR A 1 366 ? -47.891 27.469 -14.549 1.00 24.89 366 THR A CA 1
ATOM 2649 C C . THR A 1 366 ? -46.458 27.946 -14.893 1.00 24.89 366 THR A C 1
ATOM 2651 O O . THR A 1 366 ? -45.935 27.559 -15.938 1.00 24.89 366 THR A O 1
ATOM 2654 N N . PRO A 1 367 ? -45.848 28.865 -14.116 1.00 28.86 367 PRO A N 1
ATOM 2655 C CA . PRO A 1 367 ? -44.955 29.897 -14.649 1.00 28.86 367 PRO A CA 1
ATOM 2656 C C . PRO A 1 367 ? -43.548 29.396 -15.003 1.00 28.86 367 PRO A C 1
ATOM 2658 O O . PRO A 1 367 ? -42.824 28.867 -14.163 1.00 28.86 367 PRO A O 1
ATOM 2661 N N . VAL A 1 368 ? -43.152 29.663 -16.248 1.00 28.72 368 VAL A N 1
ATOM 2662 C CA . VAL A 1 368 ? -41.785 29.551 -16.766 1.00 28.72 368 VAL A CA 1
ATOM 2663 C C . VAL A 1 368 ? -41.143 30.938 -16.729 1.00 28.72 368 VAL A C 1
ATOM 2665 O O . VAL A 1 368 ? -41.715 31.905 -17.231 1.00 28.72 368 VAL A O 1
ATOM 2668 N N . VAL A 1 369 ? -39.939 31.031 -16.166 1.00 30.36 369 VAL A N 1
ATOM 2669 C CA . VAL A 1 369 ? -39.018 32.146 -16.418 1.00 30.36 369 VAL A CA 1
ATOM 2670 C C . VAL A 1 369 ? -38.194 31.783 -17.655 1.00 30.36 369 VAL A C 1
ATOM 2672 O O . VAL A 1 369 ? -37.580 30.720 -17.703 1.00 30.36 369 VAL A O 1
ATOM 2675 N N . SER A 1 370 ? -38.228 32.644 -18.671 1.00 31.34 370 SER A N 1
ATOM 2676 C CA . SER A 1 370 ? -37.520 32.479 -19.947 1.00 31.34 370 SER A CA 1
ATOM 2677 C C . SER A 1 370 ? -35.988 32.520 -19.795 1.00 31.34 370 SER A C 1
ATOM 2679 O O . SER A 1 370 ? -35.490 33.273 -18.955 1.00 31.34 370 SER A O 1
ATOM 2681 N N . PRO A 1 371 ? -35.223 31.802 -20.642 1.00 32.97 371 PRO A N 1
ATOM 2682 C CA . PRO A 1 371 ? -33.763 31.876 -20.653 1.00 32.97 371 PRO A CA 1
ATOM 2683 C C . PRO A 1 371 ? -33.274 33.179 -21.321 1.00 32.97 371 PRO A C 1
ATOM 2685 O O . PRO A 1 371 ? -33.891 33.627 -22.296 1.00 32.97 371 PRO A O 1
ATOM 2688 N N . PRO A 1 372 ? -32.158 33.790 -20.873 1.00 32.97 372 PRO A N 1
ATOM 2689 C CA . PRO A 1 372 ? -31.465 34.797 -21.660 1.00 32.97 372 PRO A CA 1
ATOM 2690 C C . PRO A 1 372 ? -30.640 34.151 -22.787 1.00 32.97 372 PRO A C 1
ATOM 2692 O O . PRO A 1 372 ? -30.275 32.979 -22.746 1.00 32.97 372 PRO A O 1
ATOM 2695 N N . ALA A 1 373 ? -30.375 34.956 -23.814 1.00 33.44 373 ALA A N 1
ATOM 2696 C CA . ALA A 1 373 ? -29.796 34.578 -25.096 1.00 33.44 373 ALA A CA 1
ATOM 2697 C C . ALA A 1 373 ? -28.444 33.839 -25.010 1.00 33.44 373 ALA A C 1
ATOM 2699 O O . ALA A 1 373 ? -27.486 34.303 -24.387 1.00 33.44 373 ALA A O 1
ATOM 2700 N N . ALA A 1 374 ? -28.366 32.719 -25.732 1.00 44.00 374 ALA A N 1
ATOM 2701 C CA . ALA A 1 374 ? -27.154 31.956 -25.989 1.00 44.00 374 ALA A CA 1
ATOM 2702 C C . ALA A 1 374 ? -26.175 32.774 -26.846 1.00 44.00 374 ALA A C 1
ATOM 2704 O O . ALA A 1 374 ? -26.349 32.945 -28.051 1.00 44.00 374 ALA A O 1
ATOM 2705 N N . GLY A 1 375 ? -25.146 33.297 -26.188 1.00 47.28 375 GLY A N 1
ATOM 2706 C CA . GLY A 1 375 ? -23.971 33.882 -26.836 1.00 47.28 375 GLY A CA 1
ATOM 2707 C C . GLY A 1 375 ? -22.732 33.952 -25.939 1.00 47.28 375 GLY A C 1
ATOM 2708 O O . GLY A 1 375 ? -21.642 34.174 -26.452 1.00 47.28 375 GLY A O 1
ATOM 2709 N N . GLY A 1 376 ? -22.872 33.748 -24.620 1.00 69.94 376 GLY A N 1
ATOM 2710 C CA . GLY A 1 376 ? -21.769 33.908 -23.659 1.00 69.94 376 GLY A CA 1
ATOM 2711 C C . GLY A 1 376 ? -21.426 32.693 -22.789 1.00 69.94 376 GLY A C 1
ATOM 2712 O O . GLY A 1 376 ? -20.419 32.746 -22.094 1.00 69.94 376 GLY A O 1
ATOM 2713 N N . ILE A 1 377 ? -22.228 31.620 -22.807 1.00 85.56 377 ILE A N 1
ATOM 2714 C CA . ILE A 1 377 ? -22.036 30.442 -21.931 1.00 85.56 377 ILE A CA 1
ATOM 2715 C C . ILE A 1 377 ? -21.561 29.177 -22.665 1.00 85.56 377 ILE A C 1
ATOM 2717 O O . ILE A 1 377 ? -21.331 28.164 -22.017 1.00 85.56 377 ILE A O 1
ATOM 2721 N N . GLY A 1 378 ? -21.397 29.245 -23.992 1.00 85.00 378 GLY A N 1
ATOM 2722 C CA . GLY A 1 378 ? -20.964 28.131 -24.847 1.00 85.00 378 GLY A CA 1
ATOM 2723 C C . GLY A 1 378 ? -22.059 27.145 -25.263 1.00 85.00 378 GLY A C 1
ATOM 2724 O O . GLY A 1 378 ? -23.208 27.258 -24.833 1.00 85.00 378 GLY A O 1
ATOM 2725 N N . ASP A 1 379 ? -21.689 26.204 -26.135 1.00 87.25 379 ASP A N 1
ATOM 2726 C CA . ASP A 1 379 ? -22.531 25.100 -26.615 1.00 87.25 379 ASP A CA 1
ATOM 2727 C C . ASP A 1 379 ? -22.313 23.832 -25.770 1.00 87.25 379 ASP A C 1
ATOM 2729 O O . ASP A 1 379 ? -21.206 23.296 -25.693 1.00 87.25 379 ASP A O 1
ATOM 2733 N N . PHE A 1 380 ? -23.379 23.332 -25.144 1.00 87.81 380 PHE A N 1
ATOM 2734 C CA . PHE A 1 380 ? -23.354 22.144 -24.283 1.00 87.81 380 PHE A CA 1
ATOM 2735 C C . PHE A 1 380 ? -23.535 20.829 -25.059 1.00 87.81 380 PHE A C 1
ATOM 2737 O O . PHE A 1 380 ? -23.629 19.756 -24.456 1.00 87.81 380 PHE A O 1
ATOM 2744 N N . GLY A 1 381 ? -23.549 20.890 -26.392 1.00 88.12 381 GLY A N 1
ATOM 2745 C CA . GLY A 1 381 ? -23.674 19.738 -27.270 1.00 88.12 381 GLY A CA 1
ATOM 2746 C C . GLY A 1 381 ? -25.031 19.057 -27.108 1.00 88.12 381 GLY A C 1
ATOM 2747 O O . GLY A 1 381 ? -26.076 19.697 -27.177 1.00 88.12 381 GLY A O 1
ATOM 2748 N N . ARG A 1 382 ? -25.041 17.735 -26.897 1.00 82.25 382 ARG A N 1
ATOM 2749 C CA . ARG A 1 382 ? -26.295 16.964 -26.759 1.00 82.25 382 ARG A CA 1
ATOM 2750 C C . ARG A 1 382 ? -26.941 17.020 -25.371 1.00 82.25 382 ARG A C 1
ATOM 2752 O O . ARG A 1 382 ? -27.984 16.400 -25.184 1.00 82.25 382 ARG A O 1
ATOM 2759 N N . CYS A 1 383 ? -26.331 17.707 -24.409 1.00 88.56 383 CYS A N 1
ATOM 2760 C CA . CYS A 1 383 ? -26.863 17.822 -23.053 1.00 88.56 383 CYS A CA 1
ATOM 2761 C C . CYS A 1 383 ? -27.586 19.147 -22.831 1.00 88.56 383 CYS A C 1
ATOM 2763 O O . CYS A 1 383 ? -27.367 20.133 -23.533 1.00 88.56 383 CYS A O 1
ATOM 2765 N N . THR A 1 384 ? -28.437 19.167 -21.811 1.00 91.62 384 THR A N 1
ATOM 2766 C CA . THR A 1 384 ? -29.047 20.397 -21.306 1.00 91.62 384 THR A CA 1
ATOM 2767 C C . THR A 1 384 ? -28.017 21.275 -20.591 1.00 91.62 384 THR A C 1
ATOM 2769 O O . THR A 1 384 ? -26.934 20.821 -20.208 1.00 91.62 384 THR A O 1
ATOM 2772 N N . VAL A 1 385 ? -28.358 22.555 -20.403 1.00 94.25 385 VAL A N 1
ATOM 2773 C CA . VAL A 1 385 ? -27.553 23.466 -19.581 1.00 94.25 385 VAL A CA 1
ATOM 2774 C C . VAL A 1 385 ? -27.523 22.933 -18.140 1.00 94.25 385 VAL A C 1
ATOM 2776 O O . VAL A 1 385 ? -28.592 22.686 -17.575 1.00 94.25 385 VAL A O 1
ATOM 2779 N N . PRO A 1 386 ? -26.335 22.762 -17.533 1.00 95.62 386 PRO A N 1
ATOM 2780 C CA . PRO A 1 386 ? -26.197 22.302 -16.158 1.00 95.62 386 PRO A CA 1
ATOM 2781 C C . PRO A 1 386 ? -27.038 23.085 -15.145 1.00 95.62 386 PRO A C 1
ATOM 2783 O O . PRO A 1 386 ? -26.967 24.310 -15.072 1.00 95.62 386 PRO A O 1
ATOM 2786 N N . GLN A 1 387 ? -27.769 22.359 -14.298 1.00 96.31 387 GLN A N 1
ATOM 2787 C CA . GLN A 1 387 ? -28.491 22.918 -13.156 1.00 96.31 387 GLN A CA 1
ATOM 2788 C C . GLN A 1 387 ? -28.438 21.948 -11.970 1.00 96.31 387 GLN A C 1
ATOM 2790 O O . GLN A 1 387 ? -28.618 20.738 -12.138 1.00 96.31 387 GLN A O 1
ATOM 2795 N N . ILE A 1 388 ? -28.214 22.483 -10.769 1.00 96.69 388 ILE A N 1
ATOM 2796 C CA . ILE A 1 388 ? -28.178 21.730 -9.509 1.00 96.69 388 ILE A CA 1
ATOM 2797 C C . ILE A 1 388 ? -29.335 22.160 -8.613 1.00 96.69 388 ILE A C 1
ATOM 2799 O O . ILE A 1 388 ? -29.608 23.351 -8.458 1.00 96.69 388 ILE A O 1
ATOM 2803 N N . GLU A 1 389 ? -29.983 21.187 -7.980 1.00 95.56 389 GLU A N 1
ATOM 2804 C CA . GLU A 1 389 ? -30.954 21.417 -6.913 1.00 95.56 389 GLU A CA 1
ATOM 2805 C C . GLU A 1 389 ? -30.406 21.020 -5.537 1.00 95.56 389 GLU A C 1
ATOM 2807 O O . GLU A 1 389 ? -29.506 20.183 -5.428 1.00 95.56 389 GLU A O 1
ATOM 2812 N N . PHE A 1 390 ? -30.955 21.634 -4.484 1.00 96.81 390 PHE A N 1
ATOM 2813 C CA . PHE A 1 390 ? -30.596 21.385 -3.087 1.00 96.81 390 PHE A CA 1
ATOM 2814 C C . PHE A 1 390 ? -31.847 21.179 -2.229 1.00 96.81 390 PHE A C 1
ATOM 2816 O O . PHE A 1 390 ? -32.769 21.996 -2.255 1.00 96.81 390 PHE A O 1
ATOM 2823 N N . GLY A 1 391 ? -31.876 20.101 -1.445 1.00 89.75 391 GLY A N 1
ATOM 2824 C CA . GLY A 1 391 ? -33.030 19.768 -0.613 1.00 89.75 391 GLY A CA 1
ATOM 2825 C C . GLY A 1 391 ? -32.829 18.530 0.257 1.00 89.75 391 GLY A C 1
ATOM 2826 O O . GLY A 1 391 ? -31.774 17.897 0.239 1.00 89.75 391 GLY A O 1
ATOM 2827 N N . VAL A 1 392 ? -33.849 18.202 1.054 1.00 85.44 392 VAL A N 1
ATOM 2828 C CA . VAL A 1 392 ? -33.891 16.994 1.898 1.00 85.44 392 VAL A CA 1
ATOM 2829 C C . VAL A 1 392 ? -34.472 15.802 1.139 1.00 85.44 392 VAL A C 1
ATOM 2831 O O . VAL A 1 392 ? -35.308 15.966 0.252 1.00 85.44 392 VAL A O 1
ATOM 2834 N N . GLY A 1 393 ? -34.082 14.588 1.532 1.00 76.94 393 GLY A N 1
ATOM 2835 C CA . GLY A 1 393 ? -34.723 13.355 1.066 1.00 76.94 393 GLY A CA 1
ATOM 2836 C C . GLY A 1 393 ? -34.275 12.855 -0.308 1.00 76.94 393 GLY A C 1
ATOM 2837 O O . GLY A 1 393 ? -34.788 11.834 -0.769 1.00 76.94 393 GLY A O 1
ATOM 2838 N N . PHE A 1 394 ? -33.307 13.510 -0.956 1.00 84.75 394 PHE A N 1
ATOM 2839 C CA . PHE A 1 394 ? -32.669 12.941 -2.142 1.00 84.75 394 PHE A CA 1
ATOM 2840 C C . PHE A 1 394 ? -31.948 11.641 -1.771 1.00 84.75 394 PHE A C 1
ATOM 2842 O O . PHE A 1 394 ? -31.296 11.559 -0.735 1.00 84.75 394 PHE A O 1
ATOM 2849 N N . ASP A 1 395 ? -32.162 10.596 -2.573 1.00 77.38 395 ASP A N 1
ATOM 2850 C CA . ASP A 1 395 ? -31.656 9.228 -2.370 1.00 77.38 395 ASP A CA 1
ATOM 2851 C C . ASP A 1 395 ? -31.844 8.670 -0.953 1.00 77.38 395 ASP A C 1
ATOM 2853 O O . ASP A 1 395 ? -31.019 7.911 -0.446 1.00 77.38 395 ASP A O 1
ATOM 2857 N N . ASN A 1 396 ? -32.962 9.035 -0.313 1.00 73.62 396 ASN A N 1
ATOM 2858 C CA . ASN A 1 396 ? -33.319 8.638 1.053 1.00 73.62 396 ASN A CA 1
ATOM 2859 C C . ASN A 1 396 ? -32.314 9.095 2.130 1.00 73.62 396 ASN A C 1
ATOM 2861 O O . ASN A 1 396 ? -32.241 8.501 3.211 1.00 73.62 396 ASN A O 1
ATOM 2865 N N . ARG A 1 397 ? -31.554 10.158 1.850 1.00 76.56 397 ARG A N 1
ATOM 2866 C CA . ARG A 1 397 ? -30.653 10.818 2.801 1.00 76.56 397 ARG A CA 1
ATOM 2867 C C . ARG A 1 397 ? -31.451 11.632 3.822 1.00 76.56 397 ARG A C 1
ATOM 2869 O O . ARG A 1 397 ? -32.528 12.150 3.514 1.00 76.56 397 ARG A O 1
ATOM 2876 N N . ARG A 1 398 ? -30.944 11.715 5.055 1.00 75.50 398 ARG A N 1
ATOM 2877 C CA . ARG A 1 398 ? -31.595 12.463 6.151 1.00 75.50 398 ARG A CA 1
ATOM 2878 C C . ARG A 1 398 ? -31.158 13.927 6.167 1.00 75.50 398 ARG A C 1
ATOM 2880 O O . ARG A 1 398 ? -31.928 14.794 6.565 1.00 75.50 398 ARG A O 1
ATOM 2887 N N . GLU A 1 399 ? -29.935 14.170 5.728 1.00 85.00 399 GLU A N 1
ATOM 2888 C CA . GLU A 1 399 ? -29.315 15.466 5.517 1.00 85.00 399 GLU A CA 1
ATOM 2889 C C . GLU A 1 399 ? -29.819 16.150 4.237 1.00 85.00 399 GLU A C 1
ATOM 2891 O O . GLU A 1 399 ? -30.309 15.507 3.302 1.00 85.00 399 GLU A O 1
ATOM 2896 N N . THR A 1 400 ? -29.653 17.471 4.161 1.00 90.81 400 THR A N 1
ATOM 2897 C CA . THR A 1 400 ? -29.790 18.183 2.884 1.00 90.81 400 THR A CA 1
ATOM 2898 C C . THR A 1 400 ? -28.628 17.853 1.957 1.00 90.81 400 THR A C 1
ATOM 2900 O O . THR A 1 400 ? -27.479 17.793 2.396 1.00 90.81 400 THR A O 1
ATOM 2903 N N . SER A 1 401 ? -28.903 17.679 0.668 1.00 93.69 401 SER A N 1
ATOM 2904 C CA . SER A 1 401 ? -27.895 17.309 -0.328 1.00 93.69 401 SER A CA 1
ATOM 2905 C C . SER A 1 401 ? -28.153 17.965 -1.686 1.00 93.69 401 SER A C 1
ATOM 2907 O O . SER A 1 401 ? -29.242 18.471 -1.956 1.00 93.69 401 SER A O 1
ATOM 2909 N N . PHE A 1 402 ? -27.116 17.983 -2.520 1.00 96.69 402 PHE A N 1
ATOM 2910 C CA . PHE A 1 402 ? -27.107 18.511 -3.881 1.00 96.69 402 PHE A CA 1
ATOM 2911 C C . PHE A 1 402 ? -27.292 17.375 -4.884 1.00 96.69 402 PHE A C 1
ATOM 2913 O O . PHE A 1 402 ? -26.696 16.317 -4.687 1.00 96.69 402 PHE A O 1
ATOM 2920 N N . ARG A 1 403 ? -28.020 17.588 -5.983 1.00 93.00 403 ARG A N 1
ATOM 2921 C CA . ARG A 1 403 ? -27.997 16.684 -7.150 1.00 93.00 403 ARG A CA 1
ATOM 2922 C C . ARG A 1 403 ? -28.283 17.427 -8.461 1.00 93.00 403 ARG A C 1
ATOM 2924 O O . ARG A 1 403 ? -28.811 18.539 -8.405 1.00 93.00 403 ARG A O 1
ATOM 2931 N N . PRO A 1 404 ? -27.961 16.844 -9.630 1.00 95.62 404 PRO A N 1
ATOM 2932 C CA . PRO A 1 404 ? -28.351 17.416 -10.914 1.00 95.62 404 PRO A CA 1
ATOM 2933 C C . PRO A 1 404 ? -29.871 17.393 -11.085 1.00 95.62 404 PRO A C 1
ATOM 2935 O O . PRO A 1 404 ? -30.526 16.430 -10.689 1.00 95.62 404 PRO A O 1
ATOM 2938 N N . VAL A 1 405 ? -30.427 18.431 -11.707 1.00 94.19 405 VAL A N 1
ATOM 2939 C CA . VAL A 1 405 ? -31.857 18.459 -12.058 1.00 94.19 405 VAL A CA 1
ATOM 2940 C C . VAL A 1 405 ? -32.142 17.502 -13.220 1.00 94.19 405 VAL A C 1
ATOM 2942 O O . VAL A 1 405 ? -33.090 16.721 -13.175 1.00 94.19 405 VAL A O 1
ATOM 2945 N N . ASP A 1 406 ? -31.296 17.521 -14.252 1.00 89.25 406 ASP A N 1
ATOM 2946 C CA . ASP A 1 406 ? -31.399 16.602 -15.385 1.00 89.25 406 ASP A CA 1
ATOM 2947 C C . ASP A 1 406 ? -30.611 15.315 -15.117 1.00 89.25 406 ASP A C 1
ATOM 2949 O O . ASP A 1 406 ? -29.445 15.174 -15.486 1.00 89.25 406 ASP A O 1
ATOM 2953 N N . LEU A 1 407 ? -31.281 14.350 -14.490 1.00 85.56 407 LEU A N 1
ATOM 2954 C CA . LEU A 1 407 ? -30.719 13.029 -14.200 1.00 85.56 407 LEU A CA 1
ATOM 2955 C C . LEU A 1 407 ? -30.598 12.124 -15.439 1.00 85.56 407 LEU A C 1
ATOM 2957 O O . LEU A 1 407 ? -30.067 11.021 -15.328 1.00 85.56 407 LEU A O 1
ATOM 2961 N N . THR A 1 408 ? -31.085 12.559 -16.607 1.00 83.06 408 THR A N 1
ATOM 2962 C CA . THR A 1 408 ? -30.958 11.794 -17.858 1.00 83.06 408 THR A CA 1
ATOM 2963 C C . THR A 1 408 ? -29.599 12.052 -18.494 1.00 83.06 408 THR A C 1
ATOM 2965 O O . THR A 1 408 ? -28.905 11.108 -18.865 1.00 83.06 408 THR A O 1
ATOM 2968 N N . ASN A 1 409 ? -29.205 13.325 -18.577 1.00 80.94 409 ASN A N 1
ATOM 2969 C CA . ASN A 1 409 ? -27.908 13.736 -19.119 1.00 80.94 409 ASN A CA 1
ATOM 2970 C C . ASN A 1 409 ? -26.799 13.754 -18.057 1.00 80.94 409 ASN A C 1
ATOM 2972 O O . ASN A 1 409 ? -25.630 13.556 -18.383 1.00 80.94 409 ASN A O 1
ATOM 2976 N N . PHE A 1 410 ? -27.162 13.947 -16.787 1.00 87.50 410 PHE A N 1
ATOM 2977 C CA . PHE A 1 410 ? -26.241 13.970 -15.655 1.00 87.50 410 PHE A CA 1
ATOM 2978 C C . PHE A 1 410 ? -26.705 12.976 -14.582 1.00 87.50 410 PHE A C 1
ATOM 2980 O O . PHE A 1 410 ? -27.170 13.355 -13.508 1.00 87.50 410 PHE A O 1
ATOM 2987 N N . ASN A 1 411 ? -26.586 11.680 -14.877 1.00 82.75 411 ASN A N 1
ATOM 2988 C CA . ASN A 1 411 ? -27.075 10.584 -14.034 1.00 82.75 411 ASN A CA 1
ATOM 2989 C C . ASN A 1 411 ? -26.217 10.344 -12.773 1.00 82.75 411 ASN A C 1
ATOM 2991 O O . ASN A 1 411 ? -25.600 9.295 -12.597 1.00 82.75 411 ASN A O 1
ATOM 2995 N N . HIS A 1 412 ? -26.200 11.310 -11.861 1.00 84.38 412 HIS A N 1
ATOM 2996 C CA . HIS A 1 412 ? -25.487 11.209 -10.591 1.00 84.38 412 HIS A CA 1
ATOM 2997 C C . HIS A 1 412 ? -26.447 11.281 -9.408 1.00 84.38 412 HIS A C 1
ATOM 2999 O O . HIS A 1 412 ? -27.386 12.077 -9.400 1.00 84.38 412 HIS A O 1
ATOM 3005 N N . GLY A 1 413 ? -26.178 10.469 -8.385 1.00 77.19 413 GLY A N 1
ATOM 3006 C CA . GLY A 1 413 ? -26.880 10.556 -7.108 1.00 77.19 413 GLY A CA 1
ATOM 3007 C C . GLY A 1 413 ? -26.588 11.867 -6.371 1.00 77.19 413 GLY A C 1
ATOM 3008 O O . GLY A 1 413 ? -25.734 12.664 -6.750 1.00 77.19 413 GLY A O 1
ATOM 3009 N N . SER A 1 414 ? -27.290 12.090 -5.279 1.00 88.94 414 SER A N 1
ATOM 3010 C CA . SER A 1 414 ? -27.152 13.244 -4.409 1.00 88.94 414 SER A CA 1
ATOM 3011 C C . SER A 1 414 ? -25.938 13.141 -3.491 1.00 88.94 414 SER A C 1
ATOM 3013 O O . SER A 1 414 ? -25.568 12.065 -3.013 1.00 88.94 414 SER A O 1
ATOM 3015 N N . ALA A 1 415 ? -25.314 14.280 -3.210 1.00 86.62 415 ALA A N 1
ATOM 3016 C CA . ALA A 1 415 ? -24.151 14.390 -2.339 1.00 86.62 415 ALA A CA 1
ATOM 3017 C C . ALA A 1 415 ? -24.267 15.612 -1.428 1.00 86.62 415 ALA A C 1
ATOM 3019 O O . ALA A 1 415 ? -24.727 16.664 -1.852 1.00 86.62 415 ALA A O 1
ATOM 3020 N N . GLN A 1 416 ? -23.807 15.509 -0.179 1.00 86.69 416 GLN A N 1
ATOM 3021 C CA . GLN A 1 416 ? -23.749 16.661 0.733 1.00 86.69 416 GLN A CA 1
ATOM 3022 C C . GLN A 1 416 ? -22.606 17.632 0.378 1.00 86.69 416 GLN A C 1
ATOM 3024 O O . GLN A 1 416 ? -22.613 18.789 0.783 1.00 86.69 416 GLN A O 1
ATOM 3029 N N . ASN A 1 417 ? -21.612 17.174 -0.388 1.00 86.62 417 ASN A N 1
ATOM 3030 C CA . ASN A 1 417 ? -20.547 18.021 -0.913 1.00 86.62 417 ASN A CA 1
ATOM 3031 C C . ASN A 1 417 ? -20.851 18.380 -2.371 1.00 86.62 417 ASN A C 1
ATOM 3033 O O . ASN A 1 417 ? -20.789 17.515 -3.248 1.00 86.62 417 ASN A O 1
ATOM 3037 N N . ILE A 1 418 ? -21.136 19.659 -2.628 1.00 90.31 418 ILE A N 1
ATOM 3038 C CA . ILE A 1 418 ? -21.488 20.149 -3.964 1.00 90.31 418 ILE A CA 1
ATOM 3039 C C . ILE A 1 418 ? -20.395 19.872 -5.005 1.00 90.31 418 ILE A C 1
ATOM 3041 O O . ILE A 1 418 ? -20.708 19.635 -6.167 1.00 90.31 418 ILE A O 1
ATOM 3045 N N . ASN A 1 419 ? -19.125 19.799 -4.587 1.00 82.06 419 ASN A N 1
ATOM 3046 C CA . ASN A 1 419 ? -17.995 19.566 -5.487 1.00 82.06 419 ASN A CA 1
ATOM 3047 C C . ASN A 1 419 ? -18.005 18.178 -6.142 1.00 82.06 419 ASN A C 1
ATOM 3049 O O . ASN A 1 419 ? -17.334 17.976 -7.150 1.00 82.06 419 ASN A O 1
ATOM 3053 N N . ILE A 1 420 ? -18.729 17.212 -5.570 1.00 84.38 420 ILE A N 1
ATOM 3054 C CA . ILE A 1 420 ? -18.915 15.888 -6.178 1.00 84.38 420 ILE A CA 1
ATOM 3055 C C . ILE A 1 420 ? -19.860 16.015 -7.378 1.00 84.38 420 ILE A C 1
ATOM 3057 O O . ILE A 1 420 ? -19.566 15.514 -8.460 1.00 84.38 420 ILE A O 1
ATOM 3061 N N . ILE A 1 421 ? -20.958 16.754 -7.201 1.00 91.62 421 ILE A N 1
ATOM 3062 C CA . ILE A 1 421 ? -21.981 16.943 -8.231 1.00 91.62 421 ILE A CA 1
ATOM 3063 C C . ILE A 1 421 ? -21.468 17.845 -9.351 1.00 91.62 421 ILE A C 1
ATOM 3065 O O . ILE A 1 421 ? -21.589 17.498 -10.521 1.00 91.62 421 ILE A O 1
ATOM 3069 N N . THR A 1 422 ? -20.863 18.985 -9.013 1.00 90.38 422 THR A N 1
ATOM 3070 C CA . THR A 1 422 ? -20.425 19.970 -10.013 1.00 90.38 422 THR A CA 1
ATOM 3071 C C . THR A 1 422 ? -19.304 19.435 -10.896 1.00 90.38 422 THR A C 1
ATOM 3073 O O . THR A 1 422 ? -19.332 19.666 -12.102 1.00 90.38 422 THR A O 1
ATOM 3076 N N . ARG A 1 423 ? -18.359 18.664 -10.339 1.00 86.25 423 ARG A N 1
ATOM 3077 C CA . ARG A 1 423 ? -17.306 18.012 -11.134 1.00 86.25 423 ARG A CA 1
ATOM 3078 C C . ARG A 1 423 ? -17.874 16.953 -12.060 1.00 86.25 423 ARG A C 1
ATOM 3080 O O . ARG A 1 423 ? -17.611 17.023 -13.251 1.00 86.25 423 ARG A O 1
ATOM 3087 N N . PHE A 1 424 ? -18.720 16.057 -11.549 1.00 90.12 424 PHE A N 1
ATOM 3088 C CA . PHE A 1 424 ? -19.369 15.059 -12.395 1.00 90.12 424 PHE A CA 1
ATOM 3089 C C . PHE A 1 424 ? -20.129 15.710 -13.558 1.00 90.12 424 PHE A C 1
ATOM 3091 O O . PHE A 1 424 ? -19.962 15.312 -14.707 1.00 90.12 424 PHE A O 1
ATOM 3098 N N . VAL A 1 425 ? -20.931 16.739 -13.271 1.00 89.12 425 VAL A N 1
ATOM 3099 C CA . VAL A 1 425 ? -21.715 17.454 -14.284 1.00 89.12 425 VAL A CA 1
ATOM 3100 C C . VAL A 1 425 ? -20.804 18.079 -15.346 1.00 89.12 425 VAL A C 1
ATOM 3102 O O . VAL A 1 425 ? -21.066 17.912 -16.535 1.00 89.12 425 VAL A O 1
ATOM 3105 N N . CYS A 1 426 ? -19.701 18.724 -14.953 1.00 86.06 426 CYS A N 1
ATOM 3106 C CA . CYS A 1 426 ? -18.756 19.301 -15.913 1.00 86.06 426 CYS A CA 1
ATOM 3107 C C . CYS A 1 426 ? -17.919 18.249 -16.666 1.00 86.06 426 CYS A C 1
ATOM 3109 O O . CYS A 1 426 ? -17.590 18.469 -17.831 1.00 86.06 426 CYS A O 1
ATOM 3111 N N . ASP A 1 427 ? -17.623 17.094 -16.068 1.00 83.62 427 ASP A N 1
ATOM 3112 C CA . ASP A 1 427 ? -16.913 15.993 -16.732 1.00 83.62 427 ASP A CA 1
ATOM 3113 C C . ASP A 1 427 ? -17.795 15.310 -17.788 1.00 83.62 427 ASP A C 1
ATOM 3115 O O . ASP A 1 427 ? -17.317 14.944 -18.868 1.00 83.62 427 ASP A O 1
ATOM 3119 N N . GLN A 1 428 ? -19.103 15.188 -17.532 1.00 85.44 428 GLN A N 1
ATOM 3120 C CA . GLN A 1 428 ? -20.060 14.695 -18.528 1.00 85.44 428 GLN A CA 1
ATOM 3121 C C . GLN A 1 428 ? -20.117 15.604 -19.760 1.00 85.44 428 GLN A C 1
ATOM 3123 O O . GLN A 1 428 ? -20.263 15.099 -20.875 1.00 85.44 428 GLN A O 1
ATOM 3128 N N . LEU A 1 429 ? -19.904 16.918 -19.608 1.00 78.81 429 LEU A N 1
ATOM 3129 C CA . LEU A 1 429 ? -19.839 17.829 -20.755 1.00 78.81 429 LEU A CA 1
ATOM 3130 C C . LEU A 1 429 ? -18.722 17.453 -21.743 1.00 78.81 429 LEU A C 1
ATOM 3132 O O . LEU A 1 429 ? -18.894 17.602 -22.954 1.00 78.81 429 LEU A O 1
ATOM 3136 N N . VAL A 1 430 ? -17.607 16.916 -21.235 1.00 71.38 430 VAL A N 1
ATOM 3137 C CA . VAL A 1 430 ? -16.454 16.475 -22.035 1.00 71.38 430 VAL A CA 1
ATOM 3138 C C . VAL A 1 430 ? -16.673 15.077 -22.604 1.00 71.38 430 VAL A C 1
ATOM 3140 O O . VAL A 1 430 ? -16.499 14.858 -23.800 1.00 71.38 430 VAL A O 1
ATOM 3143 N N . ASN A 1 431 ? -17.055 14.133 -21.746 1.00 62.72 431 ASN A N 1
ATOM 3144 C CA . ASN A 1 431 ? -17.007 12.707 -22.066 1.00 62.72 431 ASN A CA 1
ATOM 3145 C C . ASN A 1 431 ? -18.276 12.199 -22.756 1.00 62.72 431 ASN A C 1
ATOM 3147 O O . ASN A 1 431 ? -18.239 11.203 -23.478 1.00 62.72 431 ASN A O 1
ATOM 3151 N N . PHE A 1 432 ? -19.398 12.883 -22.541 1.00 79.75 432 PHE A N 1
ATOM 3152 C CA . PHE A 1 432 ? -20.705 12.458 -23.018 1.00 79.75 432 PHE A CA 1
ATOM 3153 C C . PHE A 1 432 ? -21.334 13.512 -23.924 1.00 79.75 432 PHE A C 1
ATOM 3155 O O . PHE A 1 432 ? -21.706 13.196 -25.050 1.00 79.75 432 PHE A O 1
ATOM 3162 N N . CYS A 1 433 ? -21.402 14.774 -23.507 1.00 79.19 433 CYS A N 1
ATOM 3163 C CA . CYS A 1 433 ? -22.217 15.778 -24.190 1.00 79.19 433 CYS A CA 1
ATOM 3164 C C . CYS A 1 433 ? -21.596 16.340 -25.476 1.00 79.19 433 CYS A C 1
ATOM 3166 O O . CYS A 1 433 ? -22.331 16.791 -26.352 1.00 79.19 433 CYS A O 1
ATOM 3168 N N . GLY A 1 434 ? -20.269 16.287 -25.619 1.00 79.94 434 GLY A N 1
ATOM 3169 C CA . GLY A 1 434 ? -19.570 16.900 -26.752 1.00 79.94 434 GLY A CA 1
ATOM 3170 C C . GLY A 1 434 ? -19.600 18.431 -26.706 1.00 79.94 434 GLY A C 1
ATOM 3171 O O . GLY A 1 434 ? -19.688 19.065 -27.753 1.00 79.94 434 GLY A O 1
ATOM 3172 N N . ALA A 1 435 ? -19.570 19.008 -25.501 1.00 84.38 435 ALA A N 1
ATOM 3173 C CA . ALA A 1 435 ? -19.636 20.448 -25.296 1.00 84.38 435 ALA A CA 1
ATOM 3174 C C . ALA A 1 435 ? -18.389 21.171 -25.833 1.00 84.38 435 ALA A C 1
ATOM 3176 O O . ALA A 1 435 ? -17.268 20.644 -25.806 1.00 84.38 435 ALA A O 1
ATOM 3177 N N . ASP A 1 436 ? -18.578 22.408 -26.282 1.00 80.94 436 ASP A N 1
ATOM 3178 C CA . ASP A 1 436 ? -17.509 23.236 -26.820 1.00 80.94 436 ASP A CA 1
ATOM 3179 C C . ASP A 1 436 ? -16.565 23.771 -25.723 1.00 80.94 436 ASP A C 1
ATOM 3181 O O . ASP A 1 436 ? -16.735 23.580 -24.514 1.00 80.94 436 ASP A O 1
ATOM 3185 N N . GLN A 1 437 ? -15.483 24.431 -26.139 1.00 77.62 437 GLN A N 1
ATOM 3186 C CA . GLN A 1 437 ? -14.505 24.971 -25.193 1.00 77.62 437 GLN A CA 1
ATOM 3187 C C . GLN A 1 437 ? -15.086 26.060 -24.282 1.00 77.62 437 GLN A C 1
ATOM 3189 O O . GLN A 1 437 ? -14.670 26.155 -23.126 1.00 77.62 437 GLN A O 1
ATOM 3194 N N . THR A 1 438 ? -16.047 26.837 -24.773 1.00 84.56 438 THR A N 1
ATOM 3195 C CA . THR A 1 438 ? -16.678 27.919 -24.018 1.00 84.56 438 THR A CA 1
ATOM 3196 C C . THR A 1 438 ? -17.559 27.348 -22.908 1.00 84.56 438 THR A C 1
ATOM 3198 O O . THR A 1 438 ? -17.413 27.755 -21.761 1.00 84.56 438 THR A O 1
ATOM 3201 N N . ALA A 1 439 ? -18.364 26.325 -23.197 1.00 85.56 439 ALA A N 1
ATOM 3202 C CA . ALA A 1 439 ? -19.226 25.642 -22.235 1.00 85.56 439 ALA A CA 1
ATOM 3203 C C . ALA A 1 439 ? -18.419 24.954 -21.135 1.00 85.56 439 ALA A C 1
ATOM 3205 O O . ALA A 1 439 ? -18.775 25.020 -19.957 1.00 85.56 439 ALA A O 1
ATOM 3206 N N . ARG A 1 440 ? -17.270 24.366 -21.489 1.00 87.19 440 ARG A N 1
ATOM 3207 C CA . ARG A 1 440 ? -16.331 23.800 -20.508 1.00 87.19 440 ARG A CA 1
ATOM 3208 C C . ARG A 1 440 ? -15.743 24.874 -19.589 1.00 87.19 440 ARG A C 1
ATOM 3210 O O . ARG A 1 440 ? -15.682 24.668 -18.378 1.00 87.19 440 ARG A O 1
ATOM 3217 N N . ALA A 1 441 ? -15.354 26.027 -20.134 1.00 82.50 441 ALA A N 1
ATOM 3218 C CA . ALA A 1 441 ? -14.831 27.145 -19.343 1.00 82.50 441 ALA A CA 1
ATOM 3219 C C . ALA A 1 441 ? -15.907 27.777 -18.438 1.00 82.50 441 ALA A C 1
ATOM 3221 O O . ALA A 1 441 ? -15.641 28.096 -17.275 1.00 82.50 441 ALA A O 1
ATOM 3222 N N . THR A 1 442 ? -17.139 27.900 -18.932 1.00 89.00 442 THR A N 1
ATOM 3223 C CA . THR A 1 442 ? -18.286 28.351 -18.138 1.00 89.00 442 THR A CA 1
ATOM 3224 C C . THR A 1 442 ? -18.595 27.365 -17.011 1.00 89.00 442 THR A C 1
ATOM 3226 O O . THR A 1 442 ? -18.775 27.789 -15.872 1.00 89.00 442 THR A O 1
ATOM 3229 N N . CYS A 1 443 ? -18.547 26.055 -17.270 1.00 91.88 443 CYS A N 1
ATOM 3230 C CA . CYS A 1 443 ? -18.749 25.040 -16.233 1.00 91.88 443 CYS A CA 1
ATOM 3231 C C . CYS A 1 443 ? -17.635 25.052 -15.172 1.00 91.88 443 CYS A C 1
ATOM 3233 O O . CYS A 1 443 ? -17.916 24.965 -13.978 1.00 91.88 443 CYS A O 1
ATOM 3235 N N . ALA A 1 444 ? -16.378 25.273 -15.573 1.00 84.69 444 ALA A N 1
ATOM 3236 C CA . ALA A 1 444 ? -15.273 25.470 -14.632 1.00 84.69 444 ALA A CA 1
ATOM 3237 C C . ALA A 1 444 ? -15.488 26.705 -13.735 1.00 84.69 444 ALA A C 1
ATOM 3239 O O . ALA A 1 444 ? -15.277 26.640 -12.525 1.00 84.69 444 ALA A O 1
ATOM 3240 N N . THR A 1 445 ? -15.991 27.804 -14.306 1.00 90.38 445 THR A N 1
ATOM 3241 C CA . THR A 1 445 ? -16.357 29.012 -13.546 1.00 90.38 445 THR A CA 1
ATOM 3242 C C . THR A 1 445 ? -17.490 28.722 -12.555 1.00 90.38 445 THR A C 1
ATOM 3244 O O . THR A 1 445 ? -17.449 29.190 -11.416 1.00 90.38 445 THR A O 1
ATOM 3247 N N . ALA A 1 446 ? -18.465 27.896 -12.946 1.00 92.50 446 ALA A N 1
ATOM 3248 C CA . ALA A 1 446 ? -19.561 27.470 -12.080 1.00 92.50 446 ALA A CA 1
ATOM 3249 C C . ALA A 1 446 ? -19.075 26.604 -10.905 1.00 92.50 446 ALA A C 1
ATOM 3251 O O . ALA A 1 446 ? -19.518 26.816 -9.776 1.00 92.50 446 ALA A O 1
ATOM 3252 N N . ILE A 1 447 ? -18.111 25.695 -11.124 1.00 89.44 447 ILE A N 1
ATOM 3253 C CA . ILE A 1 447 ? -17.451 24.940 -10.040 1.00 89.44 447 ILE A CA 1
ATOM 3254 C C . ILE A 1 447 ? -16.803 25.907 -9.041 1.00 89.44 447 ILE A C 1
ATOM 3256 O O . ILE A 1 447 ? -17.003 25.775 -7.831 1.00 89.44 447 ILE A O 1
ATOM 3260 N N . THR A 1 448 ? -16.048 26.897 -9.525 1.00 85.12 448 THR A N 1
ATOM 3261 C CA . THR A 1 448 ? -15.390 27.878 -8.653 1.00 85.12 448 THR A CA 1
ATOM 3262 C C . THR A 1 448 ? -16.407 28.694 -7.856 1.00 85.12 448 THR A C 1
ATOM 3264 O O . THR A 1 448 ? -16.253 28.820 -6.642 1.00 85.12 448 THR A O 1
ATOM 3267 N N . ALA A 1 449 ? -17.477 29.178 -8.493 1.00 86.12 449 ALA A N 1
ATOM 3268 C CA . ALA A 1 449 ? -18.538 29.925 -7.818 1.00 86.12 449 ALA A CA 1
ATOM 3269 C C . ALA A 1 449 ? -19.226 29.094 -6.718 1.00 86.12 449 ALA A C 1
ATOM 3271 O O . ALA A 1 449 ? -19.386 29.570 -5.597 1.00 86.12 449 ALA A O 1
ATOM 3272 N N . ALA A 1 450 ? -19.549 27.831 -7.004 1.00 93.19 450 ALA A N 1
ATOM 3273 C CA . ALA A 1 450 ? -20.156 26.903 -6.051 1.00 93.19 450 ALA A CA 1
ATOM 3274 C C . ALA A 1 450 ? -19.243 26.595 -4.851 1.00 93.19 450 ALA A C 1
ATOM 3276 O O . ALA A 1 450 ? -19.677 26.600 -3.700 1.00 93.19 450 ALA A O 1
ATOM 3277 N N . SER A 1 451 ? -17.961 26.336 -5.121 1.00 86.94 451 SER A N 1
ATOM 3278 C CA . SER A 1 451 ? -16.970 25.989 -4.094 1.00 86.94 451 SER A CA 1
ATOM 3279 C C . SER A 1 451 ? -16.565 27.166 -3.201 1.00 86.94 451 SER A C 1
ATOM 3281 O O . SER A 1 451 ? -16.140 26.934 -2.075 1.00 86.94 451 SER A O 1
ATOM 3283 N N . SER A 1 452 ? -16.726 28.406 -3.680 1.00 84.94 452 SER A N 1
ATOM 3284 C CA . SER A 1 452 ? -16.382 29.634 -2.941 1.00 84.94 452 SER A CA 1
ATOM 3285 C C . SER A 1 452 ? -17.566 30.233 -2.171 1.00 84.94 452 SER A C 1
ATOM 3287 O O . SER A 1 452 ? -17.401 31.208 -1.440 1.00 84.94 452 SER A O 1
ATOM 3289 N N . ALA A 1 453 ? -18.771 29.700 -2.377 1.00 88.31 453 ALA A N 1
ATOM 3290 C CA . ALA A 1 453 ? -19.989 30.164 -1.734 1.00 88.31 453 ALA A CA 1
ATOM 3291 C C . ALA A 1 453 ? -20.095 29.636 -0.294 1.00 88.31 453 ALA A C 1
ATOM 3293 O O . ALA A 1 453 ? -20.051 28.430 -0.057 1.00 88.31 453 ALA A O 1
ATOM 3294 N N . GLU A 1 454 ? -20.299 30.549 0.657 1.00 85.75 454 GLU A N 1
ATOM 3295 C CA . GLU A 1 454 ? -20.418 30.253 2.087 1.00 85.75 454 GLU A CA 1
ATOM 3296 C C . GLU A 1 454 ? -21.801 30.663 2.637 1.00 85.75 454 GLU A C 1
ATOM 3298 O O . GLU A 1 454 ? -22.362 31.663 2.180 1.00 85.75 454 GLU A O 1
ATOM 3303 N N . PRO A 1 455 ? -22.339 29.957 3.654 1.00 87.19 455 PRO A N 1
ATOM 3304 C CA . PRO A 1 455 ? -21.726 28.817 4.341 1.00 87.19 455 PRO A CA 1
ATOM 3305 C C . PRO A 1 455 ? -21.730 27.522 3.516 1.00 87.19 455 PRO A C 1
ATOM 3307 O O . PRO A 1 455 ? -22.722 27.204 2.854 1.00 87.19 455 PRO A O 1
ATOM 3310 N N . ALA A 1 456 ? -20.645 26.753 3.588 1.00 86.31 456 ALA A N 1
ATOM 3311 C CA . ALA A 1 456 ? -20.542 25.455 2.929 1.00 86.31 456 ALA A CA 1
ATOM 3312 C C . ALA A 1 456 ? -21.643 24.469 3.381 1.00 86.31 456 ALA A C 1
ATOM 3314 O O . ALA A 1 456 ? -22.144 24.522 4.506 1.00 86.31 456 ALA A O 1
ATOM 3315 N N . LYS A 1 457 ? -21.988 23.529 2.493 1.00 88.19 457 LYS A N 1
ATOM 3316 C CA . LYS A 1 457 ? -23.069 22.535 2.620 1.00 88.19 457 LYS A CA 1
ATOM 3317 C C . LYS A 1 457 ? -24.482 23.133 2.708 1.00 88.19 457 LYS A C 1
ATOM 3319 O O . LYS A 1 457 ? -25.397 22.480 3.207 1.00 88.19 457 LYS A O 1
ATOM 3324 N N . THR A 1 458 ? -24.676 24.353 2.206 1.00 93.50 458 THR A N 1
ATOM 3325 C CA . THR A 1 458 ? -25.986 25.021 2.150 1.00 93.50 458 THR A CA 1
ATOM 3326 C C . THR A 1 458 ? -26.414 25.317 0.714 1.00 93.50 458 THR A C 1
ATOM 3328 O O . THR A 1 458 ? -25.604 25.292 -0.216 1.00 93.50 458 THR A O 1
ATOM 3331 N N . GLY A 1 459 ? -27.693 25.648 0.526 1.00 92.44 459 GLY A N 1
ATOM 3332 C CA . GLY A 1 459 ? -28.252 25.954 -0.790 1.00 92.44 459 GLY A CA 1
ATOM 3333 C C . GLY A 1 459 ? -27.619 27.156 -1.501 1.00 92.44 459 GLY A C 1
ATOM 3334 O O . GLY A 1 459 ? -27.707 27.232 -2.723 1.00 92.44 459 GLY A O 1
ATOM 3335 N N . ILE A 1 460 ? -26.889 28.026 -0.786 1.00 91.69 460 ILE A N 1
ATOM 3336 C CA . ILE A 1 460 ? -26.133 29.14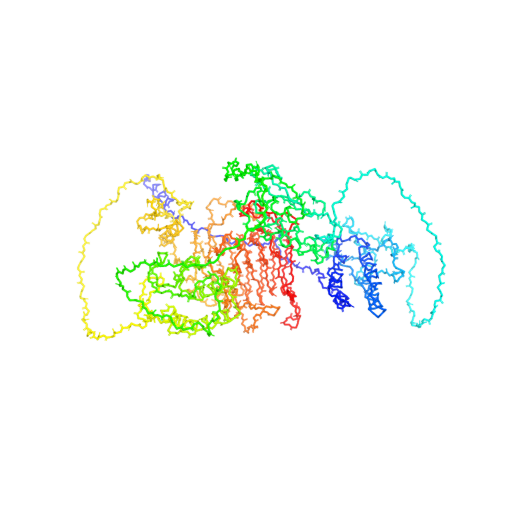5 -1.382 1.00 91.69 460 ILE A CA 1
ATOM 3337 C C . ILE A 1 460 ? -25.136 28.638 -2.434 1.00 91.69 460 ILE A C 1
ATOM 3339 O O . ILE A 1 460 ? -24.920 29.294 -3.450 1.00 91.69 460 ILE A O 1
ATOM 3343 N N . GLN A 1 461 ? -24.566 27.445 -2.244 1.00 95.75 461 GLN A N 1
ATOM 3344 C CA . GLN A 1 461 ? -23.622 26.876 -3.205 1.00 95.75 461 GLN A CA 1
ATOM 3345 C C . GLN A 1 461 ? -24.305 26.428 -4.507 1.00 95.75 461 GLN A C 1
ATOM 3347 O O . GLN A 1 461 ? -23.731 26.587 -5.585 1.00 95.75 461 GLN A O 1
ATOM 3352 N N . ALA A 1 462 ? -25.535 25.907 -4.427 1.00 95.88 462 ALA A N 1
ATOM 3353 C CA . ALA A 1 462 ? -26.327 25.560 -5.609 1.00 95.88 462 ALA A CA 1
ATOM 3354 C C . ALA A 1 462 ? -26.774 26.822 -6.358 1.00 95.88 462 ALA A C 1
ATOM 3356 O O . ALA A 1 462 ? -26.676 26.873 -7.582 1.00 95.88 462 ALA A O 1
ATOM 3357 N N . ASP A 1 463 ? -27.178 27.864 -5.625 1.00 94.31 463 ASP A N 1
ATOM 3358 C CA . ASP A 1 463 ? -27.526 29.164 -6.207 1.00 94.31 463 ASP A CA 1
ATOM 3359 C C . ASP A 1 463 ? -26.333 29.798 -6.934 1.00 94.31 463 ASP A C 1
ATOM 3361 O O . ASP A 1 463 ? -26.477 30.274 -8.060 1.00 94.31 463 ASP A O 1
ATOM 3365 N N . ALA A 1 464 ? -25.136 29.737 -6.341 1.00 93.88 464 ALA A N 1
ATOM 3366 C CA . ALA A 1 464 ? -23.911 30.239 -6.957 1.00 93.88 464 ALA A CA 1
ATOM 3367 C C . ALA A 1 464 ? -23.512 29.457 -8.222 1.00 93.88 464 ALA A C 1
ATOM 3369 O O . ALA A 1 464 ? -23.072 30.068 -9.195 1.00 93.88 464 ALA A O 1
ATOM 3370 N N . PHE A 1 465 ? -23.696 28.130 -8.240 1.00 97.06 465 PHE A N 1
ATOM 3371 C CA . PHE A 1 465 ? -23.480 27.312 -9.440 1.00 97.06 465 PHE A CA 1
ATOM 3372 C C . PHE A 1 465 ? -24.449 27.699 -10.565 1.00 97.06 465 PHE A C 1
ATOM 3374 O O . PHE A 1 465 ? -24.029 27.995 -11.683 1.00 97.06 465 PHE A O 1
ATOM 3381 N N . ASN A 1 466 ? -25.748 27.733 -10.256 1.00 96.25 466 ASN A N 1
ATOM 3382 C CA . ASN A 1 466 ? -26.815 27.991 -11.224 1.00 96.25 466 ASN A CA 1
ATOM 3383 C C . ASN A 1 466 ? -26.719 29.405 -11.822 1.00 96.25 466 ASN A C 1
ATOM 3385 O O . ASN A 1 466 ? -26.931 29.588 -13.024 1.00 96.25 466 ASN A O 1
ATOM 3389 N N . ALA A 1 467 ? -26.319 30.394 -11.016 1.00 95.00 467 ALA A N 1
ATOM 3390 C CA . ALA A 1 467 ? -26.177 31.780 -11.451 1.00 95.00 467 ALA A CA 1
ATOM 3391 C C . ALA A 1 467 ? -25.153 31.959 -12.587 1.00 95.00 467 ALA A C 1
ATOM 3393 O O . ALA A 1 467 ? -25.353 32.813 -13.451 1.00 95.00 467 ALA A O 1
ATOM 3394 N N . VAL A 1 468 ? -24.095 31.137 -12.640 1.00 94.19 468 VAL A N 1
ATOM 3395 C CA . VAL A 1 468 ? -23.087 31.191 -13.719 1.00 94.19 468 VAL A CA 1
ATOM 3396 C C . VAL A 1 468 ? -23.678 30.804 -15.079 1.00 94.19 468 VAL A C 1
ATOM 3398 O O . VAL A 1 468 ? -23.243 31.318 -16.108 1.00 94.19 468 VAL A O 1
ATOM 3401 N N . PHE A 1 469 ? -24.723 29.976 -15.091 1.00 93.62 469 PHE A N 1
ATOM 3402 C CA . PHE A 1 469 ? -25.477 29.626 -16.297 1.00 93.62 469 PHE A CA 1
ATOM 3403 C C . PHE A 1 469 ? -26.661 30.569 -16.564 1.00 93.62 469 PHE A C 1
ATOM 3405 O O . PHE A 1 469 ? -27.471 30.314 -17.453 1.00 93.62 469 PHE A O 1
ATOM 3412 N N . GLY A 1 470 ? -26.785 31.660 -15.800 1.00 90.19 470 GLY A N 1
ATOM 3413 C CA . GLY A 1 470 ? -27.907 32.596 -15.890 1.00 90.19 470 GLY A CA 1
ATOM 3414 C C . GLY A 1 470 ? -29.209 32.068 -15.280 1.00 90.19 470 GLY A C 1
ATOM 3415 O O . GLY A 1 470 ? -30.268 32.652 -15.506 1.00 90.19 470 GLY A O 1
ATOM 3416 N N . ILE A 1 471 ? -29.147 30.980 -14.507 1.00 92.56 471 ILE A N 1
ATOM 3417 C CA . ILE A 1 471 ? -30.303 30.371 -13.850 1.00 92.56 471 ILE A CA 1
ATOM 3418 C C . ILE A 1 471 ? -30.407 30.939 -12.434 1.00 92.56 471 ILE A C 1
ATOM 3420 O O . ILE A 1 471 ? -29.492 30.811 -11.625 1.00 92.56 471 ILE A O 1
ATOM 3424 N N . THR A 1 472 ? -31.539 31.568 -12.118 1.00 92.44 472 THR A N 1
ATOM 3425 C CA . THR A 1 472 ? -31.792 32.098 -10.770 1.00 92.44 472 THR A CA 1
ATOM 3426 C C . THR A 1 472 ? -32.517 31.054 -9.927 1.00 92.44 472 THR A C 1
ATOM 3428 O O . THR A 1 472 ? -33.633 30.655 -10.260 1.00 92.44 472 THR A O 1
ATOM 3431 N N . THR A 1 473 ? -31.908 30.640 -8.817 1.00 93.56 473 THR A N 1
ATOM 3432 C CA . THR A 1 473 ? -32.521 29.781 -7.791 1.00 93.56 473 THR A CA 1
ATOM 3433 C C . THR A 1 473 ? -32.455 30.456 -6.413 1.00 93.56 473 THR A C 1
ATOM 3435 O O . THR A 1 473 ? -31.789 31.478 -6.259 1.00 93.56 473 THR A O 1
ATOM 3438 N N . ASN A 1 474 ? -33.219 29.956 -5.435 1.00 92.81 474 ASN A N 1
ATOM 3439 C CA . ASN A 1 474 ? -33.292 30.517 -4.075 1.00 92.81 474 ASN A CA 1
ATOM 3440 C C . ASN A 1 474 ? -33.161 29.419 -3.004 1.00 92.81 474 ASN A C 1
ATOM 3442 O O . ASN A 1 474 ? -33.923 29.360 -2.031 1.00 92.81 474 ASN A O 1
ATOM 3446 N N . PHE A 1 475 ? -32.220 28.500 -3.202 1.00 95.44 475 PHE A N 1
ATOM 3447 C CA . PHE A 1 475 ? -31.942 27.433 -2.248 1.00 95.44 475 PHE A CA 1
ATOM 3448 C C . PHE A 1 475 ? -31.278 27.948 -0.966 1.00 95.44 475 PHE A C 1
ATOM 3450 O O . PHE A 1 475 ? -31.347 27.275 0.058 1.00 95.44 475 PHE A O 1
ATOM 3457 N N . ALA A 1 476 ? -30.714 29.157 -0.969 1.00 88.19 476 ALA A N 1
ATOM 3458 C CA . ALA A 1 476 ? -30.243 29.861 0.221 1.00 88.19 476 ALA A CA 1
ATOM 3459 C C . ALA A 1 476 ? -31.311 29.985 1.326 1.00 88.19 476 ALA A C 1
ATOM 3461 O O . ALA A 1 476 ? -30.974 30.107 2.501 1.00 88.19 476 ALA A O 1
ATOM 3462 N N . SER A 1 477 ? -32.597 29.938 0.961 1.00 84.62 477 SER A N 1
ATOM 3463 C CA . SER A 1 477 ? -33.722 29.958 1.904 1.00 84.62 477 SER A CA 1
ATOM 3464 C C . SER A 1 477 ? -34.063 28.591 2.522 1.00 84.62 477 SER A C 1
ATOM 3466 O O . SER A 1 477 ? -34.884 28.519 3.436 1.00 84.62 477 SER A O 1
ATOM 3468 N N . VAL A 1 478 ? -33.444 27.503 2.049 1.00 87.62 478 VAL A N 1
ATOM 3469 C CA . VAL A 1 478 ? -33.689 26.133 2.521 1.00 87.62 478 VAL A CA 1
ATOM 3470 C C . VAL A 1 478 ? -32.832 25.838 3.754 1.00 87.62 478 VAL A C 1
ATOM 3472 O O . VAL A 1 478 ? -31.607 25.933 3.709 1.00 87.62 478 VAL A O 1
ATOM 3475 N N . GLN A 1 479 ? -33.475 25.423 4.850 1.00 91.38 479 GLN A N 1
ATOM 3476 C CA . GLN A 1 479 ? -32.793 24.996 6.074 1.00 91.38 479 GLN A CA 1
ATOM 3477 C C . GLN A 1 479 ? -31.884 23.789 5.800 1.00 91.38 479 GLN A C 1
ATOM 3479 O O . GLN A 1 479 ? -32.375 22.726 5.422 1.00 91.38 479 GLN A O 1
ATOM 3484 N N . ALA A 1 480 ? -30.577 23.935 6.037 1.00 89.69 480 ALA A N 1
ATOM 3485 C CA . ALA A 1 480 ? -29.627 22.835 5.906 1.00 89.69 480 ALA A CA 1
ATOM 3486 C C . ALA A 1 480 ? -29.690 21.901 7.125 1.00 89.69 480 ALA A C 1
ATOM 3488 O O . ALA A 1 480 ? -29.853 22.367 8.258 1.00 89.69 480 ALA A O 1
ATOM 3489 N N . PHE A 1 481 ? -29.555 20.595 6.883 1.00 85.75 481 PHE A N 1
ATOM 3490 C CA . PHE A 1 481 ? -29.542 19.539 7.901 1.00 85.75 481 PHE A CA 1
ATOM 3491 C C . PHE A 1 481 ? -28.279 18.685 7.771 1.00 85.75 481 PHE A C 1
ATOM 3493 O O . PHE A 1 481 ? -27.901 18.336 6.653 1.00 85.75 481 PHE A O 1
ATOM 3500 N N . ASP A 1 482 ? -27.623 18.374 8.891 1.00 82.00 482 ASP A N 1
ATOM 3501 C CA . ASP A 1 482 ? -26.411 17.545 8.940 1.00 82.00 482 ASP A CA 1
ATOM 3502 C C . ASP A 1 482 ? -26.722 16.037 8.857 1.00 82.00 482 ASP A C 1
ATOM 3504 O O . ASP A 1 482 ? -27.884 15.627 8.825 1.00 82.00 482 ASP A O 1
ATOM 3508 N N . ASP A 1 483 ? -25.682 15.195 8.856 1.00 75.50 483 ASP A N 1
ATOM 3509 C CA . ASP A 1 483 ? -25.789 13.724 8.741 1.00 75.50 483 ASP A CA 1
ATOM 3510 C C . ASP A 1 483 ? -26.550 13.071 9.914 1.00 75.50 483 ASP A C 1
ATOM 3512 O O . ASP A 1 483 ? -26.883 11.884 9.890 1.00 75.50 483 ASP A O 1
ATOM 3516 N N . GLN A 1 484 ? -26.836 13.843 10.963 1.00 75.19 484 GLN A N 1
ATOM 3517 C CA . GLN A 1 484 ? -27.603 13.437 12.136 1.00 75.19 484 GLN A CA 1
ATOM 3518 C C . GLN A 1 484 ? -29.035 14.003 12.105 1.00 75.19 484 GLN A C 1
ATOM 3520 O O . GLN A 1 484 ? -29.798 13.776 13.046 1.00 75.19 484 GLN A O 1
ATOM 3525 N N . GLY A 1 485 ? -29.416 14.703 11.028 1.00 71.50 485 GLY A N 1
ATOM 3526 C CA . GLY A 1 485 ? -30.722 15.329 10.834 1.00 71.50 485 GLY A CA 1
ATOM 3527 C C . GLY A 1 485 ? -30.919 16.604 11.655 1.00 71.50 485 GLY A C 1
ATOM 3528 O O . GLY A 1 485 ? -32.059 16.988 11.917 1.00 71.50 485 GLY A O 1
ATOM 3529 N N . ARG A 1 486 ? -29.838 17.248 12.111 1.00 79.31 486 ARG A N 1
ATOM 3530 C CA . ARG A 1 486 ? -29.901 18.469 12.924 1.00 79.31 486 ARG A CA 1
ATOM 3531 C C . ARG A 1 486 ? -29.768 19.706 12.033 1.00 79.31 486 ARG A C 1
ATOM 3533 O O . ARG A 1 486 ? -28.937 19.698 11.125 1.00 79.31 486 ARG A O 1
ATOM 3540 N N . PRO A 1 487 ? -30.551 20.772 12.273 1.00 83.38 487 PRO A N 1
ATOM 3541 C CA . PRO A 1 487 ? -30.461 21.989 11.476 1.00 83.38 487 PRO A CA 1
ATOM 3542 C C . PRO A 1 487 ? -29.147 22.742 11.743 1.00 83.38 487 PRO A C 1
ATOM 3544 O O . PRO A 1 487 ? -28.747 22.899 12.898 1.00 83.38 487 PRO A O 1
ATOM 3547 N N . PHE A 1 488 ? -28.502 23.250 10.690 1.00 81.12 488 PHE A N 1
ATOM 3548 C CA . PHE A 1 488 ? -27.333 24.134 10.773 1.00 81.12 488 PHE A CA 1
ATOM 3549 C C . PHE A 1 488 ? -27.374 25.235 9.695 1.00 81.12 488 PHE A C 1
ATOM 3551 O O . PHE A 1 488 ? -28.138 25.149 8.736 1.00 81.12 488 PHE A O 1
ATOM 3558 N N . GLY A 1 489 ? -26.561 26.286 9.851 1.00 69.00 489 GLY A N 1
ATOM 3559 C CA . GLY A 1 489 ? -26.543 27.441 8.940 1.00 69.00 489 GLY A CA 1
ATOM 3560 C C . GLY A 1 489 ? -27.631 28.490 9.238 1.00 69.00 489 GLY A C 1
ATOM 3561 O O . GLY A 1 489 ? -28.464 28.280 10.124 1.00 69.00 489 GLY A O 1
ATOM 3562 N N . PRO A 1 490 ? -27.598 29.659 8.570 1.00 55.06 490 PRO A N 1
ATOM 3563 C CA . PRO A 1 490 ? -28.513 30.756 8.865 1.00 55.06 490 PRO A CA 1
ATOM 3564 C C . PRO A 1 490 ? -29.960 30.382 8.525 1.00 55.06 490 PRO A C 1
ATOM 3566 O O . PRO A 1 490 ? -30.286 30.033 7.394 1.00 55.06 490 PRO A O 1
ATOM 3569 N N . THR A 1 491 ? -30.835 30.495 9.521 1.00 48.25 491 THR A N 1
ATOM 3570 C CA . THR A 1 491 ? -32.287 30.420 9.368 1.00 48.25 491 THR A CA 1
ATOM 3571 C C . THR A 1 491 ? -32.783 31.703 8.708 1.00 48.25 491 THR A C 1
ATOM 3573 O O . THR A 1 491 ? -32.648 32.800 9.254 1.00 48.25 491 THR A O 1
ATOM 3576 N N . GLY A 1 492 ? -33.383 31.587 7.525 1.00 41.69 492 GLY A N 1
ATOM 3577 C CA . GLY A 1 492 ? -34.195 32.665 6.975 1.00 41.69 492 GLY A CA 1
ATOM 3578 C C . GLY A 1 492 ? -35.357 32.972 7.927 1.00 41.69 492 GLY A C 1
ATOM 3579 O O . GLY A 1 492 ? -36.285 32.178 8.038 1.00 41.69 492 GLY A O 1
ATOM 3580 N N . ASN A 1 493 ? -35.284 34.143 8.566 1.00 32.50 493 ASN A N 1
ATOM 3581 C CA . ASN A 1 493 ? -36.265 34.828 9.422 1.00 32.50 493 ASN A CA 1
ATOM 3582 C C . ASN A 1 493 ? -36.303 34.469 10.920 1.00 32.50 493 ASN A C 1
ATOM 3584 O O . ASN A 1 493 ? -36.942 33.526 11.381 1.00 32.50 493 ASN A O 1
ATOM 3588 N N . THR A 1 494 ? -35.703 35.374 11.696 1.00 30.02 494 THR A N 1
ATOM 3589 C CA . THR A 1 494 ? -35.917 35.609 13.123 1.00 30.02 494 THR A CA 1
ATOM 3590 C C . THR A 1 494 ? -37.280 36.256 13.402 1.00 30.02 494 THR A C 1
ATOM 3592 O O . THR A 1 494 ? -37.619 37.302 12.854 1.00 30.02 494 THR A O 1
ATOM 3595 N N . ALA A 1 495 ? -38.010 35.704 14.370 1.00 26.42 495 ALA A N 1
ATOM 3596 C CA . ALA A 1 495 ? -38.835 36.478 15.297 1.00 26.42 495 ALA A CA 1
ATOM 3597 C C . ALA A 1 495 ? -38.550 35.953 16.722 1.00 26.42 495 ALA A C 1
ATOM 3599 O O . ALA A 1 495 ? -38.521 34.735 16.911 1.00 26.42 495 ALA A O 1
ATOM 3600 N N . PRO A 1 496 ? -38.268 36.816 17.717 1.00 33.66 496 PRO A N 1
ATOM 3601 C CA . PRO A 1 496 ? -37.736 36.374 19.002 1.00 33.66 496 PRO A CA 1
ATOM 3602 C C . PRO A 1 496 ? -38.857 35.910 19.939 1.00 33.66 496 PRO A C 1
ATOM 3604 O O . PRO A 1 496 ? -39.779 36.670 20.232 1.00 33.66 496 PRO A O 1
ATOM 3607 N N . ALA A 1 497 ? -38.753 34.684 20.457 1.00 28.16 497 ALA A N 1
ATOM 3608 C CA . ALA A 1 497 ? -39.573 34.214 21.570 1.00 28.16 497 ALA A CA 1
ATOM 3609 C C . ALA A 1 497 ? -38.754 34.218 22.872 1.00 28.16 497 ALA A C 1
ATOM 3611 O O . ALA A 1 497 ? -37.687 33.615 22.972 1.00 28.16 497 ALA A O 1
ATOM 3612 N N . THR A 1 498 ? -39.279 34.953 23.847 1.00 27.67 498 THR A N 1
ATOM 3613 C CA . THR A 1 498 ? -38.832 35.157 25.233 1.00 27.67 498 THR A CA 1
ATOM 3614 C C . THR A 1 498 ? -38.572 33.835 25.987 1.00 27.67 498 THR A C 1
ATOM 3616 O O . THR A 1 498 ? -39.254 32.849 25.705 1.00 27.67 498 THR A O 1
ATOM 3619 N N . PRO A 1 499 ? -37.656 33.774 26.982 1.00 29.42 499 PRO A N 1
ATOM 3620 C CA . PRO A 1 499 ? -37.338 32.522 27.673 1.00 29.42 499 PRO A CA 1
ATOM 3621 C C . PRO A 1 499 ? -38.479 32.082 28.602 1.00 29.42 499 PRO A C 1
ATOM 3623 O O . PRO A 1 499 ? -38.921 32.858 29.451 1.00 29.42 499 PRO A O 1
ATOM 3626 N N . ALA A 1 500 ? -38.920 30.826 28.483 1.00 29.91 500 ALA A N 1
ATOM 3627 C CA . ALA A 1 500 ? -39.810 30.171 29.444 1.00 29.91 500 ALA A CA 1
ATOM 3628 C C . ALA A 1 500 ? -38.992 29.369 30.488 1.00 29.91 500 ALA A C 1
ATOM 3630 O O . ALA A 1 500 ? -37.931 28.841 30.146 1.00 29.91 500 ALA A O 1
ATOM 3631 N N . PRO A 1 501 ? -39.440 29.292 31.758 1.00 32.22 501 PRO A N 1
ATOM 3632 C CA . PRO A 1 501 ? -38.628 28.815 32.877 1.00 32.22 501 PRO A CA 1
ATOM 3633 C C . PRO A 1 501 ? -38.565 27.281 32.980 1.00 32.22 501 PRO A C 1
ATOM 3635 O O . PRO A 1 501 ? -39.422 26.563 32.468 1.00 32.22 501 PRO A O 1
ATOM 3638 N N . ALA A 1 502 ? -37.531 26.800 33.677 1.00 32.59 502 ALA A N 1
ATOM 3639 C CA . ALA A 1 502 ? -37.190 25.389 33.874 1.00 32.59 502 ALA A CA 1
ATOM 3640 C C . ALA A 1 502 ? -38.320 24.544 34.512 1.00 32.59 502 ALA A C 1
ATOM 3642 O O . ALA A 1 502 ? -38.993 25.032 35.425 1.00 32.59 502 ALA A O 1
ATOM 3643 N N . PRO A 1 503 ? -38.501 23.266 34.112 1.00 32.31 503 PRO A N 1
ATOM 3644 C CA . PRO A 1 503 ? -39.489 22.392 34.732 1.00 32.31 503 PRO A CA 1
ATOM 3645 C C . PRO A 1 503 ? -38.943 21.691 35.990 1.00 32.31 503 PRO A C 1
ATOM 3647 O O . PRO A 1 503 ? -37.792 21.261 36.050 1.00 32.31 503 PRO A O 1
ATOM 3650 N N . ALA A 1 504 ? -39.816 21.572 36.993 1.00 33.12 504 ALA A N 1
ATOM 3651 C CA . ALA A 1 504 ? -39.635 20.824 38.239 1.00 33.12 504 ALA A CA 1
ATOM 3652 C C . ALA A 1 504 ? -39.761 19.291 38.020 1.00 33.12 504 ALA A C 1
ATOM 3654 O O . ALA A 1 504 ? -40.313 18.870 37.000 1.00 33.12 504 ALA A O 1
ATOM 3655 N N . PRO A 1 505 ? -39.281 18.434 38.949 1.00 34.12 505 PRO A N 1
ATOM 3656 C CA . PRO A 1 505 ? -39.165 16.995 38.712 1.00 34.12 505 PRO A CA 1
ATOM 3657 C C . PRO A 1 505 ? -40.508 16.263 38.880 1.00 34.12 505 PRO A C 1
ATOM 3659 O O . PRO A 1 505 ? -41.264 16.543 39.811 1.00 34.12 505 PRO A O 1
ATOM 3662 N N . ALA A 1 506 ? -40.784 15.292 38.002 1.00 31.33 506 ALA A N 1
ATOM 3663 C CA . ALA A 1 506 ? -41.971 14.428 38.046 1.00 31.33 506 ALA A CA 1
ATOM 3664 C C . ALA A 1 506 ? -41.632 12.998 38.546 1.00 31.33 506 ALA A C 1
ATOM 3666 O O . ALA A 1 506 ? -40.490 12.559 38.389 1.00 31.33 506 ALA A O 1
ATOM 3667 N N . PRO A 1 507 ? -42.589 12.276 39.171 1.00 35.56 507 PRO A N 1
ATOM 3668 C CA . PRO A 1 507 ? -42.327 11.101 40.008 1.00 35.56 507 PRO A CA 1
ATOM 3669 C C . PRO A 1 507 ? -42.275 9.759 39.249 1.00 35.56 507 PRO A C 1
ATOM 3671 O O . PRO A 1 507 ? -42.725 9.629 38.113 1.00 35.56 507 PRO A O 1
ATOM 3674 N N . ALA A 1 508 ? -41.727 8.746 39.930 1.00 40.41 508 ALA A N 1
ATOM 3675 C CA . ALA A 1 508 ? -41.475 7.390 39.438 1.00 40.41 508 ALA A CA 1
ATOM 3676 C C . ALA A 1 508 ? -42.742 6.616 39.011 1.00 40.41 508 ALA A C 1
ATOM 3678 O O . ALA A 1 508 ? -43.768 6.660 39.689 1.00 40.41 508 ALA A O 1
ATOM 3679 N N . THR A 1 509 ? -42.630 5.846 37.921 1.00 29.38 509 THR A N 1
ATOM 3680 C CA . THR A 1 509 ? -43.663 4.928 37.388 1.00 29.38 509 THR A CA 1
ATOM 3681 C C . THR A 1 509 ? -43.108 3.482 37.354 1.00 29.38 509 THR A C 1
ATOM 3683 O O . THR A 1 509 ? -41.896 3.335 37.186 1.00 29.38 509 THR A O 1
ATOM 3686 N N . PRO A 1 510 ? -43.921 2.415 37.561 1.00 36.56 510 PRO A N 1
ATOM 3687 C CA . PRO A 1 510 ? -43.441 1.081 37.956 1.00 36.56 510 PRO A CA 1
ATOM 3688 C C . PRO A 1 510 ? -42.917 0.193 36.814 1.00 36.56 510 PRO A C 1
ATOM 3690 O O . PRO A 1 510 ? -43.169 0.439 35.638 1.00 36.56 510 PRO A O 1
ATOM 3693 N N . ALA A 1 511 ? -42.218 -0.877 37.214 1.00 33.97 511 ALA A N 1
ATOM 3694 C CA . ALA A 1 511 ? -41.490 -1.841 36.387 1.00 33.97 511 ALA A CA 1
ATOM 3695 C C . ALA A 1 511 ? -42.324 -2.585 35.318 1.00 33.97 511 ALA A C 1
ATOM 3697 O O . ALA A 1 511 ? -43.462 -2.990 35.557 1.00 33.97 511 ALA A O 1
ATOM 3698 N N . ALA A 1 512 ? -41.694 -2.811 34.158 1.00 30.95 512 ALA A N 1
ATOM 3699 C CA . ALA A 1 512 ? -42.219 -3.541 33.000 1.00 30.95 512 ALA A CA 1
ATOM 3700 C C . ALA A 1 512 ? -42.156 -5.082 33.172 1.00 30.95 512 ALA A C 1
ATOM 3702 O O . ALA A 1 512 ? -41.301 -5.573 33.914 1.00 30.95 512 ALA A O 1
ATOM 3703 N N . PRO A 1 513 ? -43.029 -5.862 32.494 1.00 35.16 513 PRO A N 1
ATOM 3704 C CA . PRO A 1 513 ? -43.081 -7.320 32.628 1.00 35.16 513 PRO A CA 1
ATOM 3705 C C . PRO A 1 513 ? -41.989 -8.033 31.805 1.00 35.16 513 PRO A C 1
ATOM 3707 O O . PRO A 1 513 ? -41.511 -7.515 30.798 1.00 35.16 513 PRO A O 1
ATOM 3710 N N . ALA A 1 514 ? -41.605 -9.237 32.245 1.00 34.88 514 ALA A N 1
ATOM 3711 C CA . ALA A 1 514 ? -40.532 -10.055 31.668 1.00 34.88 514 ALA A CA 1
ATOM 3712 C C . ALA A 1 514 ? -40.852 -10.598 30.252 1.00 34.88 514 ALA A C 1
ATOM 3714 O O . ALA A 1 514 ? -42.015 -10.912 29.981 1.00 34.88 514 ALA A O 1
ATOM 3715 N N . PRO A 1 515 ? -39.849 -10.768 29.361 1.00 36.03 515 PRO A N 1
ATOM 3716 C CA . PRO A 1 515 ? -40.076 -11.246 28.000 1.00 36.03 515 PRO A CA 1
ATOM 3717 C C . PRO A 1 515 ? -40.226 -12.776 27.923 1.00 36.03 515 PRO A C 1
ATOM 3719 O O . PRO A 1 515 ? -39.646 -13.529 28.706 1.00 36.03 515 PRO A O 1
ATOM 3722 N N . ALA A 1 516 ? -41.024 -13.220 26.948 1.00 32.78 516 ALA A N 1
ATOM 3723 C CA . ALA A 1 516 ? -41.268 -14.619 26.588 1.00 32.78 516 ALA A CA 1
ATOM 3724 C C . ALA A 1 516 ? -40.025 -15.285 25.941 1.00 32.78 516 ALA A C 1
ATOM 3726 O O . ALA A 1 516 ? -39.174 -14.576 25.401 1.00 32.78 516 ALA A O 1
ATOM 3727 N N . PRO A 1 517 ? -39.900 -16.630 25.958 1.00 34.34 517 PRO A N 1
ATOM 3728 C CA . PRO A 1 517 ? -38.707 -17.320 25.465 1.00 34.34 517 PRO A CA 1
ATOM 3729 C C . PRO A 1 517 ? -38.604 -17.240 23.935 1.00 34.34 517 PRO A C 1
ATOM 3731 O O . PRO A 1 517 ? -39.578 -17.509 23.230 1.00 34.34 517 PRO A O 1
ATOM 3734 N N . VAL A 1 518 ? -37.420 -16.894 23.421 1.00 38.00 518 VAL A N 1
ATOM 3735 C CA . VAL A 1 518 ? -37.173 -16.698 21.983 1.00 38.00 518 VAL A CA 1
ATOM 3736 C C . VAL A 1 518 ? -36.454 -17.909 21.383 1.00 38.00 518 VAL A C 1
ATOM 3738 O O . VAL A 1 518 ? -35.449 -18.385 21.908 1.00 38.00 518 VAL A O 1
ATOM 3741 N N . ASN A 1 519 ? -36.993 -18.411 20.270 1.00 36.62 519 ASN A N 1
ATOM 3742 C CA . ASN A 1 519 ? -36.427 -19.492 19.467 1.00 36.62 519 ASN A CA 1
ATOM 3743 C C . ASN A 1 519 ? -35.220 -18.996 18.649 1.00 36.62 519 ASN A C 1
ATOM 3745 O O . ASN A 1 519 ? -35.298 -17.972 17.980 1.00 36.62 519 ASN A O 1
ATOM 3749 N N . ASN A 1 520 ? -34.136 -19.775 18.639 1.00 47.75 520 ASN A N 1
ATOM 3750 C CA . ASN A 1 520 ? -32.833 -19.482 18.016 1.00 47.75 520 ASN A CA 1
ATOM 3751 C C . ASN A 1 520 ? -32.793 -19.555 16.465 1.00 47.75 520 ASN A C 1
ATOM 3753 O O . ASN A 1 520 ? -31.723 -19.717 15.880 1.00 47.75 520 ASN A O 1
ATOM 3757 N N . ALA A 1 521 ? -33.932 -19.483 15.774 1.00 48.09 521 ALA A N 1
ATOM 3758 C CA . ALA A 1 521 ? -33.984 -19.578 14.314 1.00 48.09 521 ALA A CA 1
ATOM 3759 C C . ALA A 1 521 ? -33.925 -18.176 13.681 1.00 48.09 521 ALA A C 1
ATOM 3761 O O . ALA A 1 521 ? -34.839 -17.381 13.877 1.00 48.09 521 ALA A O 1
ATOM 3762 N N . GLY A 1 522 ? -32.870 -17.879 12.911 1.00 69.25 522 GLY A N 1
ATOM 3763 C CA . GLY A 1 522 ? -32.747 -16.622 12.150 1.00 69.25 522 GLY A CA 1
ATOM 3764 C C . GLY A 1 522 ? -31.758 -15.592 12.703 1.00 69.25 522 GLY A C 1
ATOM 3765 O O . GLY A 1 522 ? -31.796 -14.438 12.284 1.00 69.25 522 GLY A O 1
ATOM 3766 N N . ASN A 1 523 ? -30.879 -15.995 13.622 1.00 85.75 523 ASN A N 1
ATOM 3767 C CA . ASN A 1 523 ? -29.787 -15.152 14.087 1.00 85.75 523 ASN A CA 1
ATOM 3768 C C . ASN A 1 523 ? -28.729 -14.951 12.983 1.00 85.75 523 ASN A C 1
ATOM 3770 O O . ASN A 1 523 ? -28.145 -15.921 12.505 1.00 85.75 523 ASN A O 1
ATOM 3774 N N . LEU A 1 524 ? -28.496 -13.699 12.596 1.00 82.94 524 LEU A N 1
ATOM 3775 C CA . LEU A 1 524 ? -27.554 -13.277 11.563 1.00 82.94 524 LEU A CA 1
ATOM 3776 C C . LEU A 1 524 ? -26.192 -12.854 12.119 1.00 82.94 524 LEU A C 1
ATOM 3778 O O . LEU A 1 524 ? -25.291 -12.595 11.322 1.00 82.94 524 LEU A O 1
ATOM 3782 N N . GLN A 1 525 ? -26.010 -12.771 13.445 1.00 74.94 525 GLN A N 1
ATOM 3783 C CA . GLN A 1 525 ? -24.667 -12.559 13.981 1.00 74.94 525 GLN A CA 1
ATOM 3784 C C . GLN A 1 525 ? -23.806 -13.810 13.848 1.00 74.94 525 GLN A C 1
ATOM 3786 O O . GLN A 1 525 ? -24.216 -14.921 14.184 1.00 74.94 525 GLN A O 1
ATOM 3791 N N . THR A 1 526 ? -22.584 -13.609 13.371 1.00 61.84 526 THR A N 1
ATOM 3792 C CA . THR A 1 526 ? -21.590 -14.671 13.191 1.00 61.84 526 THR A CA 1
ATOM 3793 C C . THR A 1 526 ? -20.561 -14.708 14.321 1.00 61.84 526 THR A C 1
ATOM 3795 O O . THR A 1 526 ? -19.901 -15.728 14.494 1.00 61.84 526 THR A O 1
ATOM 3798 N N . PHE A 1 527 ? -20.458 -13.654 15.141 1.00 67.06 527 PHE A N 1
ATOM 3799 C CA . PHE A 1 527 ? -19.665 -13.677 16.370 1.00 67.06 527 PHE A CA 1
ATOM 3800 C C . PHE A 1 527 ? -20.490 -14.310 17.500 1.00 67.06 527 PHE A C 1
ATOM 3802 O O . PHE A 1 527 ? -21.493 -13.770 17.964 1.00 67.06 527 PHE A O 1
ATOM 3809 N N . THR A 1 528 ? -20.098 -15.515 17.910 1.00 56.00 528 THR A N 1
ATOM 3810 C CA . THR A 1 528 ? -20.858 -16.346 18.862 1.00 56.00 528 THR A CA 1
ATOM 3811 C C . THR A 1 528 ? -20.236 -16.404 20.259 1.00 56.00 528 THR A C 1
ATOM 3813 O O . THR A 1 528 ? -20.777 -17.069 21.144 1.00 56.00 528 THR A O 1
ATOM 3816 N N . GLY A 1 529 ? -19.096 -15.736 20.466 1.00 62.53 529 GLY A N 1
ATOM 3817 C CA . GLY A 1 529 ? -18.388 -15.690 21.746 1.00 62.53 529 GLY A CA 1
ATOM 3818 C C . GLY A 1 529 ? -19.096 -14.806 22.774 1.00 62.53 529 GLY A C 1
ATOM 3819 O O . GLY A 1 529 ? -19.679 -13.780 22.428 1.00 62.53 529 GLY A O 1
ATOM 3820 N N . ALA A 1 530 ? -19.049 -15.200 24.048 1.00 64.88 530 ALA A N 1
ATOM 3821 C CA . ALA A 1 530 ? -19.441 -14.330 25.152 1.00 64.88 530 ALA A CA 1
ATOM 3822 C C . ALA A 1 530 ? -18.225 -13.514 25.622 1.00 64.88 530 ALA A C 1
ATOM 3824 O O . ALA A 1 530 ? -17.198 -14.102 25.956 1.00 64.88 530 ALA A O 1
ATOM 3825 N N . LEU A 1 531 ? -18.350 -12.189 25.692 1.00 61.09 531 LEU A N 1
ATOM 3826 C CA . LEU A 1 531 ? -17.330 -11.291 26.234 1.00 61.09 531 LEU A CA 1
ATOM 3827 C C . LEU A 1 531 ? -17.579 -11.093 27.729 1.00 61.09 531 LEU A C 1
ATOM 3829 O O . LEU A 1 531 ? -18.665 -10.667 28.115 1.00 61.09 531 LEU A O 1
ATOM 3833 N N . GLY A 1 532 ? -16.641 -11.503 28.586 1.00 60.41 532 GLY A N 1
ATOM 3834 C CA . GLY A 1 532 ? -16.841 -11.445 30.042 1.00 60.41 532 GLY A CA 1
ATOM 3835 C C . GLY A 1 532 ? -18.049 -12.261 30.542 1.00 60.41 532 GLY A C 1
ATOM 3836 O O . GLY A 1 532 ? -18.558 -12.025 31.633 1.00 60.41 532 GLY A O 1
ATOM 3837 N N . GLY A 1 533 ? -18.546 -13.222 29.747 1.00 64.38 533 GLY A N 1
ATOM 3838 C CA . GLY A 1 533 ? -19.791 -13.956 30.022 1.00 64.38 533 GLY A CA 1
ATOM 3839 C C . GLY A 1 533 ? -21.074 -13.291 29.497 1.00 64.38 533 GLY A C 1
ATOM 3840 O O . GLY A 1 533 ? -22.147 -13.883 29.607 1.00 64.38 533 GLY A O 1
ATOM 3841 N N . VAL A 1 534 ? -20.982 -12.115 28.870 1.00 68.69 534 VAL A N 1
ATOM 3842 C CA . VAL A 1 534 ? -22.098 -11.418 28.216 1.00 68.69 534 VAL A CA 1
ATOM 3843 C C . VAL A 1 534 ? -22.229 -11.890 26.771 1.00 68.69 534 VAL A C 1
ATOM 3845 O O . VAL A 1 534 ? -21.257 -11.864 26.020 1.00 68.69 534 VAL A O 1
ATOM 3848 N N . LYS A 1 535 ? -23.423 -12.323 26.351 1.00 79.00 535 LYS A N 1
ATOM 3849 C CA . LYS A 1 535 ? -23.697 -12.698 24.953 1.00 79.00 535 LYS A CA 1
ATOM 3850 C C . LYS A 1 535 ? -24.046 -11.476 24.106 1.00 79.00 535 LYS A C 1
ATOM 3852 O O . LYS A 1 535 ? -24.736 -10.576 24.576 1.00 79.00 535 LYS A O 1
ATOM 3857 N N . ALA A 1 536 ? -23.625 -11.504 22.847 1.00 81.50 536 ALA A N 1
ATOM 3858 C CA . ALA A 1 536 ? -24.063 -10.559 21.832 1.00 81.50 536 ALA A CA 1
ATOM 3859 C C . ALA A 1 536 ? -25.597 -10.595 21.668 1.00 81.50 536 ALA A C 1
ATOM 3861 O O . ALA A 1 536 ? -26.144 -11.694 21.496 1.00 81.50 536 ALA A O 1
ATOM 3862 N N . PRO A 1 537 ? -26.294 -9.442 21.692 1.00 87.00 537 PRO A N 1
ATOM 3863 C CA . PRO A 1 537 ? -27.719 -9.367 21.373 1.00 87.00 537 PRO A CA 1
ATOM 3864 C C . PRO A 1 537 ? -28.015 -9.957 19.996 1.00 87.00 537 PRO A C 1
ATOM 3866 O O . PRO A 1 537 ? -27.278 -9.692 19.047 1.00 87.00 537 PRO A O 1
ATOM 3869 N N . ILE A 1 538 ? -29.099 -10.723 19.870 1.00 88.12 538 ILE A N 1
ATOM 3870 C CA . ILE A 1 538 ? -29.460 -11.388 18.611 1.00 88.12 538 ILE A CA 1
ATOM 3871 C C . ILE A 1 538 ? -29.746 -10.371 17.487 1.00 88.12 538 ILE A C 1
ATOM 3873 O O . ILE A 1 538 ? -30.482 -9.409 17.697 1.00 88.12 538 ILE A O 1
ATOM 3877 N N . VAL A 1 539 ? -29.233 -10.599 16.275 1.00 88.56 539 VAL A N 1
ATOM 3878 C CA . VAL A 1 539 ? -29.570 -9.841 15.063 1.00 88.56 539 VAL A CA 1
ATOM 3879 C C . VAL A 1 539 ? -30.475 -10.687 14.181 1.00 88.56 539 VAL A C 1
ATOM 3881 O O . VAL A 1 539 ? -30.079 -11.757 13.740 1.00 88.56 539 VAL A O 1
ATOM 3884 N N . THR A 1 540 ? -31.687 -10.221 13.893 1.00 92.12 540 THR A N 1
ATOM 3885 C CA . THR A 1 540 ? -32.652 -10.938 13.038 1.00 92.12 540 THR A CA 1
ATOM 3886 C C . THR A 1 540 ? -33.059 -10.094 11.835 1.00 92.12 540 THR A C 1
ATOM 3888 O O . THR A 1 540 ? -33.193 -8.876 11.946 1.00 92.12 540 THR A O 1
ATOM 3891 N N . ALA A 1 541 ? -33.267 -10.719 10.672 1.00 87.75 541 ALA A N 1
ATOM 3892 C CA . ALA A 1 541 ? -33.905 -10.044 9.540 1.00 87.75 541 ALA A CA 1
ATOM 3893 C C . ALA A 1 541 ? -35.407 -9.874 9.808 1.00 87.75 541 ALA A C 1
ATOM 3895 O O . ALA A 1 541 ? -36.096 -10.837 10.145 1.00 87.75 541 ALA A O 1
ATOM 3896 N N . VAL A 1 542 ? -35.917 -8.657 9.621 1.00 81.06 542 VAL A N 1
ATOM 3897 C CA . VAL A 1 542 ? -37.334 -8.312 9.780 1.00 81.06 542 VAL A CA 1
ATOM 3898 C C . VAL A 1 542 ? -37.768 -7.463 8.582 1.00 81.06 542 VAL A C 1
ATOM 3900 O O . VAL A 1 542 ? -37.501 -6.263 8.517 1.00 81.06 542 VAL A O 1
ATOM 3903 N N . GLY A 1 543 ? -38.431 -8.089 7.604 1.00 84.06 543 GLY A N 1
ATOM 3904 C CA . GLY A 1 543 ? -38.799 -7.428 6.345 1.00 84.06 543 GLY A CA 1
ATOM 3905 C C . GLY A 1 543 ? -37.563 -6.959 5.565 1.00 84.06 543 GLY A C 1
ATOM 3906 O O . GLY A 1 543 ? -36.684 -7.765 5.279 1.00 84.06 543 GLY A O 1
ATOM 3907 N N . ASN A 1 544 ? -37.488 -5.656 5.262 1.00 81.12 544 ASN A N 1
ATOM 3908 C CA . ASN A 1 544 ? -36.338 -5.015 4.599 1.00 81.12 544 ASN A CA 1
ATOM 3909 C C . ASN A 1 544 ? -35.316 -4.417 5.595 1.00 81.12 544 ASN A C 1
ATOM 3911 O O . ASN A 1 544 ? -34.491 -3.591 5.207 1.00 81.12 544 ASN A O 1
ATOM 3915 N N . ALA A 1 545 ? -35.398 -4.771 6.880 1.00 84.38 545 ALA A N 1
ATOM 3916 C CA . ALA A 1 545 ? -34.546 -4.246 7.944 1.00 84.38 545 ALA A CA 1
ATOM 3917 C C . ALA A 1 545 ? -33.959 -5.373 8.812 1.00 84.38 545 ALA A C 1
ATOM 3919 O O . ALA A 1 545 ? -34.286 -6.550 8.665 1.00 84.38 545 ALA A O 1
ATOM 3920 N N . PHE A 1 546 ? -33.086 -4.993 9.740 1.00 87.69 546 PHE A N 1
ATOM 3921 C CA . PHE A 1 546 ? -32.367 -5.867 10.657 1.00 87.69 546 PHE A CA 1
ATOM 3922 C C . PHE A 1 546 ? -32.601 -5.390 12.088 1.00 87.69 546 PHE A C 1
ATOM 3924 O O . PHE A 1 546 ? -32.260 -4.261 12.435 1.00 87.69 546 PHE A O 1
ATOM 3931 N N . GLN A 1 547 ? -33.203 -6.231 12.918 1.00 90.31 547 GLN A N 1
ATOM 3932 C CA . GLN A 1 547 ? -33.531 -5.922 14.303 1.00 90.31 547 GLN A CA 1
ATOM 3933 C C . GLN A 1 547 ? -32.437 -6.458 15.224 1.00 90.31 547 GLN A C 1
ATOM 3935 O O . GLN A 1 547 ? -32.142 -7.652 15.193 1.00 90.31 547 GLN A O 1
ATOM 3940 N N . VAL A 1 548 ? -31.882 -5.590 16.070 1.00 87.94 548 VAL A N 1
ATOM 3941 C CA . VAL A 1 548 ? -31.001 -5.997 17.172 1.00 87.94 548 VAL A CA 1
ATOM 3942 C C . VAL A 1 548 ? -31.854 -6.197 18.423 1.00 87.94 548 VAL A C 1
ATOM 3944 O O . VAL A 1 548 ? -32.701 -5.363 18.754 1.00 87.94 548 VAL A O 1
ATOM 3947 N N . GLU A 1 549 ? -31.664 -7.321 19.105 1.00 86.62 549 GLU A N 1
ATOM 3948 C CA . GLU A 1 549 ? -32.409 -7.693 20.303 1.00 86.62 549 GLU A CA 1
ATOM 3949 C C . GLU A 1 549 ? -32.331 -6.585 21.364 1.00 86.62 549 GLU A C 1
ATOM 3951 O O . GLU A 1 549 ? -31.254 -6.084 21.693 1.00 86.62 549 GLU A O 1
ATOM 3956 N N . ASN A 1 550 ? -33.497 -6.175 21.876 1.00 82.19 550 ASN A N 1
ATOM 3957 C CA . ASN A 1 550 ? -33.647 -5.073 22.834 1.00 82.19 550 ASN A CA 1
ATOM 3958 C C . ASN A 1 550 ? -33.030 -3.734 22.370 1.00 82.19 550 ASN A C 1
ATOM 3960 O O . ASN A 1 550 ? -32.651 -2.899 23.193 1.00 82.19 550 ASN A O 1
ATOM 3964 N N . ASN A 1 551 ? -32.918 -3.510 21.057 1.00 83.06 551 ASN A N 1
ATOM 3965 C CA . ASN A 1 551 ? -32.366 -2.285 20.481 1.00 83.06 551 ASN A CA 1
ATOM 3966 C C . ASN A 1 551 ? -33.150 -1.803 19.244 1.00 83.06 551 ASN A C 1
ATOM 3968 O O . ASN A 1 551 ? -34.252 -2.272 18.968 1.00 83.06 551 ASN A O 1
ATOM 3972 N N . ALA A 1 552 ? -32.608 -0.818 18.523 1.00 79.75 552 ALA A N 1
ATOM 3973 C CA . ALA A 1 552 ? -33.217 -0.285 17.305 1.00 79.75 552 ALA A CA 1
ATOM 3974 C C . ALA A 1 552 ? -33.146 -1.269 16.116 1.00 79.75 552 ALA A C 1
ATOM 3976 O O . ALA A 1 552 ? -32.316 -2.182 16.087 1.00 79.75 552 ALA A O 1
ATOM 3977 N N . SER A 1 553 ? -34.004 -1.041 15.119 1.00 80.31 553 SER A N 1
ATOM 3978 C CA . SER A 1 553 ? -33.911 -1.645 13.789 1.00 80.31 553 SER A CA 1
ATOM 3979 C C . SER A 1 553 ? -32.995 -0.825 12.876 1.00 80.31 553 SER A C 1
ATOM 3981 O O . SER A 1 553 ? -32.942 0.404 12.946 1.00 80.31 553 SER A O 1
ATOM 3983 N N . PHE A 1 554 ? -32.276 -1.516 11.998 1.00 82.25 554 PHE A N 1
ATOM 3984 C CA . PHE A 1 554 ? -31.310 -0.945 11.068 1.00 82.25 554 PHE A CA 1
ATOM 3985 C C . PHE A 1 554 ? -31.654 -1.345 9.638 1.00 82.25 554 PHE A C 1
ATOM 3987 O O . PHE A 1 554 ? -32.021 -2.483 9.372 1.00 82.25 554 PHE A O 1
ATOM 3994 N N . ASN A 1 555 ? -31.470 -0.432 8.689 1.00 78.56 555 ASN A N 1
ATOM 3995 C CA . ASN A 1 555 ? -31.768 -0.697 7.276 1.00 78.56 555 ASN A CA 1
ATOM 3996 C C . ASN A 1 555 ? -30.675 -1.527 6.580 1.00 78.56 555 ASN A C 1
ATOM 3998 O O . ASN A 1 555 ? -30.827 -1.905 5.425 1.00 78.56 555 ASN A O 1
ATOM 4002 N N . ASN A 1 556 ? -29.554 -1.787 7.259 1.00 81.94 556 ASN A N 1
ATOM 4003 C CA . ASN A 1 556 ? -28.463 -2.602 6.742 1.00 81.94 556 ASN A CA 1
ATOM 4004 C C . ASN A 1 556 ? -27.918 -3.537 7.832 1.00 81.94 556 ASN A C 1
ATOM 4006 O O . ASN A 1 556 ? -27.885 -3.184 9.015 1.00 81.94 556 ASN A O 1
ATOM 4010 N N . LEU A 1 557 ? -27.482 -4.725 7.408 1.00 78.38 557 LEU A N 1
ATOM 4011 C CA . LEU A 1 557 ? -27.012 -5.781 8.301 1.00 78.38 557 LEU A CA 1
ATOM 4012 C C . LEU A 1 557 ? -25.762 -5.353 9.078 1.00 78.38 557 LEU A C 1
ATOM 4014 O O . LEU A 1 557 ? -25.656 -5.633 10.265 1.00 78.38 557 LEU A O 1
ATOM 4018 N N . ASN A 1 558 ? -24.839 -4.634 8.437 1.00 70.69 558 ASN A N 1
ATOM 4019 C CA . ASN A 1 558 ? -23.557 -4.259 9.033 1.00 70.69 558 ASN A CA 1
ATOM 4020 C C . ASN A 1 558 ? -23.742 -3.335 10.254 1.00 70.69 558 ASN A C 1
ATOM 4022 O O . ASN A 1 558 ? -23.161 -3.569 11.308 1.00 70.69 558 ASN A O 1
ATOM 4026 N N . SER A 1 559 ? -24.630 -2.343 10.173 1.00 72.75 559 SER A N 1
ATOM 4027 C CA . SER A 1 559 ? -24.980 -1.481 11.307 1.00 72.75 559 SER A CA 1
ATOM 4028 C C . SER A 1 559 ? -25.666 -2.248 12.439 1.00 72.75 559 SER A C 1
ATOM 4030 O O . SER A 1 559 ? -25.395 -1.960 13.603 1.00 72.75 559 SER A O 1
ATOM 4032 N N . ALA A 1 560 ? -26.507 -3.239 12.123 1.00 78.75 560 ALA A N 1
ATOM 4033 C CA . ALA A 1 560 ? -27.129 -4.087 13.139 1.00 78.75 560 ALA A CA 1
ATOM 4034 C C . ALA A 1 560 ? -26.099 -4.972 13.860 1.00 78.75 560 ALA A C 1
ATOM 4036 O O . ALA A 1 560 ? -26.094 -5.041 15.088 1.00 78.75 560 ALA A O 1
ATOM 4037 N N . LEU A 1 561 ? -25.190 -5.601 13.110 1.00 80.19 561 LEU A N 1
ATOM 4038 C CA . LEU A 1 561 ? -24.104 -6.415 13.661 1.00 80.19 561 LEU A CA 1
ATOM 4039 C C . LEU A 1 561 ? -23.163 -5.583 14.540 1.00 80.19 561 LEU A C 1
ATOM 4041 O O . LEU A 1 561 ? -22.874 -5.980 15.667 1.00 80.19 561 LEU A O 1
ATOM 4045 N N . ARG A 1 562 ? -22.769 -4.390 14.080 1.00 75.75 562 ARG A N 1
ATOM 4046 C CA . ARG A 1 562 ? -21.959 -3.445 14.868 1.00 75.75 562 ARG A CA 1
ATOM 4047 C C . ARG A 1 562 ? -22.652 -3.042 16.156 1.00 75.75 562 ARG A C 1
ATOM 4049 O O . ARG A 1 562 ? -22.050 -3.097 17.221 1.00 75.75 562 ARG A O 1
ATOM 4056 N N . ARG A 1 563 ? -23.944 -2.713 16.086 1.00 82.56 563 ARG A N 1
ATOM 4057 C CA . ARG A 1 563 ? -24.707 -2.361 17.282 1.00 82.56 563 ARG A CA 1
ATOM 4058 C C . ARG A 1 563 ? -24.777 -3.516 18.279 1.00 82.56 563 ARG A C 1
ATOM 4060 O O . ARG A 1 563 ? -24.695 -3.268 19.478 1.00 82.56 563 ARG A O 1
ATOM 4067 N N . SER A 1 564 ? -24.944 -4.748 17.804 1.00 82.00 564 SER A N 1
ATOM 4068 C CA . SER A 1 564 ? -24.907 -5.937 18.659 1.00 82.00 564 SER A CA 1
ATOM 4069 C C . SER A 1 564 ? -23.551 -6.062 19.376 1.00 82.00 564 SER A C 1
ATOM 4071 O O . SER A 1 564 ? -23.521 -6.196 20.601 1.00 82.00 564 SER A O 1
ATOM 4073 N N . CYS A 1 565 ? -22.437 -5.876 18.659 1.00 76.00 565 CYS A N 1
ATOM 4074 C CA . CYS A 1 565 ? -21.090 -5.882 19.240 1.00 76.00 565 CYS A CA 1
ATOM 4075 C C . CYS A 1 565 ? -20.889 -4.760 20.277 1.00 76.00 565 CYS A C 1
ATOM 4077 O O . CYS A 1 565 ? -20.463 -5.022 21.399 1.00 76.00 565 CYS A O 1
ATOM 4079 N N . ASP A 1 566 ? -21.282 -3.521 19.964 1.00 73.69 566 ASP A N 1
ATOM 4080 C CA . ASP A 1 566 ? -21.159 -2.378 20.883 1.00 73.69 566 ASP A CA 1
ATOM 4081 C C . ASP A 1 566 ? -21.923 -2.592 22.193 1.00 73.69 566 ASP A C 1
ATOM 4083 O O . ASP A 1 566 ? -21.473 -2.198 23.271 1.00 73.69 566 ASP A O 1
ATOM 4087 N N . VAL A 1 567 ? -23.120 -3.179 22.102 1.00 77.56 567 VAL A N 1
ATOM 4088 C CA . VAL A 1 567 ? -23.950 -3.472 23.273 1.00 77.56 567 VAL A CA 1
ATOM 4089 C C . VAL A 1 567 ? -23.297 -4.554 24.130 1.00 77.56 567 VAL A C 1
ATOM 4091 O O . VAL A 1 567 ? -23.318 -4.432 25.353 1.00 77.56 567 VAL A O 1
ATOM 4094 N N . GLN A 1 568 ? -22.679 -5.564 23.513 1.00 78.19 568 GLN A N 1
ATOM 4095 C CA . GLN A 1 568 ? -21.919 -6.590 24.225 1.00 78.19 568 GLN A CA 1
ATOM 4096 C C . GLN A 1 568 ? -20.692 -5.993 24.939 1.00 78.19 568 GLN A C 1
ATOM 4098 O O . GLN A 1 568 ? -20.540 -6.197 26.142 1.00 78.19 568 GLN A O 1
ATOM 4103 N N . ASN A 1 569 ? -19.881 -5.190 24.239 1.00 72.12 569 ASN A N 1
ATOM 4104 C CA . ASN A 1 569 ? -18.679 -4.539 24.784 1.00 72.12 569 ASN A CA 1
ATOM 4105 C C . ASN A 1 569 ? -18.984 -3.587 25.950 1.00 72.12 569 ASN A C 1
ATOM 4107 O O . ASN A 1 569 ? -18.255 -3.547 26.941 1.00 72.12 569 ASN A O 1
ATOM 4111 N N . ARG A 1 570 ? -20.074 -2.815 25.864 1.00 73.62 570 ARG A N 1
ATOM 4112 C CA . ARG A 1 570 ? -20.487 -1.883 26.932 1.00 73.62 570 ARG A CA 1
ATOM 4113 C C . ARG A 1 570 ? -21.051 -2.573 28.167 1.00 73.62 570 ARG A C 1
ATOM 4115 O O . ARG A 1 570 ? -21.162 -1.943 29.213 1.00 73.62 570 ARG A O 1
ATOM 4122 N N . ALA A 1 571 ? -21.465 -3.826 28.033 1.00 74.44 571 ALA A N 1
ATOM 4123 C CA . ALA A 1 571 ? -22.076 -4.581 29.112 1.00 74.44 571 ALA A CA 1
ATOM 4124 C C . ALA A 1 571 ? -21.075 -5.471 29.863 1.00 74.44 571 ALA A C 1
ATOM 4126 O O . ALA A 1 571 ? -21.479 -6.077 30.854 1.00 74.44 571 ALA A O 1
ATOM 4127 N N . ASP A 1 572 ? -19.807 -5.551 29.432 1.00 75.12 572 ASP A N 1
ATOM 4128 C CA . ASP A 1 572 ? -18.777 -6.330 30.126 1.00 75.12 572 ASP A CA 1
ATOM 4129 C C . ASP A 1 572 ? -18.507 -5.741 31.528 1.00 75.12 572 ASP A C 1
ATOM 4131 O O . ASP A 1 572 ? -17.969 -4.635 31.640 1.00 75.12 572 ASP A O 1
ATOM 4135 N N . PRO A 1 573 ? -18.859 -6.458 32.614 1.00 75.88 573 PRO A N 1
ATOM 4136 C CA . PRO A 1 573 ? -18.700 -5.959 33.976 1.00 75.88 573 PRO A CA 1
ATOM 4137 C C . PRO A 1 573 ? -17.241 -5.944 34.462 1.00 75.88 573 PRO A C 1
ATOM 4139 O O . PRO A 1 573 ? -16.974 -5.395 35.531 1.00 75.88 573 PRO A O 1
ATOM 4142 N N . PHE A 1 574 ? -16.304 -6.555 33.727 1.00 75.44 574 PHE A N 1
ATOM 4143 C CA . PHE A 1 574 ? -14.872 -6.551 34.054 1.00 75.44 574 PHE A CA 1
ATOM 4144 C C . PHE A 1 574 ? -14.113 -5.404 33.385 1.00 75.44 574 PHE A C 1
ATOM 4146 O O . PHE A 1 574 ? -12.982 -5.110 33.779 1.00 75.44 574 PHE A O 1
ATOM 4153 N N . ALA A 1 575 ? -14.717 -4.746 32.395 1.00 81.94 575 ALA A N 1
ATOM 4154 C CA . ALA A 1 575 ? -14.096 -3.651 31.673 1.00 81.94 575 ALA A CA 1
ATOM 4155 C C . ALA A 1 575 ? -14.050 -2.373 32.531 1.00 81.94 575 ALA A C 1
ATOM 4157 O O . ALA A 1 575 ? -15.067 -1.891 33.024 1.00 81.94 575 ALA A O 1
ATOM 4158 N N . GLN A 1 576 ? -12.854 -1.799 32.690 1.00 88.06 576 GLN A N 1
ATOM 4159 C CA . GLN A 1 576 ? -12.675 -0.481 33.323 1.00 88.06 576 GLN A CA 1
ATOM 4160 C C . GLN A 1 576 ? -12.972 0.670 32.353 1.00 88.06 576 GLN A C 1
ATOM 4162 O O . GLN A 1 576 ? -13.352 1.761 32.771 1.00 88.06 576 GLN A O 1
ATOM 4167 N N . PHE A 1 577 ? -12.792 0.408 31.060 1.00 89.38 577 PHE A N 1
ATOM 4168 C CA . PHE A 1 577 ? -13.024 1.327 29.956 1.00 89.38 577 PHE A CA 1
ATOM 4169 C C . PHE A 1 577 ? -13.694 0.558 28.818 1.00 89.38 577 PHE A C 1
ATOM 4171 O O . PHE A 1 577 ? -13.436 -0.630 28.635 1.00 89.38 577 PHE A O 1
ATOM 4178 N N . HIS A 1 578 ? -14.521 1.245 28.032 1.00 84.56 578 HIS A N 1
ATOM 4179 C CA . HIS A 1 578 ? -15.196 0.665 26.862 1.00 84.56 578 HIS A CA 1
ATOM 4180 C C . HIS A 1 578 ? -14.639 1.195 25.528 1.00 84.56 578 HIS A C 1
ATOM 4182 O O . HIS A 1 578 ? -15.204 0.915 24.475 1.00 84.56 578 HIS A O 1
ATOM 4188 N N . SER A 1 579 ? -13.545 1.957 25.593 1.00 87.38 579 SER A N 1
ATOM 4189 C CA . SER A 1 579 ? -12.718 2.415 24.476 1.00 87.38 579 SER A CA 1
ATOM 4190 C C . SER A 1 579 ? -11.258 2.239 24.882 1.00 87.38 579 SER A C 1
ATOM 4192 O O . SER A 1 579 ? -10.888 2.533 26.026 1.00 87.38 579 SER A O 1
ATOM 4194 N N . ILE A 1 580 ? -10.424 1.758 23.962 1.00 94.50 580 ILE A N 1
ATOM 4195 C CA . ILE A 1 580 ? -8.988 1.606 24.200 1.00 94.50 580 ILE A CA 1
ATOM 4196 C C . ILE A 1 580 ? -8.348 2.996 24.242 1.00 94.50 580 ILE A C 1
ATOM 4198 O O . ILE A 1 580 ? -7.487 3.250 25.086 1.00 94.50 580 ILE A O 1
ATOM 4202 N N . GLN A 1 581 ? -8.814 3.929 23.405 1.00 95.81 581 GLN A N 1
ATOM 4203 C CA . GLN A 1 581 ? -8.335 5.310 23.409 1.00 95.81 581 GLN A CA 1
ATOM 4204 C C . GLN A 1 581 ? -8.592 6.014 24.749 1.00 95.81 581 GLN A C 1
ATOM 4206 O O . GLN A 1 581 ? -7.690 6.694 25.248 1.00 95.81 581 GLN A O 1
ATOM 4211 N N . ASP A 1 582 ? -9.768 5.826 25.355 1.00 92.94 582 ASP A N 1
ATOM 4212 C CA . ASP A 1 582 ? -10.076 6.380 26.683 1.00 92.94 582 ASP A CA 1
ATOM 4213 C C . ASP A 1 582 ? -9.162 5.781 27.765 1.00 92.94 582 ASP A C 1
ATOM 4215 O O . ASP A 1 582 ? -8.647 6.506 28.620 1.00 92.94 582 ASP A O 1
ATOM 4219 N N . ALA A 1 583 ? -8.897 4.469 27.701 1.00 95.44 583 ALA A N 1
ATOM 4220 C CA . ALA A 1 583 ? -7.972 3.802 28.619 1.00 95.44 583 ALA A CA 1
ATOM 4221 C C . ALA A 1 583 ? -6.546 4.366 28.505 1.00 95.44 583 ALA A C 1
ATOM 4223 O O . ALA A 1 583 ? -5.878 4.569 29.517 1.00 95.44 583 ALA A O 1
ATOM 4224 N N . ILE A 1 584 ? -6.091 4.669 27.286 1.00 96.38 584 ILE A N 1
ATOM 4225 C CA . ILE A 1 584 ? -4.788 5.297 27.030 1.00 96.38 584 ILE A CA 1
ATOM 4226 C C . ILE A 1 584 ? -4.753 6.732 27.568 1.00 96.38 584 ILE A C 1
ATOM 4228 O O . ILE A 1 584 ? -3.769 7.115 28.200 1.00 96.38 584 ILE A O 1
ATOM 4232 N N . GLN A 1 585 ? -5.810 7.521 27.349 1.00 95.00 585 GLN A N 1
ATOM 4233 C CA . GLN A 1 585 ? -5.897 8.913 27.816 1.00 95.00 585 GLN A CA 1
ATOM 4234 C C . GLN A 1 585 ? -5.947 9.032 29.343 1.00 95.00 585 GLN A C 1
ATOM 4236 O O . GLN A 1 585 ? -5.549 10.059 29.891 1.00 95.00 585 GLN A O 1
ATOM 4241 N N . ALA A 1 586 ? -6.397 7.986 30.038 1.00 94.88 586 ALA A N 1
ATOM 4242 C CA . ALA A 1 586 ? -6.379 7.928 31.494 1.00 94.88 586 ALA A CA 1
ATOM 4243 C C . ALA A 1 586 ? -4.967 7.729 32.085 1.00 94.88 586 ALA A C 1
ATOM 4245 O O . ALA A 1 586 ? -4.778 7.914 33.291 1.00 94.88 586 ALA A O 1
ATOM 4246 N N . LEU A 1 587 ? -3.974 7.351 31.271 1.00 93.94 587 LEU A N 1
ATOM 4247 C CA . LEU A 1 587 ? -2.601 7.132 31.723 1.00 93.94 587 LEU A CA 1
ATOM 4248 C C . LEU A 1 587 ? -1.791 8.439 31.756 1.00 93.94 587 LEU A C 1
ATOM 4250 O O . LEU A 1 587 ? -1.928 9.285 30.872 1.00 93.94 587 LEU A O 1
ATOM 4254 N N . PRO A 1 588 ? -0.865 8.598 32.717 1.00 93.25 588 PRO A N 1
ATOM 4255 C CA . PRO A 1 588 ? 0.092 9.698 32.689 1.00 93.25 588 PRO A CA 1
ATOM 4256 C C . PRO A 1 588 ? 1.087 9.562 31.519 1.00 93.25 588 PRO A C 1
ATOM 4258 O O . PRO A 1 588 ? 1.363 8.467 31.019 1.00 93.25 588 PRO A O 1
ATOM 4261 N N . ASP A 1 589 ? 1.684 10.686 31.107 1.00 90.12 589 ASP A N 1
ATOM 4262 C CA . ASP A 1 589 ? 2.657 10.721 30.001 1.00 90.12 589 ASP A CA 1
ATOM 4263 C C . ASP A 1 589 ? 3.908 9.863 30.277 1.00 90.12 589 ASP A C 1
ATOM 4265 O O . ASP A 1 589 ? 4.438 9.219 29.375 1.00 90.12 589 ASP A O 1
ATOM 4269 N N . SER A 1 590 ? 4.363 9.802 31.532 1.00 84.25 590 SER A N 1
ATOM 4270 C CA . SER A 1 590 ? 5.523 9.012 31.965 1.00 84.25 590 SER A CA 1
ATOM 4271 C C . SER A 1 590 ? 5.115 7.735 32.707 1.00 84.25 590 SER A C 1
ATOM 4273 O O . SER A 1 590 ? 3.984 7.604 33.165 1.00 84.25 590 SER A O 1
ATOM 4275 N N . GLY A 1 591 ? 6.049 6.788 32.845 1.00 85.50 591 GLY A N 1
ATOM 4276 C CA . GLY A 1 591 ? 5.813 5.490 33.490 1.00 85.50 591 GLY A CA 1
ATOM 4277 C C . GLY A 1 591 ? 5.429 4.382 32.504 1.00 85.50 591 GLY A C 1
ATOM 4278 O O . GLY A 1 591 ? 4.959 4.657 31.400 1.00 85.50 591 GLY A O 1
ATOM 4279 N N . SER A 1 592 ? 5.670 3.133 32.910 1.00 92.00 592 SER A N 1
ATOM 4280 C CA . SER A 1 592 ? 5.362 1.934 32.122 1.00 92.00 592 SER A CA 1
ATOM 4281 C C . SER A 1 592 ? 4.007 1.365 32.531 1.00 92.00 592 SER A C 1
ATOM 4283 O O . SER A 1 592 ? 3.756 1.196 33.726 1.00 92.00 592 SER A O 1
ATOM 4285 N N . PHE A 1 593 ? 3.147 1.078 31.555 1.00 92.56 593 PHE A N 1
ATOM 4286 C CA . PHE A 1 593 ? 1.802 0.556 31.795 1.00 92.56 593 PHE A CA 1
ATOM 4287 C C . PHE A 1 593 ? 1.455 -0.562 30.823 1.00 92.56 593 PHE A C 1
ATOM 4289 O O . PHE A 1 593 ? 1.949 -0.600 29.697 1.00 92.56 593 PHE A O 1
ATOM 4296 N N . VAL A 1 594 ? 0.553 -1.434 31.265 1.00 91.69 594 VAL A N 1
ATOM 4297 C CA . VAL A 1 594 ? -0.013 -2.518 30.468 1.00 91.69 594 VAL A CA 1
ATOM 4298 C C . VAL A 1 594 ? -1.530 -2.356 30.458 1.00 91.69 594 VAL A C 1
ATOM 4300 O O . VAL A 1 594 ? -2.136 -2.209 31.520 1.00 91.69 594 VAL A O 1
ATOM 4303 N N . ILE A 1 595 ? -2.135 -2.384 29.273 1.00 92.75 595 ILE A N 1
ATOM 4304 C CA . ILE A 1 595 ? -3.585 -2.415 29.078 1.00 92.75 595 ILE A CA 1
ATOM 4305 C C . ILE A 1 595 ? -3.948 -3.788 28.522 1.00 92.75 595 ILE A C 1
ATOM 4307 O O . ILE A 1 595 ? -3.475 -4.190 27.459 1.00 92.75 595 ILE A O 1
ATOM 4311 N N . LEU A 1 596 ? -4.811 -4.496 29.244 1.00 87.25 596 LEU A N 1
ATOM 4312 C CA . LEU A 1 596 ? -5.458 -5.705 28.755 1.00 87.25 596 LEU A CA 1
ATOM 4313 C C . LEU A 1 596 ? -6.696 -5.311 27.948 1.00 87.25 596 LEU A C 1
ATOM 4315 O O . LEU A 1 596 ? -7.587 -4.646 28.475 1.00 87.25 596 LEU A O 1
ATOM 4319 N N . VAL A 1 597 ? -6.754 -5.737 26.691 1.00 88.12 597 VAL A N 1
ATOM 4320 C CA . VAL A 1 597 ? -7.884 -5.502 25.793 1.00 88.12 597 VAL A CA 1
ATOM 4321 C C . VAL A 1 597 ? -8.715 -6.779 25.715 1.00 88.12 597 VAL A C 1
ATOM 4323 O O . VAL A 1 597 ? -8.208 -7.839 25.346 1.00 88.12 597 VAL A O 1
ATOM 4326 N N . GLY A 1 598 ? -9.986 -6.687 26.107 1.00 82.75 598 GLY A N 1
ATOM 4327 C CA . GLY A 1 598 ? -10.932 -7.800 26.021 1.00 82.75 598 GLY A CA 1
ATOM 4328 C C . GLY A 1 598 ? -11.223 -8.198 24.572 1.00 82.75 598 GLY A C 1
ATOM 4329 O O . GLY A 1 598 ? -11.031 -7.409 23.652 1.00 82.75 598 GLY A O 1
ATOM 4330 N N . ALA A 1 599 ? -11.676 -9.434 24.366 1.00 79.88 599 ALA A N 1
ATOM 4331 C CA . ALA A 1 599 ? -12.114 -9.922 23.061 1.00 79.88 599 ALA A CA 1
ATOM 4332 C C . ALA A 1 599 ? -13.245 -9.043 22.505 1.00 79.88 599 ALA A C 1
ATOM 4334 O O . ALA A 1 599 ? -14.197 -8.739 23.210 1.00 79.88 599 ALA A O 1
ATOM 4335 N N . GLY A 1 600 ? -13.187 -8.669 21.234 1.00 75.81 600 GLY A N 1
ATOM 4336 C CA . GLY A 1 600 ? -14.217 -7.833 20.630 1.00 75.81 600 GLY A CA 1
ATOM 4337 C C . GLY A 1 600 ? -13.724 -7.067 19.415 1.00 75.81 600 GLY A C 1
ATOM 4338 O O . GLY A 1 600 ? -12.528 -7.033 19.118 1.00 75.81 600 GLY A O 1
ATOM 4339 N N . GLU A 1 601 ? -14.670 -6.438 18.720 1.00 79.88 601 GLU A N 1
ATOM 4340 C CA . GLU A 1 601 ? -14.365 -5.462 17.680 1.00 79.88 601 GLU A CA 1
ATOM 4341 C C . GLU A 1 601 ? -14.462 -4.036 18.234 1.00 79.88 601 GLU A C 1
ATOM 4343 O O . GLU A 1 601 ? -15.468 -3.661 18.840 1.00 79.88 601 GLU A O 1
ATOM 4348 N N . TYR A 1 602 ? -13.430 -3.237 17.986 1.00 85.75 602 TYR A N 1
ATOM 4349 C CA . TYR A 1 602 ? -13.295 -1.860 18.445 1.00 85.75 602 TYR A CA 1
ATOM 4350 C C . TYR A 1 602 ? -13.185 -0.943 17.226 1.00 85.75 602 TYR A C 1
ATOM 4352 O O . TYR A 1 602 ? -12.179 -0.964 16.520 1.00 85.75 602 TYR A O 1
ATOM 4360 N N . HIS A 1 603 ? -14.240 -0.168 16.956 1.00 88.94 603 HIS A N 1
ATOM 4361 C CA . HIS A 1 603 ? -14.247 0.820 15.877 1.00 88.94 603 HIS A CA 1
ATOM 4362 C C . HIS A 1 603 ? -13.703 2.161 16.371 1.00 88.94 603 HIS A C 1
ATOM 4364 O O . HIS A 1 603 ? -14.467 3.007 16.843 1.00 88.94 603 HIS A O 1
ATOM 4370 N N . GLU A 1 604 ? -12.392 2.343 16.299 1.00 89.69 604 GLU A N 1
ATOM 4371 C CA . GLU A 1 604 ? -11.729 3.543 16.795 1.00 89.69 604 GLU A CA 1
ATOM 4372 C C . GLU A 1 604 ? -10.333 3.722 16.193 1.00 89.69 604 GLU A C 1
ATOM 4374 O O . GLU A 1 604 ? -9.665 2.763 15.810 1.00 89.69 604 GLU A O 1
ATOM 4379 N N . THR A 1 605 ? -9.885 4.977 16.159 1.00 94.00 605 THR A N 1
ATOM 4380 C CA . THR A 1 605 ? -8.480 5.324 15.939 1.00 94.00 605 THR A CA 1
ATOM 4381 C C . THR A 1 605 ? -7.747 5.338 17.274 1.00 94.00 605 THR A C 1
ATOM 4383 O O . THR A 1 605 ? -8.205 5.986 18.218 1.00 94.00 605 THR A O 1
ATOM 4386 N N . ILE A 1 606 ? -6.586 4.691 17.336 1.00 97.94 606 ILE A N 1
ATOM 4387 C CA . ILE A 1 606 ? -5.721 4.653 18.514 1.00 97.94 606 ILE A CA 1
ATOM 4388 C C . ILE A 1 606 ? -4.513 5.566 18.310 1.00 97.94 606 ILE A C 1
ATOM 4390 O O . ILE A 1 606 ? -3.633 5.273 17.511 1.00 97.94 606 ILE A O 1
ATOM 4394 N N . ASN A 1 607 ? -4.435 6.637 19.089 1.00 97.44 607 ASN A N 1
ATOM 4395 C CA . ASN A 1 607 ? -3.350 7.609 19.109 1.00 97.44 607 ASN A CA 1
ATOM 4396 C C . ASN A 1 607 ? -2.549 7.502 20.414 1.00 97.44 607 ASN A C 1
ATOM 4398 O O . ASN A 1 607 ? -3.041 7.821 21.503 1.00 97.44 607 ASN A O 1
ATOM 4402 N N . ILE A 1 608 ? -1.283 7.104 20.290 1.00 97.69 608 ILE A N 1
ATOM 4403 C CA . ILE A 1 608 ? -0.305 7.011 21.376 1.00 97.69 608 ILE A CA 1
ATOM 4404 C C . ILE A 1 608 ? 0.639 8.214 21.310 1.00 97.69 608 ILE A C 1
ATOM 4406 O O . ILE A 1 608 ? 1.722 8.144 20.733 1.00 97.69 608 ILE A O 1
ATOM 4410 N N . THR A 1 609 ? 0.241 9.315 21.949 1.00 96.25 609 THR A N 1
ATOM 4411 C CA . THR A 1 609 ? 1.076 10.527 22.071 1.00 96.25 609 THR A CA 1
ATOM 4412 C C . THR A 1 609 ? 1.982 10.525 23.301 1.00 96.25 609 THR A C 1
ATOM 4414 O O . THR A 1 609 ? 2.907 11.332 23.394 1.00 96.25 609 THR A O 1
ATOM 4417 N N . ARG A 1 610 ? 1.747 9.600 24.242 1.00 93.56 610 ARG A N 1
ATOM 4418 C CA . ARG A 1 610 ? 2.531 9.475 25.476 1.00 93.56 610 ARG A CA 1
ATOM 4419 C C . ARG A 1 610 ? 3.940 8.937 25.224 1.00 93.56 610 ARG A C 1
ATOM 4421 O O . ARG A 1 610 ? 4.132 8.025 24.417 1.00 93.56 610 ARG A O 1
ATOM 4428 N N . ARG A 1 611 ? 4.915 9.448 25.979 1.00 91.12 611 ARG A N 1
ATOM 4429 C CA . ARG A 1 611 ? 6.342 9.082 25.850 1.00 91.12 611 ARG A CA 1
ATOM 4430 C C . ARG A 1 611 ? 6.731 7.821 26.621 1.00 91.12 611 ARG A C 1
ATOM 4432 O O . ARG A 1 611 ? 7.623 7.085 26.199 1.00 91.12 611 ARG A O 1
ATOM 4439 N N . GLY A 1 612 ? 6.100 7.588 27.771 1.00 86.62 612 GLY A N 1
ATOM 4440 C CA . GLY A 1 612 ? 6.375 6.438 28.630 1.00 86.62 612 GLY A CA 1
ATOM 4441 C C . GLY A 1 612 ? 5.953 5.110 27.985 1.00 86.62 612 GLY A C 1
ATOM 4442 O O . GLY A 1 612 ? 4.948 5.098 27.270 1.00 86.62 612 GLY A O 1
ATOM 4443 N N . PRO A 1 613 ? 6.663 3.996 28.249 1.00 94.44 613 PRO A N 1
ATOM 4444 C CA . PRO A 1 613 ? 6.330 2.686 27.691 1.00 94.44 613 PRO A CA 1
ATOM 4445 C C . PRO A 1 613 ? 4.859 2.297 27.881 1.00 94.44 613 PRO A C 1
ATOM 4447 O O . PRO A 1 613 ? 4.235 2.591 28.913 1.00 94.44 613 PRO A O 1
ATOM 4450 N N . LEU A 1 614 ? 4.303 1.629 26.876 1.00 96.12 614 LEU A N 1
ATOM 4451 C CA . LEU A 1 614 ? 2.929 1.140 26.891 1.00 96.12 614 LEU A CA 1
ATOM 4452 C C . LEU A 1 614 ? 2.853 -0.215 26.199 1.00 96.12 614 LEU A C 1
ATOM 4454 O O . LEU A 1 614 ? 3.210 -0.324 25.031 1.00 96.12 614 LEU A O 1
ATOM 4458 N N . THR A 1 615 ? 2.298 -1.203 26.891 1.00 95.31 615 THR A N 1
ATOM 4459 C CA . THR A 1 615 ? 1.959 -2.499 26.306 1.00 95.31 615 THR A CA 1
ATOM 4460 C C . THR A 1 615 ? 0.444 -2.645 26.177 1.00 95.31 615 THR A C 1
ATOM 4462 O O . THR A 1 615 ? -0.272 -2.521 27.168 1.00 95.31 615 THR A O 1
ATOM 4465 N N . LEU A 1 616 ? -0.048 -2.962 24.981 1.00 96.38 616 LEU A N 1
ATOM 4466 C CA . LEU A 1 616 ? -1.402 -3.463 24.748 1.00 96.38 616 LEU A CA 1
ATOM 4467 C C . LEU A 1 616 ? -1.359 -4.990 24.617 1.00 96.38 616 LEU A C 1
ATOM 4469 O O . LEU A 1 616 ? -0.585 -5.527 23.826 1.00 96.38 616 LEU A O 1
ATOM 4473 N N . VAL A 1 617 ? -2.191 -5.700 25.374 1.00 88.00 617 VAL A N 1
ATOM 4474 C CA . VAL A 1 617 ? -2.279 -7.166 25.316 1.00 88.00 617 VAL A CA 1
ATOM 4475 C C . VAL A 1 617 ? -3.704 -7.563 24.977 1.00 88.00 617 VAL A C 1
ATOM 4477 O O . VAL A 1 617 ? -4.612 -7.298 25.760 1.00 88.00 617 VAL A O 1
ATOM 4480 N N . GLY A 1 618 ? -3.908 -8.196 23.825 1.00 85.19 618 GLY A N 1
ATOM 4481 C CA . GLY A 1 618 ? -5.200 -8.742 23.432 1.00 85.19 618 GLY A CA 1
ATOM 4482 C C . GLY A 1 618 ? -5.543 -10.019 24.198 1.00 85.19 618 GLY A C 1
ATOM 4483 O O . GLY A 1 618 ? -4.678 -10.845 24.503 1.00 85.19 618 GLY A O 1
ATOM 4484 N N . GLN A 1 619 ? -6.822 -10.191 24.524 1.00 79.88 619 GLN A N 1
ATOM 4485 C CA . GLN A 1 619 ? -7.336 -11.436 25.080 1.00 79.88 619 GLN A CA 1
ATOM 4486 C C . GLN A 1 619 ? -7.129 -12.597 24.098 1.00 79.88 619 GLN A C 1
ATOM 4488 O O . GLN A 1 619 ? -7.414 -12.485 22.908 1.00 79.88 619 GLN A O 1
ATOM 4493 N N . ILE A 1 620 ? -6.730 -13.752 24.626 1.00 75.25 620 ILE A N 1
ATOM 4494 C CA . ILE A 1 620 ? -6.659 -15.019 23.885 1.00 75.25 620 ILE A CA 1
ATOM 4495 C C . ILE A 1 620 ? -7.723 -16.007 24.380 1.00 75.25 620 ILE A C 1
ATOM 4497 O O . ILE A 1 620 ? -8.271 -15.859 25.477 1.00 75.25 620 ILE A O 1
ATOM 4501 N N . ALA A 1 621 ? -8.035 -17.023 23.572 1.00 69.62 621 ALA A N 1
ATOM 4502 C CA . ALA A 1 621 ? -8.993 -18.057 23.956 1.00 69.62 621 ALA A CA 1
ATOM 4503 C C . ALA A 1 621 ? -8.469 -18.871 25.152 1.00 69.62 621 ALA A C 1
ATOM 4505 O O . ALA A 1 621 ? -7.290 -19.217 25.206 1.00 69.62 621 ALA A O 1
ATOM 4506 N N . ALA A 1 622 ? -9.354 -19.217 26.092 1.00 59.72 622 ALA A N 1
ATOM 4507 C CA . ALA A 1 622 ? -8.991 -19.915 27.332 1.00 59.72 622 ALA A CA 1
ATOM 4508 C C . ALA A 1 622 ? -8.329 -21.293 27.104 1.00 59.72 622 ALA A C 1
ATOM 4510 O O . ALA A 1 622 ? -7.575 -21.759 27.956 1.00 59.72 622 ALA A O 1
ATOM 4511 N N . GLU A 1 623 ? -8.590 -21.922 25.954 1.00 55.91 623 GLU A N 1
ATOM 4512 C CA . GLU A 1 623 ? -8.040 -23.226 25.555 1.00 55.91 623 GLU A CA 1
ATOM 4513 C C . GLU A 1 623 ? -6.883 -23.126 24.548 1.00 55.91 623 GLU A C 1
ATOM 4515 O O . GLU A 1 623 ? -6.405 -24.154 24.072 1.00 55.91 623 GLU A O 1
ATOM 4520 N N . ALA A 1 624 ? -6.414 -21.919 24.209 1.00 55.84 624 ALA A N 1
ATOM 4521 C CA . ALA A 1 624 ? -5.299 -21.754 23.285 1.00 55.84 624 ALA A CA 1
ATOM 4522 C C . ALA A 1 624 ? -4.018 -22.348 23.898 1.00 55.84 624 ALA A C 1
ATOM 4524 O O . ALA A 1 624 ? -3.318 -21.713 24.691 1.00 55.84 624 ALA A O 1
ATOM 4525 N N . SER A 1 625 ? -3.700 -23.594 23.540 1.00 51.06 625 SER A N 1
ATOM 4526 C CA . SER A 1 625 ? -2.364 -24.141 23.732 1.00 51.06 625 SER A CA 1
ATOM 4527 C C . SER A 1 625 ? -1.418 -23.342 22.849 1.00 51.06 625 SER A C 1
ATOM 4529 O O . SER A 1 625 ? -1.651 -23.253 21.645 1.00 51.06 625 SER A O 1
ATOM 4531 N N . LEU A 1 626 ? -0.363 -22.774 23.435 1.00 48.03 626 LEU A N 1
ATOM 4532 C CA . LEU A 1 626 ? 0.685 -22.120 22.658 1.00 48.03 626 LEU A CA 1
ATOM 4533 C C . LEU A 1 626 ? 1.199 -23.122 21.614 1.00 48.03 626 LEU A C 1
ATOM 4535 O O . LEU A 1 626 ? 1.683 -24.187 22.017 1.00 48.03 626 LEU A O 1
ATOM 4539 N N . PRO A 1 627 ? 1.076 -22.839 20.306 1.00 48.19 627 PRO A N 1
ATOM 4540 C CA . PRO A 1 627 ? 1.680 -23.702 19.311 1.00 48.19 627 PRO A CA 1
ATOM 4541 C C . PRO A 1 627 ? 3.187 -23.751 19.584 1.00 48.19 627 PRO A C 1
ATOM 4543 O O . PRO A 1 627 ? 3.829 -22.732 19.833 1.00 48.19 627 PRO A O 1
ATOM 4546 N N . SER A 1 628 ? 3.764 -24.954 19.582 1.00 44.66 628 SER A N 1
ATOM 4547 C CA . SER A 1 628 ? 5.207 -25.163 19.778 1.00 44.66 628 SER A CA 1
ATOM 4548 C C . SER A 1 628 ? 6.050 -24.639 18.608 1.00 44.66 628 SER A C 1
ATOM 4550 O O . SER A 1 628 ? 7.278 -24.670 18.667 1.00 44.66 628 SER A O 1
ATOM 4552 N N . THR A 1 629 ? 5.397 -24.169 17.546 1.00 45.84 629 THR A N 1
ATOM 4553 C CA . THR A 1 629 ? 5.988 -23.656 16.314 1.00 45.84 629 THR A CA 1
ATOM 4554 C C . THR A 1 629 ? 5.430 -22.272 16.008 1.00 45.84 629 THR A C 1
ATOM 4556 O O . THR A 1 629 ? 4.212 -22.094 15.996 1.00 45.84 629 THR A O 1
ATOM 4559 N N . ARG A 1 630 ? 6.324 -21.316 15.727 1.00 54.09 630 ARG A N 1
ATOM 4560 C CA . ARG A 1 630 ? 5.968 -19.994 15.199 1.00 54.09 630 ARG A CA 1
ATOM 4561 C C . ARG A 1 630 ? 5.396 -20.173 13.799 1.00 54.09 630 ARG A C 1
ATOM 4563 O O . ARG A 1 630 ? 6.111 -20.593 12.892 1.00 54.09 630 ARG A O 1
ATOM 4570 N N . THR A 1 631 ? 4.101 -19.939 13.645 1.00 58.16 631 THR A N 1
ATOM 4571 C CA . THR A 1 631 ? 3.457 -19.887 12.334 1.00 58.16 631 THR A CA 1
ATOM 4572 C C . THR A 1 631 ? 2.259 -18.961 12.429 1.00 58.16 631 THR A C 1
ATOM 4574 O O . THR A 1 631 ? 1.131 -19.429 12.587 1.00 58.16 631 THR A O 1
ATOM 4577 N N . ALA A 1 632 ? 2.502 -17.659 12.291 1.00 64.25 632 ALA A N 1
ATOM 4578 C CA . ALA A 1 632 ? 1.477 -16.667 12.002 1.00 64.25 632 ALA A CA 1
ATOM 4579 C C . ALA A 1 632 ? 0.452 -17.241 11.006 1.00 64.25 632 ALA A C 1
ATOM 4581 O O . ALA A 1 632 ? 0.808 -17.650 9.888 1.00 64.25 632 ALA A O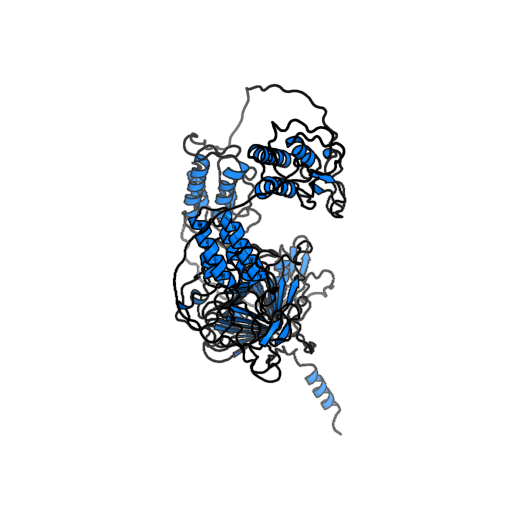 1
ATOM 4582 N N . ASN A 1 633 ? -0.800 -17.363 11.449 1.00 73.88 633 ASN A N 1
ATOM 4583 C CA . ASN A 1 633 ? -1.861 -18.035 10.710 1.00 73.88 633 ASN A CA 1
ATOM 4584 C C . ASN A 1 633 ? -2.659 -17.004 9.909 1.00 73.88 633 ASN A C 1
ATOM 4586 O O . ASN A 1 633 ? -3.357 -16.172 10.471 1.00 73.88 633 ASN A O 1
ATOM 4590 N N . ILE A 1 634 ? -2.570 -17.069 8.581 1.00 76.06 634 ILE A N 1
ATOM 4591 C CA . ILE A 1 634 ? -3.281 -16.145 7.684 1.00 76.06 634 ILE A CA 1
ATOM 4592 C C . ILE A 1 634 ? -4.794 -16.394 7.620 1.00 76.06 634 ILE A C 1
ATOM 4594 O O . ILE A 1 634 ? -5.512 -15.593 7.028 1.00 76.06 634 ILE A O 1
ATOM 4598 N N . SER A 1 635 ? -5.272 -17.521 8.152 1.00 75.56 635 SER A N 1
ATOM 4599 C CA . SER A 1 635 ? -6.669 -17.961 8.056 1.00 75.56 635 SER A CA 1
ATOM 4600 C C . SER A 1 635 ? -7.457 -17.801 9.355 1.00 75.56 635 SER A C 1
ATOM 4602 O O . SER A 1 635 ? -8.644 -18.118 9.375 1.00 75.56 635 SER A O 1
ATOM 4604 N N . GLU A 1 636 ? -6.828 -17.315 10.423 1.00 78.12 636 GLU A N 1
ATOM 4605 C CA . GLU A 1 636 ? -7.462 -17.113 11.724 1.00 78.12 636 GLU A CA 1
ATOM 4606 C C . GLU A 1 636 ? -7.249 -15.676 12.193 1.00 78.12 636 GLU A C 1
ATOM 4608 O O . GLU A 1 636 ? -6.166 -15.115 12.043 1.00 78.12 636 GLU A O 1
ATOM 4613 N N . SER A 1 637 ? -8.296 -15.084 12.760 1.00 82.56 637 SER A N 1
ATOM 4614 C CA . SER A 1 637 ? -8.233 -13.768 13.393 1.00 82.56 637 SER A CA 1
ATOM 4615 C C . SER A 1 637 ? -7.972 -13.904 14.888 1.00 82.56 637 SER A C 1
ATOM 4617 O O . SER A 1 637 ? -8.459 -14.841 15.529 1.00 82.56 637 SER A O 1
ATOM 4619 N N . ASN A 1 638 ? -7.274 -12.927 15.461 1.00 83.81 638 ASN A N 1
ATOM 4620 C CA . ASN A 1 638 ? -7.228 -12.761 16.905 1.00 83.81 638 ASN A CA 1
ATOM 4621 C C . ASN A 1 638 ? -8.622 -12.392 17.444 1.00 83.81 638 ASN A C 1
ATOM 4623 O O . ASN A 1 638 ? -9.497 -11.891 16.729 1.00 83.81 638 ASN A O 1
ATOM 4627 N N . LEU A 1 639 ? -8.835 -12.628 18.742 1.00 80.81 639 LEU A N 1
ATOM 4628 C CA . LEU A 1 639 ? -10.106 -12.295 19.393 1.00 80.81 639 LEU A CA 1
ATOM 4629 C C . LEU A 1 639 ? -10.332 -10.784 19.525 1.00 80.81 639 LEU A C 1
ATOM 4631 O O . LEU A 1 639 ? -11.470 -10.360 19.708 1.00 80.81 639 LEU A O 1
ATOM 4635 N N . VAL A 1 640 ? -9.262 -9.990 19.475 1.00 86.62 640 VAL A N 1
ATOM 4636 C CA . VAL A 1 640 ? -9.312 -8.529 19.553 1.00 86.62 640 VAL A CA 1
ATOM 4637 C C . VAL A 1 640 ? -9.058 -7.953 18.172 1.00 86.62 640 VAL A C 1
ATOM 4639 O O . VAL A 1 640 ? -7.987 -8.166 17.606 1.00 86.62 640 VAL A O 1
ATOM 4642 N N . GLN A 1 641 ? -10.025 -7.199 17.654 1.00 90.56 641 GLN A N 1
ATOM 4643 C CA . GLN A 1 641 ? -9.926 -6.539 16.356 1.00 90.56 641 GLN A CA 1
ATOM 4644 C C . GLN A 1 641 ? -10.187 -5.044 16.513 1.00 90.56 641 GLN A C 1
ATOM 4646 O O . GLN A 1 641 ? -11.294 -4.632 16.847 1.00 90.56 641 GLN A O 1
ATOM 4651 N N . ILE A 1 642 ? -9.178 -4.225 16.255 1.00 95.56 642 ILE A N 1
ATOM 4652 C CA . ILE A 1 642 ? -9.266 -2.767 16.245 1.00 95.56 642 ILE A CA 1
ATOM 4653 C C . ILE A 1 642 ? -9.321 -2.323 14.792 1.00 95.56 642 ILE A C 1
ATOM 4655 O O . ILE A 1 642 ? -8.499 -2.743 13.975 1.00 95.56 642 ILE A O 1
ATOM 4659 N N . TRP A 1 643 ? -10.295 -1.495 14.442 1.00 95.38 643 TRP A N 1
ATOM 4660 C CA . TRP A 1 643 ? -10.462 -1.085 13.061 1.00 95.38 643 TRP A CA 1
ATOM 4661 C C . TRP A 1 643 ? -11.008 0.333 12.919 1.00 95.38 643 TRP A C 1
ATOM 4663 O O . TRP A 1 643 ? -11.701 0.843 13.792 1.00 95.38 643 TRP A O 1
ATOM 4673 N N . ASP A 1 644 ? -10.710 0.946 11.779 1.00 91.62 644 ASP A N 1
ATOM 4674 C CA . ASP A 1 644 ? -11.290 2.202 11.282 1.00 91.62 644 ASP A CA 1
ATOM 4675 C C . ASP A 1 644 ? -11.551 2.019 9.773 1.00 91.62 644 ASP A C 1
ATOM 4677 O O . ASP A 1 644 ? -11.225 0.976 9.202 1.00 91.62 644 ASP A O 1
ATOM 4681 N N . ASN A 1 645 ? -12.198 2.967 9.111 1.00 88.69 645 ASN A N 1
ATOM 4682 C CA . ASN A 1 645 ? -12.517 2.906 7.685 1.00 88.69 645 ASN A CA 1
ATOM 4683 C C . ASN A 1 645 ? -12.231 4.221 6.946 1.00 88.69 645 ASN A C 1
ATOM 4685 O O . ASN A 1 645 ? -12.816 4.487 5.893 1.00 88.69 645 ASN A O 1
ATOM 4689 N N . LYS A 1 646 ? -11.341 5.045 7.503 1.00 89.25 646 LYS A N 1
ATOM 4690 C CA . LYS A 1 646 ? -10.824 6.252 6.854 1.00 89.25 646 LYS A CA 1
ATOM 4691 C C . LYS A 1 646 ? -9.859 5.889 5.734 1.00 89.25 646 LYS A C 1
ATOM 4693 O O . LYS A 1 646 ? -9.048 4.981 5.864 1.00 89.25 646 LYS A O 1
ATOM 4698 N N . PHE A 1 647 ? -9.923 6.645 4.652 1.00 88.50 647 PHE A N 1
ATOM 4699 C CA . PHE A 1 647 ? -9.006 6.556 3.524 1.00 88.50 647 PHE A CA 1
ATOM 4700 C C . PHE A 1 647 ? -8.693 7.964 3.035 1.00 88.50 647 PHE A C 1
ATOM 4702 O O . PHE A 1 647 ? -9.471 8.897 3.261 1.00 88.50 647 PHE A O 1
ATOM 4709 N N . VAL A 1 648 ? -7.560 8.110 2.362 1.00 85.75 648 VAL A N 1
ATOM 4710 C CA . VAL A 1 648 ? -7.080 9.404 1.898 1.00 85.75 648 VAL A CA 1
ATOM 4711 C C . VAL A 1 648 ? -7.982 9.941 0.797 1.00 85.75 648 VAL A C 1
ATOM 4713 O O . VAL A 1 648 ? -8.303 9.267 -0.185 1.00 85.75 648 VAL A O 1
ATOM 4716 N N . VAL A 1 649 ? -8.380 11.195 0.971 1.00 84.12 649 VAL A N 1
ATOM 4717 C CA . VAL A 1 649 ? -9.108 12.015 0.001 1.00 84.12 649 VAL A CA 1
ATOM 4718 C C . VAL A 1 649 ? -8.291 13.277 -0.293 1.00 84.12 649 VAL A C 1
ATOM 4720 O O . VAL A 1 649 ? -7.427 13.632 0.509 1.00 84.12 649 VAL A O 1
ATOM 4723 N N . PRO A 1 650 ? -8.530 13.997 -1.407 1.00 81.31 650 PRO A N 1
ATOM 4724 C CA . PRO A 1 650 ? -7.743 15.185 -1.735 1.00 81.31 650 PRO A CA 1
ATOM 4725 C C . PRO A 1 650 ? -7.669 16.191 -0.573 1.00 81.31 650 PRO A C 1
ATOM 4727 O O . PRO A 1 650 ? -8.699 16.659 -0.089 1.00 81.31 650 PRO A O 1
ATOM 4730 N N . GLY A 1 651 ? -6.447 16.526 -0.147 1.00 79.81 651 GLY A N 1
ATOM 4731 C CA . GLY A 1 651 ? -6.174 17.428 0.981 1.00 79.81 651 GLY A CA 1
ATOM 4732 C C . GLY A 1 651 ? -5.994 16.743 2.343 1.00 79.81 651 GLY A C 1
ATOM 4733 O O . GLY A 1 651 ? -5.710 17.435 3.317 1.00 79.81 651 GLY A O 1
ATOM 4734 N N . MET A 1 652 ? -6.144 15.419 2.414 1.00 85.31 652 MET A N 1
ATOM 4735 C CA . MET A 1 652 ? -5.830 14.600 3.586 1.00 85.31 652 MET A CA 1
ATOM 4736 C C . MET A 1 652 ? -4.396 14.061 3.492 1.00 85.31 652 MET A C 1
ATOM 4738 O O . MET A 1 652 ? -3.932 13.757 2.394 1.00 85.31 652 MET A O 1
ATOM 4742 N N . ASP A 1 653 ? -3.709 13.953 4.629 1.00 91.31 653 ASP A N 1
ATOM 4743 C CA . ASP A 1 653 ? -2.438 13.227 4.731 1.00 91.31 653 ASP A CA 1
ATOM 4744 C C . ASP A 1 653 ? -2.710 11.764 5.105 1.00 91.31 653 ASP A C 1
ATOM 4746 O O . ASP A 1 653 ? -3.644 11.480 5.856 1.00 91.31 653 ASP A O 1
ATOM 4750 N N . ASP A 1 654 ? -1.888 10.841 4.619 1.00 91.25 654 ASP A N 1
ATOM 4751 C CA . ASP A 1 654 ? -1.983 9.407 4.906 1.00 91.25 654 ASP A CA 1
ATOM 4752 C C . ASP A 1 654 ? -2.069 9.105 6.412 1.00 91.25 654 ASP A C 1
ATOM 4754 O O . ASP A 1 654 ? -2.842 8.227 6.814 1.00 91.25 654 ASP A O 1
ATOM 4758 N N . ALA A 1 655 ? -1.375 9.886 7.252 1.00 93.00 655 ALA A N 1
ATOM 4759 C CA . ALA A 1 655 ? -1.425 9.776 8.712 1.00 93.00 655 ALA A CA 1
ATOM 4760 C C . ALA A 1 655 ? -2.850 9.903 9.281 1.00 93.00 655 ALA A C 1
ATOM 4762 O O . ALA A 1 655 ? -3.188 9.256 10.273 1.00 93.00 655 ALA A O 1
ATOM 4763 N N . ASP A 1 656 ? -3.721 10.700 8.651 1.00 93.81 656 ASP A N 1
ATOM 4764 C CA . ASP A 1 656 ? -5.102 10.905 9.107 1.00 93.81 656 ASP A CA 1
ATOM 4765 C C . ASP A 1 656 ? -6.002 9.681 8.835 1.00 93.81 656 ASP A C 1
ATOM 4767 O O . ASP A 1 656 ? -7.113 9.595 9.370 1.00 93.81 656 ASP A O 1
ATOM 4771 N N . SER A 1 657 ? -5.533 8.729 8.020 1.00 95.19 657 SER A N 1
ATOM 4772 C CA . SER A 1 657 ? -6.227 7.469 7.737 1.00 95.19 657 SER A CA 1
ATOM 4773 C C . SER A 1 657 ? -5.821 6.313 8.661 1.00 95.19 657 SER A C 1
ATOM 4775 O O . SER A 1 657 ? -6.449 5.259 8.598 1.00 95.19 657 SER A O 1
ATOM 4777 N N . ALA A 1 658 ? -4.815 6.502 9.527 1.00 97.38 658 ALA A N 1
ATOM 4778 C CA . ALA A 1 658 ? -4.273 5.451 10.386 1.00 97.38 658 ALA A CA 1
ATOM 4779 C C . ALA A 1 658 ? -5.307 4.885 11.374 1.00 97.38 658 ALA A C 1
ATOM 4781 O O . ALA A 1 658 ? -6.082 5.621 11.982 1.00 97.38 658 ALA A O 1
ATOM 4782 N N . VAL A 1 659 ? -5.253 3.570 11.602 1.00 98.50 659 VAL A N 1
ATOM 4783 C CA . VAL A 1 659 ? -5.989 2.895 12.689 1.00 98.50 659 VAL A CA 1
ATOM 4784 C C . VAL A 1 659 ? -5.217 3.009 14.005 1.00 98.50 659 VAL A C 1
ATOM 4786 O O . VAL A 1 659 ? -5.808 3.249 15.054 1.00 98.50 659 VAL A O 1
ATOM 4789 N N . LEU A 1 660 ? -3.892 2.858 13.953 1.00 98.62 660 LEU A N 1
ATOM 4790 C CA . LEU A 1 660 ? -2.965 3.016 15.069 1.00 98.62 660 LEU A CA 1
ATOM 4791 C C . LEU A 1 660 ? -1.877 4.027 14.693 1.00 98.62 660 LEU A C 1
ATOM 4793 O O . LEU A 1 660 ? -1.112 3.793 13.762 1.00 98.62 660 LEU A O 1
ATOM 4797 N N . SER A 1 661 ? -1.753 5.098 15.471 1.00 98.31 661 SER A N 1
ATOM 4798 C CA . SER A 1 661 ? -0.671 6.075 15.385 1.00 98.31 661 SER A CA 1
ATOM 4799 C C . SER A 1 661 ? 0.136 6.083 16.685 1.00 98.31 661 SER A C 1
ATOM 4801 O O . SER A 1 661 ? -0.399 6.318 17.771 1.00 98.31 661 SER A O 1
ATOM 4803 N N . VAL A 1 662 ? 1.438 5.815 16.590 1.00 98.38 662 VAL A N 1
ATOM 4804 C CA . VAL A 1 662 ? 2.415 5.898 17.680 1.00 98.38 662 VAL A CA 1
ATOM 4805 C C . VAL A 1 662 ? 3.389 7.017 17.342 1.00 98.38 662 VAL A C 1
ATOM 4807 O O . VAL A 1 662 ? 4.463 6.795 16.781 1.00 98.38 662 VAL A O 1
ATOM 4810 N N . ALA A 1 663 ? 2.980 8.237 17.677 1.00 97.12 663 ALA A N 1
ATOM 4811 C CA . ALA A 1 663 ? 3.712 9.456 17.379 1.00 97.12 663 ALA A CA 1
ATOM 4812 C C . ALA A 1 663 ? 3.479 10.502 18.480 1.00 97.12 663 ALA A C 1
ATOM 4814 O O . ALA A 1 663 ? 2.372 10.602 19.007 1.00 97.12 663 ALA A O 1
ATOM 4815 N N . PRO A 1 664 ? 4.483 11.330 18.828 1.00 95.31 664 PRO A N 1
ATOM 4816 C CA . PRO A 1 664 ? 4.366 12.311 19.914 1.00 95.31 664 PRO A CA 1
ATOM 4817 C C . PRO A 1 664 ? 3.338 13.422 19.645 1.00 95.31 664 PRO A C 1
ATOM 4819 O O . PRO A 1 664 ? 2.902 14.100 20.574 1.00 95.31 664 PRO A O 1
ATOM 4822 N N . SER A 1 665 ? 2.968 13.646 18.385 1.00 94.56 665 SER A N 1
ATOM 4823 C CA . SER A 1 665 ? 1.966 14.625 17.962 1.00 94.56 665 SER A CA 1
ATOM 4824 C C . SER A 1 665 ? 1.471 14.299 16.552 1.00 94.56 665 SER A C 1
ATOM 4826 O O . SER A 1 665 ? 2.112 13.534 15.832 1.00 94.56 665 SER A O 1
ATOM 4828 N N . ARG A 1 666 ? 0.369 14.933 16.125 1.00 92.38 666 ARG A N 1
ATOM 4829 C CA . ARG A 1 666 ? -0.100 14.842 14.733 1.00 92.38 666 ARG A CA 1
ATOM 4830 C C . ARG A 1 666 ? 0.951 15.352 13.745 1.00 92.38 666 ARG A C 1
ATOM 4832 O O . ARG A 1 666 ? 1.206 14.690 12.754 1.00 92.38 666 ARG A O 1
ATOM 4839 N N . ASP A 1 667 ? 1.597 16.481 14.034 1.00 91.81 667 ASP A N 1
ATOM 4840 C CA . ASP A 1 667 ? 2.627 17.051 13.150 1.00 91.81 667 ASP A CA 1
ATOM 4841 C C . ASP A 1 667 ? 3.833 16.118 12.970 1.00 91.81 667 ASP A C 1
ATOM 4843 O O . ASP A 1 667 ? 4.491 16.151 11.936 1.00 91.81 667 ASP A O 1
ATOM 4847 N N . ALA A 1 668 ? 4.123 15.283 13.974 1.00 91.38 668 ALA A N 1
ATOM 4848 C CA . ALA A 1 668 ? 5.159 14.257 13.901 1.00 91.38 668 ALA A CA 1
ATOM 4849 C C . ALA A 1 668 ? 4.712 12.996 13.148 1.00 91.38 668 ALA A C 1
ATOM 4851 O O . ALA A 1 668 ? 5.571 12.272 12.654 1.00 91.38 668 ALA A O 1
ATOM 4852 N N . ALA A 1 669 ? 3.405 12.738 13.089 1.00 94.62 669 ALA A N 1
ATOM 4853 C CA . ALA A 1 669 ? 2.802 11.630 12.353 1.00 94.62 669 ALA A CA 1
ATOM 4854 C C . ALA A 1 669 ? 2.724 11.915 10.843 1.00 94.62 669 ALA A C 1
ATOM 4856 O O . ALA A 1 669 ? 2.875 11.002 10.043 1.00 94.62 669 ALA A O 1
ATOM 4857 N N . LEU A 1 670 ? 2.555 13.189 10.449 1.00 93.62 670 LEU A N 1
ATOM 4858 C CA . LEU A 1 670 ? 2.417 13.580 9.040 1.00 93.62 670 LEU A CA 1
ATOM 4859 C C . LEU A 1 670 ? 3.462 12.899 8.146 1.00 93.62 670 LEU A C 1
ATOM 4861 O O . LEU A 1 670 ? 4.672 12.988 8.375 1.00 93.62 670 LEU A O 1
ATOM 4865 N N . ILE A 1 671 ? 2.975 12.243 7.098 1.00 91.31 671 ILE A N 1
ATOM 4866 C CA . ILE A 1 671 ? 3.789 11.463 6.168 1.00 91.31 671 ILE A CA 1
ATOM 4867 C C . ILE A 1 671 ? 4.324 12.374 5.065 1.00 91.31 671 ILE A C 1
ATOM 4869 O O . ILE A 1 671 ? 5.523 12.361 4.757 1.00 91.31 671 ILE A O 1
ATOM 4873 N N . GLY A 1 672 ? 3.456 13.230 4.523 1.00 84.19 672 GLY A N 1
ATOM 4874 C CA . GLY A 1 672 ? 3.753 14.179 3.462 1.00 84.19 672 GLY A CA 1
ATOM 4875 C C . GLY A 1 672 ? 4.060 13.541 2.103 1.00 84.19 672 GLY A C 1
ATOM 4876 O O . GLY A 1 672 ? 4.279 12.339 1.950 1.00 84.19 672 GLY A O 1
ATOM 4877 N N . ALA A 1 673 ? 4.122 14.389 1.079 1.00 74.19 673 ALA A N 1
ATOM 4878 C CA . ALA A 1 673 ? 4.320 13.961 -0.301 1.00 74.19 673 ALA A CA 1
ATOM 4879 C C . ALA A 1 673 ? 5.803 13.881 -0.711 1.00 74.19 673 ALA A C 1
ATOM 4881 O O . ALA A 1 673 ? 6.684 14.527 -0.137 1.00 74.19 673 ALA A O 1
ATOM 4882 N N . GLY A 1 674 ? 6.067 13.113 -1.771 1.00 68.94 674 GLY A N 1
ATOM 4883 C CA . GLY A 1 674 ? 7.368 13.066 -2.436 1.00 68.94 674 GLY A CA 1
ATOM 4884 C C . GLY A 1 674 ? 8.480 12.365 -1.638 1.00 68.94 674 GLY A C 1
ATOM 4885 O O . GLY A 1 674 ? 8.223 11.738 -0.602 1.00 68.94 674 GLY A O 1
ATOM 4886 N N . PRO A 1 675 ? 9.735 12.463 -2.116 1.00 67.12 675 PRO A N 1
ATOM 4887 C CA . PRO A 1 675 ? 10.873 11.734 -1.552 1.00 67.12 675 PRO A CA 1
ATOM 4888 C C . PRO A 1 675 ? 11.290 12.241 -0.169 1.00 67.12 675 PRO A C 1
ATOM 4890 O O . PRO A 1 675 ? 11.923 11.512 0.587 1.00 67.12 675 PRO A O 1
ATOM 4893 N N . THR A 1 676 ? 10.941 13.482 0.176 1.00 72.75 676 THR A N 1
ATOM 4894 C CA . THR A 1 676 ? 11.263 14.094 1.469 1.00 72.75 676 THR A CA 1
ATOM 4895 C C . THR A 1 676 ? 10.141 13.949 2.489 1.00 72.75 676 THR A C 1
ATOM 4897 O O . THR A 1 676 ? 10.417 14.034 3.676 1.00 72.75 676 THR A O 1
ATOM 4900 N N . GLY A 1 677 ? 8.888 13.727 2.091 1.00 80.00 677 GLY A N 1
ATOM 4901 C CA . GLY A 1 677 ? 7.773 13.682 3.045 1.00 80.00 677 GLY A CA 1
ATOM 4902 C C . GLY A 1 677 ? 7.624 14.970 3.865 1.00 80.00 677 GLY A C 1
ATOM 4903 O O . GLY A 1 677 ? 8.078 16.042 3.453 1.00 80.00 677 GLY A O 1
ATOM 4904 N N . ALA A 1 678 ? 6.978 14.864 5.026 1.00 85.62 678 ALA A N 1
ATOM 4905 C CA . ALA A 1 678 ? 6.717 15.996 5.911 1.00 85.62 678 ALA A CA 1
ATOM 4906 C C . ALA A 1 678 ? 7.987 16.522 6.627 1.00 85.62 678 ALA A C 1
ATOM 4908 O O . ALA A 1 678 ? 8.960 15.778 6.813 1.00 85.62 678 ALA A O 1
ATOM 4909 N N . PRO A 1 679 ? 7.994 17.801 7.062 1.00 85.31 679 PRO A N 1
ATOM 4910 C CA . PRO A 1 679 ? 9.106 18.387 7.809 1.00 85.31 679 PRO A CA 1
ATOM 4911 C C . PRO A 1 679 ? 9.420 17.657 9.121 1.00 85.31 679 PRO A C 1
ATOM 4913 O O . PRO A 1 679 ? 8.520 17.303 9.884 1.00 85.31 679 PRO A O 1
ATOM 4916 N N . LEU A 1 680 ? 10.716 17.514 9.423 1.00 84.38 680 LEU A N 1
ATOM 4917 C CA . LEU A 1 680 ? 11.191 16.916 10.670 1.00 84.38 680 LEU A CA 1
ATOM 4918 C C . LEU A 1 680 ? 10.714 17.705 11.903 1.00 84.38 680 LEU A C 1
ATOM 4920 O O . LEU A 1 680 ? 10.893 18.919 11.979 1.00 84.38 680 LEU A O 1
ATOM 4924 N N . GLN A 1 681 ? 10.204 16.990 12.905 1.00 85.44 681 GLN A N 1
ATOM 4925 C CA . GLN A 1 681 ? 9.826 17.534 14.207 1.00 85.44 681 GLN A CA 1
ATOM 4926 C C . GLN A 1 681 ? 10.923 17.315 15.267 1.00 85.44 681 GLN A C 1
ATOM 4928 O O . GLN A 1 681 ? 11.527 16.241 15.316 1.00 85.44 681 GLN A O 1
ATOM 4933 N N . PRO A 1 682 ? 11.165 18.280 16.175 1.00 87.06 682 PRO A N 1
ATOM 4934 C CA . PRO A 1 682 ? 12.118 18.149 17.279 1.00 87.06 682 PRO A CA 1
ATOM 4935 C C . PRO A 1 682 ? 11.494 17.424 18.488 1.00 87.06 682 PRO A C 1
ATOM 4937 O O . PRO A 1 682 ? 11.586 17.892 19.623 1.00 87.06 682 PRO A O 1
ATOM 4940 N N . LEU A 1 683 ? 10.804 16.308 18.248 1.00 86.50 683 LEU A N 1
ATOM 4941 C CA . LEU A 1 683 ? 10.043 15.570 19.258 1.00 86.50 683 LEU A CA 1
ATOM 4942 C C . LEU A 1 683 ? 10.555 14.134 19.406 1.00 86.50 683 LEU A C 1
ATOM 4944 O O . LEU A 1 683 ? 11.207 13.583 18.521 1.00 86.50 683 LEU A O 1
ATOM 4948 N N . SER A 1 684 ? 10.246 13.517 20.544 1.00 87.00 684 SER A N 1
ATOM 4949 C CA . SER A 1 684 ? 10.458 12.088 20.785 1.00 87.00 684 SER A CA 1
ATOM 4950 C C . SER A 1 684 ? 9.163 11.490 21.311 1.00 87.00 684 SER A C 1
ATOM 4952 O O . SER A 1 684 ? 8.579 12.020 22.257 1.00 87.00 684 SER A O 1
ATOM 4954 N N . GLY A 1 685 ? 8.708 10.434 20.649 1.00 92.62 685 GLY A N 1
ATOM 4955 C CA . GLY A 1 685 ? 7.496 9.692 20.955 1.00 92.62 685 GLY A CA 1
ATOM 4956 C C . GLY A 1 685 ? 7.720 8.607 21.992 1.00 92.62 685 GLY A C 1
ATOM 4957 O O . GLY A 1 685 ? 8.581 8.712 22.869 1.00 92.62 685 GLY A O 1
ATOM 4958 N N . ASN A 1 686 ? 6.900 7.564 21.896 1.00 95.06 686 ASN A N 1
ATOM 4959 C CA . ASN A 1 686 ? 6.947 6.448 22.822 1.00 95.06 686 ASN A CA 1
ATOM 4960 C C . ASN A 1 686 ? 8.300 5.727 22.762 1.00 95.06 686 ASN A C 1
ATOM 4962 O O . ASN A 1 686 ? 8.775 5.367 21.684 1.00 95.06 686 ASN A O 1
ATOM 4966 N N . ALA A 1 687 ? 8.917 5.510 23.921 1.00 87.06 687 ALA A N 1
ATOM 4967 C CA . ALA A 1 687 ? 10.232 4.881 23.994 1.00 87.06 687 ALA A CA 1
ATOM 4968 C C . ALA A 1 687 ? 10.205 3.352 23.816 1.00 87.06 687 ALA A C 1
ATOM 4970 O O . ALA A 1 687 ? 11.253 2.783 23.501 1.00 87.06 687 ALA A O 1
ATOM 4971 N N . ASP A 1 688 ? 9.058 2.701 24.058 1.00 88.69 688 ASP A N 1
ATOM 4972 C CA . ASP A 1 688 ? 8.887 1.242 24.011 1.00 88.69 688 ASP A CA 1
ATOM 4973 C C . ASP A 1 688 ? 7.386 0.869 23.979 1.00 88.69 688 ASP A C 1
ATOM 4975 O O . ASP A 1 688 ? 6.812 0.432 24.982 1.00 88.69 688 ASP A O 1
ATOM 4979 N N . PHE A 1 689 ? 6.721 1.100 22.843 1.00 97.94 689 PHE A N 1
ATOM 4980 C CA . PHE A 1 689 ? 5.344 0.648 22.631 1.00 97.94 689 PHE A CA 1
ATOM 4981 C C . PHE A 1 689 ? 5.327 -0.835 22.250 1.00 97.94 689 PHE A C 1
ATOM 4983 O O . PHE A 1 689 ? 6.139 -1.286 21.439 1.00 97.94 689 PHE A O 1
ATOM 4990 N N . LYS A 1 690 ? 4.382 -1.601 22.799 1.00 95.81 690 LYS A N 1
ATOM 4991 C CA . LYS A 1 690 ? 4.209 -3.027 22.498 1.00 95.81 690 LYS A CA 1
ATOM 4992 C C . LYS A 1 690 ? 2.750 -3.366 22.248 1.00 95.81 690 LYS A C 1
ATOM 4994 O O . LYS A 1 690 ? 1.884 -2.890 22.976 1.00 95.81 690 LYS A O 1
ATOM 4999 N N . ALA A 1 691 ? 2.485 -4.247 21.291 1.00 95.50 691 ALA A N 1
ATOM 5000 C CA . ALA A 1 691 ? 1.171 -4.860 21.121 1.00 95.50 691 ALA A CA 1
ATOM 5001 C C . ALA A 1 691 ? 1.282 -6.376 20.917 1.00 95.50 691 ALA A C 1
ATOM 5003 O O . ALA A 1 691 ? 2.137 -6.841 20.160 1.00 95.50 691 ALA A O 1
ATOM 5004 N N . TYR A 1 692 ? 0.406 -7.129 21.584 1.00 89.25 692 TYR A N 1
ATOM 5005 C CA . TYR A 1 692 ? 0.344 -8.591 21.527 1.00 89.25 692 TYR A CA 1
ATOM 5006 C C . TYR A 1 692 ? -1.054 -9.057 21.135 1.00 89.25 692 TYR A C 1
ATOM 5008 O O . TYR A 1 692 ? -2.019 -8.619 21.758 1.00 89.25 692 TYR A O 1
ATOM 5016 N N . ASN A 1 693 ? -1.156 -9.989 20.183 1.00 86.81 693 ASN A N 1
ATOM 5017 C CA . ASN A 1 693 ? -2.397 -10.717 19.867 1.00 86.81 693 ASN A CA 1
ATOM 5018 C C . ASN A 1 693 ? -3.599 -9.815 19.527 1.00 86.81 693 ASN A C 1
ATOM 5020 O O . ASN A 1 693 ? -4.719 -10.054 19.984 1.00 86.81 693 ASN A O 1
ATOM 5024 N N . ILE A 1 694 ? -3.361 -8.759 18.748 1.00 92.56 694 ILE A N 1
ATOM 5025 C CA . ILE A 1 694 ? -4.390 -7.815 18.298 1.00 92.56 694 ILE A CA 1
ATOM 5026 C C . ILE A 1 694 ? -4.354 -7.724 16.772 1.00 92.56 694 ILE A C 1
ATOM 5028 O O . ILE A 1 694 ? -3.283 -7.626 16.169 1.00 92.56 694 ILE A O 1
ATOM 5032 N N . ASP A 1 695 ? -5.532 -7.717 16.156 1.00 95.69 695 ASP A N 1
ATOM 5033 C CA . ASP A 1 695 ? -5.699 -7.432 14.735 1.00 95.69 695 ASP A CA 1
ATOM 5034 C C . ASP A 1 695 ? -6.019 -5.950 14.536 1.00 95.69 695 ASP A C 1
ATOM 5036 O O . ASP A 1 695 ? -7.006 -5.456 15.072 1.00 95.69 695 ASP A O 1
ATOM 5040 N N . PHE A 1 696 ? -5.223 -5.246 13.737 1.00 98.50 696 PHE A N 1
ATOM 5041 C CA . PHE A 1 696 ? -5.452 -3.860 13.334 1.00 98.50 696 PHE A CA 1
ATOM 5042 C C . PHE A 1 696 ? -5.885 -3.822 11.867 1.00 98.50 696 PHE A C 1
ATOM 5044 O O . PHE A 1 696 ? -5.208 -4.377 11.000 1.00 98.50 696 PHE A O 1
ATOM 5051 N N . GLN A 1 697 ? -7.018 -3.194 11.557 1.00 97.12 697 GLN A N 1
ATOM 5052 C CA . GLN A 1 697 ? -7.605 -3.293 10.218 1.00 97.12 697 GLN A CA 1
ATOM 5053 C C . GLN A 1 697 ? -8.143 -1.951 9.735 1.00 97.12 697 GLN A C 1
ATOM 5055 O O . GLN A 1 697 ? -9.013 -1.363 10.370 1.00 97.12 697 GLN A O 1
ATOM 5060 N N . ASN A 1 698 ? -7.692 -1.489 8.573 1.00 96.25 698 ASN A N 1
ATOM 5061 C CA . ASN A 1 698 ? -8.373 -0.413 7.874 1.00 96.25 698 ASN A CA 1
ATOM 5062 C C . ASN A 1 698 ? -9.383 -1.030 6.896 1.00 96.25 698 ASN A C 1
ATOM 5064 O O . ASN A 1 698 ? -9.026 -1.690 5.921 1.00 96.25 698 ASN A O 1
ATOM 5068 N N . ARG A 1 699 ? -10.670 -0.856 7.201 1.00 91.06 699 ARG A N 1
ATOM 5069 C CA . ARG A 1 699 ? -11.816 -1.455 6.504 1.00 91.06 699 ARG A CA 1
ATOM 5070 C C . ARG A 1 699 ? -12.509 -0.449 5.572 1.00 91.06 699 ARG A C 1
ATOM 5072 O O . ARG A 1 699 ? -13.726 -0.527 5.396 1.00 91.06 699 ARG A O 1
ATOM 5079 N N . ALA A 1 700 ? -11.765 0.507 5.006 1.00 77.69 700 ALA A N 1
ATOM 5080 C CA . ALA A 1 700 ? -12.299 1.533 4.105 1.00 77.69 700 ALA A CA 1
ATOM 5081 C C . ALA A 1 700 ? -13.032 0.946 2.884 1.00 77.69 700 ALA A C 1
ATOM 5083 O O . ALA A 1 700 ? -14.127 1.390 2.539 1.00 77.69 700 ALA A O 1
ATOM 5084 N N . ALA A 1 701 ? -12.464 -0.095 2.273 1.00 72.12 701 ALA A N 1
ATOM 5085 C CA . ALA A 1 701 ? -13.093 -0.875 1.212 1.00 72.12 701 ALA A CA 1
ATOM 5086 C C . ALA A 1 701 ? -12.575 -2.319 1.205 1.00 72.12 701 ALA A C 1
ATOM 5088 O O . ALA A 1 701 ? -11.573 -2.646 1.835 1.00 72.12 701 ALA A O 1
ATOM 5089 N N . ASN A 1 702 ? -13.264 -3.192 0.468 1.00 74.81 702 ASN A N 1
ATOM 5090 C CA . ASN A 1 702 ? -12.847 -4.572 0.194 1.00 74.81 702 ASN A CA 1
ATOM 5091 C C . ASN A 1 702 ? -12.059 -4.705 -1.127 1.00 74.81 702 ASN A C 1
ATOM 5093 O O . ASN A 1 702 ? -12.015 -5.780 -1.723 1.00 74.81 702 ASN A O 1
ATOM 5097 N N . PHE A 1 703 ? -11.486 -3.602 -1.600 1.00 75.25 703 PHE A N 1
ATOM 5098 C CA . PHE A 1 703 ? -10.554 -3.498 -2.720 1.00 75.25 703 PHE A CA 1
ATOM 5099 C C . PHE A 1 703 ? -9.742 -2.206 -2.548 1.00 75.25 703 PHE A C 1
ATOM 5101 O O . PHE A 1 703 ? -10.127 -1.342 -1.757 1.00 75.25 703 PHE A O 1
ATOM 5108 N N . SER A 1 704 ? -8.629 -2.058 -3.273 1.00 79.62 704 SER A N 1
ATOM 5109 C CA . SER A 1 704 ? -7.867 -0.805 -3.242 1.00 79.62 704 SER A CA 1
ATOM 5110 C C . SER A 1 704 ? -8.677 0.340 -3.852 1.00 79.62 704 SER A C 1
ATOM 5112 O O . SER A 1 704 ? -9.126 0.246 -4.995 1.00 79.62 704 SER A O 1
ATOM 5114 N N . ILE A 1 705 ? -8.870 1.403 -3.071 1.00 74.00 705 ILE A N 1
ATOM 5115 C CA . ILE A 1 705 ? -9.594 2.622 -3.469 1.00 74.00 705 ILE A CA 1
ATOM 5116 C C . ILE A 1 705 ? -8.729 3.884 -3.395 1.00 74.00 705 ILE A C 1
ATOM 5118 O O . ILE A 1 705 ? -8.991 4.841 -4.114 1.00 74.00 705 ILE A O 1
ATOM 5122 N N . SER A 1 706 ? -7.762 3.893 -2.480 1.00 85.50 706 SER A N 1
ATOM 5123 C CA . SER A 1 706 ? -6.868 4.988 -2.099 1.00 85.50 706 SER A CA 1
ATOM 5124 C C . SER A 1 706 ? -5.967 4.465 -0.970 1.00 85.50 706 SER A C 1
ATOM 5126 O O . SER A 1 706 ? -6.201 3.357 -0.464 1.00 85.50 706 SER A O 1
ATOM 5128 N N . GLN A 1 707 ? -5.003 5.266 -0.518 1.00 90.00 707 GLN A N 1
ATOM 5129 C CA . GLN A 1 707 ? -4.256 5.005 0.711 1.00 90.00 707 GLN A CA 1
ATOM 5130 C C . GLN A 1 707 ? -5.214 4.855 1.899 1.00 90.00 707 GLN A C 1
ATOM 5132 O O . GLN A 1 707 ? -6.135 5.658 2.088 1.00 90.00 707 GLN A O 1
ATOM 5137 N N . ALA A 1 708 ? -5.009 3.811 2.696 1.00 90.00 708 ALA A N 1
ATOM 5138 C CA . ALA A 1 708 ? -5.836 3.504 3.855 1.00 90.00 708 ALA A CA 1
ATOM 5139 C C . ALA A 1 708 ? -4.951 2.877 4.938 1.00 90.00 708 ALA A C 1
ATOM 5141 O O . ALA A 1 708 ? -4.829 1.655 5.044 1.00 90.00 708 ALA A O 1
ATOM 5142 N N . LEU A 1 709 ? -4.293 3.731 5.717 1.00 96.75 709 LEU A N 1
ATOM 5143 C CA . LEU A 1 709 ? -3.218 3.343 6.621 1.00 96.75 709 LEU A CA 1
ATOM 5144 C C . LEU A 1 709 ? -3.726 2.512 7.803 1.00 96.75 709 LEU A C 1
ATOM 5146 O O . LEU A 1 709 ? -4.784 2.788 8.370 1.00 96.75 709 LEU A O 1
ATOM 5150 N N . VAL A 1 710 ? -2.967 1.488 8.205 1.00 98.50 710 VAL A N 1
ATOM 5151 C CA . VAL A 1 710 ? -3.218 0.766 9.464 1.00 98.50 710 VAL A CA 1
ATOM 5152 C C . VAL A 1 710 ? -2.313 1.303 10.555 1.00 98.50 710 VAL A C 1
ATOM 5154 O O . VAL A 1 710 ? -2.815 1.668 11.614 1.00 98.50 710 VAL A O 1
ATOM 5157 N N . THR A 1 711 ? -1.005 1.368 10.309 1.00 97.56 711 THR A N 1
ATOM 5158 C CA . THR A 1 711 ? -0.027 1.757 11.329 1.00 97.56 711 THR A CA 1
ATOM 5159 C C . THR A 1 711 ? 0.826 2.942 10.899 1.00 97.56 711 THR A C 1
ATOM 5161 O O . THR A 1 711 ? 1.458 2.895 9.855 1.00 97.56 711 THR A O 1
ATOM 5164 N N . ASP A 1 712 ? 0.901 3.965 11.747 1.00 97.88 712 ASP A N 1
ATOM 5165 C CA . ASP A 1 712 ? 1.861 5.067 11.663 1.00 97.88 712 ASP A CA 1
ATOM 5166 C C . ASP A 1 712 ? 2.754 5.048 12.903 1.00 97.88 712 ASP A C 1
ATOM 5168 O O . ASP A 1 712 ? 2.283 5.284 14.016 1.00 97.88 712 ASP A O 1
ATOM 5172 N N . ILE A 1 713 ? 4.038 4.728 12.742 1.00 97.75 713 ILE A N 1
ATOM 5173 C CA . ILE A 1 713 ? 5.007 4.801 13.838 1.00 97.75 713 ILE A CA 1
ATOM 5174 C C . ILE A 1 713 ? 6.037 5.853 13.470 1.00 97.75 713 ILE A C 1
ATOM 5176 O O . ILE A 1 713 ? 6.863 5.621 12.590 1.00 97.75 713 ILE A O 1
ATOM 5180 N N . SER A 1 714 ? 6.040 6.970 14.192 1.00 94.69 714 SER A N 1
ATOM 5181 C CA . SER A 1 714 ? 6.898 8.117 13.900 1.00 94.69 714 SER A CA 1
ATOM 5182 C C . SER A 1 714 ? 7.538 8.643 15.187 1.00 94.69 714 SER A C 1
ATOM 5184 O O . SER A 1 714 ? 6.872 8.839 16.201 1.00 94.69 714 SER A O 1
ATOM 5186 N N . TYR A 1 715 ? 8.856 8.870 15.172 1.00 92.94 715 TYR A N 1
ATOM 5187 C CA . TYR A 1 715 ? 9.645 9.314 16.335 1.00 92.94 715 TYR A CA 1
ATOM 5188 C C . TYR A 1 715 ? 9.561 8.398 17.568 1.00 92.94 715 TYR A C 1
ATOM 5190 O O . TYR A 1 715 ? 9.809 8.852 18.686 1.00 92.94 715 TYR A O 1
ATOM 5198 N N . ALA A 1 716 ? 9.199 7.129 17.390 1.00 94.50 716 ALA A N 1
ATOM 5199 C CA . ALA A 1 716 ? 8.924 6.190 18.472 1.00 94.50 716 ALA A CA 1
ATOM 5200 C C . ALA A 1 716 ? 9.562 4.817 18.219 1.00 94.50 716 ALA A C 1
ATOM 5202 O O . ALA A 1 716 ? 9.876 4.456 17.082 1.00 94.50 716 ALA A O 1
ATOM 5203 N N . ASN A 1 717 ? 9.702 4.030 19.286 1.00 89.19 717 ASN A N 1
ATOM 5204 C CA . ASN A 1 717 ? 10.029 2.612 19.190 1.00 89.19 717 ASN A CA 1
ATOM 5205 C C . ASN A 1 717 ? 8.770 1.790 19.447 1.00 89.19 717 ASN A C 1
ATOM 5207 O O . ASN A 1 717 ? 8.119 1.962 20.480 1.00 89.19 717 ASN A O 1
ATOM 5211 N N . ALA A 1 718 ? 8.443 0.887 18.528 1.00 96.38 718 ALA A N 1
ATOM 5212 C CA . ALA A 1 718 ? 7.258 0.046 18.630 1.00 96.38 718 ALA A CA 1
ATOM 5213 C C . ALA A 1 718 ? 7.573 -1.408 18.268 1.00 96.38 718 ALA A C 1
ATOM 5215 O O . ALA A 1 718 ? 8.322 -1.676 17.329 1.00 96.38 718 ALA A O 1
ATOM 5216 N N . SER A 1 719 ? 6.983 -2.360 18.990 1.00 94.56 719 SER A N 1
ATOM 5217 C CA . SER A 1 719 ? 7.108 -3.780 18.668 1.00 94.56 719 SER A CA 1
ATOM 5218 C C . SER A 1 719 ? 5.792 -4.548 18.746 1.00 94.56 719 SER A C 1
ATOM 5220 O O . SER A 1 719 ? 4.918 -4.241 19.555 1.00 94.56 719 SER A O 1
ATOM 5222 N N . PHE A 1 720 ? 5.637 -5.533 17.865 1.00 95.62 720 PHE A N 1
ATOM 5223 C CA . PHE A 1 720 ? 4.373 -6.227 17.631 1.00 95.62 720 PHE A CA 1
ATOM 5224 C C . PHE A 1 720 ? 4.585 -7.738 17.560 1.00 95.62 720 PHE A C 1
ATOM 5226 O O . PHE A 1 720 ? 5.504 -8.207 16.885 1.00 95.62 720 PHE A O 1
ATOM 5233 N N . TYR A 1 721 ? 3.725 -8.483 18.254 1.00 87.88 721 TYR A N 1
ATOM 5234 C CA . TYR A 1 721 ? 3.914 -9.904 18.539 1.00 87.88 721 TYR A CA 1
ATOM 5235 C C . TYR A 1 721 ? 2.606 -10.670 18.332 1.00 87.88 721 TYR A C 1
ATOM 5237 O O . TYR A 1 721 ? 1.639 -10.459 19.070 1.00 87.88 721 TYR A O 1
ATOM 5245 N N . GLY A 1 722 ? 2.548 -11.570 17.349 1.00 85.88 722 GLY A N 1
ATOM 5246 C CA . GLY A 1 722 ? 1.312 -12.324 17.108 1.00 85.88 722 GLY A CA 1
ATOM 5247 C C . GLY A 1 722 ? 0.148 -11.452 16.624 1.00 85.88 722 GLY A C 1
ATOM 5248 O O . GLY A 1 722 ? -1.009 -11.791 16.868 1.00 85.88 722 GLY A O 1
ATOM 5249 N N . CYS A 1 723 ? 0.434 -10.294 16.024 1.00 94.12 723 CYS A N 1
ATOM 5250 C CA . CYS A 1 723 ? -0.577 -9.342 15.570 1.00 94.12 723 CYS A CA 1
ATOM 5251 C C . CYS A 1 723 ? -0.915 -9.562 14.093 1.00 94.12 723 CYS A C 1
ATOM 5253 O O . CYS A 1 723 ? -0.158 -10.190 13.347 1.00 94.12 723 CYS A O 1
ATOM 5255 N N . SER A 1 724 ? -2.023 -8.982 13.637 1.00 95.81 724 SER A N 1
ATOM 5256 C CA . SER A 1 724 ? -2.262 -8.831 12.202 1.00 95.81 724 SER A CA 1
ATOM 5257 C C . SER A 1 724 ? -2.567 -7.390 11.813 1.00 95.81 724 SER A C 1
ATOM 5259 O O . SER A 1 724 ? -3.064 -6.608 12.620 1.00 95.81 724 SER A O 1
ATOM 5261 N N . PHE A 1 725 ? -2.225 -7.031 10.577 1.00 98.38 725 PHE A N 1
ATOM 5262 C CA . PHE A 1 725 ? -2.386 -5.690 10.022 1.00 98.38 725 PHE A CA 1
ATOM 5263 C C . PHE A 1 725 ? -3.006 -5.810 8.641 1.00 98.38 725 PHE A C 1
ATOM 5265 O O . PHE A 1 725 ? -2.432 -6.470 7.776 1.00 98.38 725 PHE A O 1
ATOM 5272 N N . ALA A 1 726 ? -4.174 -5.214 8.418 1.00 97.00 726 ALA A N 1
ATOM 5273 C CA . ALA A 1 726 ? -4.919 -5.432 7.185 1.00 97.00 726 ALA A CA 1
ATOM 5274 C C . ALA A 1 726 ? -5.409 -4.142 6.527 1.00 97.00 726 ALA A C 1
ATOM 5276 O O . ALA A 1 726 ? -6.262 -3.455 7.081 1.00 97.00 726 ALA A O 1
ATOM 5277 N N . SER A 1 727 ? -4.937 -3.889 5.303 1.00 95.69 727 SER A N 1
ATOM 5278 C CA . SER A 1 727 ? -5.509 -2.911 4.367 1.00 95.69 727 SER A CA 1
ATOM 5279 C C . SER A 1 727 ? -5.182 -3.298 2.908 1.00 95.69 727 SER A C 1
ATOM 5281 O O . SER A 1 727 ? -4.942 -4.468 2.610 1.00 95.69 727 SER A O 1
ATOM 5283 N N . TYR A 1 728 ? -5.226 -2.361 1.965 1.00 90.38 728 TYR A N 1
ATOM 5284 C CA . TYR A 1 728 ? -4.873 -2.581 0.562 1.00 90.38 728 TYR A CA 1
ATOM 5285 C C . TYR A 1 728 ? -3.645 -1.770 0.177 1.00 90.38 728 TYR A C 1
ATOM 5287 O O . TYR A 1 728 ? -2.579 -2.345 -0.043 1.00 90.38 728 TYR A O 1
ATOM 5295 N N . GLN A 1 729 ? -3.792 -0.452 0.110 1.00 91.12 729 GLN A N 1
ATOM 5296 C CA . GLN A 1 729 ? -2.695 0.460 -0.165 1.00 91.12 729 GLN A CA 1
ATOM 5297 C C . GLN A 1 729 ? -2.174 1.045 1.147 1.00 91.12 729 GLN A C 1
ATOM 5299 O O . GLN A 1 729 ? -2.975 1.413 2.011 1.00 91.12 729 GLN A O 1
ATOM 5304 N N . ASP A 1 730 ? -0.849 1.101 1.281 1.00 92.94 730 ASP A N 1
ATOM 5305 C CA . ASP A 1 730 ? -0.145 1.798 2.361 1.00 92.94 730 ASP A CA 1
ATOM 5306 C C . ASP A 1 730 ? -0.530 1.262 3.745 1.00 92.94 730 ASP A C 1
ATOM 5308 O O . ASP A 1 730 ? -0.871 1.998 4.656 1.00 92.94 730 ASP A O 1
ATOM 5312 N N . THR A 1 731 ? -0.520 -0.064 3.916 1.00 97.50 731 THR A N 1
ATOM 5313 C CA . THR A 1 731 ? -0.967 -0.710 5.167 1.00 97.50 731 THR A CA 1
ATOM 5314 C C . THR A 1 731 ? -0.077 -0.346 6.357 1.00 97.50 731 THR A C 1
ATOM 5316 O O . THR A 1 731 ? -0.591 -0.073 7.441 1.00 97.50 731 THR A O 1
ATOM 5319 N N . TRP A 1 732 ? 1.242 -0.346 6.172 1.00 97.94 732 TRP A N 1
ATOM 5320 C CA . TRP A 1 732 ? 2.219 -0.174 7.240 1.00 97.94 732 TRP A CA 1
ATOM 5321 C C . TRP A 1 732 ? 3.176 0.973 6.955 1.00 97.94 732 TRP A C 1
ATOM 5323 O O . TRP A 1 732 ? 3.914 0.916 5.970 1.00 97.94 732 TRP A O 1
ATOM 5333 N N . TYR A 1 733 ? 3.265 1.926 7.883 1.00 96.94 733 TYR A N 1
ATOM 5334 C CA . TYR A 1 733 ? 4.227 3.017 7.839 1.00 96.94 733 TYR A CA 1
ATOM 5335 C C . TYR A 1 733 ? 5.200 2.993 9.024 1.00 96.94 733 TYR A C 1
ATOM 5337 O O . TYR A 1 733 ? 4.815 3.025 10.194 1.00 96.94 733 TYR A O 1
ATOM 5345 N N . THR A 1 734 ? 6.503 2.984 8.729 1.00 94.44 734 THR A N 1
ATOM 5346 C CA . THR A 1 734 ? 7.553 3.308 9.712 1.00 94.44 734 THR A CA 1
ATOM 5347 C C . THR A 1 734 ? 8.207 4.629 9.335 1.00 94.44 734 THR A C 1
ATOM 5349 O O . THR A 1 734 ? 9.035 4.705 8.426 1.00 94.44 734 THR A O 1
ATOM 5352 N N . GLY A 1 735 ? 7.813 5.685 10.032 1.00 89.62 735 GLY A N 1
ATOM 5353 C CA . GLY A 1 735 ? 8.189 7.060 9.768 1.00 89.62 735 GLY A CA 1
ATOM 5354 C C . GLY A 1 735 ? 9.571 7.457 10.271 1.00 89.62 735 GLY A C 1
ATOM 5355 O O . GLY A 1 735 ? 10.422 6.647 10.646 1.00 89.62 735 GLY A O 1
ATOM 5356 N N . ARG A 1 736 ? 9.824 8.763 10.232 1.00 83.69 736 ARG A N 1
ATOM 5357 C CA . ARG A 1 736 ? 11.123 9.355 10.568 1.00 83.69 736 ARG A CA 1
ATOM 5358 C C . ARG A 1 736 ? 11.465 9.107 12.036 1.00 83.69 736 ARG A C 1
ATOM 5360 O O . ARG A 1 736 ? 10.600 9.183 12.905 1.00 83.69 736 ARG A O 1
ATOM 5367 N N . ASN A 1 737 ? 12.739 8.822 12.312 1.00 83.31 737 ASN A N 1
ATOM 5368 C CA . ASN A 1 737 ? 13.248 8.521 13.658 1.00 83.31 737 ASN A CA 1
ATOM 5369 C C . ASN A 1 737 ? 12.477 7.412 14.397 1.00 83.31 737 ASN A C 1
ATOM 5371 O O . ASN A 1 737 ? 12.499 7.368 15.626 1.00 83.31 737 ASN A O 1
ATOM 5375 N N . ALA A 1 738 ? 11.801 6.526 13.665 1.00 89.88 738 ALA A N 1
ATOM 5376 C CA . ALA A 1 738 ? 11.120 5.379 14.234 1.00 89.88 738 ALA A CA 1
ATOM 5377 C C . ALA A 1 738 ? 11.931 4.096 14.058 1.00 89.88 738 ALA A C 1
ATOM 5379 O O . ALA A 1 738 ? 12.610 3.904 13.042 1.00 89.88 738 ALA A O 1
ATOM 5380 N N . SER A 1 739 ? 11.822 3.212 15.049 1.00 89.75 739 SER A N 1
ATOM 5381 C CA . SER A 1 739 ? 12.316 1.837 14.972 1.00 89.75 739 SER A CA 1
ATOM 5382 C C . SER A 1 739 ? 11.184 0.866 15.273 1.00 89.75 739 SER A C 1
ATOM 5384 O O . SER A 1 739 ? 10.556 0.951 16.331 1.00 89.75 739 SER A O 1
ATOM 5386 N N . THR A 1 740 ? 10.925 -0.062 14.357 1.00 95.19 740 THR A N 1
ATOM 5387 C CA . THR A 1 740 ? 9.869 -1.062 14.515 1.00 95.19 740 THR A CA 1
ATOM 5388 C C . THR A 1 740 ? 10.408 -2.485 14.465 1.00 95.19 740 THR A C 1
ATOM 5390 O O . THR A 1 740 ? 11.318 -2.800 13.697 1.00 95.19 740 THR A O 1
ATOM 5393 N N . TYR A 1 741 ? 9.844 -3.355 15.304 1.00 93.69 741 TYR A N 1
ATOM 5394 C CA . TYR A 1 741 ? 10.128 -4.791 15.314 1.00 93.69 741 TYR A CA 1
ATOM 5395 C C . TYR A 1 741 ? 8.823 -5.586 15.302 1.00 93.69 741 TYR A C 1
ATOM 5397 O O . TYR A 1 741 ? 7.987 -5.434 16.188 1.00 93.69 741 TYR A O 1
ATOM 5405 N N . VAL A 1 742 ? 8.641 -6.436 14.300 1.00 95.06 742 VAL A N 1
ATOM 5406 C CA . VAL A 1 742 ? 7.406 -7.190 14.074 1.00 95.06 742 VAL A CA 1
ATOM 5407 C C . VAL A 1 742 ? 7.747 -8.659 13.954 1.00 95.06 742 VAL A C 1
ATOM 5409 O O . VAL A 1 742 ? 8.643 -9.023 13.191 1.00 95.06 742 VAL A O 1
ATOM 5412 N N . VAL A 1 743 ? 7.036 -9.504 14.694 1.00 87.75 743 VAL A N 1
ATOM 5413 C CA . VAL A 1 743 ? 7.337 -10.932 14.729 1.00 87.75 743 VAL A CA 1
ATOM 5414 C C . VAL A 1 743 ? 6.099 -11.796 14.877 1.00 87.75 743 VAL A C 1
ATOM 5416 O O . VAL A 1 743 ? 5.134 -11.412 15.542 1.00 87.75 743 VAL A O 1
ATOM 5419 N N . ASP A 1 744 ? 6.131 -12.954 14.214 1.00 84.94 744 ASP A N 1
ATOM 5420 C CA . ASP A 1 744 ? 5.039 -13.936 14.204 1.00 84.94 744 ASP A CA 1
ATOM 5421 C C . ASP A 1 744 ? 3.690 -13.281 13.868 1.00 84.94 744 ASP A C 1
ATOM 5423 O O . ASP A 1 744 ? 2.666 -13.538 14.486 1.00 84.94 744 ASP A O 1
ATOM 5427 N N . SER A 1 745 ? 3.707 -12.355 12.911 1.00 91.50 745 SER A N 1
ATOM 5428 C CA . SER A 1 745 ? 2.567 -11.501 12.573 1.00 91.50 745 SER A CA 1
ATOM 5429 C C . SER A 1 745 ? 2.180 -11.646 11.103 1.00 91.50 745 SER A C 1
ATOM 5431 O O . SER A 1 745 ? 2.966 -12.123 10.280 1.00 91.50 745 SER A O 1
ATOM 5433 N N . VAL A 1 746 ? 0.971 -11.214 10.750 1.00 94.62 746 VAL A N 1
ATOM 5434 C CA . VAL A 1 746 ? 0.486 -11.211 9.361 1.00 94.62 746 VAL A CA 1
ATOM 5435 C C . VAL A 1 746 ? 0.237 -9.783 8.897 1.00 94.62 746 VAL A C 1
ATOM 5437 O O . VAL A 1 746 ? -0.450 -9.023 9.569 1.00 94.62 746 VAL A O 1
ATOM 5440 N N . ILE A 1 747 ? 0.765 -9.417 7.734 1.00 97.75 747 ILE A N 1
ATOM 5441 C CA . ILE A 1 747 ? 0.543 -8.107 7.122 1.00 97.75 747 ILE A CA 1
ATOM 5442 C C . ILE A 1 747 ? -0.097 -8.333 5.761 1.00 97.75 747 ILE A C 1
ATOM 5444 O O . ILE A 1 747 ? 0.511 -8.925 4.869 1.00 97.75 747 ILE A O 1
ATOM 5448 N N . PHE A 1 748 ? -1.333 -7.878 5.618 1.00 95.81 748 PHE A N 1
ATOM 5449 C CA . PHE A 1 748 ? -2.120 -8.017 4.407 1.00 95.81 748 PHE A CA 1
ATOM 5450 C C . PHE A 1 748 ? -2.145 -6.708 3.621 1.00 95.81 748 PHE A C 1
ATOM 5452 O O . PHE A 1 748 ? -2.471 -5.666 4.189 1.00 95.81 748 PHE A O 1
ATOM 5459 N N . GLY A 1 749 ? -1.903 -6.783 2.312 1.00 93.25 749 GLY A N 1
ATOM 5460 C CA . GLY A 1 749 ? -1.895 -5.606 1.447 1.00 93.25 749 GLY A CA 1
ATOM 5461 C C . GLY A 1 749 ? -1.876 -5.923 -0.046 1.00 93.25 749 GLY A C 1
ATOM 5462 O O . GLY A 1 749 ? -1.943 -7.083 -0.459 1.00 93.25 749 GLY A O 1
ATOM 5463 N N . GLN A 1 750 ? -1.825 -4.873 -0.861 1.00 86.12 750 GLN A N 1
ATOM 5464 C CA . GLN A 1 750 ? -1.783 -4.925 -2.324 1.00 86.12 750 GLN A CA 1
ATOM 5465 C C . GLN A 1 750 ? -0.689 -4.022 -2.907 1.00 86.12 750 GLN A C 1
ATOM 5467 O O . GLN A 1 750 ? 0.109 -4.498 -3.711 1.00 86.12 750 GLN A O 1
ATOM 5472 N N . THR A 1 751 ? -0.689 -2.739 -2.544 1.00 86.88 751 THR A N 1
ATOM 5473 C CA . THR A 1 751 ? 0.192 -1.709 -3.117 1.00 86.88 751 THR A CA 1
ATOM 5474 C C . THR A 1 751 ? 0.956 -1.056 -1.980 1.00 86.88 751 THR A C 1
ATOM 5476 O O . THR A 1 751 ? 0.333 -0.619 -1.016 1.00 86.88 751 THR A O 1
ATOM 5479 N N . ASP A 1 752 ? 2.283 -1.049 -2.074 1.00 88.50 752 ASP A N 1
ATOM 5480 C CA . ASP A 1 752 ? 3.215 -0.331 -1.196 1.00 88.50 752 ASP A CA 1
ATOM 5481 C C . ASP A 1 752 ? 2.951 -0.542 0.295 1.00 88.50 752 ASP A C 1
ATOM 5483 O O . ASP A 1 752 ? 3.162 0.314 1.153 1.00 88.50 752 ASP A O 1
ATOM 5487 N N . TYR A 1 753 ? 2.460 -1.735 0.628 1.00 93.06 753 TYR A N 1
ATOM 5488 C CA . TYR A 1 753 ? 1.831 -1.955 1.918 1.00 93.06 753 TYR A CA 1
ATOM 5489 C C . TYR A 1 753 ? 2.835 -2.065 3.068 1.00 93.06 753 TYR A C 1
ATOM 5491 O O . TYR A 1 753 ? 2.405 -2.100 4.219 1.00 93.06 753 TYR A O 1
ATOM 5499 N N . LEU A 1 754 ? 4.139 -2.077 2.774 1.00 95.12 754 LEU A N 1
ATOM 5500 C CA . LEU A 1 754 ? 5.219 -1.724 3.690 1.00 95.12 754 LEU A CA 1
ATOM 5501 C C . LEU A 1 754 ? 5.967 -0.501 3.147 1.00 95.12 754 LEU A C 1
ATOM 5503 O O . LEU A 1 754 ? 6.772 -0.631 2.226 1.00 95.12 754 LEU A O 1
ATOM 5507 N N . PHE A 1 755 ? 5.795 0.669 3.751 1.00 91.88 755 PHE A N 1
ATOM 5508 C CA . PHE A 1 755 ? 6.492 1.882 3.324 1.00 91.88 755 PHE A CA 1
ATOM 5509 C C . PHE A 1 755 ? 7.032 2.676 4.514 1.00 91.88 755 PHE A C 1
ATOM 5511 O O . PHE A 1 755 ? 6.673 2.443 5.672 1.00 91.88 755 PHE A O 1
ATOM 5518 N N . GLY A 1 756 ? 7.967 3.592 4.262 1.00 89.75 756 GLY A N 1
ATOM 5519 C CA . GLY A 1 756 ? 8.548 4.349 5.365 1.00 89.75 756 GLY A CA 1
ATOM 5520 C C . GLY A 1 756 ? 9.852 5.075 5.091 1.00 89.75 756 GLY A C 1
ATOM 5521 O O . GLY A 1 756 ? 10.432 4.993 4.010 1.00 89.75 756 GLY A O 1
ATOM 5522 N N . PHE A 1 757 ? 10.300 5.773 6.134 1.00 84.50 757 PHE A N 1
ATOM 5523 C CA . PHE A 1 757 ? 11.597 6.443 6.251 1.00 84.50 757 PHE A CA 1
ATOM 5524 C C . PHE A 1 757 ? 12.477 5.835 7.344 1.00 84.50 757 PHE A C 1
ATOM 5526 O O . PHE A 1 757 ? 13.684 6.042 7.328 1.00 84.50 757 PHE A O 1
ATOM 5533 N N . GLY A 1 758 ? 11.882 5.168 8.334 1.00 84.00 758 GLY A N 1
ATOM 5534 C CA . GLY A 1 758 ? 12.578 4.683 9.518 1.00 84.00 758 GLY A CA 1
ATOM 5535 C C . GLY A 1 758 ? 13.234 3.322 9.317 1.00 84.00 758 GLY A C 1
ATOM 5536 O O . GLY A 1 758 ? 13.556 2.907 8.200 1.00 84.00 758 GLY A O 1
ATOM 5537 N N . THR A 1 759 ? 13.444 2.628 10.429 1.00 87.94 759 THR A N 1
ATOM 5538 C CA . THR A 1 759 ? 14.061 1.300 10.457 1.00 87.94 759 THR A CA 1
ATOM 5539 C C . THR A 1 759 ? 13.025 0.285 10.912 1.00 87.94 759 THR A C 1
ATOM 5541 O O . THR A 1 759 ? 12.559 0.355 12.045 1.00 87.94 759 THR A O 1
ATOM 5544 N N . ALA A 1 760 ? 12.671 -0.662 10.049 1.00 92.44 760 ALA A N 1
ATOM 5545 C CA . ALA A 1 760 ? 11.685 -1.693 10.352 1.00 92.44 760 ALA A CA 1
ATOM 5546 C C . ALA A 1 760 ? 12.277 -3.088 10.191 1.00 92.44 760 ALA A C 1
ATOM 5548 O O . ALA A 1 760 ? 12.887 -3.390 9.168 1.00 92.44 760 ALA A O 1
ATOM 5549 N N . TRP A 1 761 ? 12.074 -3.954 11.180 1.00 91.44 761 TRP A N 1
ATOM 5550 C CA . TRP A 1 761 ? 12.461 -5.359 11.119 1.00 91.44 761 TRP A CA 1
ATOM 5551 C C . TRP A 1 761 ? 11.232 -6.258 11.214 1.00 91.44 761 TRP A C 1
ATOM 5553 O O . TRP A 1 761 ? 10.480 -6.189 12.183 1.00 91.44 761 TRP A O 1
ATOM 5563 N N . PHE A 1 762 ? 11.077 -7.141 10.237 1.00 93.50 762 PHE A N 1
ATOM 5564 C CA . PHE A 1 762 ? 10.023 -8.139 10.155 1.00 93.50 762 PHE A CA 1
ATOM 5565 C C . PHE A 1 762 ? 10.656 -9.532 10.230 1.00 93.50 762 PHE A C 1
ATOM 5567 O O . PHE A 1 762 ? 11.419 -9.920 9.346 1.00 93.50 762 PHE A O 1
ATOM 5574 N N . GLU A 1 763 ? 10.361 -10.273 11.293 1.00 87.75 763 GLU A N 1
ATOM 5575 C CA . GLU A 1 763 ? 10.884 -11.615 11.558 1.00 87.75 763 GLU A CA 1
ATOM 5576 C C . GLU A 1 763 ? 9.747 -12.632 11.562 1.00 87.75 763 GLU A C 1
ATOM 5578 O O . GLU A 1 763 ? 8.787 -12.469 12.306 1.00 87.75 763 GLU A O 1
ATOM 5583 N N . ASP A 1 764 ? 9.864 -13.717 10.799 1.00 83.94 764 ASP A N 1
ATOM 5584 C CA . ASP A 1 764 ? 8.857 -14.793 10.827 1.00 83.94 764 ASP A CA 1
ATOM 5585 C C . ASP A 1 764 ? 7.423 -14.278 10.582 1.00 83.94 764 ASP A C 1
ATOM 5587 O O . ASP A 1 764 ? 6.455 -14.702 11.213 1.00 83.94 764 ASP A O 1
ATOM 5591 N N . VAL A 1 765 ? 7.290 -13.287 9.694 1.00 89.25 765 VAL A N 1
ATOM 5592 C CA . VAL A 1 765 ? 5.992 -12.715 9.330 1.00 89.25 765 VAL A CA 1
ATOM 5593 C C . VAL A 1 765 ? 5.445 -13.358 8.064 1.00 89.25 765 VAL A C 1
ATOM 5595 O O . VAL A 1 765 ? 6.171 -13.952 7.255 1.00 89.25 765 VAL A O 1
ATOM 5598 N N . VAL A 1 766 ? 4.145 -13.177 7.851 1.00 88.81 766 VAL A N 1
ATOM 5599 C CA . VAL A 1 766 ? 3.510 -13.438 6.560 1.00 88.81 766 VAL A CA 1
ATOM 5600 C C . VAL A 1 766 ? 3.136 -12.137 5.899 1.00 88.81 766 VAL A C 1
ATOM 5602 O O . VAL A 1 766 ? 2.335 -11.374 6.428 1.00 88.81 766 VAL A O 1
ATOM 5605 N N . LEU A 1 767 ? 3.675 -11.925 4.709 1.00 92.38 767 LEU A N 1
ATOM 5606 C CA . LEU A 1 767 ? 3.255 -10.859 3.817 1.00 92.38 767 LEU A CA 1
ATOM 5607 C C . LEU A 1 767 ? 2.181 -11.441 2.886 1.00 92.38 767 LEU A C 1
ATOM 5609 O O . LEU A 1 767 ? 2.481 -12.249 2.005 1.00 92.38 767 LEU A O 1
ATOM 5613 N N . ALA A 1 768 ? 0.918 -11.123 3.164 1.00 90.69 768 ALA A N 1
ATOM 5614 C CA . ALA A 1 768 ? -0.255 -11.725 2.542 1.00 90.69 768 ALA A CA 1
ATOM 5615 C C . ALA A 1 768 ? -0.821 -10.828 1.426 1.00 90.69 768 ALA A C 1
ATOM 5617 O O . ALA A 1 768 ? -1.534 -9.855 1.673 1.00 90.69 768 ALA A O 1
ATOM 5618 N N . ASN A 1 769 ? -0.537 -11.187 0.175 1.00 84.94 769 ASN A N 1
ATOM 5619 C CA . ASN A 1 769 ? -0.879 -10.387 -0.999 1.00 84.94 769 ASN A CA 1
ATOM 5620 C C . ASN A 1 769 ? -2.356 -10.562 -1.367 1.00 84.94 769 ASN A C 1
ATOM 5622 O O . ASN A 1 769 ? -2.776 -11.652 -1.774 1.00 84.94 769 ASN A O 1
ATOM 5626 N N . ARG A 1 770 ? -3.136 -9.483 -1.277 1.00 85.19 770 ARG A N 1
ATOM 5627 C CA . ARG A 1 770 ? -4.540 -9.419 -1.717 1.00 85.19 770 ARG A CA 1
ATOM 5628 C C . ARG A 1 770 ? -4.680 -9.275 -3.230 1.00 85.19 770 ARG A C 1
ATOM 5630 O O . ARG A 1 770 ? -5.633 -9.785 -3.815 1.00 85.19 770 ARG A O 1
ATOM 5637 N N . ALA A 1 771 ? -3.714 -8.613 -3.857 1.00 78.88 771 ALA A N 1
ATOM 5638 C CA . ALA A 1 771 ? -3.556 -8.475 -5.300 1.00 78.88 771 ALA A CA 1
ATOM 5639 C C . ALA A 1 771 ? -2.123 -8.009 -5.615 1.00 78.88 771 ALA A C 1
ATOM 5641 O O . ALA A 1 771 ? -1.339 -7.790 -4.694 1.00 78.88 771 ALA A O 1
ATOM 5642 N N . CYS A 1 772 ? -1.785 -7.856 -6.897 1.00 71.81 772 CYS A N 1
ATOM 5643 C CA . CYS A 1 772 ? -0.566 -7.164 -7.319 1.00 71.81 772 CYS A CA 1
ATOM 5644 C C . CYS A 1 772 ? -0.967 -5.798 -7.892 1.00 71.81 772 CYS A C 1
ATOM 5646 O O . CYS A 1 772 ? -1.780 -5.744 -8.815 1.00 71.81 772 CYS A O 1
ATOM 5648 N N . GLY A 1 773 ? -0.454 -4.707 -7.323 1.00 61.03 773 GLY A N 1
ATOM 5649 C CA . GLY A 1 773 ? -0.755 -3.340 -7.774 1.00 61.03 773 GLY A CA 1
ATOM 5650 C C . GLY A 1 773 ? 0.374 -2.330 -7.550 1.00 61.03 773 GLY A C 1
ATOM 5651 O O . GLY A 1 773 ? 0.150 -1.147 -7.768 1.00 61.03 773 GLY A O 1
ATOM 5652 N N . GLY A 1 774 ? 1.540 -2.797 -7.099 1.00 68.12 774 GLY A N 1
ATOM 5653 C CA . GLY A 1 774 ? 2.738 -2.028 -6.755 1.00 68.12 774 GLY A CA 1
ATOM 5654 C C . GLY A 1 774 ? 3.761 -2.947 -6.082 1.00 68.12 774 GLY A C 1
ATOM 5655 O O . GLY A 1 774 ? 3.631 -4.181 -6.152 1.00 68.12 774 GLY A O 1
ATOM 5656 N N . GLY A 1 775 ? 4.754 -2.364 -5.416 1.00 74.88 775 GLY A N 1
ATOM 5657 C CA . GLY A 1 775 ? 5.720 -3.094 -4.606 1.00 74.88 775 GLY A CA 1
ATOM 5658 C C . GLY A 1 775 ? 5.113 -3.606 -3.299 1.00 74.88 775 GLY A C 1
ATOM 5659 O O . GLY A 1 775 ? 4.203 -3.011 -2.735 1.00 74.88 775 GLY A O 1
ATOM 5660 N N . ILE A 1 776 ? 5.631 -4.716 -2.769 1.00 85.50 776 ILE A N 1
ATOM 5661 C CA . ILE A 1 776 ? 5.369 -5.088 -1.368 1.00 85.50 776 ILE A CA 1
ATOM 5662 C C . ILE A 1 776 ? 6.020 -4.059 -0.434 1.00 85.50 776 ILE A C 1
ATOM 5664 O O . ILE A 1 776 ? 5.392 -3.585 0.512 1.00 85.50 776 ILE A O 1
ATOM 5668 N N . VAL A 1 777 ? 7.285 -3.727 -0.710 1.00 87.62 777 VAL A N 1
ATOM 5669 C CA . VAL A 1 777 ? 8.071 -2.738 0.031 1.00 87.62 777 VAL A CA 1
ATOM 5670 C C . VAL A 1 777 ? 8.293 -1.492 -0.815 1.00 87.62 777 VAL A C 1
ATOM 5672 O O . VAL A 1 777 ? 8.857 -1.569 -1.900 1.00 87.62 777 VAL A O 1
ATOM 5675 N N . ALA A 1 778 ? 7.961 -0.333 -0.273 1.00 85.00 778 ALA A N 1
ATOM 5676 C CA . ALA A 1 778 ? 8.175 0.953 -0.909 1.00 85.00 778 ALA A CA 1
ATOM 5677 C C . ALA A 1 778 ? 8.903 1.882 0.077 1.00 85.00 778 ALA A C 1
ATOM 5679 O O . ALA A 1 778 ? 8.324 2.719 0.767 1.00 85.00 778 ALA A O 1
ATOM 5680 N N . TRP A 1 779 ? 10.212 1.675 0.238 1.00 85.19 779 TRP A N 1
ATOM 5681 C CA . TRP A 1 779 ? 10.992 2.405 1.242 1.00 85.19 779 TRP A CA 1
ATOM 5682 C C . TRP A 1 779 ? 11.605 3.671 0.655 1.00 85.19 779 TRP A C 1
ATOM 5684 O O . TRP A 1 779 ? 12.280 3.630 -0.376 1.00 85.19 779 TRP A O 1
ATOM 5694 N N . LYS A 1 780 ? 11.432 4.803 1.338 1.00 73.44 780 LYS A N 1
ATOM 5695 C CA . LYS A 1 780 ? 12.053 6.069 0.945 1.00 73.44 780 LYS A CA 1
ATOM 5696 C C . LYS A 1 780 ? 13.519 6.040 1.384 1.00 73.44 780 LYS A C 1
ATOM 5698 O O . LYS A 1 780 ? 13.859 6.327 2.531 1.00 73.44 780 LYS A O 1
ATOM 5703 N N . GLY A 1 781 ? 14.385 5.612 0.462 1.00 59.19 781 GLY A N 1
ATOM 5704 C CA . GLY A 1 781 ? 15.834 5.529 0.652 1.00 59.19 781 GLY A CA 1
ATOM 5705 C C . GLY A 1 781 ? 16.441 6.898 0.965 1.00 59.19 781 GLY A C 1
ATOM 5706 O O . GLY A 1 781 ? 16.206 7.879 0.263 1.00 59.19 781 GLY A O 1
ATOM 5707 N N . THR A 1 782 ? 17.204 6.982 2.052 1.00 54.97 782 THR A N 1
ATOM 5708 C CA . THR A 1 782 ? 17.599 8.262 2.641 1.00 54.97 782 THR A CA 1
ATOM 5709 C C . THR A 1 782 ? 18.851 8.862 2.028 1.00 54.97 782 THR A C 1
ATOM 5711 O O . THR A 1 782 ? 19.921 8.249 1.992 1.00 54.97 782 THR A O 1
ATOM 5714 N N . ASN A 1 783 ? 18.739 10.147 1.720 1.00 52.06 783 ASN A N 1
ATOM 5715 C CA . ASN A 1 783 ? 19.834 11.088 1.846 1.00 52.06 783 ASN A CA 1
ATOM 5716 C C . ASN A 1 783 ? 20.468 10.942 3.250 1.00 52.06 783 ASN A C 1
ATOM 5718 O O . ASN A 1 783 ? 19.816 11.215 4.256 1.00 52.06 783 ASN A O 1
ATOM 5722 N N . GLN A 1 784 ? 21.728 10.499 3.333 1.00 51.72 784 GLN A N 1
ATOM 5723 C CA . GLN A 1 784 ? 22.438 10.303 4.611 1.00 51.72 784 GLN A CA 1
ATOM 5724 C C . GLN A 1 784 ? 22.617 11.603 5.418 1.00 51.72 784 GLN A C 1
ATOM 5726 O O . GLN A 1 784 ? 23.012 11.551 6.582 1.00 51.72 784 GLN A O 1
ATOM 5731 N N . THR A 1 785 ? 22.327 12.761 4.815 1.00 52.03 785 THR A N 1
ATOM 5732 C CA . THR A 1 785 ? 22.440 14.084 5.443 1.00 52.03 785 THR A CA 1
ATOM 5733 C C . THR A 1 785 ? 21.531 14.232 6.668 1.00 52.03 785 THR A C 1
ATOM 5735 O O . THR A 1 785 ? 21.942 14.846 7.650 1.00 52.03 785 THR A O 1
ATOM 5738 N N . ASP A 1 786 ? 20.340 13.626 6.654 1.00 50.22 786 ASP A N 1
ATOM 5739 C CA . ASP A 1 786 ? 19.328 13.850 7.699 1.00 50.22 786 ASP A CA 1
ATOM 5740 C C . ASP A 1 786 ? 19.527 12.967 8.944 1.00 50.22 786 ASP A C 1
ATOM 5742 O O . ASP A 1 786 ? 18.942 13.236 9.992 1.00 50.22 786 ASP A O 1
ATOM 5746 N N . ALA A 1 787 ? 20.343 11.908 8.850 1.00 49.69 787 ALA A N 1
ATOM 5747 C CA . ALA A 1 787 ? 20.730 11.078 9.995 1.00 49.69 787 ALA A CA 1
ATOM 5748 C C . ALA A 1 787 ? 21.939 10.176 9.664 1.00 49.69 787 ALA A C 1
ATOM 5750 O O . ALA A 1 787 ? 21.790 8.999 9.312 1.00 49.69 787 ALA A O 1
ATOM 5751 N N . PRO A 1 788 ? 23.157 10.727 9.797 1.00 48.78 788 PRO A N 1
ATOM 5752 C CA . PRO A 1 788 ? 24.398 10.018 9.516 1.00 48.78 788 PRO A CA 1
ATOM 5753 C C . PRO A 1 788 ? 24.531 8.744 10.359 1.00 48.78 788 PRO A C 1
ATOM 5755 O O . PRO A 1 788 ? 24.433 8.779 11.584 1.00 48.78 788 PRO A O 1
ATOM 5758 N N . GLY A 1 789 ? 24.774 7.607 9.705 1.00 49.34 789 GLY A N 1
ATOM 5759 C CA . GLY A 1 789 ? 24.989 6.316 10.369 1.00 49.34 789 GLY A CA 1
ATOM 5760 C C . GLY A 1 789 ? 23.720 5.534 10.729 1.00 49.34 789 GLY A C 1
ATOM 5761 O O . GLY A 1 789 ? 23.840 4.368 11.111 1.00 49.34 789 GLY A O 1
ATOM 5762 N N . ASN A 1 790 ? 22.523 6.109 10.562 1.00 52.53 790 ASN A N 1
ATOM 5763 C CA . ASN A 1 790 ? 21.278 5.355 10.690 1.00 52.53 790 ASN A CA 1
ATOM 5764 C C . ASN A 1 790 ? 21.004 4.569 9.397 1.00 52.53 790 ASN A C 1
ATOM 5766 O O . ASN A 1 790 ? 21.089 5.111 8.295 1.00 52.53 790 ASN A O 1
ATOM 5770 N N . ARG A 1 791 ? 20.712 3.271 9.522 1.00 63.44 791 ARG A N 1
ATOM 5771 C CA . ARG A 1 791 ? 20.461 2.377 8.383 1.00 63.44 791 ARG A CA 1
ATOM 5772 C C . ARG A 1 791 ? 18.967 2.207 8.163 1.00 63.44 791 ARG A C 1
ATOM 5774 O O . ARG A 1 791 ? 18.416 1.131 8.398 1.00 63.44 791 ARG A O 1
ATOM 5781 N N . TYR A 1 792 ? 18.350 3.292 7.722 1.00 75.12 792 TYR A N 1
ATOM 5782 C CA . TYR A 1 792 ? 16.949 3.335 7.334 1.00 75.12 792 TYR A CA 1
ATOM 5783 C C . TYR A 1 792 ? 16.630 2.276 6.277 1.00 75.12 792 TYR A C 1
ATOM 5785 O O . TYR A 1 792 ? 17.357 2.137 5.292 1.00 75.12 792 TYR A O 1
ATOM 5793 N N . GLY A 1 793 ? 15.573 1.500 6.505 1.00 80.62 793 GLY A N 1
ATOM 5794 C CA . GLY A 1 793 ? 15.211 0.373 5.650 1.00 80.62 793 GLY A CA 1
ATOM 5795 C C . GLY A 1 793 ? 14.174 -0.556 6.275 1.00 80.62 793 GLY A C 1
ATOM 5796 O O . GLY A 1 793 ? 14.007 -0.586 7.496 1.00 80.62 793 GLY A O 1
ATOM 5797 N N . ALA A 1 794 ? 13.532 -1.352 5.421 1.00 87.38 794 ALA A N 1
ATOM 5798 C CA . ALA A 1 794 ? 12.802 -2.547 5.822 1.00 87.38 794 ALA A CA 1
ATOM 5799 C C . ALA A 1 794 ? 13.705 -3.777 5.715 1.00 87.38 794 ALA A C 1
ATOM 5801 O O . ALA A 1 794 ? 14.275 -4.063 4.661 1.00 87.38 794 ALA A O 1
ATOM 5802 N N . TYR A 1 795 ? 13.792 -4.536 6.799 1.00 88.19 795 TYR A N 1
ATOM 5803 C CA . TYR A 1 795 ? 14.534 -5.783 6.889 1.00 88.19 795 TYR A CA 1
ATOM 5804 C C . TYR A 1 795 ? 13.535 -6.915 7.090 1.00 88.19 795 TYR A C 1
ATOM 5806 O O . TYR A 1 795 ? 12.900 -6.999 8.135 1.00 88.19 795 TYR A O 1
ATOM 5814 N N . VAL A 1 796 ? 13.382 -7.777 6.086 1.00 86.50 796 VAL A N 1
ATOM 5815 C CA . VAL A 1 796 ? 12.450 -8.910 6.125 1.00 86.50 796 VAL A CA 1
ATOM 5816 C C . VAL A 1 796 ? 13.255 -10.204 6.211 1.00 86.50 796 VAL A C 1
ATOM 5818 O O . VAL A 1 796 ? 14.038 -10.521 5.316 1.00 86.50 796 VAL A O 1
ATOM 5821 N N . SER A 1 797 ? 13.092 -10.938 7.308 1.00 84.12 797 SER A N 1
ATOM 5822 C CA . SER A 1 797 ? 13.904 -12.100 7.676 1.00 84.12 797 SER A CA 1
ATOM 5823 C C . SER A 1 797 ? 13.019 -13.268 8.103 1.00 84.12 797 SER A C 1
ATOM 5825 O O . SER A 1 797 ? 11.977 -13.076 8.727 1.00 84.12 797 SER A O 1
ATOM 5827 N N . ASN A 1 798 ? 13.405 -14.490 7.718 1.00 82.31 798 ASN A N 1
ATOM 5828 C CA . ASN A 1 798 ? 12.695 -15.741 8.037 1.00 82.31 798 ASN A CA 1
ATOM 5829 C C . ASN A 1 798 ? 11.183 -15.709 7.756 1.00 82.31 798 ASN A C 1
ATOM 5831 O O . ASN A 1 798 ? 10.416 -16.442 8.361 1.00 82.31 798 ASN A O 1
ATOM 5835 N N . SER A 1 799 ? 10.763 -14.845 6.839 1.00 83.25 799 SER A N 1
ATOM 5836 C CA . SER A 1 799 ? 9.364 -14.539 6.566 1.00 83.25 799 SER A CA 1
ATOM 5837 C C . SER A 1 799 ? 8.933 -15.169 5.249 1.00 83.25 799 SER A C 1
ATOM 5839 O O . SER A 1 799 ? 9.767 -15.568 4.432 1.00 83.25 799 SER A O 1
ATOM 5841 N N . ARG A 1 800 ? 7.622 -15.239 5.018 1.00 85.00 800 ARG A N 1
ATOM 5842 C CA . ARG A 1 800 ? 7.059 -15.783 3.778 1.00 85.00 800 ARG A CA 1
ATOM 5843 C C . ARG A 1 800 ? 6.100 -14.805 3.118 1.00 85.00 800 ARG A C 1
ATOM 5845 O O . ARG A 1 800 ? 5.358 -14.099 3.793 1.00 85.00 800 ARG A O 1
ATOM 5852 N N . ILE A 1 801 ? 6.089 -14.818 1.791 1.00 84.69 801 ILE A N 1
ATOM 5853 C CA . ILE A 1 801 ? 5.085 -14.128 0.981 1.00 84.69 801 ILE A CA 1
ATOM 5854 C C . ILE A 1 801 ? 4.058 -15.171 0.558 1.00 84.69 801 ILE A C 1
ATOM 5856 O O . ILE A 1 801 ? 4.422 -16.253 0.096 1.00 84.69 801 ILE A O 1
ATOM 5860 N N . ALA A 1 802 ? 2.780 -14.867 0.744 1.00 83.38 802 ALA A N 1
ATOM 5861 C CA . ALA A 1 802 ? 1.690 -15.770 0.412 1.00 83.38 802 ALA A CA 1
ATOM 5862 C C . ALA A 1 802 ? 0.556 -15.012 -0.272 1.00 83.38 802 ALA A C 1
ATOM 5864 O O . ALA A 1 802 ? 0.353 -13.824 -0.042 1.00 83.38 802 ALA A O 1
ATOM 5865 N N . ARG A 1 803 ? -0.233 -15.713 -1.088 1.00 82.12 803 ARG A N 1
ATOM 5866 C CA . ARG A 1 803 ? -1.529 -15.189 -1.524 1.00 82.12 803 ARG A CA 1
ATOM 5867 C C . ARG A 1 803 ? -2.442 -15.095 -0.305 1.00 82.12 803 ARG A C 1
ATOM 5869 O O . ARG A 1 803 ? -2.580 -16.075 0.427 1.00 82.12 803 ARG A O 1
ATOM 5876 N N . SER A 1 804 ? -3.083 -13.947 -0.116 1.00 85.62 804 SER A N 1
ATOM 5877 C CA . SER A 1 804 ? -4.049 -13.788 0.962 1.00 85.62 804 SER A CA 1
ATOM 5878 C C . SER A 1 804 ? -5.255 -14.722 0.760 1.00 85.62 804 SER A C 1
ATOM 5880 O O . SER A 1 804 ? -5.723 -14.868 -0.377 1.00 85.62 804 SER A O 1
ATOM 5882 N N . PRO A 1 805 ? -5.802 -15.347 1.818 1.00 83.62 805 PRO A N 1
ATOM 5883 C CA . PRO A 1 805 ? -7.011 -16.163 1.709 1.00 83.62 805 PRO A CA 1
ATOM 5884 C C . PRO A 1 805 ? -8.234 -15.355 1.265 1.00 83.62 805 PRO A C 1
ATOM 5886 O O . PRO A 1 805 ? -9.093 -15.884 0.566 1.00 83.62 805 PRO A O 1
ATOM 5889 N N . ASP A 1 806 ? -8.279 -14.070 1.626 1.00 80.94 806 ASP A N 1
ATOM 5890 C CA . ASP A 1 806 ? -9.341 -13.131 1.249 1.00 80.94 806 ASP A CA 1
ATOM 5891 C C . ASP A 1 806 ? -9.098 -12.435 -0.104 1.00 80.94 806 ASP A C 1
ATOM 5893 O O . ASP A 1 806 ? -9.926 -11.638 -0.547 1.00 80.94 806 ASP A O 1
ATOM 5897 N N . ALA A 1 807 ? -7.996 -12.754 -0.797 1.00 78.12 807 ALA A N 1
ATOM 5898 C CA . ALA A 1 807 ? -7.747 -12.260 -2.145 1.00 78.12 807 ALA A CA 1
ATOM 5899 C C . ALA A 1 807 ? -8.849 -12.748 -3.092 1.00 78.12 807 ALA A C 1
ATOM 5901 O O . ALA A 1 807 ? -9.207 -13.935 -3.095 1.00 78.12 807 ALA A O 1
ATOM 5902 N N . ASN A 1 808 ? -9.330 -11.861 -3.966 1.00 75.00 808 ASN A N 1
ATOM 5903 C CA . ASN A 1 808 ? -10.315 -12.226 -4.977 1.00 75.00 808 ASN A CA 1
ATOM 5904 C C . ASN A 1 808 ? -9.799 -13.420 -5.806 1.00 75.00 808 ASN A C 1
ATOM 5906 O O . ASN A 1 808 ? -8.667 -13.432 -6.292 1.00 75.00 808 ASN A O 1
ATOM 5910 N N . THR A 1 809 ? -10.624 -14.462 -5.922 1.00 71.50 809 THR A N 1
ATOM 5911 C CA . THR A 1 809 ? -10.283 -15.739 -6.575 1.00 71.50 809 THR A CA 1
ATOM 5912 C C . THR A 1 809 ? -9.795 -15.595 -8.016 1.00 71.50 809 THR A C 1
ATOM 5914 O O . THR A 1 809 ? -9.015 -16.426 -8.469 1.00 71.50 809 THR A O 1
ATOM 5917 N N . THR A 1 810 ? -10.192 -14.528 -8.716 1.00 71.00 810 THR A N 1
ATOM 5918 C CA . THR A 1 810 ? -9.776 -14.260 -10.101 1.00 71.00 810 THR A CA 1
ATOM 5919 C C . THR A 1 810 ? -8.450 -13.506 -10.205 1.00 71.00 810 THR A C 1
ATOM 5921 O O . THR A 1 810 ? -7.932 -13.333 -11.306 1.00 71.00 810 THR A O 1
ATOM 5924 N N . VAL A 1 811 ? -7.902 -13.021 -9.089 1.00 66.56 811 VAL A N 1
ATOM 5925 C CA . VAL A 1 811 ? -6.648 -12.264 -9.072 1.00 66.56 811 VAL A CA 1
ATOM 5926 C C . VAL A 1 811 ? -5.467 -13.229 -9.038 1.00 66.56 811 VAL A C 1
ATOM 5928 O O . VAL A 1 811 ? -5.284 -13.993 -8.085 1.00 66.56 811 VAL A O 1
ATOM 5931 N N . VAL A 1 812 ? -4.650 -13.170 -10.091 1.00 62.00 812 VAL A N 1
ATOM 5932 C CA . VAL A 1 812 ? -3.413 -13.945 -10.219 1.00 62.00 812 VAL A CA 1
ATOM 5933 C C . VAL A 1 812 ? -2.285 -13.195 -9.517 1.00 62.00 812 VAL A C 1
ATOM 5935 O O . VAL A 1 812 ? -1.840 -12.156 -9.994 1.00 62.00 812 VAL A O 1
ATOM 5938 N N . THR A 1 813 ? -1.817 -13.729 -8.390 1.00 64.06 813 THR A N 1
ATOM 5939 C CA . THR A 1 813 ? -0.681 -13.164 -7.640 1.00 64.06 813 THR A CA 1
ATOM 5940 C C . THR A 1 813 ? 0.629 -13.927 -7.834 1.00 64.06 813 THR A C 1
ATOM 5942 O O . THR A 1 813 ? 1.699 -13.377 -7.572 1.00 64.06 813 THR A O 1
ATOM 5945 N N . ALA A 1 814 ? 0.564 -15.176 -8.308 1.00 63.62 814 ALA A N 1
ATOM 5946 C CA . ALA A 1 814 ? 1.737 -16.016 -8.545 1.00 63.62 814 ALA A CA 1
ATOM 5947 C C . ALA A 1 814 ? 2.646 -15.391 -9.612 1.00 63.62 814 ALA A C 1
ATOM 5949 O O . ALA A 1 814 ? 2.176 -15.089 -10.705 1.00 63.62 814 ALA A O 1
ATOM 5950 N N . ASP A 1 815 ? 3.920 -15.179 -9.273 1.00 63.75 815 ASP A N 1
ATOM 5951 C CA . ASP A 1 815 ? 4.966 -14.605 -10.137 1.00 63.75 815 ASP A CA 1
ATOM 5952 C C . ASP A 1 815 ? 4.642 -13.224 -10.745 1.00 63.75 815 ASP A C 1
ATOM 5954 O O . ASP A 1 815 ? 5.260 -12.802 -11.722 1.00 63.75 815 ASP A O 1
ATOM 5958 N N . ARG A 1 816 ? 3.667 -12.499 -10.177 1.00 65.19 816 ARG A N 1
ATOM 5959 C CA . ARG A 1 816 ? 3.210 -11.188 -10.679 1.00 65.19 816 ARG A CA 1
ATOM 5960 C C . ARG A 1 816 ? 3.478 -10.019 -9.734 1.00 65.19 816 ARG A C 1
ATOM 5962 O O . ARG A 1 816 ? 3.457 -8.879 -10.182 1.00 65.19 816 ARG A O 1
ATOM 5969 N N . CYS A 1 817 ? 3.675 -10.278 -8.445 1.00 70.19 817 CYS A N 1
ATOM 5970 C CA . CYS A 1 817 ? 3.839 -9.228 -7.441 1.00 70.19 817 CYS A CA 1
ATOM 5971 C C . CYS A 1 817 ? 5.324 -8.881 -7.259 1.00 70.19 817 CYS A C 1
ATOM 5973 O O . CYS A 1 817 ? 6.162 -9.774 -7.123 1.00 70.19 817 CYS A O 1
ATOM 5975 N N . PHE A 1 818 ? 5.644 -7.589 -7.219 1.00 75.00 818 PHE A N 1
ATOM 5976 C CA . PHE A 1 818 ? 7.010 -7.107 -7.030 1.00 75.00 818 PHE A CA 1
ATOM 5977 C C . PHE A 1 818 ? 7.392 -7.102 -5.547 1.00 75.00 818 PHE A C 1
ATOM 5979 O O . PHE A 1 818 ? 6.584 -6.749 -4.693 1.00 75.00 818 PHE A O 1
ATOM 5986 N N . LEU A 1 819 ? 8.643 -7.450 -5.225 1.00 77.69 819 LEU A N 1
ATOM 5987 C CA . LEU A 1 819 ? 9.145 -7.370 -3.844 1.00 77.69 819 LEU A CA 1
ATOM 5988 C C . LEU A 1 819 ? 9.208 -5.930 -3.328 1.00 77.69 819 LEU A C 1
ATOM 5990 O O . LEU A 1 819 ? 9.062 -5.699 -2.132 1.00 77.69 819 LEU A O 1
ATOM 5994 N N . GLY A 1 820 ? 9.410 -4.967 -4.218 1.00 77.75 820 GLY A N 1
ATOM 5995 C CA . GLY A 1 820 ? 9.401 -3.567 -3.856 1.00 77.75 820 GLY A CA 1
ATOM 5996 C C . GLY A 1 820 ? 9.701 -2.639 -5.018 1.00 77.75 820 GLY A C 1
ATOM 5997 O O . GLY A 1 820 ? 10.113 -3.085 -6.090 1.00 77.75 820 GLY A O 1
ATOM 5998 N N . GLU A 1 821 ? 9.510 -1.354 -4.763 1.00 64.56 821 GLU A N 1
ATOM 5999 C CA . GLU A 1 821 ? 9.771 -0.247 -5.677 1.00 64.56 821 GLU A CA 1
ATOM 6000 C C . GLU A 1 821 ? 10.322 0.968 -4.914 1.00 64.56 821 GLU A C 1
ATOM 6002 O O . GLU A 1 821 ? 10.316 1.009 -3.682 1.00 64.56 821 GLU A O 1
ATOM 6007 N N . ASN A 1 822 ? 10.881 1.943 -5.635 1.00 58.06 822 ASN A N 1
ATOM 6008 C CA . ASN A 1 822 ? 11.469 3.137 -5.029 1.00 58.06 822 ASN A CA 1
ATOM 6009 C C . ASN A 1 822 ? 10.554 4.350 -5.244 1.00 58.06 822 ASN A C 1
ATOM 6011 O O . ASN A 1 822 ? 10.459 4.850 -6.361 1.00 58.06 822 ASN A O 1
ATOM 6015 N N . ILE A 1 823 ? 9.972 4.882 -4.164 1.00 53.75 823 ILE A N 1
ATOM 6016 C CA . ILE A 1 823 ? 9.090 6.071 -4.181 1.00 53.75 823 ILE A CA 1
ATOM 6017 C C . ILE A 1 823 ? 9.867 7.370 -4.536 1.00 53.75 823 ILE A C 1
ATOM 6019 O O . ILE A 1 823 ? 9.293 8.446 -4.690 1.00 53.75 823 ILE A O 1
ATOM 6023 N N . GLY A 1 824 ? 11.200 7.312 -4.647 1.00 41.31 824 GLY A N 1
ATOM 6024 C CA . GLY A 1 824 ? 12.065 8.470 -4.892 1.00 41.31 824 GLY A CA 1
ATOM 6025 C C . GLY A 1 824 ? 12.232 8.920 -6.349 1.00 41.31 824 GLY A C 1
ATOM 6026 O O . GLY A 1 824 ? 12.928 9.911 -6.576 1.00 41.31 824 GLY A O 1
ATOM 6027 N N . LEU A 1 825 ? 11.649 8.225 -7.329 1.00 26.97 825 LEU A N 1
ATOM 6028 C CA . LEU A 1 825 ? 11.723 8.612 -8.742 1.00 26.97 825 LEU A CA 1
ATOM 6029 C C . LEU A 1 825 ? 10.380 9.206 -9.195 1.00 26.97 825 LEU A C 1
ATOM 6031 O O . LEU A 1 825 ? 9.338 8.671 -8.824 1.00 26.97 825 LEU A O 1
ATOM 6035 N N . PRO A 1 826 ? 10.374 10.318 -9.955 1.00 25.23 826 PRO A N 1
ATOM 6036 C CA . PRO A 1 826 ? 9.137 10.850 -10.513 1.00 25.23 826 PRO A CA 1
ATOM 6037 C C . PRO A 1 826 ? 8.522 9.814 -11.462 1.00 25.23 826 PRO A C 1
ATOM 6039 O O . PRO A 1 826 ? 9.238 9.255 -12.296 1.00 25.23 826 PRO A O 1
ATOM 6042 N N . PHE A 1 827 ? 7.219 9.570 -11.303 1.00 26.42 827 PHE A N 1
ATOM 6043 C CA . PHE A 1 827 ? 6.398 8.880 -12.298 1.00 26.42 827 PHE A CA 1
ATOM 6044 C C . PHE A 1 827 ? 6.327 9.679 -13.601 1.00 26.42 827 PHE A C 1
ATOM 6046 O O . PHE A 1 827 ? 6.230 10.930 -13.519 1.00 26.42 827 PHE A O 1
#